Protein 5ZHB (pdb70)

Sequence (777 aa):
MNTFVNEFRNELETHILPFWAKLKDDENGGYYGLVDDYDDLHVHKDAGKGGIATCRQLWAFSAAYRVLKKEAYLQQANHAYRFLTEYVFDHQYKGLYWMMVDYKGNPSDDRRKHVYAQAFGVYALTEYYRVTQQNQEALDYAKQLYKLIETVGFNEETNAYKEEFNRKWEEQQSNEMLSENGVIADITMNTHLHVLEAYTNLYRVWEDEQLKGRIANLIDLFYEKVFDKQSKFLQVFFNNHWESIIDLKSYGHDIEASWLIDDALKVTGNNDRKYTQMVIDIAYNIEKKGVLKDGSLAYENENGKIDYTRVWWVQVEAMVGFYNAYEKTKDEKFLKAVERIWDYVKTYMIDSREGGEWYWSVEADGQPTKREIAGPWKCPYHNARFCLEFIERVMNTFVNEFRNELETHILPFWAKLKDDENGGYYGLVDDYDDLHVHKDAGKGGIATCRQLWAFSAAYRVLKKEAYLQQANHAYRFLTEYVFDHQYKGLYWMVDYKGNPSDDRKHVYAQAFGVYALTEYYRVTQNQEEALDYAKQLYKLIETVGFNEETNAYKEEFNRKWEEQSNEMLSENGVIADITMNTHLHVLEAYTNLYRVWEDEQLKGRIANLIDLFYEKVFDKQSKFLQVFFNNHWESIIDLKSYGHDIEASWLIDDALKVTGNNDRKYTQMVIDIAYNIEKKGVLKDGSLAYENENGKIDYTRVWWVQVEAMVGFYNAYEKTKDEKFLKAVERIWDDYVKTYMMIDSREGGEWYWSVEADGQPTKREIAGPWKCPYHNARFCLEFIERVG

CATH classification: 1.50.10.10

Structure (mmCIF, N/CA/C/O backbone):
data_5ZHB
#
_entry.id   5ZHB
#
_cell.length_a   176.979
_cell.length_b   52.336
_cell.length_c   129.602
_cell.angle_alpha   90.000
_cell.angle_beta   129.945
_cell.angle_gamma   90.000
#
_symmetry.space_group_name_H-M   'C 1 2 1'
#
loop_
_entity.id
_entity.type
_entity.pdbx_description
1 polymer 'Cellobiose 2-epimerase'
2 water water
#
loop_
_atom_site.group_PDB
_atom_site.id
_atom_site.type_symbol
_atom_site.label_atom_id
_atom_site.label_alt_id
_atom_site.label_comp_id
_atom_site.label_asym_id
_atom_site.label_entity_id
_atom_site.label_seq_id
_atom_site.pdbx_PDB_ins_code
_atom_site.Cartn_x
_atom_site.Cartn_y
_atom_site.Cartn_z
_atom_site.occupancy
_atom_site.B_iso_or_equiv
_atom_site.auth_seq_id
_atom_site.auth_comp_id
_atom_site.auth_asym_id
_atom_site.auth_atom_id
_atom_site.pdbx_PDB_model_num
ATOM 1 N N . MET A 1 1 ? 37.467 39.438 8.902 1.000 75.025 1 MET A N 1
ATOM 2 C CA . MET A 1 1 ? 38.780 39.103 9.521 1.000 70.587 1 MET A CA 1
ATOM 3 C C . MET A 1 1 ? 39.185 37.675 9.163 1.000 69.287 1 MET A C 1
ATOM 4 O O . MET A 1 1 ? 40.366 37.368 9.009 1.000 60.268 1 MET A O 1
ATOM 9 N N . ASN A 1 2 ? 38.192 36.795 9.053 1.000 60.172 2 ASN A N 1
ATOM 10 C CA . ASN A 1 2 ? 38.413 35.466 8.514 1.000 61.608 2 ASN A CA 1
ATOM 11 C C . ASN A 1 2 ? 38.883 35.579 7.063 1.000 57.139 2 ASN A C 1
ATOM 12 O O . ASN A 1 2 ? 39.667 34.753 6.604 1.000 52.922 2 ASN A O 1
ATOM 17 N N . THR A 1 3 ? 38.391 36.611 6.365 1.000 52.708 3 THR A N 1
ATOM 18 C CA . THR A 1 3 ? 38.784 36.916 4.999 1.000 54.480 3 THR A CA 1
ATOM 19 C C . THR A 1 3 ? 40.289 37.176 4.922 1.000 53.531 3 THR A C 1
ATOM 20 O O . THR A 1 3 ? 40.974 36.572 4.096 1.000 47.737 3 THR A O 1
ATOM 24 N N . PHE A 1 4 ? 40.789 38.061 5.798 1.000 48.469 4 PHE A N 1
ATOM 25 C CA . PHE A 1 4 ? 42.193 38.450 5.791 1.000 50.406 4 PHE A CA 1
ATOM 26 C C . PHE A 1 4 ? 43.026 37.221 6.169 1.000 40.863 4 PHE A C 1
ATOM 27 O O . PHE A 1 4 ? 44.038 36.942 5.527 1.000 38.376 4 PHE A O 1
ATOM 35 N N . VAL A 1 5 ? 42.584 36.453 7.174 1.000 40.143 5 VAL A N 1
ATOM 36 C CA . VAL A 1 5 ? 43.372 35.337 7.680 1.000 39.897 5 VAL A CA 1
ATOM 37 C C . VAL A 1 5 ? 43.458 34.211 6.650 1.000 43.448 5 VAL A C 1
ATOM 38 O O . VAL A 1 5 ? 44.502 33.556 6.542 1.000 35.547 5 VAL A O 1
ATOM 42 N N . ASN A 1 6 ? 42.394 34.004 5.862 1.000 39.214 6 ASN A N 1
ATOM 43 C CA . ASN A 1 6 ? 42.476 33.046 4.771 1.000 34.559 6 ASN A CA 1
ATOM 44 C C . ASN A 1 6 ? 43.520 33.492 3.759 1.000 27.944 6 ASN A C 1
ATOM 45 O O . ASN A 1 6 ? 44.196 32.673 3.165 1.000 28.125 6 ASN A O 1
ATOM 50 N N . GLU A 1 7 ? 43.662 34.790 3.535 1.000 27.841 7 GLU A N 1
ATOM 51 C CA . GLU A 1 7 ? 44.677 35.281 2.618 1.000 27.421 7 GLU A CA 1
ATOM 52 C C . GLU A 1 7 ? 46.086 35.026 3.163 1.000 28.647 7 GLU A C 1
ATOM 53 O O . GLU A 1 7 ? 47.003 34.739 2.386 1.000 30.438 7 GLU A O 1
ATOM 59 N N . PHE A 1 8 ? 46.249 35.095 4.485 1.000 27.388 8 PHE A N 1
ATOM 60 C CA . PHE A 1 8 ? 47.567 34.866 5.086 1.000 26.100 8 PHE A CA 1
ATOM 61 C C . PHE A 1 8 ? 47.925 33.383 5.042 1.000 25.593 8 PHE A C 1
ATOM 62 O O . PHE A 1 8 ? 49.060 32.997 4.735 1.000 25.172 8 PHE A O 1
ATOM 70 N N . ARG A 1 9 ? 46.954 32.544 5.380 1.000 26.257 9 ARG A N 1
ATOM 71 C CA . ARG A 1 9 ? 47.138 31.105 5.329 1.000 29.842 9 ARG A CA 1
ATOM 72 C C . ARG A 1 9 ? 47.434 30.622 3.910 1.000 30.420 9 ARG A C 1
ATOM 73 O O . ARG A 1 9 ? 48.262 29.741 3.742 1.000 29.170 9 ARG A O 1
ATOM 81 N N . ASN A 1 10 ? 46.712 31.148 2.908 1.000 29.276 10 ASN A N 1
ATOM 82 C CA . ASN A 1 10 ? 46.990 30.856 1.513 1.000 29.694 10 ASN A CA 1
ATOM 83 C C . ASN A 1 10 ? 48.433 31.246 1.175 1.000 29.211 10 ASN A C 1
ATOM 84 O O . ASN A 1 10 ? 49.142 30.481 0.524 1.000 25.071 10 ASN A O 1
ATOM 89 N N . GLU A 1 11 ? 48.852 32.442 1.603 1.000 28.016 11 GLU A N 1
ATOM 90 C CA . GLU A 1 11 ? 50.202 32.931 1.320 1.000 25.810 11 GLU A CA 1
ATOM 91 C C . GLU A 1 11 ? 51.203 31.966 1.935 1.000 24.404 11 GLU A C 1
ATOM 92 O O . GLU A 1 11 ? 52.160 31.542 1.259 1.000 27.912 11 GLU A O 1
ATOM 98 N N . LEU A 1 12 ? 50.930 31.548 3.166 1.000 24.967 12 LEU A N 1
ATOM 99 C CA . LEU A 1 12 ? 51.843 30.681 3.890 1.000 25.043 12 LEU A CA 1
ATOM 100 C C . LEU A 1 12 ? 51.981 29.326 3.191 1.000 26.675 12 LEU A C 1
ATOM 101 O O . LEU A 1 12 ? 53.087 28.886 2.917 1.000 23.079 12 LEU A O 1
ATOM 106 N N . GLU A 1 13 ? 50.849 28.665 2.953 1.000 27.889 13 GLU A N 1
ATOM 107 C CA . GLU A 1 13 ? 50.834 27.268 2.529 1.000 28.557 13 GLU A CA 1
ATOM 108 C C . GLU A 1 13 ? 51.101 27.135 1.033 1.000 26.697 13 GLU A C 1
ATOM 109 O O . GLU A 1 13 ? 51.631 26.120 0.618 1.000 29.619 13 GLU A O 1
ATOM 115 N N . THR A 1 14 ? 50.756 28.134 0.213 1.000 28.521 14 THR A N 1
ATOM 116 C CA . THR A 1 14 ? 50.903 27.962 -1.229 1.000 30.950 14 THR A CA 1
ATOM 117 C C . THR A 1 14 ? 52.132 28.683 -1.782 1.000 32.064 14 THR A C 1
ATOM 118 O O . THR A 1 14 ? 52.493 28.413 -2.918 1.000 31.546 14 THR A O 1
ATOM 122 N N . HIS A 1 15 ? 52.762 29.615 -1.027 1.000 28.818 15 HIS A N 1
ATOM 123 C CA . HIS A 1 15 ? 53.854 30.409 -1.581 1.000 26.747 15 HIS A CA 1
ATOM 124 C C . HIS A 1 15 ? 55.079 30.273 -0.669 1.000 25.365 15 HIS A C 1
ATOM 125 O O . HIS A 1 15 ? 56.127 29.816 -1.128 1.000 25.536 15 HIS A O 1
ATOM 132 N N . ILE A 1 16 ? 54.940 30.635 0.619 1.000 23.855 16 ILE A N 1
ATOM 133 C CA . ILE A 1 16 ? 56.095 30.761 1.511 1.000 23.942 16 ILE A CA 1
ATOM 134 C C . ILE A 1 16 ? 56.709 29.395 1.786 1.000 24.880 16 ILE A C 1
ATOM 135 O O . ILE A 1 16 ? 57.886 29.168 1.515 1.000 25.862 16 ILE A O 1
ATOM 140 N N . LEU A 1 17 ? 55.949 28.508 2.411 1.000 21.728 17 LEU A N 1
ATOM 141 C CA . LEU A 1 17 ? 56.513 27.241 2.835 1.000 25.409 17 LEU A CA 1
ATOM 142 C C . LEU A 1 17 ? 56.973 26.365 1.658 1.000 24.229 17 LEU A C 1
ATOM 143 O O . LEU A 1 17 ? 58.036 25.770 1.753 1.000 28.355 17 LEU A O 1
ATOM 148 N N . PRO A 1 18 ? 56.254 26.240 0.527 1.000 28.097 18 PRO A N 1
ATOM 149 C CA . PRO A 1 18 ? 56.815 25.548 -0.650 1.000 28.191 18 PRO A CA 1
ATOM 150 C C . PRO A 1 18 ? 58.140 26.115 -1.154 1.000 29.133 18 PRO A C 1
ATOM 151 O O . PRO A 1 18 ? 59.004 25.369 -1.603 1.000 27.923 18 PRO A O 1
ATOM 155 N N . PHE A 1 19 ? 58.333 27.445 -1.096 1.000 27.258 19 PHE A N 1
ATOM 156 C CA . PHE A 1 19 ? 59.591 28.018 -1.550 1.000 27.012 19 PHE A CA 1
ATOM 157 C C . PHE A 1 19 ? 60.760 27.495 -0.701 1.000 27.630 19 PHE A C 1
ATOM 158 O O . PHE A 1 19 ? 61.775 27.047 -1.237 1.000 27.169 19 PHE A O 1
ATOM 166 N N . TRP A 1 20 ? 60.590 27.523 0.631 1.000 26.600 20 TRP A N 1
ATOM 167 C CA . TRP A 1 20 ? 61.591 27.048 1.572 1.000 25.041 20 TRP A CA 1
ATOM 168 C C . TRP A 1 20 ? 61.819 25.541 1.456 1.000 28.005 20 TRP A C 1
ATOM 169 O O . TRP A 1 20 ? 62.952 25.088 1.550 1.000 27.752 20 TRP A O 1
ATOM 180 N N . ALA A 1 21 ? 60.755 24.758 1.218 1.000 29.227 21 ALA A N 1
ATOM 181 C CA . ALA A 1 21 ? 60.897 23.323 0.977 1.000 29.772 21 ALA A CA 1
ATOM 182 C C . ALA A 1 21 ? 61.752 23.013 -0.255 1.000 28.198 21 ALA A C 1
ATOM 183 O O . ALA A 1 21 ? 62.482 22.026 -0.234 1.000 29.234 21 ALA A O 1
ATOM 185 N N . LYS A 1 22 ? 61.717 23.870 -1.292 1.000 28.459 22 LYS A N 1
ATOM 186 C CA . LYS A 1 22 ? 62.531 23.689 -2.480 1.000 30.115 22 LYS A CA 1
ATOM 187 C C . LYS A 1 22 ? 64.017 23.947 -2.189 1.000 32.318 22 LYS A C 1
ATOM 188 O O . LYS A 1 22 ? 64.858 23.752 -3.069 1.000 30.749 22 LYS A O 1
ATOM 194 N N . LEU A 1 23 ? 64.366 24.433 -0.987 1.000 28.072 23 LEU A N 1
ATOM 195 C CA . LEU A 1 23 ? 65.773 24.637 -0.650 1.000 27.507 23 LEU A CA 1
ATOM 196 C C . LEU A 1 23 ? 66.322 23.486 0.202 1.000 27.067 23 LEU A C 1
ATOM 197 O O . LEU A 1 23 ? 67.432 23.592 0.745 1.000 27.378 23 LEU A O 1
ATOM 202 N N . LYS A 1 24 ? 65.522 22.432 0.427 1.000 27.851 24 LYS A N 1
ATOM 203 C CA . LYS A 1 24 ? 65.955 21.302 1.241 1.000 31.587 24 LYS A CA 1
ATOM 204 C C . LYS A 1 24 ? 67.183 20.675 0.578 1.000 30.363 24 LYS A C 1
ATOM 205 O O . LYS A 1 24 ? 67.167 20.421 -0.626 1.000 30.082 24 LYS A O 1
ATOM 211 N N . ASP A 1 25 ? 68.249 20.519 1.370 1.000 30.721 25 ASP A N 1
ATOM 212 C CA . ASP A 1 25 ? 69.538 20.053 0.900 1.000 31.768 25 ASP A CA 1
ATOM 213 C C . ASP A 1 25 ? 69.741 18.645 1.453 1.000 34.637 25 ASP A C 1
ATOM 214 O O . ASP A 1 25 ? 70.179 18.477 2.600 1.000 31.413 25 ASP A O 1
ATOM 219 N N . ASP A 1 26 ? 69.372 17.646 0.632 1.000 35.263 26 ASP A N 1
ATOM 220 C CA . ASP A 1 26 ? 69.387 16.250 1.049 1.000 35.126 26 ASP A CA 1
ATOM 221 C C . ASP A 1 26 ? 70.810 15.722 1.129 1.000 33.383 26 ASP A C 1
ATOM 222 O O . ASP A 1 26 ? 71.133 14.981 2.046 1.000 43.269 26 ASP A O 1
ATOM 227 N N . GLU A 1 27 ? 71.664 16.127 0.195 1.000 38.022 27 GLU A N 1
ATOM 228 C CA . GLU A 1 27 ? 73.022 15.607 0.139 1.000 39.965 27 GLU A CA 1
ATOM 229 C C . GLU A 1 27 ? 73.833 16.135 1.322 1.000 39.917 27 GLU A C 1
ATOM 230 O O . GLU A 1 27 ? 74.490 15.366 2.000 1.000 41.932 27 GLU A O 1
ATOM 236 N N . ASN A 1 28 ? 73.767 17.450 1.599 1.000 34.196 28 ASN A N 1
ATOM 237 C CA . ASN A 1 28 ? 74.710 18.057 2.523 1.000 34.289 28 ASN A CA 1
ATOM 238 C C . ASN A 1 28 ? 74.031 18.459 3.833 1.000 33.414 28 ASN A C 1
ATOM 239 O O . ASN A 1 28 ? 74.731 18.755 4.793 1.000 38.064 28 ASN A O 1
ATOM 244 N N . GLY A 1 29 ? 72.688 18.408 3.913 1.000 31.938 29 GLY A N 1
ATOM 245 C CA . GLY A 1 29 ? 71.985 18.688 5.166 1.000 30.191 29 GLY A CA 1
ATOM 246 C C . GLY A 1 29 ? 71.453 20.126 5.187 1.000 29.802 29 GLY A C 1
ATOM 247 O O . GLY A 1 29 ? 71.949 20.988 4.471 1.000 26.946 29 GLY A O 1
ATOM 248 N N . GLY A 1 30 ? 70.417 20.362 5.994 1.000 31.080 30 GLY A N 1
ATOM 249 C CA . GLY A 1 30 ? 69.791 21.676 6.113 1.000 29.369 30 GLY A CA 1
ATOM 250 C C . GLY A 1 30 ? 69.234 22.188 4.791 1.000 29.092 30 GLY A C 1
ATOM 251 O O . GLY A 1 30 ? 68.715 21.415 3.985 1.000 28.280 30 GLY A O 1
ATOM 252 N N . TYR A 1 31 ? 69.382 23.510 4.586 1.000 26.168 31 TYR A N 1
ATOM 253 C CA . TYR A 1 31 ? 68.830 24.241 3.463 1.000 22.812 31 TYR A CA 1
ATOM 254 C C . TYR A 1 31 ? 69.929 25.044 2.789 1.000 22.796 31 TYR A C 1
ATOM 255 O O . TYR A 1 31 ? 70.837 25.553 3.462 1.000 24.703 31 TYR A O 1
ATOM 264 N N . TYR A 1 32 ? 69.856 25.130 1.453 1.000 23.364 32 TYR A N 1
ATOM 265 C CA . TYR A 1 32 ? 70.831 25.875 0.674 1.000 25.427 32 TYR A CA 1
ATOM 266 C C . TYR A 1 32 ? 70.922 27.306 1.222 1.000 25.801 32 TYR A C 1
ATOM 267 O O . TYR A 1 32 ? 69.909 27.911 1.582 1.000 21.151 32 TYR A O 1
ATOM 276 N N . GLY A 1 33 ? 72.139 27.850 1.230 1.000 23.803 33 GLY A N 1
ATOM 277 C CA . GLY A 1 33 ? 72.474 28.972 2.092 1.000 25.955 33 GLY A CA 1
ATOM 278 C C . GLY A 1 33 ? 72.160 30.340 1.496 1.000 24.178 33 GLY A C 1
ATOM 279 O O . GLY A 1 33 ? 72.180 31.327 2.220 1.000 23.979 33 GLY A O 1
ATOM 280 N N . LEU A 1 34 ? 71.884 30.413 0.185 1.000 23.462 34 LEU A N 1
ATOM 281 C CA . LEU A 1 34 ? 71.709 31.686 -0.510 1.000 22.490 34 LEU A CA 1
ATOM 282 C C . LEU A 1 34 ? 70.836 31.483 -1.749 1.000 24.726 34 LEU A C 1
ATOM 283 O O . LEU A 1 34 ? 71.091 30.553 -2.525 1.000 26.383 34 LEU A O 1
ATOM 288 N N . VAL A 1 35 ? 69.820 32.358 -1.888 1.000 21.115 35 VAL A N 1
ATOM 289 C CA . VAL A 1 35 ? 69.132 32.612 -3.132 1.000 21.186 35 VAL A CA 1
ATOM 290 C C . VAL A 1 35 ? 69.252 34.106 -3.397 1.000 23.468 35 VAL A C 1
ATOM 291 O O . VAL A 1 35 ? 68.748 34.899 -2.616 1.000 22.531 35 VAL A O 1
ATOM 295 N N A ASP A 1 36 ? 69.930 34.484 -4.482 0.500 21.268 36 ASP A N 1
ATOM 296 N N B ASP A 1 36 ? 69.886 34.444 -4.529 0.500 24.122 36 ASP A N 1
ATOM 297 C CA A ASP A 1 36 ? 70.171 35.889 -4.768 0.500 20.789 36 ASP A CA 1
ATOM 298 C CA B ASP A 1 36 ? 70.150 35.813 -4.950 0.500 25.747 36 ASP A CA 1
ATOM 299 C C A ASP A 1 36 ? 68.900 36.495 -5.351 0.500 21.780 36 ASP A C 1
ATOM 300 C C B ASP A 1 36 ? 68.850 36.496 -5.348 0.500 24.724 36 ASP A C 1
ATOM 301 O O A ASP A 1 36 ? 67.934 35.781 -5.608 0.500 21.974 36 ASP A O 1
ATOM 302 O O B ASP A 1 36 ? 67.829 35.833 -5.525 0.500 24.770 36 ASP A O 1
ATOM 311 N N . TYR A 1 37 ? 68.910 37.829 -5.498 1.000 23.666 37 TYR A N 1
ATOM 312 C CA . TYR A 1 37 ? 67.789 38.596 -6.003 1.000 23.629 37 TYR A CA 1
ATOM 313 C C . TYR A 1 37 ? 67.299 38.023 -7.338 1.000 22.830 37 TYR A C 1
ATOM 314 O O . TYR A 1 37 ? 66.105 38.065 -7.620 1.000 20.069 37 TYR A O 1
ATOM 323 N N A ASP A 1 38 ? 68.224 37.516 -8.160 0.500 24.040 38 ASP A N 1
ATOM 324 N N B ASP A 1 38 ? 68.254 37.465 -8.102 0.500 22.193 38 ASP A N 1
ATOM 325 C CA A ASP A 1 38 ? 67.857 37.033 -9.489 0.500 24.829 38 ASP A CA 1
ATOM 326 C CA B ASP A 1 38 ? 68.021 36.948 -9.448 0.500 22.222 38 ASP A CA 1
ATOM 327 C C A ASP A 1 38 ? 67.461 35.553 -9.444 0.500 24.052 38 ASP A C 1
ATOM 328 C C B ASP A 1 38 ? 67.426 35.548 -9.435 0.500 22.587 38 ASP A C 1
ATOM 329 O O A ASP A 1 38 ? 67.333 34.930 -10.498 0.500 26.866 38 ASP A O 1
ATOM 330 O O B ASP A 1 38 ? 67.151 34.983 -10.493 0.500 25.757 38 ASP A O 1
ATOM 339 N N . LEU A 1 39 ? 67.274 34.985 -8.236 1.000 21.224 39 LEU A N 1
ATOM 340 C CA . LEU A 1 39 ? 66.710 33.652 -8.047 1.000 22.510 39 LEU A CA 1
ATOM 341 C C . LEU A 1 39 ? 67.682 32.529 -8.414 1.000 23.313 39 LEU A C 1
ATOM 342 O O . LEU A 1 39 ? 67.259 31.367 -8.413 1.000 25.365 39 LEU A O 1
ATOM 347 N N . HIS A 1 40 ? 68.981 32.819 -8.611 1.000 22.971 40 HIS A N 1
ATOM 348 C CA . HIS A 1 40 ? 69.982 31.744 -8.559 1.000 25.623 40 HIS A CA 1
ATOM 349 C C . HIS A 1 40 ? 70.131 31.169 -7.146 1.000 26.345 40 HIS A C 1
ATOM 350 O O . HIS A 1 40 ? 70.290 31.904 -6.168 1.000 23.803 40 HIS A O 1
ATOM 357 N N . VAL A 1 41 ? 70.090 29.834 -7.051 1.000 24.156 41 VAL A N 1
ATOM 358 C CA . VAL A 1 41 ? 70.306 29.111 -5.815 1.000 25.790 41 VAL A CA 1
ATOM 359 C C . VAL A 1 41 ? 71.778 28.712 -5.734 1.000 30.698 41 VAL A C 1
ATOM 360 O O . VAL A 1 41 ? 72.263 27.988 -6.610 1.000 28.353 41 VAL A O 1
ATOM 364 N N . HIS A 1 42 ? 72.496 29.218 -4.720 1.000 26.844 42 HIS A N 1
ATOM 365 C CA . HIS A 1 42 ? 73.907 28.892 -4.519 1.000 27.624 42 HIS A CA 1
ATOM 366 C C . HIS A 1 42 ? 74.021 27.722 -3.545 1.000 31.062 42 HIS A C 1
ATOM 367 O O . HIS A 1 42 ? 73.997 27.907 -2.318 1.000 30.235 42 HIS A O 1
ATOM 374 N N . LYS A 1 43 ? 74.139 26.503 -4.092 1.000 25.799 43 LYS A N 1
ATOM 375 C CA . LYS A 1 43 ? 74.072 25.293 -3.284 1.000 27.376 43 LYS A CA 1
ATOM 376 C C . LYS A 1 43 ? 75.292 25.120 -2.388 1.000 25.512 43 LYS A C 1
ATOM 377 O O . LYS A 1 43 ? 75.221 24.382 -1.387 1.000 26.297 43 LYS A O 1
ATOM 383 N N . ASP A 1 44 ? 76.374 25.819 -2.738 1.000 26.131 44 ASP A N 1
ATOM 384 C CA . ASP A 1 44 ? 77.627 25.757 -2.004 1.000 27.724 44 ASP A CA 1
ATOM 385 C C . ASP A 1 44 ? 77.793 26.968 -1.071 1.000 28.385 44 ASP A C 1
ATOM 386 O O . ASP A 1 44 ? 78.869 27.177 -0.530 1.000 22.778 44 ASP A O 1
ATOM 391 N N . ALA A 1 45 ? 76.744 27.783 -0.867 1.000 25.372 45 ALA A N 1
ATOM 392 C CA . ALA A 1 45 ? 76.877 28.938 0.013 1.000 24.668 45 ALA A CA 1
ATOM 393 C C . ALA A 1 45 ? 76.992 28.491 1.470 1.000 23.869 45 ALA A C 1
ATOM 394 O O . ALA A 1 45 ? 76.553 27.405 1.857 1.000 24.147 45 ALA A O 1
ATOM 396 N N . GLY A 1 46 ? 77.545 29.376 2.306 1.000 23.800 46 GLY A N 1
ATOM 397 C CA . GLY A 1 46 ? 77.539 29.190 3.750 1.000 22.988 46 GLY A CA 1
ATOM 398 C C . GLY A 1 46 ? 76.129 29.064 4.325 1.000 22.348 46 GLY A C 1
ATOM 399 O O . GLY A 1 46 ? 75.182 29.613 3.753 1.000 21.517 46 GLY A O 1
ATOM 400 N N . LYS A 1 47 ? 76.002 28.288 5.421 1.000 22.131 47 LYS A N 1
ATOM 401 C CA . LYS A 1 47 ? 74.734 28.049 6.104 1.000 22.884 47 LYS A CA 1
ATOM 402 C C . LYS A 1 47 ? 74.771 28.678 7.503 1.000 22.702 47 LYS A C 1
ATOM 403 O O . LYS A 1 47 ? 75.616 28.322 8.333 1.000 22.295 47 LYS A O 1
ATOM 409 N N . GLY A 1 48 ? 73.890 29.668 7.752 1.000 20.942 48 GLY A N 1
ATOM 410 C CA . GLY A 1 48 ? 73.922 30.382 9.031 1.000 19.727 48 GLY A CA 1
ATOM 411 C C . GLY A 1 48 ? 73.397 29.521 10.168 1.000 18.814 48 GLY A C 1
ATOM 412 O O . GLY A 1 48 ? 72.477 28.741 9.979 1.000 21.260 48 GLY A O 1
ATOM 413 N N . GLY A 1 49 ? 73.964 29.720 11.367 1.000 19.370 49 GLY A N 1
ATOM 414 C CA . GLY A 1 49 ? 73.497 29.068 12.566 1.000 19.219 49 GLY A CA 1
ATOM 415 C C . GLY A 1 49 ? 72.106 29.581 12.931 1.000 17.640 49 GLY A C 1
ATOM 416 O O . GLY A 1 49 ? 71.188 28.790 13.152 1.000 17.424 49 GLY A O 1
ATOM 417 N N . ILE A 1 50 ? 71.963 30.909 12.926 1.000 17.747 50 ILE A N 1
ATOM 418 C CA . ILE A 1 50 ? 70.656 31.506 13.175 1.000 19.485 50 ILE A CA 1
ATOM 419 C C . ILE A 1 50 ? 69.650 31.133 12.079 1.000 19.178 50 ILE A C 1
ATOM 420 O O . ILE A 1 50 ? 68.504 30.805 12.401 1.000 19.045 50 ILE A O 1
ATOM 425 N N . ALA A 1 51 ? 70.041 31.225 10.807 1.000 17.325 51 ALA A N 1
ATOM 426 C CA . ALA A 1 51 ? 69.144 30.815 9.728 1.000 18.791 51 ALA A CA 1
ATOM 427 C C . ALA A 1 51 ? 68.620 29.397 9.985 1.000 17.019 51 ALA A C 1
ATOM 428 O O . ALA A 1 51 ? 67.434 29.118 9.781 1.000 17.773 51 ALA A O 1
ATOM 430 N N . THR A 1 52 ? 69.488 28.493 10.449 1.000 19.574 52 THR A N 1
ATOM 431 C CA . THR A 1 52 ? 69.094 27.097 10.638 1.000 20.603 52 THR A CA 1
ATOM 432 C C . THR A 1 52 ? 68.085 26.979 11.785 1.000 20.949 52 THR A C 1
ATOM 433 O O . THR A 1 52 ? 67.111 26.224 11.685 1.000 21.639 52 THR A O 1
ATOM 437 N N . CYS A 1 53 ? 68.348 27.669 12.903 1.000 19.461 53 CYS A N 1
ATOM 438 C CA . CYS A 1 53 ? 67.371 27.775 13.968 1.000 20.034 53 CYS A CA 1
ATOM 439 C C . CYS A 1 53 ? 66.032 28.280 13.434 1.000 19.674 53 CYS A C 1
ATOM 440 O O . CYS A 1 53 ? 64.987 27.757 13.802 1.000 20.518 53 CYS A O 1
ATOM 443 N N . ARG A 1 54 ? 66.062 29.329 12.606 1.000 18.357 54 ARG A N 1
ATOM 444 C CA . ARG A 1 54 ? 64.816 29.944 12.189 1.000 19.793 54 ARG A CA 1
ATOM 445 C C . ARG A 1 54 ? 64.027 28.990 11.295 1.000 21.302 54 ARG A C 1
ATOM 446 O O . ARG A 1 54 ? 62.801 28.923 11.396 1.000 21.370 54 ARG A O 1
ATOM 454 N N . GLN A 1 55 ? 64.732 28.289 10.409 1.000 21.653 55 GLN A N 1
ATOM 455 C CA . GLN A 1 55 ? 64.125 27.255 9.577 1.000 22.895 55 GLN A CA 1
ATOM 456 C C . GLN A 1 55 ? 63.462 26.184 10.454 1.000 24.024 55 GLN A C 1
ATOM 457 O O . GLN A 1 55 ? 62.312 25.820 10.206 1.000 23.355 55 GLN A O 1
ATOM 463 N N . LEU A 1 56 ? 64.138 25.759 11.527 1.000 23.338 56 LEU A N 1
ATOM 464 C CA . LEU A 1 56 ? 63.589 24.753 12.415 1.000 23.712 56 LEU A CA 1
ATOM 465 C C . LEU A 1 56 ? 62.347 25.290 13.118 1.000 25.446 56 LEU A C 1
ATOM 466 O O . LEU A 1 56 ? 61.330 24.595 13.261 1.000 25.007 56 LEU A O 1
ATOM 471 N N . TRP A 1 57 ? 62.436 26.541 13.585 1.000 25.499 57 TRP A N 1
ATOM 472 C CA . TRP A 1 57 ? 61.307 27.142 14.290 1.000 22.632 57 TRP A CA 1
ATOM 473 C C . TRP A 1 57 ? 60.081 27.210 13.375 1.000 20.696 57 TRP A C 1
ATOM 474 O O . TRP A 1 57 ? 58.982 26.810 13.785 1.000 22.723 57 TRP A O 1
ATOM 485 N N . ALA A 1 58 ? 60.260 27.733 12.149 1.000 21.740 58 ALA A N 1
ATOM 486 C CA . ALA A 1 58 ? 59.174 27.969 11.207 1.000 20.707 58 ALA A CA 1
ATOM 487 C C . ALA A 1 58 ? 58.473 26.659 10.835 1.000 24.155 58 ALA A C 1
ATOM 488 O O . ALA A 1 58 ? 57.246 26.596 10.884 1.000 23.676 58 ALA A O 1
ATOM 490 N N . PHE A 1 59 ? 59.231 25.613 10.503 1.000 24.360 59 PHE A N 1
ATOM 491 C CA . PHE A 1 59 ? 58.602 24.345 10.156 1.000 25.081 59 PHE A CA 1
ATOM 492 C C . PHE A 1 59 ? 57.932 23.685 11.359 1.000 27.356 59 PHE A C 1
ATOM 493 O O . PHE A 1 59 ? 56.868 23.076 11.185 1.000 31.379 59 PHE A O 1
ATOM 501 N N . SER A 1 60 ? 58.537 23.767 12.543 1.000 25.056 60 SER A N 1
ATOM 502 C CA . SER A 1 60 ? 57.951 23.179 13.741 1.000 24.891 60 SER A CA 1
ATOM 503 C C . SER A 1 60 ? 56.627 23.852 14.082 1.000 27.815 60 SER A C 1
ATOM 504 O O . SER A 1 60 ? 55.630 23.170 14.307 1.000 25.770 60 SER A O 1
ATOM 507 N N . ALA A 1 61 ? 56.627 25.198 14.088 1.000 25.842 61 ALA A N 1
ATOM 508 C CA . ALA A 1 61 ? 55.425 25.968 14.374 1.000 27.100 61 ALA A CA 1
ATOM 509 C C . ALA A 1 61 ? 54.360 25.719 13.306 1.000 26.367 61 ALA A C 1
ATOM 510 O O . ALA A 1 61 ? 53.191 25.661 13.659 1.000 25.948 61 ALA A O 1
ATOM 512 N N . ALA A 1 62 ? 54.749 25.680 12.015 1.000 24.685 62 ALA A N 1
ATOM 513 C CA . ALA A 1 62 ? 53.799 25.397 10.953 1.000 25.761 62 ALA A CA 1
ATOM 514 C C . ALA A 1 62 ? 53.106 24.064 11.222 1.000 30.046 62 ALA A C 1
ATOM 515 O O . ALA A 1 62 ? 51.887 23.951 11.044 1.000 30.411 62 ALA A O 1
ATOM 517 N N . TYR A 1 63 ? 53.892 23.068 11.648 1.000 30.507 63 TYR A N 1
ATOM 518 C CA . TYR A 1 63 ? 53.351 21.748 11.942 1.000 32.545 63 TYR A CA 1
ATOM 519 C C . TYR A 1 63 ? 52.406 21.813 13.143 1.000 31.532 63 TYR A C 1
ATOM 520 O O . TYR A 1 63 ? 51.316 21.252 13.091 1.000 35.272 63 TYR A O 1
ATOM 529 N N . ARG A 1 64 ? 52.790 22.542 14.195 1.000 32.280 64 ARG A N 1
ATOM 530 C CA . ARG A 1 64 ? 51.985 22.677 15.408 1.000 30.568 64 ARG A CA 1
ATOM 531 C C . ARG A 1 64 ? 50.591 23.208 15.091 1.000 34.290 64 ARG A C 1
ATOM 532 O O . ARG A 1 64 ? 49.594 22.725 15.624 1.000 35.251 64 ARG A O 1
ATOM 540 N N . VAL A 1 65 ? 50.535 24.221 14.227 1.000 29.808 65 VAL A N 1
ATOM 541 C CA . VAL A 1 65 ? 49.317 24.958 13.981 1.000 30.751 65 VAL A CA 1
ATOM 542 C C . VAL A 1 65 ? 48.533 24.277 12.873 1.000 32.949 65 VAL A C 1
ATOM 543 O O . VAL A 1 65 ? 47.313 24.179 12.978 1.000 31.528 65 VAL A O 1
ATOM 547 N N . LEU A 1 66 ? 49.222 23.831 11.810 1.000 29.986 66 LEU A N 1
ATOM 548 C CA . LEU A 1 66 ? 48.520 23.377 10.621 1.000 34.893 66 LEU A CA 1
ATOM 549 C C . LEU A 1 66 ? 48.542 21.859 10.455 1.000 39.646 66 LEU A C 1
ATOM 550 O O . LEU A 1 66 ? 47.763 21.362 9.655 1.000 37.575 66 LEU A O 1
ATOM 555 N N . LYS A 1 67 ? 49.511 21.170 11.083 1.000 38.724 67 LYS A N 1
ATOM 556 C CA . LYS A 1 67 ? 49.463 19.733 11.324 1.000 44.355 67 LYS A CA 1
ATOM 557 C C . LYS A 1 67 ? 49.736 18.905 10.067 1.000 45.980 67 LYS A C 1
ATOM 558 O O . LYS A 1 67 ? 49.570 17.695 10.112 1.000 47.019 67 LYS A O 1
ATOM 564 N N . LYS A 1 68 ? 50.196 19.521 8.972 1.000 41.804 68 LYS A N 1
ATOM 565 C CA . LYS A 1 68 ? 50.559 18.770 7.784 1.000 40.978 68 LYS A CA 1
ATOM 566 C C . LYS A 1 68 ? 51.897 18.080 8.015 1.000 42.529 68 LYS A C 1
ATOM 567 O O . LYS A 1 68 ? 52.844 18.731 8.445 1.000 37.577 68 LYS A O 1
ATOM 573 N N . GLU A 1 69 ? 51.994 16.788 7.671 1.000 42.224 69 GLU A N 1
ATOM 574 C CA . GLU A 1 69 ? 53.149 15.978 8.033 1.000 41.235 69 GLU A CA 1
ATOM 575 C C . GLU A 1 69 ? 54.391 16.409 7.244 1.000 36.413 69 GLU A C 1
ATOM 576 O O . GLU A 1 69 ? 55.506 16.239 7.720 1.000 35.405 69 GLU A O 1
ATOM 582 N N . ALA A 1 70 ? 54.221 16.968 6.046 1.000 34.858 70 ALA A N 1
ATOM 583 C CA . ALA A 1 70 ? 55.361 17.486 5.301 1.000 36.236 70 ALA A CA 1
ATOM 584 C C . ALA A 1 70 ? 56.140 18.509 6.140 1.000 35.007 70 ALA A C 1
ATOM 585 O O . ALA A 1 70 ? 57.367 18.545 6.077 1.000 37.680 70 ALA A O 1
ATOM 587 N N . TYR A 1 71 ? 55.432 19.302 6.956 1.000 32.280 71 TYR A N 1
ATOM 588 C CA . TYR A 1 71 ? 56.059 20.362 7.734 1.000 33.890 71 TYR A CA 1
ATOM 589 C C . TYR A 1 71 ? 56.942 19.763 8.830 1.000 31.710 71 TYR A C 1
ATOM 590 O O . TYR A 1 71 ? 58.032 20.271 9.089 1.000 28.477 71 TYR A O 1
ATOM 599 N N . LEU A 1 72 ? 56.465 18.685 9.460 1.000 30.415 72 LEU A N 1
ATOM 600 C CA . LEU A 1 72 ? 57.245 17.921 10.421 1.000 32.886 72 LEU A CA 1
ATOM 601 C C . LEU A 1 72 ? 58.506 17.340 9.782 1.000 32.536 72 LEU A C 1
ATOM 602 O O . LEU A 1 72 ? 59.552 17.301 10.435 1.000 30.995 72 LEU A O 1
ATOM 607 N N . GLN A 1 73 ? 58.389 16.832 8.546 1.000 36.067 73 GLN A N 1
ATOM 608 C CA . GLN A 1 73 ? 59.531 16.274 7.834 1.000 34.718 73 GLN A CA 1
ATOM 609 C C . GLN A 1 73 ? 60.570 17.365 7.574 1.000 32.851 73 GLN A C 1
ATOM 610 O O . GLN A 1 73 ? 61.765 17.129 7.677 1.000 28.801 73 GLN A O 1
ATOM 616 N N . GLN A 1 74 ? 60.121 18.577 7.228 1.000 32.174 74 GLN A N 1
ATOM 617 C CA . GLN A 1 74 ? 61.053 19.683 7.054 1.000 28.943 74 GLN A CA 1
ATOM 618 C C . GLN A 1 74 ? 61.713 20.015 8.389 1.000 27.471 74 GLN A C 1
ATOM 619 O O . GLN A 1 74 ? 62.927 20.210 8.452 1.000 29.920 74 GLN A O 1
ATOM 625 N N . ALA A 1 75 ? 60.906 20.084 9.457 1.000 28.536 75 ALA A N 1
ATOM 626 C CA . ALA A 1 75 ? 61.425 20.377 10.793 1.000 30.356 75 ALA A CA 1
ATOM 627 C C . ALA A 1 75 ? 62.495 19.367 11.215 1.000 33.845 75 ALA A C 1
ATOM 628 O O . ALA A 1 75 ? 63.540 19.740 11.758 1.000 25.771 75 ALA A O 1
ATOM 630 N N . ASN A 1 76 ? 62.218 18.070 11.008 1.000 32.124 76 ASN A N 1
ATOM 631 C CA . ASN A 1 76 ? 63.210 17.047 11.315 1.000 32.104 76 ASN A CA 1
ATOM 632 C C . ASN A 1 76 ? 64.532 17.290 10.600 1.000 28.690 76 ASN A C 1
ATOM 633 O O . ASN A 1 76 ? 65.582 17.112 11.210 1.000 28.955 76 ASN A O 1
ATOM 638 N N . HIS A 1 77 ? 64.474 17.611 9.300 1.000 28.688 77 HIS A N 1
ATOM 639 C CA . HIS A 1 77 ? 65.666 17.845 8.502 1.000 29.503 77 HIS A CA 1
ATOM 640 C C . HIS A 1 77 ? 66.481 19.016 9.070 1.000 30.184 77 HIS A C 1
ATOM 641 O O . HIS A 1 77 ? 67.718 19.004 9.101 1.000 27.062 77 HIS A O 1
ATOM 648 N N . ALA A 1 78 ? 65.770 20.049 9.527 1.000 29.577 78 ALA A N 1
ATOM 649 C CA . ALA A 1 78 ? 66.425 21.209 10.121 1.000 26.840 78 ALA A CA 1
ATOM 650 C C . ALA A 1 78 ? 67.067 20.849 11.456 1.000 24.327 78 ALA A C 1
ATOM 651 O O . ALA A 1 78 ? 68.191 21.264 11.737 1.000 22.965 78 ALA A O 1
ATOM 653 N N . TYR A 1 79 ? 66.363 20.045 12.264 1.000 23.617 79 TYR A N 1
ATOM 654 C CA . TYR A 1 79 ? 66.847 19.624 13.569 1.000 26.055 79 TYR A CA 1
ATOM 655 C C . TYR A 1 79 ? 68.175 18.864 13.458 1.000 27.540 79 TYR A C 1
ATOM 656 O O . TYR A 1 79 ? 69.133 19.147 14.206 1.000 26.939 79 TYR A O 1
ATOM 665 N N . ARG A 1 80 ? 68.214 17.909 12.515 1.000 30.711 80 ARG A N 1
ATOM 666 C CA . ARG A 1 80 ? 69.409 17.128 12.218 1.000 31.619 80 ARG A CA 1
ATOM 667 C C . ARG A 1 80 ? 70.604 18.014 11.886 1.000 28.566 80 ARG A C 1
ATOM 668 O O . ARG A 1 80 ? 71.666 17.859 12.458 1.000 29.693 80 ARG A O 1
ATOM 676 N N . PHE A 1 81 ? 70.437 18.952 10.967 1.000 26.239 81 PHE A N 1
ATOM 677 C CA . PHE A 1 81 ? 71.542 19.814 10.596 1.000 26.573 81 PHE A CA 1
ATOM 678 C C . PHE A 1 81 ? 72.000 20.684 11.767 1.000 24.340 81 PHE A C 1
ATOM 679 O O . PHE A 1 81 ? 73.198 20.955 11.916 1.000 26.379 81 PHE A O 1
ATOM 687 N N . LEU A 1 82 ? 71.031 21.196 12.531 1.000 26.367 82 LEU A N 1
ATOM 688 C CA . LEU A 1 82 ? 71.325 22.045 13.677 1.000 25.589 82 LEU A CA 1
ATOM 689 C C . LEU A 1 82 ? 72.163 21.269 14.691 1.000 24.892 82 LEU A C 1
ATOM 690 O O . LEU A 1 82 ? 73.176 21.790 15.147 1.000 25.322 82 LEU A O 1
ATOM 695 N N . THR A 1 83 ? 71.726 20.056 15.083 1.000 24.819 83 THR A N 1
ATOM 696 C CA . THR A 1 83 ? 72.384 19.352 16.179 1.000 28.762 83 THR A CA 1
ATOM 697 C C . THR A 1 83 ? 73.669 18.658 15.712 1.000 29.721 83 THR A C 1
ATOM 698 O O . THR A 1 83 ? 74.584 18.495 16.514 1.000 33.050 83 THR A O 1
ATOM 702 N N . GLU A 1 84 ? 73.751 18.292 14.422 1.000 32.081 84 GLU A N 1
ATOM 703 C CA . GLU A 1 84 ? 74.886 17.537 13.895 1.000 36.039 84 GLU A CA 1
ATOM 704 C C . GLU A 1 84 ? 76.061 18.438 13.510 1.000 31.536 84 GLU A C 1
ATOM 705 O O . GLU A 1 84 ? 77.190 18.117 13.864 1.000 28.423 84 GLU A O 1
ATOM 711 N N . TYR A 1 85 ? 75.791 19.593 12.866 1.000 27.792 85 TYR A N 1
ATOM 712 C CA . TYR A 1 85 ? 76.831 20.472 12.352 1.000 23.964 85 TYR A CA 1
ATOM 713 C C . TYR A 1 85 ? 76.892 21.844 13.045 1.000 27.096 85 TYR A C 1
ATOM 714 O O . TYR A 1 85 ? 77.985 22.374 13.223 1.000 22.985 85 TYR A O 1
ATOM 723 N N . VAL A 1 86 ? 75.746 22.487 13.345 1.000 25.006 86 VAL A N 1
ATOM 724 C CA . VAL A 1 86 ? 75.792 23.873 13.809 1.000 24.667 86 VAL A CA 1
ATOM 725 C C . VAL A 1 86 ? 76.223 23.900 15.274 1.000 23.649 86 VAL A C 1
ATOM 726 O O . VAL A 1 86 ? 76.933 24.818 15.684 1.000 26.376 86 VAL A O 1
ATOM 730 N N . PHE A 1 87 ? 75.798 22.898 16.061 1.000 25.448 87 PHE A N 1
ATOM 731 C CA . PHE A 1 87 ? 76.222 22.729 17.441 1.000 25.853 87 PHE A CA 1
ATOM 732 C C . PHE A 1 87 ? 77.688 22.317 17.441 1.000 28.541 87 PHE A C 1
ATOM 733 O O . PHE A 1 87 ? 78.090 21.453 16.668 1.000 25.469 87 PHE A O 1
ATOM 741 N N . ASP A 1 88 ? 78.482 22.966 18.297 1.000 27.386 88 ASP A N 1
ATOM 742 C CA . ASP A 1 88 ? 79.899 22.657 18.439 1.000 28.296 88 ASP A CA 1
ATOM 743 C C . ASP A 1 88 ? 80.025 21.586 19.529 1.000 26.949 88 ASP A C 1
ATOM 744 O O . ASP A 1 88 ? 79.907 21.901 20.708 1.000 27.187 88 ASP A O 1
ATOM 749 N N . HIS A 1 89 ? 80.196 20.315 19.162 1.000 26.897 89 HIS A N 1
ATOM 750 C CA . HIS A 1 89 ? 80.161 19.272 20.185 1.000 33.882 89 HIS A CA 1
ATOM 751 C C . HIS A 1 89 ? 81.384 19.290 21.101 1.000 32.651 89 HIS A C 1
ATOM 752 O O . HIS A 1 89 ? 81.328 18.692 22.176 1.000 36.702 89 HIS A O 1
ATOM 759 N N . GLN A 1 90 ? 82.450 19.995 20.709 1.000 34.976 90 GLN A N 1
ATOM 760 C CA . GLN A 1 90 ? 83.617 20.137 21.566 1.000 33.451 90 GLN A CA 1
ATOM 761 C C . GLN A 1 90 ? 83.467 21.287 22.574 1.000 29.735 90 GLN A C 1
ATOM 762 O O . GLN A 1 90 ? 83.528 21.052 23.780 1.000 30.803 90 GLN A O 1
ATOM 768 N N . TYR A 1 91 ? 83.303 22.542 22.120 1.000 25.509 91 TYR A N 1
ATOM 769 C CA . TYR A 1 91 ? 83.277 23.665 23.047 1.000 24.418 91 TYR A CA 1
ATOM 770 C C . TYR A 1 91 ? 81.837 24.072 23.390 1.000 23.399 91 TYR A C 1
ATOM 771 O O . TYR A 1 91 ? 81.668 24.978 24.203 1.000 25.998 91 TYR A O 1
ATOM 780 N N . LYS A 1 92 ? 80.830 23.432 22.769 1.000 26.671 92 LYS A N 1
ATOM 781 C CA . LYS A 1 92 ? 79.410 23.653 23.070 1.000 27.590 92 LYS A CA 1
ATOM 782 C C . LYS A 1 92 ? 78.878 24.970 22.467 1.000 25.743 92 LYS A C 1
ATOM 783 O O . LYS A 1 92 ? 79.604 25.940 22.248 1.000 23.889 92 LYS A O 1
ATOM 789 N N . GLY A 1 93 ? 77.568 24.974 22.215 1.000 26.903 93 GLY A N 1
ATOM 790 C CA . GLY A 1 93 ? 76.850 26.125 21.682 1.000 25.883 93 GLY A CA 1
ATOM 791 C C . GLY A 1 93 ? 76.893 26.129 20.158 1.000 26.863 93 GLY A C 1
ATOM 792 O O . GLY A 1 93 ? 77.567 25.299 19.552 1.000 26.231 93 GLY A O 1
ATOM 793 N N . LEU A 1 94 ? 76.145 27.065 19.551 1.000 23.555 94 LEU A N 1
ATOM 794 C CA . LEU A 1 94 ? 75.924 27.083 18.113 1.000 21.438 94 LEU A CA 1
ATOM 795 C C . LEU A 1 94 ? 76.948 27.986 17.463 1.000 20.954 94 LEU A C 1
ATOM 796 O O . LEU A 1 94 ? 77.153 29.096 17.923 1.000 21.036 94 LEU A O 1
ATOM 801 N N . TYR A 1 95 ? 77.602 27.469 16.413 1.000 21.732 95 TYR A N 1
ATOM 802 C CA . TYR A 1 95 ? 78.420 28.266 15.518 1.000 24.763 95 TYR A CA 1
ATOM 803 C C . TYR A 1 95 ? 77.604 29.383 14.870 1.000 22.709 95 TYR A C 1
ATOM 804 O O . TYR A 1 95 ? 76.422 29.206 14.592 1.000 21.334 95 TYR A O 1
ATOM 813 N N . TRP A 1 96 ? 78.284 30.476 14.518 1.000 22.986 96 TRP A N 1
ATOM 814 C CA . TRP A 1 96 ? 77.674 31.563 13.772 1.000 23.495 96 TRP A CA 1
ATOM 815 C C . TRP A 1 96 ? 77.401 31.198 12.310 1.000 22.757 96 TRP A C 1
ATOM 816 O O . TRP A 1 96 ? 76.338 31.535 11.758 1.000 18.779 96 TRP A O 1
ATOM 827 N N A MET A 1 97 ? 78.375 30.533 11.677 0.500 20.826 97 MET A N 1
ATOM 828 N N B MET A 1 97 ? 78.338 30.473 11.687 0.500 22.933 97 MET A N 1
ATOM 829 C CA A MET A 1 97 ? 78.219 30.043 10.315 0.500 21.970 97 MET A CA 1
ATOM 830 C CA B MET A 1 97 ? 78.160 30.056 10.304 0.500 25.943 97 MET A CA 1
ATOM 831 C C A MET A 1 97 ? 78.910 28.687 10.176 0.500 22.489 97 MET A C 1
ATOM 832 C C B MET A 1 97 ? 78.989 28.806 10.011 0.500 24.622 97 MET A C 1
ATOM 833 O O A MET A 1 97 ? 79.907 28.407 10.848 0.500 20.437 97 MET A O 1
ATOM 834 O O B MET A 1 97 ? 80.162 28.738 10.403 0.500 20.812 97 MET A O 1
ATOM 843 N N . VAL A 1 98 ? 78.368 27.870 9.270 1.000 23.517 98 VAL A N 1
ATOM 844 C CA . VAL A 1 98 ? 79.047 26.696 8.745 1.000 24.784 98 VAL A CA 1
ATOM 845 C C . VAL A 1 98 ? 79.047 26.776 7.221 1.000 23.897 98 VAL A C 1
ATOM 846 O O . VAL A 1 98 ? 78.296 27.534 6.632 1.000 23.177 98 VAL A O 1
ATOM 850 N N . ASP A 1 99 ? 79.926 25.995 6.572 1.000 25.347 99 ASP A N 1
ATOM 851 C CA . ASP A 1 99 ? 79.993 25.954 5.124 1.000 24.396 99 ASP A CA 1
ATOM 852 C C . ASP A 1 99 ? 78.891 25.018 4.662 1.000 23.373 99 ASP A C 1
ATOM 853 O O . ASP A 1 99 ? 78.200 24.426 5.477 1.000 23.877 99 ASP A O 1
ATOM 858 N N . TYR A 1 100 ? 78.796 24.798 3.354 1.000 24.654 100 TYR A N 1
ATOM 859 C CA . TYR A 1 100 ? 77.673 24.050 2.816 1.000 24.738 100 TYR A CA 1
ATOM 860 C C . TYR A 1 100 ? 77.707 22.579 3.232 1.000 28.945 100 TYR A C 1
ATOM 861 O O . TYR A 1 100 ? 76.670 21.921 3.136 1.000 30.391 100 TYR A O 1
ATOM 870 N N . LYS A 1 101 ? 78.870 22.068 3.679 1.000 27.459 101 LYS A N 1
ATOM 871 C CA . LYS A 1 101 ? 78.936 20.699 4.180 1.000 33.498 101 LYS A CA 1
ATOM 872 C C . LYS A 1 101 ? 78.850 20.634 5.706 1.000 32.136 101 LYS A C 1
ATOM 873 O O . LYS A 1 101 ? 78.958 19.566 6.283 1.000 26.760 101 LYS A O 1
ATOM 879 N N . GLY A 1 102 ? 78.682 21.776 6.379 1.000 29.146 102 GLY A N 1
ATOM 880 C CA . GLY A 1 102 ? 78.474 21.765 7.811 1.000 29.904 102 GLY A CA 1
ATOM 881 C C . GLY A 1 102 ? 79.780 21.884 8.587 1.000 27.565 102 GLY A C 1
ATOM 882 O O . GLY A 1 102 ? 79.776 21.813 9.807 1.000 27.601 102 GLY A O 1
ATOM 883 N N . ASN A 1 103 ? 80.890 22.130 7.889 1.000 27.497 103 ASN A N 1
ATOM 884 C CA . ASN A 1 103 ? 82.119 22.443 8.590 1.000 29.022 103 ASN A CA 1
ATOM 885 C C . ASN A 1 103 ? 82.062 23.879 9.102 1.000 30.424 103 ASN A C 1
ATOM 886 O O . ASN A 1 103 ? 81.634 24.766 8.364 1.000 26.431 103 ASN A O 1
ATOM 891 N N . PRO A 1 104 ? 82.574 24.150 10.331 1.000 29.935 104 PRO A N 1
ATOM 892 C CA . PRO A 1 104 ? 82.542 25.501 10.893 1.000 29.647 104 PRO A CA 1
ATOM 893 C C . PRO A 1 104 ? 83.273 26.463 9.971 1.000 28.383 104 PRO A C 1
ATOM 894 O O . PRO A 1 104 ? 84.407 26.187 9.590 1.000 28.200 104 PRO A O 1
ATOM 898 N N . SER A 1 105 ? 82.648 27.603 9.639 1.000 26.240 105 SER A N 1
ATOM 899 C CA . SER A 1 105 ? 83.277 28.633 8.828 1.000 23.015 105 SER A CA 1
ATOM 900 C C . SER A 1 105 ? 83.423 29.936 9.606 1.000 24.171 105 SER A C 1
ATOM 901 O O . SER A 1 105 ? 84.328 30.709 9.335 1.000 24.593 105 SER A O 1
ATOM 904 N N . ASP A 1 106 ? 82.447 30.259 10.481 1.000 22.756 106 ASP A N 1
ATOM 905 C CA . ASP A 1 106 ? 82.575 31.348 11.434 1.000 23.239 106 ASP A CA 1
ATOM 906 C C . ASP A 1 106 ? 82.177 30.779 12.795 1.000 21.611 106 ASP A C 1
ATOM 907 O O . ASP A 1 106 ? 81.003 30.542 13.083 1.000 21.557 106 ASP A O 1
ATOM 912 N N . ASP A 1 107 ? 83.203 30.434 13.571 1.000 21.972 107 ASP A N 1
ATOM 913 C CA . ASP A 1 107 ? 83.028 29.614 14.750 1.000 22.732 107 ASP A CA 1
ATOM 914 C C . ASP A 1 107 ? 82.840 30.457 16.015 1.000 22.822 107 ASP A C 1
ATOM 915 O O . ASP A 1 107 ? 82.890 29.911 17.123 1.000 21.671 107 ASP A O 1
ATOM 920 N N A ARG A 1 108 ? 82.632 31.771 15.854 0.500 23.743 108 ARG A N 1
ATOM 921 N N B ARG A 1 108 ? 82.641 31.777 15.856 0.500 24.056 108 ARG A N 1
ATOM 922 C CA A ARG A 1 108 ? 82.273 32.620 16.980 0.500 23.435 108 ARG A CA 1
ATOM 923 C CA B ARG A 1 108 ? 82.296 32.639 16.980 0.500 24.028 108 ARG A CA 1
ATOM 924 C C A ARG A 1 108 ? 80.968 32.157 17.644 0.500 22.572 108 ARG A C 1
ATOM 925 C C B ARG A 1 108 ? 80.980 32.183 17.636 0.500 23.003 108 ARG A C 1
ATOM 926 O O A ARG A 1 108 ? 80.091 31.551 17.032 0.500 20.326 108 ARG A O 1
ATOM 927 O O B ARG A 1 108 ? 80.097 31.611 17.000 0.500 20.906 108 ARG A O 1
ATOM 942 N N . LYS A 1 109 ? 80.850 32.473 18.928 1.000 21.451 109 LYS A N 1
ATOM 943 C CA . LYS A 1 109 ? 79.717 32.069 19.739 1.000 24.721 109 LYS A CA 1
ATOM 944 C C . LYS A 1 109 ? 79.032 33.345 20.230 1.000 25.450 109 LYS A C 1
ATOM 945 O O . LYS A 1 109 ? 79.609 34.101 21.017 1.000 20.711 109 LYS A O 1
ATOM 951 N N . HIS A 1 110 ? 77.831 33.600 19.717 1.000 21.258 110 HIS A N 1
ATOM 952 C CA . HIS A 1 110 ? 77.134 34.834 20.030 1.000 21.027 110 HIS A CA 1
ATOM 953 C C . HIS A 1 110 ? 75.896 34.452 20.854 1.000 19.638 110 HIS A C 1
ATOM 954 O O . HIS A 1 110 ? 75.204 33.490 20.506 1.000 20.695 110 HIS A O 1
ATOM 961 N N . VAL A 1 111 ? 75.622 35.216 21.917 1.000 21.359 111 VAL A N 1
ATOM 962 C CA . VAL A 1 111 ? 74.450 35.001 22.765 1.000 20.974 111 VAL A CA 1
ATOM 963 C C . VAL A 1 111 ? 73.171 35.029 21.920 1.000 19.926 111 VAL A C 1
ATOM 964 O O . VAL A 1 111 ? 72.267 34.246 22.140 1.000 22.015 111 VAL A O 1
ATOM 968 N N . TYR A 1 112 ? 73.114 35.902 20.908 1.000 22.243 112 TYR A N 1
ATOM 969 C CA . TYR A 1 112 ? 71.954 36.041 20.034 1.000 20.506 112 TYR A CA 1
ATOM 970 C C . TYR A 1 112 ? 71.675 34.719 19.342 1.000 20.580 112 TYR A C 1
ATOM 971 O O . TYR A 1 112 ? 70.527 34.287 19.252 1.000 19.391 112 TYR A O 1
ATOM 980 N N . ALA A 1 113 ? 72.739 34.066 18.865 1.000 21.018 113 ALA A N 1
ATOM 981 C CA . ALA A 1 113 ? 72.561 32.790 18.204 1.000 19.407 113 ALA A CA 1
ATOM 982 C C . ALA A 1 113 ? 72.107 31.718 19.200 1.000 19.002 113 ALA A C 1
ATOM 983 O O . ALA A 1 113 ? 71.267 30.892 18.847 1.000 20.486 113 ALA A O 1
ATOM 985 N N . GLN A 1 114 ? 72.647 31.720 20.425 1.000 20.837 114 GLN A N 1
ATOM 986 C CA . GLN A 1 114 ? 72.289 30.717 21.419 1.000 22.497 114 GLN A CA 1
ATOM 987 C C . GLN A 1 114 ? 70.807 30.863 21.775 1.000 20.532 114 GLN A C 1
ATOM 988 O O . GLN A 1 114 ? 70.099 29.873 21.909 1.000 19.918 114 GLN A O 1
ATOM 994 N N . ALA A 1 115 ? 70.343 32.108 21.880 1.000 19.950 115 ALA A N 1
ATOM 995 C CA . ALA A 1 115 ? 68.922 32.385 22.122 1.000 20.570 115 ALA A CA 1
ATOM 996 C C . ALA A 1 115 ? 68.031 31.771 21.042 1.000 19.430 115 ALA A C 1
ATOM 997 O O . ALA A 1 115 ? 67.067 31.050 21.352 1.000 19.548 115 ALA A O 1
ATOM 999 N N . PHE A 1 116 ? 68.343 32.063 19.774 1.000 19.127 116 PHE A N 1
ATOM 1000 C CA . PHE A 1 116 ? 67.609 31.478 18.664 1.000 18.784 116 PHE A CA 1
ATOM 1001 C C . PHE A 1 116 ? 67.606 29.946 18.747 1.000 20.004 116 PHE A C 1
ATOM 1002 O O . PHE A 1 116 ? 66.617 29.343 18.394 1.000 19.790 116 PHE A 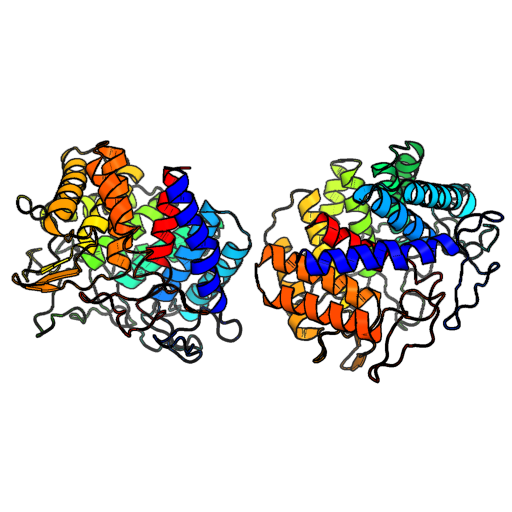O 1
ATOM 1010 N N . GLY A 1 117 ? 68.684 29.326 19.226 1.000 21.688 117 GLY A N 1
ATOM 1011 C CA . GLY A 1 117 ? 68.724 27.876 19.420 1.000 20.565 117 GLY A CA 1
ATOM 1012 C C . GLY A 1 117 ? 67.676 27.394 20.413 1.000 20.898 117 GLY A C 1
ATOM 1013 O O . GLY A 1 117 ? 66.891 26.483 20.116 1.000 20.906 117 GLY A O 1
ATOM 1014 N N . VAL A 1 118 ? 67.608 28.086 21.552 1.000 21.698 118 VAL A N 1
ATOM 1015 C CA . VAL A 1 118 ? 66.607 27.767 22.564 1.000 21.654 118 VAL A CA 1
ATOM 1016 C C . VAL A 1 118 ? 65.205 27.896 22.000 1.000 22.548 118 VAL A C 1
ATOM 1017 O O . VAL A 1 118 ? 64.366 26.996 22.169 1.000 22.442 118 VAL A O 1
ATOM 1021 N N . TYR A 1 119 ? 64.955 29.014 21.292 1.000 23.697 119 TYR A N 1
ATOM 1022 C CA . TYR A 1 119 ? 63.641 29.265 20.715 1.000 21.828 119 TYR A CA 1
ATOM 1023 C C . TYR A 1 119 ? 63.235 28.145 19.753 1.000 21.758 119 TYR A C 1
ATOM 1024 O O . TYR A 1 119 ? 62.090 27.684 19.777 1.000 22.104 119 TYR A O 1
ATOM 1033 N N . ALA A 1 120 ? 64.144 27.743 18.856 1.000 21.198 120 ALA A N 1
ATOM 1034 C CA . ALA A 1 120 ? 63.813 26.745 17.841 1.000 21.737 120 ALA A CA 1
ATOM 1035 C C . ALA A 1 120 ? 63.697 25.324 18.415 1.000 20.454 120 ALA A C 1
ATOM 1036 O O . ALA A 1 120 ? 62.790 24.563 18.023 1.000 20.108 120 ALA A O 1
ATOM 1038 N N . LEU A 1 121 ? 64.595 24.993 19.338 1.000 22.486 121 LEU A N 1
ATOM 1039 C CA . LEU A 1 121 ? 64.637 23.665 19.946 1.000 24.603 121 LEU A CA 1
ATOM 1040 C C . LEU A 1 121 ? 63.401 23.443 20.813 1.000 26.709 121 LEU A C 1
ATOM 1041 O O . LEU A 1 121 ? 62.841 22.353 20.802 1.000 28.450 121 LEU A O 1
ATOM 1046 N N . THR A 1 122 ? 62.959 24.487 21.538 1.000 26.180 122 THR A N 1
ATOM 1047 C CA . THR A 1 122 ? 61.754 24.386 22.345 1.000 25.346 122 THR A CA 1
ATOM 1048 C C . THR A 1 122 ? 60.537 24.229 21.442 1.000 26.169 122 THR A C 1
ATOM 1049 O O . THR A 1 122 ? 59.690 23.394 21.729 1.000 26.836 122 THR A O 1
ATOM 1053 N N . GLU A 1 123 ? 60.485 24.939 20.304 1.000 24.455 123 GLU A N 1
ATOM 1054 C CA . GLU A 1 123 ? 59.359 24.800 19.399 1.000 24.912 123 GLU A CA 1
ATOM 1055 C C . GLU A 1 123 ? 59.303 23.377 18.825 1.000 24.880 123 GLU A C 1
ATOM 1056 O O . GLU A 1 123 ? 58.231 22.774 18.707 1.000 25.368 123 GLU A O 1
ATOM 1062 N N . TYR A 1 124 ? 60.465 22.822 18.475 1.000 24.046 124 TYR A N 1
ATOM 1063 C CA . TYR A 1 124 ? 60.518 21.472 17.948 1.000 25.656 124 TYR A CA 1
ATOM 1064 C C . TYR A 1 124 ? 60.059 20.507 19.039 1.000 26.640 124 TYR A C 1
ATOM 1065 O O . TYR A 1 124 ? 59.330 19.554 18.770 1.000 29.428 124 TYR A O 1
ATOM 1074 N N . TYR A 1 125 ? 60.445 20.797 20.285 1.000 29.456 125 TYR A N 1
ATOM 1075 C CA . TYR A 1 125 ? 60.034 19.947 21.387 1.000 32.554 125 TYR A CA 1
ATOM 1076 C C . TYR A 1 125 ? 58.509 19.979 21.516 1.000 36.742 125 TYR A C 1
ATOM 1077 O O . TYR A 1 125 ? 57.882 18.956 21.756 1.000 36.391 125 TYR A O 1
ATOM 1086 N N . ARG A 1 126 ? 57.892 21.146 21.303 1.000 36.118 126 ARG A N 1
ATOM 1087 C CA . ARG A 1 126 ? 56.444 21.249 21.426 1.000 35.319 126 ARG A CA 1
ATOM 1088 C C . ARG A 1 126 ? 55.754 20.218 20.533 1.000 35.331 126 ARG A C 1
ATOM 1089 O O . ARG A 1 126 ? 54.714 19.692 20.913 1.000 34.583 126 ARG A O 1
ATOM 1097 N N . VAL A 1 127 ? 56.293 19.950 19.346 1.000 32.638 127 VAL A N 1
ATOM 1098 C CA . VAL A 1 127 ? 55.606 19.087 18.398 1.000 35.044 127 VAL A CA 1
ATOM 1099 C C . VAL A 1 127 ? 56.183 17.668 18.359 1.000 37.295 127 VAL A C 1
ATOM 1100 O O . VAL A 1 127 ? 55.637 16.860 17.613 1.000 36.817 127 VAL A O 1
ATOM 1104 N N . THR A 1 128 ? 57.289 17.371 19.069 1.000 33.171 128 THR A N 1
ATOM 1105 C CA . THR A 1 128 ? 57.891 16.038 18.981 1.000 37.021 128 THR A CA 1
ATOM 1106 C C . THR A 1 128 ? 57.991 15.350 20.338 1.000 40.924 128 THR A C 1
ATOM 1107 O O . THR A 1 128 ? 57.904 14.125 20.386 1.000 43.395 128 THR A O 1
ATOM 1111 N N A GLN A 1 129 ? 58.190 16.144 21.398 0.500 38.472 129 GLN A N 1
ATOM 1112 N N B GLN A 1 129 ? 58.191 16.125 21.413 0.500 41.103 129 GLN A N 1
ATOM 1113 C CA A GLN A 1 129 ? 58.543 15.635 22.713 0.500 41.424 129 GLN A CA 1
ATOM 1114 C CA B GLN A 1 129 ? 58.533 15.598 22.730 0.500 46.334 129 GLN A CA 1
ATOM 1115 C C A GLN A 1 129 ? 59.877 14.897 22.644 0.500 41.020 129 GLN A C 1
ATOM 1116 C C B GLN A 1 129 ? 59.947 15.024 22.753 0.500 43.369 129 GLN A C 1
ATOM 1117 O O A GLN A 1 129 ? 60.088 13.942 23.388 0.500 42.637 129 GLN A O 1
ATOM 1118 O O B GLN A 1 129 ? 60.294 14.335 23.708 0.500 44.059 129 GLN A O 1
ATOM 1129 N N . ASN A 1 130 ? 60.761 15.331 21.737 1.000 39.669 130 ASN A N 1
ATOM 1130 C CA . ASN A 1 130 ? 62.100 14.781 21.650 1.000 38.624 130 ASN A CA 1
ATOM 1131 C C . ASN A 1 130 ? 62.937 15.305 22.814 1.000 40.030 130 ASN A C 1
ATOM 1132 O O . ASN A 1 130 ? 63.356 16.466 22.821 1.000 36.285 130 ASN A O 1
ATOM 1137 N N . GLN A 1 131 ? 63.251 14.398 23.753 1.000 39.765 131 GLN A N 1
ATOM 1138 C CA . GLN A 1 131 ? 63.933 14.737 24.992 1.000 37.780 131 GLN A CA 1
ATOM 1139 C C . GLN A 1 131 ? 65.323 15.323 24.732 1.000 36.104 131 GLN A C 1
ATOM 1140 O O . GLN A 1 131 ? 65.793 16.159 25.502 1.000 34.623 131 GLN A O 1
ATOM 1146 N N . GLU A 1 132 ? 65.979 14.860 23.660 1.000 37.130 132 GLU A N 1
ATOM 1147 C CA . GLU A 1 132 ? 67.289 15.361 23.281 1.000 39.570 132 GLU A CA 1
ATOM 1148 C C . GLU A 1 132 ? 67.195 16.862 22.953 1.000 35.385 132 GLU A C 1
ATOM 1149 O O . GLU A 1 132 ? 67.998 17.676 23.425 1.000 34.467 132 GLU A O 1
ATOM 1155 N N . ALA A 1 133 ? 66.164 17.218 22.181 1.000 33.383 133 ALA A N 1
ATOM 1156 C CA . ALA A 1 133 ? 65.937 18.599 21.767 1.000 33.806 133 ALA A CA 1
ATOM 1157 C C . ALA A 1 133 ? 65.797 19.492 22.997 1.000 33.468 133 ALA A C 1
ATOM 1158 O O . ALA A 1 133 ? 66.400 20.560 23.050 1.000 28.431 133 ALA A O 1
ATOM 1160 N N . LEU A 1 134 ? 65.035 19.033 24.007 1.000 31.830 134 LEU A N 1
ATOM 1161 C CA . LEU A 1 134 ? 64.815 19.831 25.204 1.000 34.288 134 LEU A CA 1
ATOM 1162 C C . LEU A 1 134 ? 66.108 19.966 26.015 1.000 35.579 134 LEU A C 1
ATOM 1163 O O . LEU A 1 134 ? 66.379 21.048 26.544 1.000 34.428 134 LEU A O 1
ATOM 1168 N N . ASP A 1 135 ? 66.889 18.876 26.121 1.000 38.028 135 ASP A N 1
ATOM 1169 C CA . ASP A 1 135 ? 68.185 18.888 26.799 1.000 39.381 135 ASP A CA 1
ATOM 1170 C C . ASP A 1 135 ? 69.135 19.880 26.123 1.000 30.346 135 ASP A C 1
ATOM 1171 O O . ASP A 1 135 ? 69.921 20.570 26.761 1.000 31.945 135 ASP A O 1
ATOM 1176 N N . TYR A 1 136 ? 69.124 19.881 24.797 1.000 31.960 136 TYR A N 1
ATOM 1177 C CA . TYR A 1 136 ? 69.953 20.812 24.043 1.000 31.177 136 TYR A CA 1
ATOM 1178 C C . TYR A 1 136 ? 69.552 22.235 24.415 1.000 26.545 136 TYR A C 1
ATOM 1179 O O . TYR A 1 136 ? 70.418 23.064 24.684 1.000 25.509 136 TYR A O 1
ATOM 1188 N N . ALA A 1 137 ? 68.226 22.482 24.484 1.000 28.494 137 ALA A N 1
ATOM 1189 C CA . ALA A 1 137 ? 67.706 23.805 24.817 1.000 26.829 137 ALA A CA 1
ATOM 1190 C C . ALA A 1 137 ? 68.195 24.242 26.198 1.000 29.365 137 ALA A C 1
ATOM 1191 O O . ALA A 1 137 ? 68.721 25.352 26.378 1.000 30.357 137 ALA A O 1
ATOM 1193 N N . LYS A 1 138 ? 68.099 23.322 27.161 1.000 31.065 138 LYS A N 1
ATOM 1194 C CA . LYS A 1 138 ? 68.576 23.588 28.507 1.000 33.558 138 LYS A CA 1
ATOM 1195 C C . LYS A 1 138 ? 70.079 23.838 28.533 1.000 30.972 138 LYS A C 1
ATOM 1196 O O . LYS A 1 138 ? 70.513 24.707 29.275 1.000 31.890 138 LYS A O 1
ATOM 1202 N N . GLN A 1 139 ? 70.884 23.092 27.762 1.000 33.336 139 GLN A N 1
ATOM 1203 C CA . GLN A 1 139 ? 72.313 23.391 27.706 1.000 31.945 139 GLN A CA 1
ATOM 1204 C C . GLN A 1 139 ? 72.579 24.831 27.238 1.000 31.273 139 GLN A C 1
ATOM 1205 O O . GLN A 1 139 ? 73.449 25.514 27.770 1.000 28.063 139 GLN A O 1
ATOM 1211 N N . LEU A 1 140 ? 71.892 25.275 26.181 1.000 27.469 140 LEU A N 1
ATOM 1212 C CA . LEU A 1 140 ? 72.110 26.619 25.666 1.000 25.349 140 LEU A CA 1
ATOM 1213 C C . LEU A 1 140 ? 71.668 27.656 26.697 1.000 25.098 140 LEU A C 1
ATOM 1214 O O . LEU A 1 140 ? 72.359 28.638 26.878 1.000 24.323 140 LEU A O 1
ATOM 1219 N N . TYR A 1 141 ? 70.514 27.433 27.343 1.000 28.215 141 TYR A N 1
ATOM 1220 C CA . TYR A 1 141 ? 70.031 28.277 28.436 1.000 29.789 141 TYR A CA 1
ATOM 1221 C C . TYR A 1 141 ? 71.131 28.431 29.492 1.000 29.776 141 TYR A C 1
ATOM 1222 O O . TYR A 1 141 ? 71.437 29.530 29.946 1.000 29.445 141 TYR A O 1
ATOM 1231 N N . LYS A 1 142 ? 71.776 27.317 29.840 1.000 32.270 142 LYS A N 1
ATOM 1232 C CA . LYS A 1 142 ? 72.799 27.316 30.875 1.000 33.137 142 LYS A CA 1
ATOM 1233 C C . LYS A 1 142 ? 73.974 28.204 30.457 1.000 30.544 142 LYS A C 1
ATOM 1234 O O . LYS A 1 142 ? 74.494 28.999 31.244 1.000 28.824 142 LYS A O 1
ATOM 1240 N N . LEU A 1 143 ? 74.383 28.089 29.185 1.000 28.694 143 LEU A N 1
ATOM 1241 C CA . LEU A 1 143 ? 75.450 28.917 28.666 1.000 28.677 143 LEU A CA 1
ATOM 1242 C C . LEU A 1 143 ? 75.087 30.391 28.785 1.000 25.216 143 LEU A C 1
ATOM 1243 O O . LEU A 1 143 ? 75.907 31.191 29.194 1.000 25.892 143 LEU A O 1
ATOM 1248 N N . ILE A 1 144 ? 73.859 30.741 28.380 1.000 25.356 144 ILE A N 1
ATOM 1249 C CA . ILE A 1 144 ? 73.459 32.134 28.299 1.000 26.431 144 ILE A CA 1
ATOM 1250 C C . ILE A 1 144 ? 73.434 32.703 29.713 1.000 25.765 144 ILE A C 1
ATOM 1251 O O . ILE A 1 144 ? 73.790 33.851 29.910 1.000 23.347 144 ILE A O 1
ATOM 1256 N N . GLU A 1 145 ? 72.986 31.885 30.668 1.000 29.101 145 GLU A N 1
ATOM 1257 C CA . GLU A 1 145 ? 72.818 32.325 32.050 1.000 28.960 145 GLU A CA 1
ATOM 1258 C C . GLU A 1 145 ? 74.152 32.449 32.781 1.000 29.293 145 GLU A C 1
ATOM 1259 O O . GLU A 1 145 ? 74.227 33.165 33.779 1.000 29.211 145 GLU A O 1
ATOM 1265 N N . THR A 1 146 ? 75.195 31.762 32.303 1.000 29.435 146 THR A N 1
ATOM 1266 C CA . THR A 1 146 ? 76.484 31.767 32.987 1.000 28.258 146 THR A CA 1
ATOM 1267 C C . THR A 1 146 ? 77.474 32.622 32.202 1.000 29.088 146 THR A C 1
ATOM 1268 O O . THR A 1 146 ? 77.661 33.811 32.491 1.000 26.247 146 THR A O 1
ATOM 1272 N N . VAL A 1 147 ? 78.074 32.035 31.155 1.000 29.886 147 VAL A N 1
ATOM 1273 C CA . VAL A 1 147 ? 79.088 32.746 30.408 1.000 29.120 147 VAL A CA 1
ATOM 1274 C C . VAL A 1 147 ? 78.474 33.918 29.625 1.000 24.089 147 VAL A C 1
ATOM 1275 O O . VAL A 1 147 ? 79.154 34.914 29.408 1.000 26.385 147 VAL A O 1
ATOM 1279 N N . GLY A 1 148 ? 77.179 33.861 29.248 1.000 24.445 148 GLY A N 1
ATOM 1280 C CA . GLY A 1 148 ? 7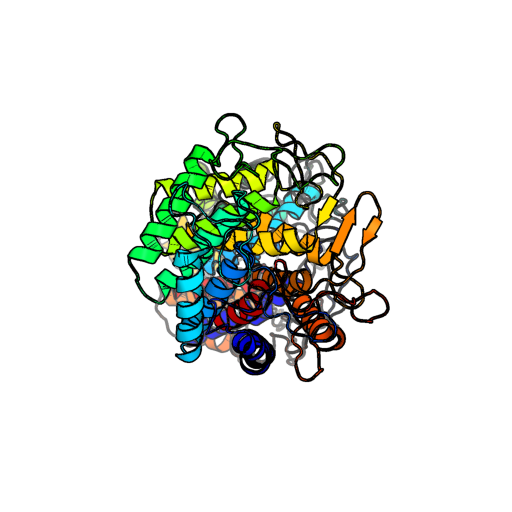6.571 34.917 28.427 1.000 26.075 148 GLY A CA 1
ATOM 1281 C C . GLY A 1 148 ? 75.864 36.031 29.217 1.000 30.144 148 GLY A C 1
ATOM 1282 O O . GLY A 1 148 ? 75.185 36.854 28.616 1.000 27.828 148 GLY A O 1
ATOM 1283 N N . PHE A 1 149 ? 76.078 36.113 30.547 1.000 28.705 149 PHE A N 1
ATOM 1284 C CA . PHE A 1 149 ? 75.355 37.061 31.400 1.000 29.726 149 PHE A CA 1
ATOM 1285 C C . PHE A 1 149 ? 76.333 37.808 32.301 1.000 29.954 149 PHE A C 1
ATOM 1286 O O . PHE A 1 149 ? 77.199 37.186 32.894 1.000 30.397 149 PHE A O 1
ATOM 1294 N N . ASN A 1 150 ? 76.223 39.147 32.332 1.000 26.691 150 ASN A N 1
ATOM 1295 C CA . ASN A 1 150 ? 77.043 39.987 33.175 1.000 29.240 150 ASN A CA 1
ATOM 1296 C C . ASN A 1 150 ? 76.299 40.341 34.474 1.000 34.729 150 ASN A C 1
ATOM 1297 O O . ASN A 1 150 ? 75.449 41.220 34.475 1.000 33.814 150 ASN A O 1
ATOM 1302 N N . GLU A 1 151 ? 76.656 39.675 35.581 1.000 36.526 151 GLU A N 1
ATOM 1303 C CA . GLU A 1 151 ? 76.170 39.993 36.921 1.000 37.472 151 GLU A CA 1
ATOM 1304 C C . GLU A 1 151 ? 76.333 41.460 37.312 1.000 36.365 151 GLU A C 1
ATOM 1305 O O . GLU A 1 151 ? 75.509 42.026 38.026 1.000 35.359 151 GLU A O 1
ATOM 1311 N N . GLU A 1 152 ? 77.440 42.061 36.910 1.000 35.646 152 GLU A N 1
ATOM 1312 C CA . GLU A 1 152 ? 77.772 43.393 37.369 1.000 37.461 152 GLU A CA 1
ATOM 1313 C C . GLU A 1 152 ? 76.780 44.406 36.814 1.000 38.806 152 GLU A C 1
ATOM 1314 O O . GLU A 1 152 ? 76.339 45.263 37.571 1.000 37.699 152 GLU A O 1
ATOM 1320 N N . THR A 1 153 ? 76.443 44.300 35.511 1.000 34.262 153 THR A N 1
ATOM 1321 C CA . THR A 1 153 ? 75.676 45.336 34.819 1.000 31.264 153 THR A CA 1
ATOM 1322 C C . THR A 1 153 ? 74.186 44.977 34.748 1.000 31.012 153 THR A C 1
ATOM 1323 O O . THR A 1 153 ? 73.395 45.834 34.367 1.000 31.783 153 THR A O 1
ATOM 1327 N N . ASN A 1 154 ? 73.834 43.737 35.106 1.000 25.964 154 ASN A N 1
ATOM 1328 C CA . ASN A 1 154 ? 72.550 43.108 34.841 1.000 30.707 154 ASN A CA 1
ATOM 1329 C C . ASN A 1 154 ? 72.234 43.134 33.334 1.000 31.773 154 ASN A C 1
ATOM 1330 O O . ASN A 1 154 ? 71.261 43.752 32.885 1.000 28.685 154 ASN A O 1
ATOM 1335 N N . ALA A 1 155 ? 73.079 42.479 32.532 1.000 31.451 155 ALA A N 1
ATOM 1336 C CA . ALA A 1 155 ? 72.870 42.518 31.087 1.000 26.803 155 ALA A CA 1
ATOM 1337 C C . ALA A 1 155 ? 73.442 41.264 30.446 1.000 29.284 155 ALA A C 1
ATOM 1338 O O . ALA A 1 155 ? 74.452 40.723 30.894 1.000 26.702 155 ALA A O 1
ATOM 1340 N N . TYR A 1 156 ? 72.734 40.747 29.432 1.000 26.506 156 TYR A N 1
ATOM 1341 C CA . TYR A 1 156 ? 73.286 39.675 28.627 1.000 23.834 156 TYR A CA 1
ATOM 1342 C C . TYR A 1 156 ? 74.402 40.243 27.761 1.000 21.607 156 TYR A C 1
ATOM 1343 O O . TYR A 1 156 ? 74.423 41.414 27.384 1.000 21.316 156 TYR A O 1
ATOM 1352 N N . LYS A 1 157 ? 75.359 39.366 27.467 1.000 26.124 157 LYS A N 1
ATOM 1353 C CA . LYS A 1 157 ? 76.548 39.696 26.727 1.000 26.174 157 LYS A CA 1
ATOM 1354 C C . LYS A 1 157 ? 76.320 39.399 25.240 1.000 23.995 157 LYS A C 1
ATOM 1355 O O . LYS A 1 157 ? 75.210 39.055 24.830 1.000 23.008 157 LYS A O 1
ATOM 1361 N N . GLU A 1 158 ? 77.370 39.632 24.440 1.000 23.315 158 GLU A N 1
ATOM 1362 C CA . GLU A 1 158 ? 77.283 39.662 22.991 1.000 21.561 158 GLU A CA 1
ATOM 1363 C C . GLU A 1 158 ? 78.136 38.525 22.413 1.000 23.882 158 GLU A C 1
ATOM 1364 O O . GLU A 1 158 ? 77.638 37.414 22.234 1.000 24.879 158 GLU A O 1
ATOM 1370 N N . GLU A 1 159 ? 79.412 38.809 22.116 1.000 22.890 159 GLU A N 1
ATOM 1371 C CA . GLU A 1 159 ? 80.202 37.978 21.209 1.000 23.422 159 GLU A CA 1
ATOM 1372 C C . GLU A 1 159 ? 81.389 37.362 21.961 1.000 23.216 159 GLU A C 1
ATOM 1373 O O . GLU A 1 159 ? 82.095 38.062 22.694 1.000 21.785 159 GLU A O 1
ATOM 1379 N N . PHE A 1 160 ? 81.601 36.056 21.695 1.000 22.653 160 PHE A N 1
ATOM 1380 C CA . PHE A 1 160 ? 82.738 35.281 22.192 1.000 24.368 160 PHE A CA 1
ATOM 1381 C C . PHE A 1 160 ? 83.417 34.567 21.024 1.000 23.474 160 PHE A C 1
ATOM 1382 O O . PHE A 1 160 ? 82.800 34.343 19.972 1.000 21.587 160 PHE A O 1
ATOM 1390 N N . ASN A 1 161 ? 84.681 34.127 21.239 1.000 21.135 161 ASN A N 1
ATOM 1391 C CA . ASN A 1 161 ? 85.316 33.219 20.304 1.000 20.513 161 ASN A CA 1
ATOM 1392 C C . ASN A 1 161 ? 84.749 31.831 20.528 1.000 20.172 161 ASN A C 1
ATOM 1393 O O . ASN A 1 161 ? 83.951 31.603 21.455 1.000 22.030 161 ASN A O 1
ATOM 1398 N N . ARG A 1 162 ? 85.233 30.889 19.710 1.000 21.537 162 ARG A N 1
ATOM 1399 C CA . ARG A 1 162 ? 84.771 29.521 19.774 1.000 21.687 162 ARG A CA 1
ATOM 1400 C C . ARG A 1 162 ? 84.825 28.972 21.199 1.000 23.754 162 ARG A C 1
ATOM 1401 O O . ARG A 1 162 ? 83.947 28.206 21.596 1.000 26.271 162 ARG A O 1
ATOM 1409 N N . LYS A 1 163 ? 85.895 29.287 21.944 1.000 26.120 163 LYS A N 1
ATOM 1410 C CA . LYS A 1 163 ? 86.100 28.702 23.263 1.000 23.658 163 LYS A CA 1
ATOM 1411 C C . LYS A 1 163 ? 85.497 29.593 24.356 1.000 27.279 163 LYS A C 1
ATOM 1412 O O . LYS A 1 163 ? 85.922 29.582 25.522 1.000 22.315 163 LYS A O 1
ATOM 1418 N N . TRP A 1 164 ? 84.491 30.400 23.990 1.000 29.248 164 TRP A N 1
ATOM 1419 C CA . TRP A 1 164 ? 83.689 31.108 24.980 1.000 25.639 164 TRP A CA 1
ATOM 1420 C C . TRP A 1 164 ? 84.489 32.128 25.753 1.000 27.789 164 TRP A C 1
ATOM 1421 O O . TRP A 1 164 ? 84.188 32.345 26.928 1.000 29.666 164 TRP A O 1
ATOM 1432 N N . GLU A 1 165 ? 85.434 32.781 25.063 1.000 25.945 165 GLU A N 1
ATOM 1433 C CA . GLU A 1 165 ? 86.237 33.859 25.607 1.000 25.149 165 GLU A CA 1
ATOM 1434 C C . GLU A 1 165 ? 85.761 35.170 24.989 1.000 27.319 165 GLU A C 1
ATOM 1435 O O . GLU A 1 165 ? 85.798 35.361 23.767 1.000 25.564 165 GLU A O 1
ATOM 1441 N N . GLU A 1 166 ? 85.291 36.058 25.864 1.000 28.854 166 GLU A N 1
ATOM 1442 C CA . GLU A 1 166 ? 84.657 37.305 25.462 1.000 32.574 166 GLU A CA 1
ATOM 1443 C C . GLU A 1 166 ? 85.560 38.101 24.525 1.000 35.648 166 GLU A C 1
ATOM 1444 O O . GLU A 1 166 ? 86.697 38.408 24.882 1.000 33.219 166 GLU A O 1
ATOM 1450 N N A GLN A 1 167 ? 84.993 38.440 23.350 0.500 35.625 167 GLN A N 1
ATOM 1451 N N B GLN A 1 167 ? 85.084 38.415 23.313 0.500 37.009 167 GLN A N 1
ATOM 1452 C CA A GLN A 1 167 ? 85.660 39.176 22.286 0.500 40.346 167 GLN A CA 1
ATOM 1453 C CA B GLN A 1 167 ? 85.861 39.221 22.381 0.500 42.380 167 GLN A CA 1
ATOM 1454 C C A GLN A 1 167 ? 85.165 40.618 22.302 0.500 50.051 167 GLN A C 1
ATOM 1455 C C B GLN A 1 167 ? 85.011 40.431 22.013 0.500 48.373 167 GLN A C 1
ATOM 1456 O O A GLN A 1 167 ? 84.452 41.015 23.223 0.500 52.115 167 GLN A O 1
ATOM 1457 O O B GLN A 1 167 ? 83.834 40.463 22.352 0.500 42.350 167 GLN A O 1
ATOM 1468 N N . SER A 1 168 ? 85.605 41.405 21.309 1.000 58.614 168 SER A N 1
ATOM 1469 C CA . SER A 1 168 ? 84.912 42.623 20.902 1.000 70.809 168 SER A CA 1
ATOM 1470 C C . SER A 1 168 ? 83.393 42.421 20.923 1.000 81.233 168 SER A C 1
ATOM 1471 O O . SER A 1 168 ? 82.815 42.056 19.898 1.000 85.931 168 SER A O 1
ATOM 1474 N N . ASN A 1 169 ? 82.776 42.674 22.097 1.000 88.055 169 ASN A N 1
ATOM 1475 C CA . ASN A 1 169 ? 81.396 42.312 22.440 1.000 77.800 169 ASN A CA 1
ATOM 1476 C C . ASN A 1 169 ? 80.539 43.544 22.109 1.000 84.358 169 ASN A C 1
ATOM 1477 O O . ASN A 1 169 ? 80.353 44.430 22.941 1.000 79.526 169 ASN A O 1
ATOM 1482 N N . GLU A 1 170 ? 80.068 43.622 20.852 1.000 91.866 170 GLU A N 1
ATOM 1483 C CA . GLU A 1 170 ? 79.483 44.849 20.321 1.000 103.882 170 GLU A CA 1
ATOM 1484 C C . GLU A 1 170 ? 78.400 44.527 19.288 1.000 108.389 170 GLU A C 1
ATOM 1485 O O . GLU A 1 170 ? 77.842 43.431 19.304 1.000 109.635 170 GLU A O 1
ATOM 1491 N N . MET A 1 171 ? 78.045 45.527 18.465 1.000 113.420 171 MET A N 1
ATOM 1492 C CA . MET A 1 171 ? 77.425 45.291 17.169 1.000 125.477 171 MET A CA 1
ATOM 1493 C C . MET A 1 171 ? 78.481 45.623 16.106 1.000 138.997 171 MET A C 1
ATOM 1494 O O . MET A 1 171 ? 78.780 46.792 15.873 1.000 150.148 171 MET A O 1
ATOM 1499 N N . LEU A 1 172 ? 79.062 44.558 15.523 1.000 144.263 172 LEU A N 1
ATOM 1500 C CA . LEU A 1 172 ? 80.264 44.553 14.688 1.000 143.842 172 LEU A CA 1
ATOM 1501 C C . LEU A 1 172 ? 80.624 45.923 14.091 1.000 146.125 172 LEU A C 1
ATOM 1502 O O . LEU A 1 172 ? 79.979 46.388 13.152 1.000 146.097 172 LEU A O 1
ATOM 1507 N N . SER A 1 173 ? 81.720 46.511 14.614 1.000 139.894 173 SER A N 1
ATOM 1508 C CA . SER A 1 173 ? 82.260 47.814 14.230 1.000 132.766 173 SER A CA 1
ATOM 1509 C C . SER A 1 173 ? 81.139 48.813 13.936 1.000 136.792 173 SER A C 1
ATOM 1510 O O . SER A 1 173 ? 80.301 49.036 14.807 1.000 144.191 173 SER A O 1
ATOM 1513 N N . GLU A 1 174 ? 81.151 49.436 12.742 1.000 133.878 174 GLU A N 1
ATOM 1514 C CA . GLU A 1 174 ? 80.092 50.318 12.257 1.000 125.919 174 GLU A CA 1
ATOM 1515 C C . GLU A 1 174 ? 79.761 51.424 13.263 1.000 131.567 174 GLU A C 1
ATOM 1516 O O . GLU A 1 174 ? 79.854 52.607 12.935 1.000 126.698 174 GLU A O 1
ATOM 1522 N N . ASN A 1 175 ? 79.328 51.015 14.466 1.000 130.893 175 ASN A N 1
ATOM 1523 C CA . ASN A 1 175 ? 79.123 51.898 15.604 1.000 120.735 175 ASN A CA 1
ATOM 1524 C C . ASN A 1 175 ? 80.148 53.034 15.585 1.000 122.185 175 ASN A C 1
ATOM 1525 O O . ASN A 1 175 ? 79.767 54.203 15.604 1.000 127.886 175 ASN A O 1
ATOM 1530 N N . GLY A 1 176 ? 81.442 52.687 15.530 1.000 117.931 176 GLY A N 1
ATOM 1531 C CA . GLY A 1 176 ? 82.512 53.666 15.654 1.000 112.566 176 GLY A CA 1
ATOM 1532 C C . GLY A 1 176 ? 82.953 53.780 17.110 1.000 111.136 176 GLY A C 1
ATOM 1533 O O . GLY A 1 176 ? 84.134 53.620 17.410 1.000 112.729 176 GLY A O 1
ATOM 1534 N N . VAL A 1 177 ? 81.990 54.101 17.988 1.000 108.290 177 VAL A N 1
ATOM 1535 C CA . VAL A 1 177 ? 82.041 53.742 19.400 1.000 105.635 177 VAL A CA 1
ATOM 1536 C C . VAL A 1 177 ? 81.073 52.574 19.594 1.000 98.346 177 VAL A C 1
ATOM 1537 O O . VAL A 1 177 ? 79.877 52.714 19.347 1.000 106.738 177 VAL A O 1
ATOM 1541 N N . ILE A 1 178 ? 81.598 51.426 20.040 1.000 85.548 178 ILE A N 1
ATOM 1542 C CA . ILE A 1 178 ? 80.842 50.182 20.022 1.000 76.805 178 ILE A CA 1
ATOM 1543 C C . ILE A 1 178 ? 79.912 50.100 21.235 1.000 59.791 178 ILE A C 1
ATOM 1544 O O . ILE A 1 178 ? 80.172 50.682 22.289 1.000 58.790 178 ILE A O 1
ATOM 1549 N N . ALA A 1 179 ? 78.817 49.354 21.045 1.000 47.417 179 ALA A N 1
ATOM 1550 C CA . ALA A 1 179 ? 77.845 49.064 22.089 1.000 37.942 179 ALA A CA 1
ATOM 1551 C C . ALA A 1 179 ? 78.355 47.910 22.941 1.000 35.851 179 ALA A C 1
ATOM 1552 O O . ALA A 1 179 ? 78.885 46.953 22.387 1.000 34.401 179 ALA A O 1
ATOM 1554 N N . ASP A 1 180 ? 78.138 48.002 24.259 1.000 30.893 180 ASP A N 1
ATOM 1555 C CA . ASP A 1 180 ? 78.376 46.913 25.200 1.000 30.017 180 ASP A CA 1
ATOM 1556 C C . ASP A 1 180 ? 77.125 46.063 25.401 1.000 28.842 180 ASP A C 1
ATOM 1557 O O . ASP A 1 180 ? 77.190 44.897 25.816 1.000 27.096 180 ASP A O 1
ATOM 1562 N N . ILE A 1 181 ? 75.961 46.712 25.265 1.000 27.988 181 ILE A N 1
ATOM 1563 C CA . ILE A 1 181 ? 74.687 46.080 25.562 1.000 28.520 181 ILE A CA 1
ATOM 1564 C C . ILE A 1 181 ? 73.777 46.424 24.386 1.000 24.096 181 ILE A C 1
ATOM 1565 O O . ILE A 1 181 ? 73.848 47.534 23.869 1.000 27.400 181 ILE A O 1
ATOM 1570 N N . THR A 1 182 ? 72.992 45.440 23.918 1.000 26.716 182 THR A N 1
ATOM 1571 C CA . THR A 1 182 ? 72.028 45.685 22.847 1.000 21.516 182 THR A CA 1
ATOM 1572 C C . THR A 1 182 ? 70.626 45.235 23.259 1.000 20.009 182 THR A C 1
ATOM 1573 O O . THR A 1 182 ? 70.401 44.198 23.886 1.000 20.868 182 THR A O 1
ATOM 1577 N N . MET A 1 183 ? 69.662 46.050 22.810 1.000 21.278 183 MET A N 1
ATOM 1578 C CA . MET A 1 183 ? 68.245 45.754 22.865 1.000 19.491 183 MET A CA 1
ATOM 1579 C C . MET A 1 183 ? 67.982 44.475 22.086 1.000 18.337 183 MET A C 1
ATOM 1580 O O . MET A 1 183 ? 67.254 43.590 22.559 1.000 20.139 183 MET A O 1
ATOM 1585 N N . ASN A 1 184 ? 68.617 44.361 20.922 1.000 19.081 184 ASN A N 1
ATOM 1586 C CA . ASN A 1 184 ? 68.309 43.231 20.041 1.000 21.108 184 ASN A CA 1
ATOM 1587 C C . ASN A 1 184 ? 68.565 41.902 20.745 1.000 18.331 184 ASN A C 1
ATOM 1588 O O . ASN A 1 184 ? 67.732 40.996 20.682 1.000 17.827 184 ASN A O 1
ATOM 1593 N N . THR A 1 185 ? 69.747 41.750 21.383 1.000 18.865 185 THR A N 1
ATOM 1594 C CA . THR A 1 185 ? 70.079 40.491 22.051 1.000 18.460 185 THR A CA 1
ATOM 1595 C C . THR A 1 185 ? 69.102 40.205 23.188 1.000 19.154 185 THR A C 1
ATOM 1596 O O . THR A 1 185 ? 68.609 39.097 23.308 1.000 18.699 185 THR A O 1
ATOM 1600 N N . HIS A 1 186 ? 68.768 41.237 23.988 1.000 18.383 186 HIS A N 1
ATOM 1601 C CA . HIS A 1 186 ? 67.828 41.093 25.085 1.000 20.024 186 HIS A CA 1
ATOM 1602 C C . HIS A 1 186 ? 66.449 40.668 24.580 1.000 19.028 186 HIS A C 1
ATOM 1603 O O . HIS A 1 186 ? 65.780 39.839 25.206 1.000 20.094 186 HIS A O 1
ATOM 1610 N N . LEU A 1 187 ? 66.031 41.203 23.423 1.000 19.703 187 LEU A N 1
ATOM 1611 C CA . LEU A 1 187 ? 64.699 40.872 22.910 1.000 20.123 187 LEU A CA 1
ATOM 1612 C C . LEU A 1 187 ? 64.612 39.377 22.616 1.000 18.411 187 LEU A C 1
ATOM 1613 O O . LEU A 1 187 ? 63.633 38.703 22.993 1.000 19.918 187 LEU A O 1
ATOM 1618 N N . HIS A 1 188 ? 65.622 38.866 21.881 1.000 18.176 188 HIS A N 1
ATOM 1619 C CA . HIS A 1 188 ? 65.600 37.471 21.436 1.000 17.575 188 HIS A CA 1
ATOM 1620 C C . HIS A 1 188 ? 65.901 36.511 22.587 1.000 18.689 188 HIS A C 1
ATOM 1621 O O . HIS A 1 188 ? 65.426 35.378 22.561 1.000 17.664 188 HIS A O 1
ATOM 1628 N N . VAL A 1 189 ? 66.625 36.952 23.622 1.000 18.517 189 VAL A N 1
ATOM 1629 C CA . VAL A 1 189 ? 66.709 36.134 24.815 1.000 20.011 189 VAL A CA 1
ATOM 1630 C C . VAL A 1 189 ? 65.310 36.014 25.428 1.000 20.508 189 VAL A C 1
ATOM 1631 O O . VAL A 1 189 ? 64.879 34.924 25.779 1.000 19.153 189 VAL A O 1
ATOM 1635 N N . LEU A 1 190 ? 64.600 37.140 25.571 1.000 21.757 190 LEU A N 1
ATOM 1636 C CA . LEU A 1 190 ? 63.242 37.101 26.125 1.000 22.217 190 LEU A CA 1
ATOM 1637 C C . LEU A 1 190 ? 62.318 36.210 25.290 1.000 20.168 190 LEU A C 1
ATOM 1638 O O . LEU A 1 190 ? 61.578 35.385 25.819 1.000 20.830 190 LEU A O 1
ATOM 1643 N N . GLU A 1 191 ? 62.380 36.349 23.967 1.000 20.461 191 GLU A N 1
ATOM 1644 C CA . GLU A 1 191 ? 61.567 35.558 23.055 1.000 21.620 191 GLU A CA 1
ATOM 1645 C C . GLU A 1 191 ? 61.832 34.069 23.295 1.000 22.226 191 GLU A C 1
ATOM 1646 O O . GLU A 1 191 ? 60.915 33.280 23.394 1.000 18.367 191 GLU A O 1
ATOM 1652 N N . ALA A 1 192 ? 63.114 33.691 23.317 1.000 19.802 192 ALA A N 1
ATOM 1653 C CA . ALA A 1 192 ? 63.508 32.303 23.491 1.000 21.496 192 ALA A CA 1
ATOM 1654 C C . ALA A 1 192 ? 63.033 31.749 24.839 1.000 21.254 192 ALA A C 1
ATOM 1655 O O . ALA A 1 192 ? 62.476 30.651 24.940 1.000 21.240 192 ALA A O 1
ATOM 1657 N N . TYR A 1 193 ? 63.265 32.527 25.882 1.000 22.869 193 TYR A N 1
ATOM 1658 C CA . TYR A 1 193 ? 62.942 32.091 27.232 1.000 24.759 193 TYR A CA 1
ATOM 1659 C C . TYR A 1 193 ? 61.438 31.963 27.428 1.000 25.722 193 TYR A C 1
ATOM 1660 O O . TYR A 1 193 ? 61.018 31.085 28.171 1.000 27.810 193 TYR A O 1
ATOM 1669 N N . THR A 1 194 ? 60.643 32.845 26.797 1.000 25.131 194 THR A N 1
ATOM 1670 C CA . THR A 1 194 ? 59.191 32.673 26.776 1.000 22.984 194 THR A CA 1
ATOM 1671 C C . THR A 1 194 ? 58.812 31.276 26.286 1.000 25.175 194 THR A C 1
ATOM 1672 O O . THR A 1 194 ? 57.972 30.597 26.900 1.000 25.682 194 THR A O 1
ATOM 1676 N N . ASN A 1 195 ? 59.445 30.835 25.194 1.000 23.832 195 ASN A N 1
ATOM 1677 C CA . ASN A 1 195 ? 59.121 29.554 24.575 1.000 21.223 195 ASN A CA 1
ATOM 1678 C C . ASN A 1 195 ? 59.597 28.391 25.448 1.000 22.915 195 ASN A C 1
ATOM 1679 O O . ASN A 1 195 ? 58.939 27.327 25.497 1.000 24.968 195 ASN A O 1
ATOM 1684 N N . LEU A 1 196 ? 60.722 28.599 26.137 1.000 22.941 196 LEU A N 1
ATOM 1685 C CA . LEU A 1 196 ? 61.284 27.579 27.013 1.000 27.984 196 LEU A CA 1
ATOM 1686 C C . LEU A 1 196 ? 60.313 27.355 28.175 1.000 30.013 196 LEU A C 1
ATOM 1687 O O . LEU A 1 196 ? 60.022 26.214 28.541 1.000 27.576 196 LEU A O 1
ATOM 1692 N N . TYR A 1 197 ? 59.770 28.453 28.717 1.000 31.275 197 TYR A N 1
ATOM 1693 C CA . TYR A 1 197 ? 58.889 28.368 29.876 1.000 28.119 197 TYR A CA 1
ATOM 1694 C C . TYR A 1 197 ? 57.582 27.667 29.501 1.000 33.597 197 TYR A C 1
ATOM 1695 O O . TYR A 1 197 ? 56.993 26.981 30.333 1.000 37.847 197 TYR A O 1
ATOM 1704 N N . ARG A 1 198 ? 57.135 27.802 28.244 1.000 28.985 198 ARG A N 1
ATOM 1705 C CA . ARG A 1 198 ? 55.984 27.057 27.759 1.000 30.787 198 ARG A CA 1
ATOM 1706 C C . ARG A 1 198 ? 56.212 25.557 27.911 1.000 33.708 198 ARG A C 1
ATOM 1707 O O . ARG A 1 198 ? 55.268 24.800 28.032 1.000 32.883 198 ARG A O 1
ATOM 1715 N N . VAL A 1 199 ? 57.462 25.112 27.847 1.000 34.511 199 VAL A N 1
ATOM 1716 C CA . VAL A 1 199 ? 57.739 23.687 27.743 1.000 37.211 199 VAL A CA 1
ATOM 1717 C C . VAL A 1 199 ? 58.377 23.135 29.020 1.000 37.840 199 VAL A C 1
ATOM 1718 O O . VAL A 1 199 ? 58.469 21.929 29.186 1.000 41.074 199 VAL A O 1
ATOM 1722 N N . TRP A 1 200 ? 58.787 24.040 29.914 1.000 34.831 200 TRP A N 1
ATOM 1723 C CA . TRP A 1 200 ? 59.561 23.750 31.110 1.000 36.967 200 TRP A CA 1
ATOM 1724 C C . TRP A 1 200 ? 59.284 24.873 32.099 1.000 38.530 200 TRP A C 1
ATOM 1725 O O . TRP A 1 200 ? 59.924 25.922 32.053 1.000 37.898 200 TRP A O 1
ATOM 1736 N N . GLU A 1 201 ? 58.282 24.671 32.966 1.000 41.901 201 GLU A N 1
ATOM 1737 C CA . GLU A 1 201 ? 57.817 25.738 33.841 1.000 39.882 201 GLU A CA 1
ATOM 1738 C C . GLU A 1 201 ? 58.696 25.822 35.084 1.000 43.953 201 GLU A C 1
ATOM 1739 O O . GLU A 1 201 ? 58.234 25.562 36.187 1.000 47.350 201 GLU A O 1
ATOM 1745 N N . ASP A 1 202 ? 59.946 26.248 34.896 1.000 41.707 202 ASP A N 1
ATOM 1746 C CA . ASP A 1 202 ? 60.914 26.383 35.967 1.000 40.122 202 ASP A CA 1
ATOM 1747 C C . ASP A 1 202 ? 60.784 27.744 36.646 1.000 41.603 202 ASP A C 1
ATOM 1748 O O . ASP A 1 202 ? 60.775 28.785 35.989 1.000 37.049 202 ASP A O 1
ATOM 1753 N N . GLU A 1 203 ? 60.758 27.756 37.986 1.000 39.191 203 GLU A N 1
ATOM 1754 C CA . GLU A 1 203 ? 60.544 28.996 38.722 1.000 36.239 203 GLU A CA 1
ATOM 1755 C C . GLU A 1 203 ? 61.729 29.951 38.545 1.000 33.321 203 GLU A C 1
ATOM 1756 O O . GLU A 1 203 ? 61.560 31.176 38.440 1.000 34.622 203 GLU A O 1
ATOM 1762 N N . GLN A 1 204 ? 62.951 29.426 38.512 1.000 32.272 204 GLN A N 1
ATOM 1763 C CA . GLN A 1 204 ? 64.089 30.302 38.282 1.000 32.278 204 GLN A CA 1
ATOM 1764 C C . GLN A 1 204 ? 64.005 30.967 36.892 1.000 27.964 204 GLN A C 1
ATOM 1765 O O . GLN A 1 204 ? 64.275 32.167 36.763 1.000 32.354 204 GLN A O 1
ATOM 1771 N N . LEU A 1 205 ? 63.657 30.195 35.858 1.000 30.224 205 LEU A N 1
ATOM 1772 C CA . LEU A 1 205 ? 63.487 30.717 34.500 1.000 30.509 205 LEU A CA 1
ATOM 1773 C C . LEU A 1 205 ? 62.444 31.843 34.522 1.000 31.753 205 LEU A C 1
ATOM 1774 O O . LEU A 1 205 ? 62.704 32.960 34.047 1.000 29.780 205 LEU A O 1
ATOM 1779 N N . LYS A 1 206 ? 61.296 31.560 35.166 1.000 31.691 206 LYS A N 1
ATOM 1780 C CA . LYS A 1 206 ? 60.263 32.570 35.359 1.000 31.033 206 LYS A CA 1
ATOM 1781 C C . LYS A 1 206 ? 60.873 33.880 35.849 1.000 30.928 206 LYS A C 1
ATOM 1782 O O . LYS A 1 206 ? 60.546 34.962 35.349 1.000 31.492 206 LYS A O 1
ATOM 1788 N N . GLY A 1 207 ? 61.787 33.786 36.825 1.000 29.966 207 GLY A N 1
ATOM 1789 C CA . GLY A 1 207 ? 62.405 34.973 37.365 1.000 29.254 207 GLY A CA 1
ATOM 1790 C C . GLY A 1 207 ? 63.343 35.641 36.372 1.000 26.694 207 GLY A C 1
ATOM 1791 O O . GLY A 1 207 ? 63.533 36.854 36.440 1.000 27.139 207 GLY A O 1
ATOM 1792 N N . ARG A 1 208 ? 63.976 34.842 35.494 1.000 25.637 208 ARG A N 1
ATOM 1793 C CA . ARG A 1 208 ? 64.824 35.408 34.453 1.000 27.313 208 ARG A CA 1
ATOM 1794 C C . ARG A 1 208 ? 63.953 36.181 33.451 1.000 25.786 208 ARG A C 1
ATOM 1795 O O . ARG A 1 208 ? 64.346 37.264 33.007 1.000 25.545 208 ARG A O 1
ATOM 1803 N N . ILE A 1 209 ? 62.765 35.674 33.148 1.000 25.959 209 ILE A N 1
ATOM 1804 C CA . ILE A 1 209 ? 61.841 36.417 32.287 1.000 25.993 209 ILE A CA 1
ATOM 1805 C C . ILE A 1 209 ? 61.434 37.748 32.935 1.000 26.817 209 ILE A C 1
ATOM 1806 O O . ILE A 1 209 ? 61.464 38.822 32.303 1.000 24.790 209 ILE A O 1
ATOM 1811 N N . ALA A 1 210 ? 61.118 37.711 34.244 1.000 28.670 210 ALA A N 1
ATOM 1812 C CA . ALA A 1 210 ? 60.653 38.917 34.921 1.000 27.179 210 ALA A CA 1
ATOM 1813 C C . ALA A 1 210 ? 61.755 39.956 34.912 1.000 25.462 210 ALA A C 1
ATOM 1814 O O . ALA A 1 210 ? 61.500 41.143 34.696 1.000 27.888 210 ALA A O 1
ATOM 1816 N N . ASN A 1 211 ? 62.999 39.492 35.088 1.000 24.367 211 ASN A N 1
ATOM 1817 C CA . ASN A 1 211 ? 64.148 40.367 34.994 1.000 25.228 211 ASN A CA 1
ATOM 1818 C C . ASN A 1 211 ? 64.248 41.035 33.615 1.000 23.903 211 ASN A C 1
ATOM 1819 O O . ASN A 1 211 ? 64.427 42.252 33.539 1.000 26.404 211 ASN A O 1
ATOM 1824 N N . LEU A 1 212 ? 64.163 40.264 32.524 1.000 26.026 212 LEU A N 1
ATOM 1825 C CA . LEU A 1 212 ? 64.206 40.838 31.167 1.000 23.269 212 LEU A CA 1
ATOM 1826 C C . LEU A 1 212 ? 63.105 41.873 30.936 1.000 22.254 212 LEU A C 1
ATOM 1827 O O . LEU A 1 212 ? 63.333 42.941 30.331 1.000 25.422 212 LEU A O 1
ATOM 1832 N N . ILE A 1 213 ? 61.915 41.578 31.432 1.000 26.077 213 ILE A N 1
ATOM 1833 C CA . ILE A 1 213 ? 60.796 42.494 31.243 1.000 25.362 213 ILE A CA 1
ATOM 1834 C C . ILE A 1 213 ? 61.086 43.816 31.931 1.000 25.324 213 ILE A C 1
ATOM 1835 O O . ILE A 1 213 ? 60.897 44.898 31.370 1.000 29.215 213 ILE A O 1
ATOM 1840 N N . ASP A 1 214 ? 61.646 43.733 33.134 1.000 30.164 214 ASP A N 1
ATOM 1841 C CA . ASP A 1 214 ? 61.949 44.928 33.912 1.000 28.826 214 ASP A CA 1
ATOM 1842 C C . ASP A 1 214 ? 63.078 45.733 33.276 1.000 30.016 214 ASP A C 1
ATOM 1843 O O . ASP A 1 214 ? 62.998 46.964 33.200 1.000 26.540 214 ASP A O 1
ATOM 1848 N N . LEU A 1 215 ? 64.100 45.035 32.731 1.000 26.835 215 LEU A N 1
ATOM 1849 C CA . LEU A 1 215 ? 65.126 45.710 31.960 1.000 25.684 215 LEU A CA 1
ATOM 1850 C C . LEU A 1 215 ? 64.508 46.444 30.765 1.000 22.480 215 LEU A C 1
ATOM 1851 O O . LEU A 1 215 ? 64.889 47.572 30.457 1.000 24.132 215 LEU A O 1
ATOM 1856 N N . PHE A 1 216 ? 63.591 45.793 30.051 1.000 23.869 216 PHE A N 1
ATOM 1857 C CA . PHE A 1 216 ? 62.916 46.481 28.956 1.000 25.379 216 PHE A CA 1
ATOM 1858 C C . PHE A 1 216 ? 62.204 47.729 29.477 1.000 23.763 216 PHE A C 1
ATOM 1859 O O . PHE A 1 216 ? 62.369 48.811 28.905 1.000 28.227 216 PHE A O 1
ATOM 1867 N N . TYR A 1 217 ? 61.450 47.556 30.553 1.000 26.419 217 TYR A N 1
ATOM 1868 C CA . TYR A 1 217 ? 60.622 48.645 31.080 1.000 28.854 217 TYR A CA 1
ATOM 1869 C C . TYR A 1 217 ? 61.494 49.813 31.564 1.000 28.454 217 TYR A C 1
ATOM 1870 O O . TYR A 1 217 ? 61.312 50.941 31.099 1.000 27.285 217 TYR A O 1
ATOM 1879 N N . GLU A 1 218 ? 62.490 49.517 32.415 1.000 31.967 218 GLU A N 1
ATOM 1880 C CA . GLU A 1 218 ? 63.342 50.515 33.059 1.000 32.947 218 GLU A CA 1
ATOM 1881 C C . GLU A 1 218 ? 64.463 51.061 32.182 1.000 34.722 218 GLU A C 1
ATOM 1882 O O . GLU A 1 218 ? 64.730 52.261 32.211 1.000 30.318 218 GLU A O 1
ATOM 1888 N N . LYS A 1 219 ? 65.161 50.191 31.432 1.000 31.603 219 LYS A N 1
ATOM 1889 C CA . LYS A 1 219 ? 66.350 50.622 30.703 1.000 28.754 219 LYS A CA 1
ATOM 1890 C C . LYS A 1 219 ? 66.080 50.895 29.215 1.000 27.092 219 LYS A C 1
ATOM 1891 O O . LYS A 1 219 ? 66.569 51.874 28.669 1.000 27.916 219 LYS A O 1
ATOM 1897 N N . VAL A 1 220 ? 65.348 49.996 28.530 1.000 26.791 220 VAL A N 1
ATOM 1898 C CA . VAL A 1 220 ? 65.263 50.048 27.077 1.000 25.689 220 VAL A CA 1
ATOM 1899 C C . VAL A 1 220 ? 64.262 51.129 26.654 1.000 24.408 220 VAL A C 1
ATOM 1900 O O . VAL A 1 220 ? 64.562 51.992 25.819 1.000 24.074 220 VAL A O 1
ATOM 1904 N N . PHE A 1 221 ? 63.082 51.064 27.256 1.000 26.332 221 PHE A N 1
ATOM 1905 C CA . PHE A 1 221 ? 61.939 51.902 26.905 1.000 27.669 221 PHE A CA 1
ATOM 1906 C C . PHE A 1 221 ? 62.101 53.302 27.471 1.000 28.879 221 PHE A C 1
ATOM 1907 O O . PHE A 1 221 ? 62.278 53.449 28.681 1.000 32.823 221 PHE A O 1
ATOM 1915 N N . ASP A 1 222 ? 62.078 54.286 26.569 1.000 30.914 222 ASP A N 1
ATOM 1916 C CA . ASP A 1 222 ? 62.038 55.701 26.897 1.000 34.394 222 ASP A CA 1
ATOM 1917 C C . ASP A 1 222 ? 60.601 56.094 27.251 1.000 33.704 222 ASP A C 1
ATOM 1918 O O . ASP A 1 222 ? 59.713 56.112 26.396 1.000 29.858 222 ASP A O 1
ATOM 1923 N N . LYS A 1 223 ? 60.350 56.380 28.534 1.000 37.035 223 LYS A N 1
ATOM 1924 C CA . LYS A 1 223 ? 58.984 56.582 29.001 1.000 37.596 223 LYS A CA 1
ATOM 1925 C C . LYS A 1 223 ? 58.431 57.932 28.545 1.000 35.841 223 LYS A C 1
ATOM 1926 O O . LYS A 1 223 ? 57.236 58.135 28.647 1.000 39.480 223 LYS A O 1
ATOM 1932 N N . GLN A 1 224 ? 59.261 58.806 27.976 1.000 40.144 224 GLN A N 1
ATOM 1933 C CA . GLN A 1 224 ? 58.805 60.068 27.412 1.000 42.609 224 GLN A CA 1
ATOM 1934 C C . GLN A 1 224 ? 58.438 59.910 25.933 1.000 39.581 224 GLN A C 1
ATOM 1935 O O . GLN A 1 224 ? 57.324 60.204 25.528 1.000 35.074 224 GLN A O 1
ATOM 1941 N N . SER A 1 225 ? 59.382 59.440 25.114 1.000 36.697 225 SER A N 1
ATOM 1942 C CA . SER A 1 225 ? 59.164 59.319 23.675 1.000 35.729 225 SER A CA 1
ATOM 1943 C C . SER A 1 225 ? 58.313 58.094 23.329 1.000 35.320 225 SER A C 1
ATOM 1944 O O . SER A 1 225 ? 57.744 58.036 22.232 1.000 37.496 225 SER A O 1
ATOM 1947 N N . LYS A 1 226 ? 58.330 57.096 24.232 1.000 31.254 226 LYS A N 1
ATOM 1948 C CA . LYS A 1 226 ? 57.672 55.801 24.081 1.000 30.993 226 LYS A CA 1
ATOM 1949 C C . LYS A 1 226 ? 58.401 54.908 23.071 1.000 29.207 226 LYS A C 1
ATOM 1950 O O . LYS A 1 226 ? 57.916 53.821 22.804 1.000 29.272 226 LYS A O 1
ATOM 1956 N N . PHE A 1 227 ? 59.590 55.314 22.616 1.000 27.771 227 PHE A N 1
ATOM 1957 C CA . PHE A 1 227 ? 60.420 54.447 21.788 1.000 27.998 227 PHE A CA 1
ATOM 1958 C C . PHE A 1 227 ? 61.328 53.561 22.639 1.000 31.481 227 PHE A C 1
ATOM 1959 O O . PHE A 1 227 ? 61.666 53.881 23.788 1.000 30.852 227 PHE A O 1
ATOM 1967 N N . LEU A 1 228 ? 61.765 52.444 22.024 1.000 30.468 228 LEU A N 1
ATOM 1968 C CA . LEU A 1 228 ? 62.836 51.648 22.582 1.000 27.433 228 LEU A CA 1
ATOM 1969 C C . LEU A 1 228 ? 64.147 52.283 22.160 1.000 23.307 228 LEU A C 1
ATOM 1970 O O . LEU A 1 228 ? 64.277 52.776 21.052 1.000 26.685 228 LEU A O 1
ATOM 1975 N N . GLN A 1 229 ? 65.136 52.233 23.033 1.000 24.568 229 GLN A N 1
ATOM 1976 C CA . GLN A 1 229 ? 66.494 52.578 22.642 1.000 25.646 229 GLN A CA 1
ATOM 1977 C C . GLN A 1 229 ? 67.194 51.281 22.214 1.000 25.328 229 GLN A C 1
ATOM 1978 O O . GLN A 1 229 ? 66.766 50.198 22.589 1.000 25.965 229 GLN A O 1
ATOM 1984 N N . VAL A 1 230 ? 68.275 51.416 21.456 1.000 25.951 230 VAL A N 1
ATOM 1985 C CA . VAL A 1 230 ? 68.804 50.312 20.666 1.000 27.515 230 VAL A CA 1
ATOM 1986 C C . VAL A 1 230 ? 70.168 49.847 21.177 1.000 24.942 230 VAL A C 1
ATOM 1987 O O . VAL A 1 230 ? 70.370 48.651 21.315 1.000 24.679 230 VAL A O 1
ATOM 1991 N N . PHE A 1 231 ? 71.092 50.776 21.448 1.000 26.178 231 PHE A N 1
ATOM 1992 C CA . PHE A 1 231 ? 72.476 50.460 21.786 1.000 25.316 231 PHE A CA 1
ATOM 1993 C C . PHE A 1 231 ? 72.873 51.231 23.042 1.000 31.006 231 PHE A C 1
ATOM 1994 O O . PHE A 1 231 ? 72.534 52.415 23.172 1.000 30.498 231 PHE A O 1
ATOM 2002 N N . PHE A 1 232 ? 73.545 50.528 23.957 1.000 27.895 232 PHE A N 1
ATOM 2003 C CA . PHE A 1 232 ? 73.854 51.021 25.289 1.000 29.690 232 PHE A CA 1
ATOM 2004 C C . PHE A 1 232 ? 75.326 50.766 25.606 1.000 34.798 232 PHE A C 1
ATOM 2005 O O . PHE A 1 232 ? 75.953 49.854 25.051 1.000 31.672 232 PHE A O 1
ATOM 2013 N N . ASN A 1 233 ? 75.833 51.584 26.539 1.000 34.506 233 ASN A N 1
ATOM 2014 C CA . ASN A 1 233 ? 77.084 51.334 27.225 1.000 37.393 233 ASN A CA 1
ATOM 2015 C C . ASN A 1 233 ? 76.808 50.422 28.423 1.000 36.278 233 ASN A C 1
ATOM 2016 O O . ASN A 1 233 ? 75.662 50.048 28.681 1.000 35.610 233 ASN A O 1
ATOM 2021 N N . ASN A 1 234 ? 77.863 50.098 29.185 1.000 35.750 234 ASN A N 1
ATOM 2022 C CA . ASN A 1 234 ? 77.761 49.185 30.309 1.000 37.155 234 ASN A CA 1
ATOM 2023 C C . ASN A 1 234 ? 76.945 49.760 31.463 1.000 38.151 234 ASN A C 1
ATOM 2024 O O . ASN A 1 234 ? 76.624 49.028 32.394 1.000 41.176 234 ASN A O 1
ATOM 2029 N N . HIS A 1 235 ? 76.616 51.054 31.409 1.000 37.645 235 HIS A N 1
ATOM 2030 C CA . HIS A 1 235 ? 75.765 51.649 32.428 1.000 44.760 235 HIS A CA 1
ATOM 2031 C C . HIS A 1 235 ? 74.306 51.683 31.971 1.000 43.604 235 HIS A C 1
ATOM 2032 O O . HIS A 1 235 ? 73.503 52.375 32.587 1.000 36.548 235 HIS A O 1
ATOM 2039 N N . TRP A 1 236 ? 73.982 50.961 30.878 1.000 35.517 236 TRP A N 1
ATOM 2040 C CA . TRP A 1 236 ? 72.641 50.912 30.317 1.000 30.916 236 TRP A CA 1
ATOM 2041 C C . TRP A 1 236 ? 72.197 52.302 29.891 1.000 30.797 236 TRP A C 1
ATOM 2042 O O . TRP A 1 236 ? 71.012 52.606 29.885 1.000 33.920 236 TRP A O 1
ATOM 2053 N N . GLU A 1 237 ? 73.148 53.127 29.464 1.000 39.141 237 GLU A N 1
ATOM 2054 C CA . GLU A 1 237 ? 72.833 54.422 28.907 1.000 44.130 237 GLU A CA 1
ATOM 2055 C C . GLU A 1 237 ? 72.896 54.304 27.391 1.000 42.150 237 GLU A C 1
ATOM 2056 O O . GLU A 1 237 ? 73.885 53.840 26.842 1.000 37.577 237 GLU A O 1
ATOM 2062 N N . SER A 1 238 ? 71.850 54.776 26.725 1.000 38.299 238 SER A N 1
ATOM 2063 C CA . SER A 1 238 ? 71.788 54.714 25.282 1.000 39.356 238 SER A CA 1
ATOM 2064 C C . SER A 1 238 ? 72.891 55.582 24.669 1.000 40.833 238 SER A C 1
ATOM 2065 O O . SER A 1 238 ? 73.168 56.678 25.145 1.000 41.244 238 SER A O 1
ATOM 2068 N N . ILE A 1 239 ? 73.540 55.103 23.601 1.000 37.316 239 ILE A N 1
ATOM 2069 C CA . ILE A 1 239 ? 74.705 55.795 23.063 1.000 40.306 239 ILE A CA 1
ATOM 2070 C C . ILE A 1 239 ? 74.481 56.274 21.637 1.000 40.602 239 ILE A C 1
ATOM 2071 O O . ILE A 1 239 ? 75.388 56.864 21.064 1.000 40.386 239 ILE A O 1
ATOM 2076 N N . ILE A 1 240 ? 73.313 55.990 21.046 1.000 38.843 240 ILE A N 1
ATOM 2077 C CA . ILE A 1 240 ? 73.039 56.417 19.681 1.000 43.178 240 ILE A CA 1
ATOM 2078 C C . ILE A 1 240 ? 71.596 56.912 19.619 1.000 36.143 240 ILE A C 1
ATOM 2079 O O . ILE A 1 240 ? 70.711 56.390 20.294 1.000 32.226 240 ILE A O 1
ATOM 2084 N N . ASP A 1 241 ? 71.378 57.945 18.805 1.000 34.027 241 ASP A N 1
ATOM 2085 C CA . ASP A 1 241 ? 70.032 58.441 18.570 1.000 37.933 241 ASP A CA 1
ATOM 2086 C C . ASP A 1 241 ? 69.419 57.623 17.428 1.000 32.253 241 ASP A C 1
ATOM 2087 O O . ASP A 1 241 ? 69.551 58.019 16.276 1.000 31.714 241 ASP A O 1
ATOM 2092 N N . LEU A 1 242 ? 68.827 56.460 17.752 1.000 31.937 242 LEU A N 1
ATOM 2093 C CA . LEU A 1 242 ? 68.330 55.530 16.731 1.000 29.787 242 LEU A CA 1
ATOM 2094 C C . LEU A 1 242 ? 67.007 54.937 17.185 1.000 26.317 242 LEU A C 1
ATOM 2095 O O . LEU A 1 242 ? 66.873 54.442 18.291 1.000 30.229 242 LEU A O 1
ATOM 2100 N N . LYS A 1 243 ? 66.014 55.010 16.312 1.000 28.255 243 LYS A N 1
ATOM 2101 C CA . LYS A 1 243 ? 64.740 54.361 16.539 1.000 28.127 243 LYS A CA 1
ATOM 2102 C C . LYS A 1 243 ? 64.523 53.353 15.421 1.000 25.852 243 LYS A C 1
ATOM 2103 O O . LYS A 1 243 ? 64.683 53.717 14.268 1.000 25.258 243 LYS A O 1
ATOM 2109 N N . SER A 1 244 ? 64.149 52.128 15.802 1.000 24.867 244 SER A N 1
ATOM 2110 C CA . SER A 1 244 ? 63.939 51.031 14.877 1.000 25.942 244 SER A CA 1
ATOM 2111 C C . SER A 1 244 ? 62.499 50.571 15.038 1.000 22.510 244 SER A C 1
ATOM 2112 O O . SER A 1 244 ? 62.150 49.953 16.051 1.000 24.202 244 SER A O 1
ATOM 2115 N N . TYR A 1 245 ? 61.652 50.991 14.088 1.000 22.477 245 TYR A N 1
ATOM 2116 C CA . TYR A 1 245 ? 60.210 50.936 14.245 1.000 21.812 245 TYR A CA 1
ATOM 2117 C C . TYR A 1 245 ? 59.790 49.484 14.331 1.000 21.349 245 TYR A C 1
ATOM 2118 O O . TYR A 1 245 ? 58.872 49.104 15.068 1.000 21.030 245 TYR A O 1
ATOM 2127 N N . GLY A 1 246 ? 60.497 48.659 13.558 1.000 20.874 246 GLY A N 1
ATOM 2128 C CA . GLY A 1 246 ? 60.165 47.247 13.510 1.000 21.390 246 GLY A CA 1
ATOM 2129 C C . GLY A 1 246 ? 60.460 46.531 14.813 1.000 19.230 246 GLY A C 1
ATOM 2130 O O . GLY A 1 246 ? 59.662 45.696 15.243 1.000 18.017 246 GLY A O 1
ATOM 2131 N N . HIS A 1 247 ? 61.612 46.832 15.444 1.000 20.274 247 HIS A N 1
ATOM 2132 C CA . HIS A 1 247 ? 61.912 46.248 16.736 1.000 21.989 247 HIS A CA 1
ATOM 2133 C C . HIS A 1 247 ? 60.856 46.626 17.776 1.000 21.789 247 HIS A C 1
ATOM 2134 O O . HIS A 1 247 ? 60.432 45.804 18.578 1.000 18.843 247 HIS A O 1
ATOM 2141 N N . ASP A 1 248 ? 60.440 47.885 17.786 1.000 21.195 248 ASP A N 1
ATOM 2142 C CA . ASP A 1 248 ? 59.475 48.317 18.798 1.000 20.017 248 ASP A CA 1
ATOM 2143 C C . ASP A 1 248 ? 58.178 47.525 18.730 1.000 19.805 248 ASP A C 1
ATOM 2144 O O . ASP A 1 248 ? 57.681 47.049 19.733 1.000 19.044 248 ASP A O 1
ATOM 2149 N N . ILE A 1 249 ? 57.584 47.426 17.531 1.000 20.888 249 ILE A N 1
ATOM 2150 C CA . ILE A 1 249 ? 56.273 46.833 17.409 1.000 20.191 249 ILE A CA 1
ATOM 2151 C C . ILE A 1 249 ? 56.372 45.322 17.609 1.000 19.663 249 ILE A C 1
ATOM 2152 O O . ILE A 1 249 ? 55.473 44.706 18.183 1.000 21.810 249 ILE A O 1
ATOM 2157 N N . GLU A 1 250 ? 57.497 44.728 17.183 1.000 18.806 250 GLU A N 1
ATOM 2158 C CA . GLU A 1 250 ? 57.784 43.340 17.497 1.000 17.724 250 GLU A CA 1
ATOM 2159 C C . GLU A 1 250 ? 57.856 43.138 19.012 1.000 17.379 250 GLU A C 1
ATOM 2160 O O . GLU A 1 250 ? 57.216 42.238 19.532 1.000 17.926 250 GLU A O 1
ATOM 2166 N N . ALA A 1 251 ? 58.664 43.953 19.697 1.000 18.814 251 ALA A N 1
ATOM 2167 C CA . ALA A 1 251 ? 58.833 43.859 21.137 1.000 21.607 251 ALA A CA 1
ATOM 2168 C C . ALA A 1 251 ? 57.503 43.996 21.876 1.000 21.575 251 ALA A C 1
ATOM 2169 O O . ALA A 1 251 ? 57.254 43.269 22.834 1.000 21.745 251 ALA A O 1
ATOM 2171 N N . SER A 1 252 ? 56.651 44.917 21.396 1.000 22.067 252 SER A N 1
ATOM 2172 C CA . SER A 1 252 ? 55.338 45.105 21.997 1.000 20.884 252 SER A CA 1
ATOM 2173 C C . SER A 1 252 ? 54.658 43.760 22.194 1.000 22.100 252 SER A C 1
ATOM 2174 O O . SER A 1 252 ? 54.245 43.442 23.295 1.000 22.137 252 SER A O 1
ATOM 2177 N N . TRP A 1 253 ? 54.531 42.947 21.136 1.000 20.467 253 TRP A N 1
ATOM 2178 C CA . TRP A 1 253 ? 53.733 41.741 21.262 1.000 18.708 253 TRP A CA 1
ATOM 2179 C C . TRP A 1 253 ? 54.534 40.568 21.820 1.000 19.556 253 TRP A C 1
ATOM 2180 O O . TRP A 1 253 ? 53.952 39.719 22.497 1.000 19.274 253 TRP A O 1
ATOM 2191 N N . LEU A 1 254 ? 55.854 40.556 21.602 1.000 20.857 254 LEU A N 1
ATOM 2192 C CA . LEU A 1 254 ? 56.704 39.559 22.258 1.000 20.486 254 LEU A CA 1
ATOM 2193 C C . LEU A 1 254 ? 56.758 39.763 23.777 1.000 19.430 254 LEU A C 1
ATOM 2194 O O . LEU A 1 254 ? 56.644 38.801 24.520 1.000 20.654 254 LEU A O 1
ATOM 2199 N N . ILE A 1 255 ? 56.929 40.997 24.249 1.000 19.622 255 ILE A N 1
ATOM 2200 C CA . ILE A 1 255 ? 56.867 41.230 25.695 1.000 22.306 255 ILE A CA 1
ATOM 2201 C C . ILE A 1 255 ? 55.497 40.784 26.212 1.000 24.132 255 ILE A C 1
ATOM 2202 O O . ILE A 1 255 ? 55.377 40.094 27.249 1.000 22.726 255 ILE A O 1
ATOM 2207 N N . ASP A 1 256 ? 54.434 41.104 25.454 1.000 25.203 256 ASP A N 1
ATOM 2208 C CA . ASP A 1 256 ? 53.095 40.730 25.893 1.000 25.084 256 ASP A CA 1
ATOM 2209 C C . ASP A 1 256 ? 52.969 39.214 26.026 1.000 27.690 256 ASP A C 1
ATOM 2210 O O . ASP A 1 256 ? 52.410 38.701 26.996 1.000 25.017 256 ASP A O 1
ATOM 2215 N N . ASP A 1 257 ? 53.513 38.473 25.052 1.000 26.718 257 ASP A N 1
ATOM 2216 C CA . ASP A 1 257 ? 53.518 37.032 25.168 1.000 23.926 257 ASP A CA 1
ATOM 2217 C C . ASP A 1 257 ? 54.265 36.596 26.416 1.000 25.098 257 ASP A C 1
ATOM 2218 O O . ASP A 1 257 ? 53.862 35.620 27.046 1.000 25.719 257 ASP A O 1
ATOM 2223 N N . ALA A 1 258 ? 55.338 37.308 26.773 1.000 24.748 258 ALA A N 1
ATOM 2224 C CA . ALA A 1 258 ? 56.112 36.943 27.959 1.000 24.354 258 ALA A CA 1
ATOM 2225 C C . ALA A 1 258 ? 55.259 37.172 29.222 1.000 25.270 258 ALA A C 1
ATOM 2226 O O . ALA A 1 258 ? 55.186 36.315 30.113 1.000 27.240 258 ALA A O 1
ATOM 2228 N N . LEU A 1 259 ? 54.558 38.310 29.241 1.000 26.715 259 LEU A N 1
ATOM 2229 C CA . LEU A 1 259 ? 53.565 38.596 30.271 1.000 24.843 259 LEU A CA 1
ATOM 2230 C C . LEU A 1 259 ? 52.523 37.488 30.391 1.000 28.553 259 LEU A C 1
ATOM 2231 O O . LEU A 1 259 ? 52.248 37.037 31.506 1.000 30.996 259 LEU A O 1
ATOM 2236 N N . LYS A 1 260 ? 51.926 37.067 29.270 1.000 31.373 260 LYS A N 1
ATOM 2237 C CA . LYS A 1 260 ? 50.850 36.091 29.283 1.000 31.013 260 LYS A CA 1
ATOM 2238 C C . LYS A 1 260 ? 51.328 34.720 29.766 1.000 34.888 260 LYS A C 1
ATOM 2239 O O . LYS A 1 260 ? 50.633 34.059 30.554 1.000 35.528 260 LYS A O 1
ATOM 2245 N N . VAL A 1 261 ? 52.489 34.260 29.269 1.000 30.797 261 VAL A N 1
ATOM 2246 C CA . VAL A 1 261 ? 53.008 32.932 29.592 1.000 31.828 261 VAL A CA 1
ATOM 2247 C C . VAL A 1 261 ? 53.374 32.836 31.073 1.000 28.943 261 VAL A C 1
ATOM 2248 O O . VAL A 1 261 ? 53.262 31.776 31.683 1.000 34.336 261 VAL A O 1
ATOM 2252 N N . THR A 1 262 ? 53.808 33.938 31.681 1.000 31.192 262 THR A N 1
ATOM 2253 C CA . THR A 1 262 ? 54.212 33.893 33.073 1.000 30.691 262 THR A CA 1
ATOM 2254 C C . THR A 1 262 ? 53.155 34.463 34.045 1.000 34.867 262 THR A C 1
ATOM 2255 O O . THR A 1 262 ? 53.425 34.524 35.242 1.000 36.577 262 THR A O 1
ATOM 2259 N N . GLY A 1 263 ? 52.000 34.944 33.567 1.000 37.201 263 GLY A N 1
ATOM 2260 C CA . GLY A 1 263 ? 50.950 35.436 34.455 1.000 34.886 263 GLY A CA 1
ATOM 2261 C C . GLY A 1 263 ? 51.320 36.762 35.116 1.000 36.834 263 GLY A C 1
ATOM 2262 O O . GLY A 1 263 ? 50.873 37.076 36.216 1.000 36.390 263 GLY A O 1
ATOM 2263 N N . ASN A 1 264 ? 52.125 37.573 34.436 1.000 36.716 264 ASN A N 1
ATOM 2264 C CA . ASN A 1 264 ? 52.577 38.825 35.004 1.000 37.783 264 ASN A CA 1
ATOM 2265 C C . ASN A 1 264 ? 51.549 39.911 34.665 1.000 42.716 264 ASN A C 1
ATOM 2266 O O . ASN A 1 264 ? 51.480 40.355 33.525 1.000 36.208 264 ASN A O 1
ATOM 2271 N N . ASN A 1 265 ? 50.783 40.376 35.671 1.000 41.084 265 ASN A N 1
ATOM 2272 C CA . ASN A 1 265 ? 49.740 41.363 35.449 1.000 41.256 265 ASN A CA 1
ATOM 2273 C C . ASN A 1 265 ? 50.151 42.742 35.950 1.000 40.702 265 ASN A C 1
ATOM 2274 O O . ASN A 1 265 ? 49.300 43.607 36.173 1.000 40.095 265 ASN A O 1
ATOM 2279 N N . ASP A 1 266 ? 51.452 42.976 36.098 1.000 37.367 266 ASP A N 1
ATOM 2280 C CA . ASP A 1 266 ? 51.920 44.295 36.472 1.000 38.131 266 ASP A CA 1
ATOM 2281 C C . ASP A 1 266 ? 51.498 45.306 35.413 1.000 41.025 266 ASP A C 1
ATOM 2282 O O . ASP A 1 266 ? 51.793 45.159 34.233 1.000 34.967 266 ASP A O 1
ATOM 2287 N N . ARG A 1 267 ? 50.880 46.392 35.870 1.000 38.498 267 ARG A N 1
ATOM 2288 C CA . ARG A 1 267 ? 50.154 47.284 34.991 1.000 38.884 267 ARG A CA 1
ATOM 2289 C C . ARG A 1 267 ? 51.101 48.151 34.177 1.000 31.475 267 ARG A C 1
ATOM 2290 O O . ARG A 1 267 ? 50.741 48.577 33.090 1.000 34.602 267 ARG A O 1
ATOM 2298 N N . LYS A 1 268 ? 52.285 48.480 34.690 1.000 30.200 268 LYS A N 1
ATOM 2299 C CA . LYS A 1 268 ? 53.162 49.338 33.911 1.000 31.993 268 LYS A CA 1
ATOM 2300 C C . LYS A 1 268 ? 53.667 48.624 32.635 1.000 29.791 268 LYS A C 1
ATOM 2301 O O . LYS A 1 268 ? 53.954 49.269 31.631 1.000 30.779 268 LYS A O 1
ATOM 2307 N N . TYR A 1 269 ? 53.759 47.303 32.681 1.000 27.469 269 TYR A N 1
ATOM 2308 C CA . TYR A 1 269 ? 54.281 46.493 31.590 1.000 30.015 269 TYR A CA 1
ATOM 2309 C C . TYR A 1 269 ? 53.209 46.375 30.508 1.000 29.659 269 TYR A C 1
ATOM 2310 O O . TYR A 1 269 ? 53.493 46.624 29.332 1.000 26.734 269 TYR A O 1
ATOM 2319 N N . THR A 1 270 ? 51.983 46.018 30.931 1.000 30.288 270 THR A N 1
ATOM 2320 C CA . THR A 1 270 ? 50.817 46.070 30.051 1.000 27.533 270 THR A CA 1
ATOM 2321 C C . THR A 1 270 ? 50.700 47.434 29.370 1.000 29.939 270 THR A C 1
ATOM 2322 O O . THR A 1 270 ? 50.539 47.529 28.148 1.000 29.071 270 THR A O 1
ATOM 2326 N N . GLN A 1 271 ? 50.814 48.522 30.141 1.000 28.623 271 GLN A N 1
ATOM 2327 C CA . GLN A 1 271 ? 50.706 49.848 29.559 1.000 28.364 271 GLN A CA 1
ATOM 2328 C C . GLN A 1 271 ? 51.856 50.110 28.581 1.000 27.608 271 GLN A C 1
ATOM 2329 O O . GLN A 1 271 ? 51.681 50.787 27.577 1.000 26.261 271 GLN A O 1
ATOM 2335 N N . MET A 1 272 ? 53.058 49.598 28.884 1.000 31.104 272 MET A N 1
ATOM 2336 C CA . MET A 1 272 ? 54.167 49.726 27.953 1.000 29.869 272 MET A CA 1
ATOM 2337 C C . MET A 1 272 ? 53.804 49.057 26.618 1.000 21.990 272 MET A C 1
ATOM 2338 O O . MET A 1 272 ? 53.995 49.660 25.582 1.000 26.703 272 MET A O 1
ATOM 2343 N N . VAL A 1 273 ? 53.296 47.832 26.646 1.000 23.852 273 VAL A N 1
ATOM 2344 C CA . VAL A 1 273 ? 52.936 47.115 25.433 1.000 24.230 273 VAL A CA 1
ATOM 2345 C C . VAL A 1 273 ? 52.015 47.977 24.565 1.000 26.208 273 VAL A C 1
ATOM 2346 O O . VAL A 1 273 ? 52.213 48.109 23.354 1.000 24.759 273 VAL A O 1
ATOM 2350 N N . ILE A 1 274 ? 51.030 48.626 25.219 1.000 26.774 274 ILE A N 1
ATOM 2351 C CA . ILE A 1 274 ? 49.994 49.338 24.504 1.000 24.301 274 ILE A CA 1
ATOM 2352 C C . ILE A 1 274 ? 50.571 50.631 23.955 1.000 23.325 274 ILE A C 1
ATOM 2353 O O . ILE A 1 274 ? 50.372 50.940 22.789 1.000 24.341 274 ILE A O 1
ATOM 2358 N N . ASP A 1 275 ? 51.356 51.347 24.782 1.000 23.813 275 ASP A N 1
ATOM 2359 C CA . ASP A 1 275 ? 51.889 52.651 24.409 1.000 23.767 275 ASP A CA 1
ATOM 2360 C C . ASP A 1 275 ? 52.870 52.557 23.236 1.000 24.598 275 ASP A C 1
ATOM 2361 O O . ASP A 1 275 ? 52.912 53.435 22.365 1.000 24.202 275 ASP A O 1
ATOM 2366 N N . ILE A 1 276 ? 53.692 51.499 23.224 1.000 22.931 276 ILE A N 1
ATOM 2367 C CA . ILE A 1 276 ? 54.572 51.267 22.092 1.000 22.779 276 ILE A CA 1
ATOM 2368 C C . ILE A 1 276 ? 53.727 51.135 20.818 1.000 21.045 276 ILE A C 1
ATOM 2369 O O . ILE A 1 276 ? 54.025 51.757 19.805 1.000 22.547 276 ILE A O 1
ATOM 2374 N N . ALA A 1 277 ? 52.669 50.328 20.854 1.000 23.416 277 ALA A N 1
ATOM 2375 C CA . ALA A 1 277 ? 51.877 50.079 19.657 1.000 23.820 277 ALA A CA 1
ATOM 2376 C C . ALA A 1 277 ? 51.234 51.364 19.128 1.000 26.506 277 ALA A C 1
ATOM 2377 O O . ALA A 1 277 ? 51.312 51.676 17.934 1.000 23.806 277 ALA A O 1
ATOM 2379 N N . TYR A 1 278 ? 50.705 52.195 20.045 1.000 30.183 278 TYR A N 1
ATOM 2380 C CA . TYR A 1 278 ? 50.188 53.497 19.655 1.000 26.539 278 TYR A CA 1
ATOM 2381 C C . TYR A 1 278 ? 51.294 54.344 19.052 1.000 23.630 278 TYR A C 1
ATOM 2382 O O . TYR A 1 278 ? 51.086 55.065 18.065 1.000 25.830 278 TYR A O 1
ATOM 2391 N N . ASN A 1 279 ? 52.473 54.292 19.672 1.000 24.549 279 ASN A N 1
ATOM 2392 C CA . ASN A 1 279 ? 53.567 55.138 19.246 1.000 24.403 279 ASN A CA 1
ATOM 2393 C C . ASN A 1 279 ? 53.949 54.809 17.799 1.000 25.335 279 ASN A C 1
ATOM 2394 O O . ASN A 1 279 ? 54.232 55.701 16.975 1.000 23.618 279 ASN A O 1
ATOM 2399 N N . ILE A 1 280 ? 54.024 53.502 17.495 1.000 25.276 280 ILE A N 1
ATOM 2400 C CA . ILE A 1 280 ? 54.518 53.106 16.185 1.000 26.065 280 ILE A CA 1
ATOM 2401 C C . ILE A 1 280 ? 53.418 53.332 15.143 1.000 25.017 280 ILE A C 1
ATOM 2402 O O . ILE A 1 280 ? 53.734 53.684 14.014 1.000 28.286 280 ILE A O 1
ATOM 2407 N N . GLU A 1 281 ? 52.146 53.166 15.526 1.000 26.168 281 GLU A N 1
ATOM 2408 C CA . GLU A 1 281 ? 51.031 53.471 14.627 1.000 27.137 281 GLU A CA 1
ATOM 2409 C C . GLU A 1 281 ? 51.136 54.936 14.191 1.000 30.083 281 GLU A C 1
ATOM 2410 O O . GLU A 1 281 ? 50.935 55.259 13.021 1.000 29.064 281 GLU A O 1
ATOM 2416 N N . LYS A 1 282 ? 51.504 55.824 15.130 1.000 33.074 282 LYS A N 1
ATOM 2417 C CA . LYS A 1 282 ? 51.529 57.253 14.864 1.000 33.771 282 LYS A CA 1
ATOM 2418 C C . LYS A 1 282 ? 52.832 57.682 14.204 1.000 35.048 282 LYS A C 1
ATOM 2419 O O . LYS A 1 282 ? 52.843 58.609 13.399 1.000 39.512 282 LYS A O 1
ATOM 2425 N N . LYS A 1 283 ? 53.953 57.062 14.579 1.000 31.541 283 LYS A N 1
ATOM 2426 C CA . LYS A 1 283 ? 55.239 57.598 14.169 1.000 31.971 283 LYS A CA 1
ATOM 2427 C C . LYS A 1 283 ? 55.906 56.784 13.058 1.000 33.493 283 LYS A C 1
ATOM 2428 O O . LYS A 1 283 ? 56.713 57.343 12.317 1.000 32.595 283 LYS A O 1
ATOM 2434 N N . GLY A 1 284 ? 55.555 55.498 12.915 1.000 31.322 284 GLY A N 1
ATOM 2435 C CA . GLY A 1 284 ? 56.233 54.605 11.982 1.000 30.155 284 GLY A CA 1
ATOM 2436 C C . GLY A 1 284 ? 55.492 54.403 10.655 1.000 29.246 284 GLY A C 1
ATOM 2437 O O . GLY A 1 284 ? 56.123 54.098 9.649 1.000 28.696 284 GLY A O 1
ATOM 2438 N N . VAL A 1 285 ? 54.161 54.525 10.657 1.000 29.608 285 VAL A N 1
ATOM 2439 C CA . VAL A 1 285 ? 53.353 54.256 9.481 1.000 29.955 285 VAL A CA 1
ATOM 2440 C C . VAL A 1 285 ? 53.383 55.441 8.510 1.000 32.998 285 VAL A C 1
ATOM 2441 O O . VAL A 1 285 ? 53.128 56.581 8.886 1.000 34.793 285 VAL A O 1
ATOM 2445 N N . LEU A 1 286 ? 53.672 55.156 7.243 1.000 28.843 286 LEU A N 1
ATOM 2446 C CA . LEU A 1 286 ? 53.759 56.171 6.203 1.000 31.009 286 LEU A CA 1
ATOM 2447 C C . LEU A 1 286 ? 52.384 56.423 5.593 1.000 29.169 286 LEU A C 1
ATOM 2448 O O . LEU A 1 286 ? 51.434 55.710 5.887 1.000 27.023 286 LEU A O 1
ATOM 2453 N N . LYS A 1 287 ? 52.279 57.393 4.676 1.000 36.645 287 LYS A N 1
ATOM 2454 C CA . LYS A 1 287 ? 50.952 57.738 4.187 1.000 42.099 287 LYS A CA 1
ATOM 2455 C C . LYS A 1 287 ? 50.378 56.596 3.337 1.000 33.701 287 LYS A C 1
ATOM 2456 O O . LYS A 1 287 ? 49.157 56.498 3.267 1.000 34.551 287 LYS A O 1
ATOM 2462 N N . ASP A 1 288 ? 51.200 55.678 2.782 1.000 32.444 288 ASP A N 1
ATOM 2463 C CA . ASP A 1 288 ? 50.655 54.526 2.048 1.000 33.683 288 ASP A CA 1
ATOM 2464 C C . ASP A 1 288 ? 50.255 53.379 2.981 1.000 32.909 288 ASP A C 1
ATOM 2465 O O . ASP A 1 288 ? 49.715 52.376 2.528 1.000 34.923 288 ASP A O 1
ATOM 2470 N N . GLY A 1 289 ? 50.487 53.519 4.292 1.000 32.880 289 GLY A N 1
ATOM 2471 C CA . GLY A 1 289 ? 50.123 52.480 5.245 1.000 32.633 289 GLY A CA 1
ATOM 2472 C C . GLY A 1 289 ? 51.291 51.540 5.564 1.000 27.638 289 GLY A C 1
ATOM 2473 O O . GLY A 1 289 ? 51.177 50.709 6.466 1.000 28.775 289 GLY A O 1
ATOM 2474 N N . SER A 1 290 ? 52.406 51.685 4.840 1.000 27.257 290 SER A N 1
ATOM 2475 C CA . SER A 1 290 ? 53.593 50.854 5.062 1.000 27.857 290 SER A CA 1
ATOM 2476 C C . SER A 1 290 ? 54.373 51.391 6.262 1.000 27.214 290 SER A C 1
ATOM 2477 O O . SER A 1 290 ? 54.103 52.492 6.729 1.000 27.276 290 SER A O 1
ATOM 2480 N N . LEU A 1 291 ? 55.370 50.644 6.754 1.000 25.416 291 LEU A N 1
ATOM 2481 C CA . LEU A 1 291 ? 56.233 51.165 7.811 1.000 26.329 291 LEU A CA 1
ATOM 2482 C C . LEU A 1 291 ? 57.625 51.478 7.298 1.000 29.301 291 LEU A C 1
ATOM 2483 O O . LEU A 1 291 ? 58.238 50.676 6.600 1.000 26.780 291 LEU A O 1
ATOM 2488 N N . ALA A 1 292 ? 58.127 52.644 7.726 1.000 27.004 292 ALA A N 1
ATOM 2489 C CA . ALA A 1 292 ? 59.510 53.020 7.567 1.000 26.681 292 ALA A CA 1
ATOM 2490 C C . ALA A 1 292 ? 60.395 52.060 8.352 1.000 22.611 292 ALA A C 1
ATOM 2491 O O . ALA A 1 292 ? 59.901 51.293 9.177 1.000 25.100 292 ALA A O 1
ATOM 2493 N N . TYR A 1 293 ? 61.712 52.177 8.139 1.000 23.646 293 TYR A N 1
ATOM 2494 C CA . TYR A 1 293 ? 62.668 51.268 8.757 1.000 23.912 293 TYR A CA 1
ATOM 2495 C C . TYR A 1 293 ? 63.266 51.848 10.036 1.000 24.630 293 TYR A C 1
ATOM 2496 O O . TYR A 1 293 ? 63.211 51.224 11.095 1.000 25.618 293 TYR A O 1
ATOM 2505 N N . GLU A 1 294 ? 63.947 52.988 9.919 1.000 25.943 294 GLU A N 1
ATOM 2506 C CA . GLU A 1 294 ? 64.729 53.507 11.031 1.000 28.275 294 GLU A CA 1
ATOM 2507 C C . GLU A 1 294 ? 64.701 55.027 10.980 1.000 26.875 294 GLU A C 1
ATOM 2508 O O . GLU A 1 294 ? 64.496 55.612 9.909 1.000 26.626 294 GLU A O 1
ATOM 2514 N N . ASN A 1 295 ? 64.944 55.627 12.147 1.000 29.180 295 ASN A N 1
ATOM 2515 C CA . ASN A 1 295 ? 65.162 57.066 12.253 1.000 29.190 295 ASN A CA 1
ATOM 2516 C C . ASN A 1 295 ? 66.453 57.292 13.041 1.000 25.729 295 ASN A C 1
ATOM 2517 O O . ASN A 1 295 ? 66.530 57.020 14.227 1.000 27.218 295 ASN A O 1
ATOM 2522 N N . GLU A 1 296 ? 67.498 57.674 12.313 1.000 29.792 296 GLU A N 1
ATOM 2523 C CA . GLU A 1 296 ? 68.829 57.809 12.865 1.000 34.293 296 GLU A CA 1
ATOM 2524 C C . GLU A 1 296 ? 69.169 59.294 12.875 1.000 35.925 296 GLU A C 1
ATOM 2525 O O . GLU A 1 296 ? 69.201 59.921 11.816 1.000 35.347 296 GLU A O 1
ATOM 2531 N N . ASN A 1 297 ? 69.423 59.826 14.071 1.000 41.749 297 ASN A N 1
ATOM 2532 C CA . ASN A 1 297 ? 69.593 61.260 14.227 1.000 46.493 297 ASN A CA 1
ATOM 2533 C C . ASN A 1 297 ? 68.249 61.851 13.804 1.000 52.131 297 ASN A C 1
ATOM 2534 O O . ASN A 1 297 ? 67.201 61.373 14.244 1.000 59.229 297 ASN A O 1
ATOM 2539 N N . GLY A 1 298 ? 68.244 62.793 12.868 1.000 52.410 298 GLY A N 1
ATOM 2540 C CA . GLY A 1 298 ? 66.961 63.279 12.376 1.000 56.969 298 GLY A CA 1
ATOM 2541 C C . GLY A 1 298 ? 66.406 62.464 11.204 1.000 49.898 298 GLY A C 1
ATOM 2542 O O . GLY A 1 298 ? 65.265 62.676 10.797 1.000 53.017 298 GLY A O 1
ATOM 2543 N N . LYS A 1 299 ? 67.203 61.543 10.649 1.000 41.418 299 LYS A N 1
ATOM 2544 C CA . LYS A 1 299 ? 66.995 61.095 9.276 1.000 43.278 299 LYS A CA 1
ATOM 2545 C C . LYS A 1 299 ? 66.261 59.755 9.238 1.000 40.660 299 LYS A C 1
ATOM 2546 O O . LYS A 1 299 ? 66.699 58.775 9.837 1.000 35.267 299 LYS A O 1
ATOM 2552 N N . ILE A 1 300 ? 65.146 59.745 8.509 1.000 39.186 300 ILE A N 1
ATOM 2553 C CA . ILE A 1 300 ? 64.321 58.569 8.353 1.000 41.698 300 ILE A CA 1
ATOM 2554 C C . ILE A 1 300 ? 64.783 57.793 7.119 1.000 39.604 300 ILE A C 1
ATOM 2555 O O . ILE A 1 300 ? 64.965 58.329 6.029 1.000 36.109 300 ILE A O 1
ATOM 2560 N N . ASP A 1 301 ? 64.986 56.497 7.318 1.000 32.633 301 ASP A N 1
ATOM 2561 C CA . ASP A 1 301 ? 65.139 55.581 6.210 1.000 31.571 301 ASP A CA 1
ATOM 2562 C C . ASP A 1 301 ? 63.750 55.060 5.850 1.000 30.936 301 ASP A C 1
ATOM 2563 O O . ASP A 1 301 ? 63.146 54.344 6.639 1.000 30.543 301 ASP A O 1
ATOM 2568 N N . TYR A 1 302 ? 63.290 55.408 4.641 1.000 29.523 302 TYR A N 1
ATOM 2569 C CA . TYR A 1 302 ? 61.951 55.115 4.157 1.000 31.847 302 TYR A CA 1
ATOM 2570 C C . TYR A 1 302 ? 61.890 53.769 3.425 1.000 28.294 302 TYR A C 1
ATOM 2571 O O . TYR A 1 302 ? 60.842 53.422 2.884 1.000 29.383 302 TYR A O 1
ATOM 2580 N N . THR A 1 303 ? 62.959 52.981 3.479 1.000 28.401 303 THR A N 1
ATOM 2581 C CA . THR A 1 303 ? 62.927 51.627 2.932 1.000 27.224 303 THR A CA 1
ATOM 2582 C C . THR A 1 303 ? 61.870 50.812 3.667 1.000 22.996 303 THR A C 1
ATOM 2583 O O . THR A 1 303 ? 61.809 50.842 4.891 1.000 23.989 303 THR A O 1
ATOM 2587 N N . ARG A 1 304 ? 61.029 50.107 2.907 1.000 22.198 304 ARG A N 1
ATOM 2588 C CA . ARG A 1 304 ? 60.061 49.178 3.452 1.000 21.813 304 ARG A CA 1
ATOM 2589 C C . ARG A 1 304 ? 60.680 47.780 3.520 1.000 22.040 304 ARG A C 1
ATOM 2590 O O . ARG A 1 304 ? 60.884 47.155 2.476 1.000 19.932 304 ARG A O 1
ATOM 2598 N N . VAL A 1 305 ? 61.037 47.353 4.736 1.000 22.308 305 VAL A N 1
ATOM 2599 C CA . VAL A 1 305 ? 61.777 46.117 4.957 1.000 22.372 305 VAL A CA 1
ATOM 2600 C C . VAL A 1 305 ? 60.750 45.062 5.306 1.000 22.551 305 VAL A C 1
ATOM 2601 O O . VAL A 1 305 ? 59.860 45.348 6.106 1.000 20.802 305 VAL A O 1
ATOM 2605 N N . TRP A 1 306 ? 60.909 43.838 4.758 1.000 21.333 306 TRP A N 1
ATOM 2606 C CA . TRP A 1 306 ? 59.876 42.817 4.839 1.000 19.387 306 TRP A CA 1
ATOM 2607 C C . TRP A 1 306 ? 59.502 42.495 6.290 1.000 19.721 306 TRP A C 1
ATOM 2608 O O . TRP A 1 306 ? 58.311 42.496 6.649 1.000 20.669 306 TRP A O 1
ATOM 2619 N N . TRP A 1 307 ? 60.488 42.255 7.145 1.000 19.020 307 TRP A N 1
ATOM 2620 C CA . TRP A 1 307 ? 60.203 41.782 8.497 1.000 20.431 307 TRP A CA 1
ATOM 2621 C C . TRP A 1 307 ? 59.508 42.860 9.328 1.000 20.139 307 TRP A C 1
ATOM 2622 O O . TRP A 1 307 ? 58.687 42.517 10.177 1.000 18.285 307 TRP A O 1
ATOM 2633 N N . VAL A 1 308 ? 59.832 44.134 9.035 1.000 18.075 308 VAL A N 1
ATOM 2634 C CA . VAL A 1 308 ? 59.212 45.256 9.733 1.000 19.055 308 VAL A CA 1
ATOM 2635 C C . VAL A 1 308 ? 57.704 45.284 9.477 1.000 19.919 308 VAL A C 1
ATOM 2636 O O . VAL A 1 308 ? 56.911 45.385 10.414 1.000 19.700 308 VAL A O 1
ATOM 2640 N N . GLN A 1 309 ? 57.293 45.014 8.238 1.000 20.787 309 GLN A N 1
ATOM 2641 C CA . GLN A 1 309 ? 55.891 45.069 7.881 1.000 20.122 309 GLN A CA 1
ATOM 2642 C C . GLN A 1 309 ? 55.137 43.978 8.632 1.000 21.308 309 GLN A C 1
ATOM 2643 O O . GLN A 1 309 ? 54.077 44.227 9.196 1.000 19.937 309 GLN A O 1
ATOM 2649 N N . VAL A 1 310 ? 55.647 42.743 8.632 1.000 19.653 310 VAL A N 1
ATOM 2650 C CA . VAL A 1 310 ? 54.871 41.672 9.238 1.000 19.590 310 VAL A CA 1
ATOM 2651 C C . VAL A 1 310 ? 54.842 41.783 10.773 1.000 18.205 310 VAL A C 1
ATOM 2652 O O . VAL A 1 310 ? 53.865 41.392 11.385 1.000 19.042 310 VAL A O 1
ATOM 2656 N N . GLU A 1 311 ? 55.942 42.187 11.404 1.000 18.577 311 GLU A N 1
ATOM 2657 C CA . GLU A 1 311 ? 55.929 42.428 12.848 1.000 18.662 311 GLU A CA 1
ATOM 2658 C C . GLU A 1 311 ? 54.922 43.530 13.181 1.000 18.538 311 GLU A C 1
ATOM 2659 O O . GLU A 1 311 ? 54.281 43.476 14.220 1.000 18.884 311 GLU A O 1
ATOM 2665 N N . ALA A 1 312 ? 54.809 44.547 12.338 1.000 20.310 312 ALA A N 1
ATOM 2666 C CA . ALA A 1 312 ? 53.807 45.590 12.576 1.000 22.117 312 ALA A CA 1
ATOM 2667 C C . ALA A 1 312 ? 52.394 45.002 12.497 1.000 23.336 312 ALA A C 1
ATOM 2668 O O . ALA A 1 312 ? 51.526 45.323 13.321 1.000 23.498 312 ALA A O 1
ATOM 2670 N N . MET A 1 313 ? 52.156 44.101 11.535 1.000 20.037 313 MET A N 1
ATOM 2671 C CA . MET A 1 313 ? 50.827 43.491 11.430 1.000 21.198 313 MET A CA 1
ATOM 2672 C C . MET A 1 313 ? 50.519 42.706 12.701 1.000 20.913 313 MET A C 1
ATOM 2673 O O . MET A 1 313 ? 49.416 42.811 13.250 1.000 20.731 313 MET A O 1
ATOM 2678 N N . VAL A 1 314 ? 51.491 41.962 13.239 1.000 19.038 314 VAL A N 1
ATOM 2679 C CA . VAL A 1 314 ? 51.204 41.163 14.415 1.000 18.266 314 VAL A CA 1
ATOM 2680 C C . VAL A 1 314 ? 50.997 42.099 15.617 1.000 19.914 314 VAL A C 1
ATOM 2681 O O . VAL A 1 314 ? 50.044 41.945 16.369 1.000 21.342 314 VAL A O 1
ATOM 2685 N N . GLY A 1 315 ? 51.903 43.054 15.805 1.000 21.900 315 GLY A N 1
ATOM 2686 C CA . GLY A 1 315 ? 51.893 43.875 16.997 1.000 23.769 315 GLY A CA 1
ATOM 2687 C C . GLY A 1 315 ? 50.646 44.751 17.019 1.000 23.533 315 GLY A C 1
ATOM 2688 O O . GLY A 1 315 ? 50.051 44.924 18.069 1.000 22.119 315 GLY A O 1
ATOM 2689 N N . PHE A 1 316 ? 50.248 45.229 15.842 1.000 24.585 316 PHE A N 1
ATOM 2690 C CA . PHE A 1 316 ? 49.056 46.060 15.723 1.000 25.100 316 PHE A CA 1
ATOM 2691 C C . PHE A 1 316 ? 47.799 45.245 15.997 1.000 25.076 316 PHE A C 1
ATOM 2692 O O . PHE A 1 316 ? 46.889 45.746 16.669 1.000 26.808 316 PHE A O 1
ATOM 2700 N N . TYR A 1 317 ? 47.761 43.988 15.549 1.000 23.018 317 TYR A N 1
ATOM 2701 C CA . TYR A 1 317 ? 46.616 43.137 15.819 1.000 22.679 317 TYR A CA 1
ATOM 2702 C C . TYR A 1 317 ? 46.509 42.781 17.307 1.000 26.709 317 TYR A C 1
ATOM 2703 O O . TYR A 1 317 ? 45.409 42.727 17.873 1.000 23.342 317 TYR A O 1
ATOM 2712 N N . ASN A 1 318 ? 47.651 42.499 17.951 1.000 24.322 318 ASN A N 1
ATOM 2713 C CA . ASN A 1 318 ? 47.691 42.296 19.392 1.000 22.922 318 ASN A CA 1
ATOM 2714 C C . ASN A 1 318 ? 47.120 43.520 20.111 1.000 23.211 318 ASN A C 1
ATOM 2715 O O . ASN A 1 318 ? 46.274 43.385 20.997 1.000 28.308 318 ASN A O 1
ATOM 2720 N N . ALA A 1 319 ? 47.598 44.701 19.730 1.000 21.416 319 ALA A N 1
ATOM 2721 C CA . ALA A 1 319 ? 47.127 45.951 20.284 1.000 23.021 319 ALA A CA 1
ATOM 2722 C C . ALA A 1 319 ? 45.613 46.120 20.102 1.000 25.090 319 ALA A C 1
ATOM 2723 O O . ALA A 1 319 ? 44.952 46.670 20.991 1.000 22.499 319 ALA A O 1
ATOM 2725 N N . TYR A 1 320 ? 45.102 45.694 18.940 1.000 26.236 320 TYR A N 1
ATOM 2726 C CA . TYR A 1 320 ? 43.673 45.732 18.671 1.000 28.141 320 TYR A CA 1
ATOM 2727 C C . TYR A 1 320 ? 42.940 44.858 19.669 1.000 28.990 320 TYR A C 1
ATOM 2728 O O . TYR A 1 320 ? 41.895 45.274 20.174 1.000 28.328 320 TYR A O 1
ATOM 2737 N N . GLU A 1 321 ? 43.486 43.656 19.939 1.000 29.941 321 GLU A N 1
ATOM 2738 C CA . GLU A 1 321 ? 42.916 42.742 20.918 1.000 30.469 321 GLU A CA 1
ATOM 2739 C C . GLU A 1 321 ? 42.830 43.409 22.301 1.000 30.617 321 GLU A C 1
ATOM 2740 O O . GLU A 1 321 ? 41.848 43.258 23.006 1.000 29.152 321 GLU A O 1
ATOM 2746 N N . LYS A 1 322 ? 43.831 44.192 22.695 1.000 29.221 322 LYS A N 1
ATOM 2747 C CA . LYS A 1 322 ? 43.829 44.788 24.023 1.000 31.338 322 LYS A CA 1
ATOM 2748 C C . LYS A 1 322 ? 43.034 46.094 24.083 1.000 30.181 322 LYS A C 1
ATOM 2749 O O . LYS A 1 322 ? 42.623 46.511 25.168 1.000 33.407 322 LYS A O 1
ATOM 2755 N N . THR A 1 323 ? 42.888 46.800 22.968 1.000 26.065 323 THR A N 1
ATOM 2756 C CA . THR A 1 323 ? 42.292 48.126 23.016 1.000 26.432 323 THR A CA 1
ATOM 2757 C C . THR A 1 323 ? 40.937 48.189 22.310 1.000 30.799 323 THR A C 1
ATOM 2758 O O . THR A 1 323 ? 40.226 49.172 22.517 1.000 27.575 323 THR A O 1
ATOM 2762 N N . LYS A 1 324 ? 40.622 47.210 21.440 1.000 28.253 324 LYS A N 1
ATOM 2763 C CA . LYS A 1 324 ? 39.463 47.253 20.550 1.000 29.143 324 LYS A CA 1
ATOM 2764 C C . LYS A 1 324 ? 39.421 48.546 19.744 1.000 28.055 324 LYS A C 1
ATOM 2765 O O . LYS A 1 324 ? 38.359 49.007 19.316 1.000 32.147 324 LYS A O 1
ATOM 2771 N N . ASP A 1 325 ? 40.594 49.119 19.509 1.000 24.833 325 ASP A N 1
ATOM 2772 C CA . ASP A 1 325 ? 40.701 50.355 18.769 1.000 26.710 325 ASP A CA 1
ATOM 2773 C C . ASP A 1 325 ? 40.897 50.025 17.296 1.000 32.939 325 ASP A C 1
ATOM 2774 O O . ASP A 1 325 ? 41.961 49.542 16.907 1.000 28.876 325 ASP A O 1
ATOM 2779 N N . GLU A 1 326 ? 39.846 50.314 16.512 1.000 30.944 326 GLU A N 1
ATOM 2780 C CA . GLU A 1 326 ? 39.794 50.033 15.086 1.000 36.947 326 GLU A CA 1
ATOM 2781 C C . GLU A 1 326 ? 41.006 50.585 14.323 1.000 29.319 326 GLU A C 1
ATOM 2782 O O . GLU A 1 326 ? 41.318 50.040 13.283 1.000 28.882 326 GLU A O 1
ATOM 2788 N N . LYS A 1 327 ? 41.615 51.695 14.782 1.000 29.970 327 LYS A N 1
ATOM 2789 C CA . LYS A 1 327 ? 42.849 52.260 14.248 1.000 30.362 327 LYS A CA 1
ATOM 2790 C C . LYS A 1 327 ? 43.890 51.164 13.943 1.000 29.920 327 LYS A C 1
ATOM 2791 O O . LYS A 1 327 ? 44.585 51.195 12.920 1.000 27.976 327 LYS A O 1
ATOM 2797 N N . PHE A 1 328 ? 43.967 50.164 14.827 1.000 27.838 328 PHE A N 1
ATOM 2798 C CA . PHE A 1 328 ? 44.965 49.107 14.704 1.000 27.761 328 PHE A CA 1
ATOM 2799 C C . PHE A 1 328 ? 44.560 48.129 13.602 1.000 27.979 328 PHE A C 1
ATOM 2800 O O . PHE A 1 328 ? 45.422 47.639 12.880 1.000 27.091 328 PHE A O 1
ATOM 2808 N N . LEU A 1 329 ? 43.255 47.815 13.516 1.000 26.698 329 LEU A N 1
ATOM 2809 C CA . LEU A 1 329 ? 42.721 46.950 12.482 1.000 31.357 329 LEU A CA 1
ATOM 2810 C C . LEU A 1 329 ? 42.948 47.599 11.133 1.000 30.111 329 LEU A C 1
ATOM 2811 O O . LEU A 1 329 ? 43.448 46.971 10.204 1.000 29.277 329 LEU A O 1
ATOM 2816 N N . LYS A 1 330 ? 42.562 48.865 11.025 1.000 30.314 330 LYS A N 1
ATOM 2817 C CA . LYS A 1 330 ? 42.822 49.583 9.794 1.000 34.382 330 LYS A CA 1
ATOM 2818 C C . LYS A 1 330 ? 44.310 49.510 9.445 1.000 29.245 330 LYS A C 1
ATOM 2819 O O . LYS A 1 330 ? 44.662 49.442 8.270 1.000 29.507 330 LYS A O 1
ATOM 2825 N N . ALA A 1 331 ? 45.192 49.595 10.441 1.000 28.056 331 ALA A N 1
ATOM 2826 C CA . ALA A 1 331 ? 46.618 49.672 10.137 1.000 25.985 331 ALA A CA 1
ATOM 2827 C C . ALA A 1 331 ? 47.071 48.345 9.518 1.000 24.321 331 ALA A C 1
ATOM 2828 O O . ALA A 1 331 ? 47.874 48.361 8.576 1.000 25.181 331 ALA A O 1
ATOM 2830 N N . VAL A 1 332 ? 46.569 47.247 10.102 1.000 26.112 332 VAL A N 1
ATOM 2831 C CA . VAL A 1 332 ? 46.879 45.888 9.689 1.000 25.570 332 VAL A CA 1
ATOM 2832 C C . VAL A 1 332 ? 46.423 45.710 8.234 1.000 28.672 332 VAL A C 1
ATOM 2833 O O . VAL A 1 332 ? 47.183 45.245 7.387 1.000 23.388 332 VAL A O 1
ATOM 2837 N N . GLU A 1 333 ? 45.192 46.137 7.926 1.000 25.851 333 GLU A N 1
ATOM 2838 C CA . GLU A 1 333 ? 44.650 45.951 6.591 1.000 28.478 333 GLU A CA 1
ATOM 2839 C C . GLU A 1 333 ? 45.515 46.684 5.573 1.000 26.127 333 GLU A C 1
ATOM 2840 O O . GLU A 1 333 ? 45.808 46.133 4.521 1.000 27.059 333 GLU A O 1
ATOM 2846 N N . ARG A 1 334 ? 45.937 47.923 5.870 1.000 23.313 334 ARG A N 1
ATOM 2847 C CA . ARG A 1 334 ? 46.684 48.715 4.917 1.000 26.384 334 ARG A CA 1
ATOM 2848 C C . ARG A 1 334 ? 48.115 48.196 4.734 1.000 26.711 334 ARG A C 1
ATOM 2849 O O . ARG A 1 334 ? 48.657 48.245 3.632 1.000 24.894 334 ARG A O 1
ATOM 2857 N N . ILE A 1 335 ? 48.746 47.688 5.796 1.000 25.270 335 ILE A N 1
ATOM 2858 C CA . ILE A 1 335 ? 50.051 47.066 5.608 1.000 25.104 335 ILE A CA 1
ATOM 2859 C C . ILE A 1 335 ? 49.893 45.860 4.681 1.000 23.187 335 ILE A C 1
ATOM 2860 O O . ILE A 1 335 ? 50.724 45.638 3.805 1.000 25.252 335 ILE A O 1
ATOM 2865 N N . TRP A 1 336 ? 48.863 45.052 4.914 1.000 24.521 336 TRP A N 1
ATOM 2866 C CA . TRP A 1 336 ? 48.702 43.851 4.128 1.000 22.330 336 TRP A CA 1
ATOM 2867 C C . TRP A 1 336 ? 48.525 44.182 2.651 1.000 25.680 336 TRP A C 1
ATOM 2868 O O . TRP A 1 336 ? 49.162 43.568 1.790 1.000 24.545 336 TRP A O 1
ATOM 2879 N N . ASP A 1 337 ? 47.701 45.188 2.344 1.000 28.964 337 ASP A N 1
ATOM 2880 C CA . ASP A 1 337 ? 47.562 45.630 0.964 1.000 32.877 337 ASP A CA 1
ATOM 2881 C C . ASP A 1 337 ? 48.879 46.065 0.348 1.000 28.570 337 ASP A C 1
ATOM 2882 O O . ASP A 1 337 ? 49.151 45.777 -0.815 1.000 27.790 337 ASP A O 1
ATOM 2887 N N . TYR A 1 338 ? 49.658 46.844 1.096 1.000 25.651 338 TYR A N 1
ATOM 2888 C CA . TYR A 1 338 ? 50.963 47.244 0.615 1.000 26.085 338 TYR A CA 1
ATOM 2889 C C . TYR A 1 338 ? 51.816 46.004 0.311 1.000 25.139 338 TYR A C 1
ATOM 2890 O O . TYR A 1 338 ? 52.482 45.949 -0.732 1.000 26.827 338 TYR A O 1
ATOM 2899 N N . VAL A 1 339 ? 51.833 45.058 1.269 1.000 23.218 339 VAL A N 1
ATOM 2900 C CA . VAL A 1 339 ? 52.652 43.862 1.188 1.000 23.411 339 VAL A CA 1
ATOM 2901 C C . VAL A 1 339 ? 52.277 43.027 -0.046 1.000 24.418 339 VAL A C 1
ATOM 2902 O O . VAL A 1 339 ? 53.155 42.519 -0.749 1.000 24.171 339 VAL A O 1
ATOM 2906 N N . LYS A 1 340 ? 50.984 42.809 -0.277 1.000 23.690 340 LYS A N 1
ATOM 2907 C CA . LYS A 1 340 ? 50.569 42.090 -1.473 1.000 26.063 340 LYS A CA 1
ATOM 2908 C C . LYS A 1 340 ? 50.933 42.857 -2.726 1.000 27.611 340 LYS A C 1
ATOM 2909 O O . LYS A 1 340 ? 51.319 42.240 -3.696 1.000 29.604 340 LYS A O 1
ATOM 2915 N N . THR A 1 341 ? 50.851 44.196 -2.703 1.000 31.275 341 THR A N 1
ATOM 2916 C CA . THR A 1 341 ? 51.117 44.980 -3.893 1.000 28.569 341 THR A CA 1
ATOM 2917 C C . THR A 1 341 ? 52.608 45.069 -4.209 1.000 29.822 341 THR A C 1
ATOM 2918 O O . THR A 1 341 ? 52.933 45.068 -5.388 1.000 28.691 341 THR A O 1
ATOM 2922 N N . TYR A 1 342 ? 53.494 45.211 -3.214 1.000 25.052 342 TYR A N 1
ATOM 2923 C CA . TYR A 1 342 ? 54.872 45.540 -3.491 1.000 25.045 342 TYR A CA 1
ATOM 2924 C C . TYR A 1 342 ? 55.890 44.537 -2.963 1.000 23.976 342 TYR A C 1
ATOM 2925 O O . TYR A 1 342 ? 56.998 44.508 -3.491 1.000 25.052 342 TYR A O 1
ATOM 2934 N N . MET A 1 343 ? 55.575 43.790 -1.908 1.000 22.561 343 MET A N 1
ATOM 2935 C CA . MET A 1 343 ? 56.593 43.043 -1.177 1.000 24.581 343 MET A CA 1
ATOM 2936 C C . MET A 1 343 ? 56.591 41.566 -1.554 1.000 22.458 343 MET A C 1
ATOM 2937 O O . MET A 1 343 ? 57.639 40.932 -1.497 1.000 20.428 343 MET A O 1
ATOM 2942 N N . ILE A 1 344 ? 55.422 40.992 -1.889 1.000 24.699 344 ILE A N 1
ATOM 2943 C CA . ILE A 1 344 ? 55.368 39.573 -2.224 1.000 24.649 344 ILE A CA 1
ATOM 2944 C C . ILE A 1 344 ? 55.753 39.438 -3.699 1.000 24.586 344 ILE A C 1
ATOM 2945 O O . ILE A 1 344 ? 55.137 40.066 -4.541 1.000 24.326 344 ILE A O 1
ATOM 2950 N N . ASP A 1 345 ? 56.760 38.619 -3.988 1.000 24.394 345 ASP A N 1
ATOM 2951 C CA . ASP A 1 345 ? 57.350 38.505 -5.321 1.000 23.357 345 ASP A CA 1
ATOM 2952 C C . ASP A 1 345 ? 56.384 37.689 -6.174 1.000 23.935 345 ASP A C 1
ATOM 2953 O O . ASP A 1 345 ? 55.936 36.656 -5.724 1.000 27.788 345 ASP A O 1
ATOM 2958 N N . SER A 1 346 ? 56.063 38.134 -7.384 1.000 26.739 346 SER A N 1
ATOM 2959 C CA . SER A 1 346 ? 55.200 37.316 -8.219 1.000 34.005 346 SER A CA 1
ATOM 2960 C C . SER A 1 346 ? 56.007 36.532 -9.260 1.000 31.280 346 SER A C 1
ATOM 2961 O O . SER A 1 346 ? 55.431 35.803 -10.064 1.000 29.418 346 SER A O 1
ATOM 2964 N N . ARG A 1 347 ? 57.339 36.558 -9.173 1.000 27.583 347 ARG A N 1
ATOM 2965 C CA . ARG A 1 347 ? 58.131 35.737 -10.072 1.000 28.001 347 ARG A CA 1
ATOM 2966 C C . ARG A 1 347 ? 57.948 34.276 -9.699 1.000 28.543 347 ARG A C 1
ATOM 2967 O O . ARG A 1 347 ? 57.777 33.938 -8.532 1.000 23.038 347 ARG A O 1
ATOM 2975 N N . GLU A 1 348 ? 57.970 33.407 -10.718 1.000 27.556 348 GLU A N 1
ATOM 2976 C CA . GLU A 1 348 ? 58.069 31.986 -10.477 1.000 29.053 348 GLU A CA 1
ATOM 2977 C C . GLU A 1 348 ? 59.466 31.718 -9.922 1.000 32.511 348 GLU A C 1
ATOM 2978 O O . GLU A 1 348 ? 60.478 32.077 -10.544 1.000 40.147 348 GLU A O 1
ATOM 2984 N N . GLY A 1 349 ? 59.502 31.059 -8.781 1.000 31.001 349 GLY A N 1
ATOM 2985 C CA . GLY A 1 349 ? 60.759 30.841 -8.100 1.000 30.233 349 GLY A CA 1
ATOM 2986 C C . GLY A 1 349 ? 60.94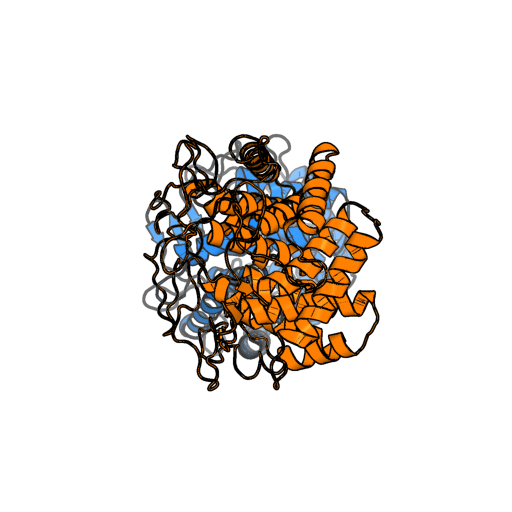2 31.766 -6.897 1.000 26.087 349 GLY A C 1
ATOM 2987 O O . GLY A 1 349 ? 61.899 31.581 -6.158 1.000 26.330 349 GLY A O 1
ATOM 2988 N N . GLY A 1 350 ? 60.072 32.781 -6.763 1.000 27.046 350 GLY A N 1
ATOM 2989 C CA . GLY A 1 350 ? 60.242 33.838 -5.772 1.000 27.329 350 GLY A CA 1
ATOM 2990 C C . GLY A 1 350 ? 59.513 33.582 -4.454 1.000 24.546 350 GLY A C 1
ATOM 2991 O O . GLY A 1 350 ? 58.819 32.573 -4.259 1.000 23.834 350 GLY A O 1
ATOM 2992 N N . GLU A 1 351 ? 59.704 34.517 -3.503 1.000 21.702 351 GLU A N 1
ATOM 2993 C CA . GLU A 1 351 ? 59.032 34.433 -2.213 1.000 22.702 351 GLU A CA 1
ATOM 2994 C C . GLU A 1 351 ? 58.595 35.851 -1.861 1.000 23.233 351 GLU A C 1
ATOM 2995 O O . GLU A 1 351 ? 57.782 36.446 -2.565 1.000 24.252 351 GLU A O 1
ATOM 3001 N N . TRP A 1 352 ? 59.278 36.439 -0.875 1.000 22.606 352 TRP A N 1
ATOM 3002 C CA . TRP A 1 352 ? 59.139 37.853 -0.580 1.000 21.096 352 TRP A CA 1
ATOM 3003 C C . TRP A 1 352 ? 60.459 38.559 -0.883 1.000 19.088 352 TRP A C 1
ATOM 3004 O O . TRP A 1 352 ? 61.561 38.066 -0.651 1.000 19.760 352 TRP A O 1
ATOM 3015 N N . TYR A 1 353 ? 60.354 39.794 -1.346 1.000 20.795 353 TYR A N 1
ATOM 3016 C CA . TYR A 1 353 ? 61.543 40.618 -1.444 1.000 20.000 353 TYR A CA 1
ATOM 3017 C C . TYR A 1 353 ? 62.052 41.021 -0.060 1.000 20.300 353 TYR A C 1
ATOM 3018 O O . TYR A 1 353 ? 61.291 41.102 0.901 1.000 20.094 353 TYR A O 1
ATOM 3027 N N . TRP A 1 354 ? 63.359 41.259 0.022 1.000 19.189 354 TRP A N 1
ATOM 3028 C CA . TRP A 1 354 ? 63.984 41.728 1.237 1.000 21.844 354 TRP A CA 1
ATOM 3029 C C . TRP A 1 354 ? 63.369 43.069 1.632 1.000 22.459 354 TRP A C 1
ATOM 3030 O O . TRP A 1 354 ? 62.988 43.295 2.781 1.000 20.645 354 TRP A O 1
ATOM 3041 N N . SER A 1 355 ? 63.316 43.983 0.659 1.000 20.470 355 SER A N 1
ATOM 3042 C CA . SER A 1 355 ? 62.797 45.316 0.924 1.000 20.949 355 SER A CA 1
ATOM 3043 C C . SER A 1 355 ? 62.307 45.953 -0.364 1.000 23.969 355 SER A C 1
ATOM 3044 O O . SER A 1 355 ? 62.573 45.436 -1.453 1.000 23.931 355 SER A O 1
ATOM 3047 N N . VAL A 1 356 ? 61.576 47.057 -0.205 1.000 23.373 356 VAL A N 1
ATOM 3048 C CA . VAL A 1 356 ? 61.090 47.869 -1.306 1.000 26.493 356 VAL A CA 1
ATOM 3049 C C . VAL A 1 356 ? 61.527 49.314 -1.080 1.000 27.455 356 VAL A C 1
ATOM 3050 O O . VAL A 1 356 ? 61.451 49.826 0.032 1.000 28.018 356 VAL A O 1
ATOM 3054 N N . GLU A 1 357 ? 62.046 49.943 -2.136 1.000 30.414 357 GLU A N 1
ATOM 3055 C CA . GLU A 1 357 ? 62.446 51.346 -2.090 1.000 33.700 357 GLU A CA 1
ATOM 3056 C C . GLU A 1 357 ? 61.210 52.255 -2.126 1.000 35.070 357 GLU A C 1
ATOM 3057 O O . GLU A 1 357 ? 60.098 51.794 -2.407 1.000 31.509 357 GLU A O 1
ATOM 3063 N N . ALA A 1 358 ? 61.407 53.559 -1.837 1.000 41.302 358 ALA A N 1
ATOM 3064 C CA . ALA A 1 358 ? 60.323 54.539 -1.785 1.000 38.964 358 ALA A CA 1
ATOM 3065 C C . ALA A 1 358 ? 59.630 54.686 -3.136 1.000 41.508 358 ALA A C 1
ATOM 3066 O O . ALA A 1 358 ? 58.439 54.981 -3.185 1.000 44.916 358 ALA A O 1
ATOM 3068 N N . ASP A 1 359 ? 60.364 54.455 -4.228 1.000 43.929 359 ASP A N 1
ATOM 3069 C CA . ASP A 1 359 ? 59.795 54.509 -5.569 1.000 47.479 359 ASP A CA 1
ATOM 3070 C C . ASP A 1 359 ? 58.905 53.305 -5.867 1.000 44.679 359 ASP A C 1
ATOM 3071 O O . ASP A 1 359 ? 58.348 53.245 -6.958 1.000 48.833 359 ASP A O 1
ATOM 3076 N N . GLY A 1 360 ? 58.818 52.324 -4.952 1.000 38.723 360 GLY A N 1
ATOM 3077 C CA . GLY A 1 360 ? 58.010 51.134 -5.182 1.000 36.281 360 GLY A CA 1
ATOM 3078 C C . GLY A 1 360 ? 58.789 49.981 -5.823 1.000 31.547 360 GLY A C 1
ATOM 3079 O O . GLY A 1 360 ? 58.263 48.879 -5.978 1.000 37.840 360 GLY A O 1
ATOM 3080 N N . GLN A 1 361 ? 60.063 50.181 -6.131 1.000 34.766 361 GLN A N 1
ATOM 3081 C CA . GLN A 1 361 ? 60.823 49.112 -6.767 1.000 39.317 361 GLN A CA 1
ATOM 3082 C C . GLN A 1 361 ? 61.471 48.213 -5.714 1.000 32.896 361 GLN A C 1
ATOM 3083 O O . GLN A 1 361 ? 61.982 48.690 -4.697 1.000 30.574 361 GLN A O 1
ATOM 3089 N N . PRO A 1 362 ? 61.561 46.898 -6.002 1.000 34.605 362 PRO A N 1
ATOM 3090 C CA . PRO A 1 362 ? 62.273 45.965 -5.123 1.000 32.258 362 PRO A CA 1
ATOM 3091 C C . PRO A 1 362 ? 63.757 46.300 -4.967 1.000 30.303 362 PRO A C 1
ATOM 3092 O O . PRO A 1 362 ? 64.448 46.594 -5.936 1.000 25.517 362 PRO A O 1
ATOM 3096 N N . THR A 1 363 ? 64.266 46.201 -3.732 1.000 26.938 363 THR A N 1
ATOM 3097 C CA . THR A 1 363 ? 65.686 46.317 -3.476 1.000 27.298 363 THR A CA 1
ATOM 3098 C C . THR A 1 363 ? 66.344 45.034 -3.987 1.000 25.604 363 THR A C 1
ATOM 3099 O O . THR A 1 363 ? 65.861 43.937 -3.712 1.000 24.535 363 THR A O 1
ATOM 3103 N N . LYS A 1 364 ? 67.488 45.164 -4.644 1.000 25.756 364 LYS A N 1
ATOM 3104 C CA . LYS A 1 364 ? 68.110 44.024 -5.318 1.000 29.709 364 LYS A CA 1
ATOM 3105 C C . LYS A 1 364 ? 69.024 43.295 -4.352 1.000 28.155 364 LYS A C 1
ATOM 3106 O O . LYS A 1 364 ? 70.240 43.349 -4.466 1.000 34.248 364 LYS A O 1
ATOM 3112 N N . ARG A 1 365 ? 68.400 42.663 -3.369 1.000 30.064 365 ARG A N 1
ATOM 3113 C CA . ARG A 1 365 ? 69.066 41.974 -2.288 1.000 29.188 365 ARG A CA 1
ATOM 3114 C C . ARG A 1 365 ? 68.563 40.546 -2.314 1.000 22.560 365 ARG A C 1
ATOM 3115 O O . ARG A 1 365 ? 67.506 40.299 -2.894 1.000 23.813 365 ARG A O 1
ATOM 3123 N N . GLU A 1 366 ? 69.302 39.650 -1.679 1.000 22.522 366 GLU A N 1
ATOM 3124 C CA . GLU A 1 366 ? 68.984 38.223 -1.685 1.000 24.335 366 GLU A CA 1
ATOM 3125 C C . GLU A 1 366 ? 67.592 37.952 -1.095 1.000 25.587 366 GLU A C 1
ATOM 3126 O O . GLU A 1 366 ? 67.119 38.650 -0.196 1.000 24.870 366 GLU A O 1
ATOM 3132 N N . ILE A 1 367 ? 66.965 36.873 -1.571 1.000 23.087 367 ILE A N 1
ATOM 3133 C CA . ILE A 1 367 ? 65.656 36.439 -1.135 1.000 20.993 367 ILE A CA 1
ATOM 3134 C C . ILE A 1 367 ? 65.793 35.454 0.010 1.000 21.405 367 ILE A C 1
ATOM 3135 O O . ILE A 1 367 ? 64.880 35.284 0.801 1.000 21.239 367 ILE A O 1
ATOM 3140 N N . ALA A 1 368 ? 66.904 34.740 0.043 1.000 21.051 368 ALA A N 1
ATOM 3141 C CA . ALA A 1 368 ? 67.160 33.788 1.093 1.000 21.465 368 ALA A CA 1
ATOM 3142 C C . ALA A 1 368 ? 68.652 33.795 1.383 1.000 20.536 368 ALA A C 1
ATOM 3143 O O . ALA A 1 368 ? 69.475 33.802 0.460 1.000 23.219 368 ALA A O 1
ATOM 3145 N N . GLY A 1 369 ? 68.974 33.755 2.676 1.000 19.760 369 GLY A N 1
ATOM 3146 C CA . GLY A 1 369 ? 70.345 33.679 3.113 1.000 21.342 369 GLY A CA 1
ATOM 3147 C C . GLY A 1 369 ? 70.477 33.834 4.621 1.000 21.751 369 GLY A C 1
ATOM 3148 O O . GLY A 1 369 ? 69.489 33.768 5.335 1.000 19.722 369 GLY A O 1
ATOM 3149 N N . PRO A 1 370 ? 71.706 34.059 5.118 1.000 21.344 370 PRO A N 1
ATOM 3150 C CA . PRO A 1 370 ? 71.959 34.067 6.549 1.000 25.235 370 PRO A CA 1
ATOM 3151 C C . PRO A 1 370 ? 71.033 35.000 7.318 1.000 21.495 370 PRO A C 1
ATOM 3152 O O . PRO A 1 370 ? 70.771 34.728 8.480 1.000 19.745 370 PRO A O 1
ATOM 3156 N N . TRP A 1 371 ? 70.605 36.104 6.697 1.000 19.958 371 TRP A N 1
ATOM 3157 C CA . TRP A 1 371 ? 69.803 37.092 7.397 1.000 25.701 371 TRP A CA 1
ATOM 3158 C C . TRP A 1 371 ? 68.395 37.202 6.830 1.000 26.176 371 TRP A C 1
ATOM 3159 O O . TRP A 1 371 ? 67.661 38.098 7.237 1.000 28.139 371 TRP A O 1
ATOM 3170 N N . LYS A 1 372 ? 67.979 36.259 5.967 1.000 22.899 372 LYS A N 1
ATOM 3171 C CA . LYS A 1 372 ? 66.611 36.283 5.479 1.000 21.089 372 LYS A CA 1
ATOM 3172 C C . LYS A 1 372 ? 66.123 34.855 5.318 1.000 22.393 372 LYS A C 1
ATOM 3173 O O . LYS A 1 372 ? 66.684 34.090 4.515 1.000 19.056 372 LYS A O 1
ATOM 3179 N N . CYS A 1 373 ? 65.111 34.526 6.130 1.000 22.701 373 CYS A N 1
ATOM 3180 C CA . CYS A 1 373 ? 64.637 33.162 6.215 1.000 26.658 373 CYS A CA 1
ATOM 3181 C C . CYS A 1 373 ? 63.133 33.225 6.466 1.000 22.476 373 CYS A C 1
ATOM 3182 O O . CYS A 1 373 ? 62.511 34.245 6.176 1.000 19.577 373 CYS A O 1
ATOM 3185 N N . PRO A 1 374 ? 62.463 32.092 6.764 1.000 21.063 374 PRO A N 1
ATOM 3186 C CA . PRO A 1 374 ? 61.002 32.100 6.846 1.000 23.885 374 PRO A CA 1
ATOM 3187 C C . PRO A 1 374 ? 60.387 32.404 8.206 1.000 20.712 374 PRO A C 1
ATOM 3188 O O . PRO A 1 374 ? 59.183 32.283 8.349 1.000 24.203 374 PRO A O 1
ATOM 3192 N N . TYR A 1 375 ? 61.201 32.752 9.212 1.000 20.478 375 TYR A N 1
ATOM 3193 C CA . TYR A 1 375 ? 60.693 32.898 10.571 1.000 20.150 375 TYR A CA 1
ATOM 3194 C C . TYR A 1 375 ? 59.715 34.070 10.680 1.000 19.780 375 TYR A C 1
ATOM 3195 O O . TYR A 1 375 ? 58.589 33.865 11.153 1.000 21.751 375 TYR A O 1
ATOM 3204 N N . HIS A 1 376 ? 60.121 35.272 10.254 1.000 17.648 376 HIS A N 1
ATOM 3205 C CA . HIS A 1 376 ? 59.279 36.450 10.481 1.000 18.137 376 HIS A CA 1
ATOM 3206 C C . HIS A 1 376 ? 57.932 36.324 9.752 1.000 19.638 376 HIS A C 1
ATOM 3207 O O . HIS A 1 376 ? 56.862 36.540 10.344 1.000 18.947 376 HIS A O 1
ATOM 3214 N N . ASN A 1 377 ? 57.991 36.037 8.457 1.000 18.731 377 ASN A N 1
ATOM 3215 C CA . ASN A 1 377 ? 56.785 36.011 7.640 1.000 19.616 377 ASN A CA 1
ATOM 3216 C C . ASN A 1 377 ? 55.909 34.781 7.936 1.000 21.313 377 ASN A C 1
ATOM 3217 O O . ASN A 1 377 ? 54.673 34.919 7.973 1.000 23.518 377 ASN A O 1
ATOM 3222 N N . ALA A 1 378 ? 56.501 33.600 8.166 1.000 19.979 378 ALA A N 1
ATOM 3223 C CA . ALA A 1 378 ? 55.719 32.452 8.589 1.000 21.905 378 ALA A CA 1
ATOM 3224 C C . ALA A 1 378 ? 55.040 32.698 9.928 1.000 20.929 378 ALA A C 1
ATOM 3225 O O . ALA A 1 378 ? 53.854 32.403 10.083 1.000 22.084 378 ALA A O 1
ATOM 3227 N N . ARG A 1 379 ? 55.822 33.176 10.906 1.000 20.225 379 ARG A N 1
ATOM 3228 C CA . ARG A 1 379 ? 55.305 33.459 12.224 1.000 18.915 379 ARG A CA 1
ATOM 3229 C C . ARG A 1 379 ? 54.113 34.422 12.134 1.000 19.446 379 ARG A C 1
ATOM 3230 O O . ARG A 1 379 ? 53.112 34.216 12.817 1.000 20.075 379 ARG A O 1
ATOM 3238 N N . PHE A 1 380 ? 54.218 35.471 11.306 1.000 18.644 380 PHE A N 1
ATOM 3239 C CA . PHE A 1 380 ? 53.117 36.397 11.146 1.000 21.088 380 PHE A CA 1
ATOM 3240 C C . PHE A 1 380 ? 51.843 35.658 10.714 1.000 23.675 380 PHE A C 1
ATOM 3241 O O . PHE A 1 380 ? 50.790 35.855 11.329 1.000 20.828 380 PHE A O 1
ATOM 3249 N N . CYS A 1 381 ? 51.921 34.851 9.646 1.000 21.561 381 CYS A N 1
ATOM 3250 C CA . CYS A 1 381 ? 50.758 34.126 9.165 1.000 22.788 381 CYS A CA 1
ATOM 3251 C C . CYS A 1 381 ? 50.211 33.233 10.278 1.000 23.166 381 CYS A C 1
ATOM 3252 O O . CYS A 1 381 ? 49.011 33.232 10.526 1.000 24.280 381 CYS A O 1
ATOM 3255 N N . LEU A 1 382 ? 51.088 32.516 10.977 1.000 21.626 382 LEU A N 1
ATOM 3256 C CA . LEU A 1 382 ? 50.695 31.577 12.031 1.000 24.355 382 LEU A CA 1
ATOM 3257 C C . LEU A 1 382 ? 50.072 32.255 13.250 1.000 25.040 382 LEU A C 1
ATOM 3258 O O . LEU A 1 382 ? 49.130 31.726 13.861 1.000 26.033 382 LEU A O 1
ATOM 3263 N N . GLU A 1 383 ? 50.569 33.443 13.597 1.000 25.787 383 GLU A N 1
ATOM 3264 C CA . GLU A 1 383 ? 50.021 34.165 14.735 1.000 23.191 383 GLU A CA 1
ATOM 3265 C C . GLU A 1 383 ? 48.555 34.522 14.480 1.000 25.230 383 GLU A C 1
ATOM 3266 O O . GLU A 1 383 ? 47.722 34.389 15.378 1.000 25.887 383 GLU A O 1
ATOM 3272 N N . PHE A 1 384 ? 48.260 35.060 13.297 1.000 25.366 384 PHE A N 1
ATOM 3273 C CA . PHE A 1 384 ? 46.885 35.390 12.934 1.000 25.198 384 PHE A CA 1
ATOM 3274 C C . PHE A 1 384 ? 46.009 34.144 12.858 1.000 28.066 384 PHE A C 1
ATOM 3275 O O . PHE A 1 384 ? 44.896 34.126 13.368 1.000 26.753 384 PHE A O 1
ATOM 3283 N N . ILE A 1 385 ? 46.507 33.086 12.227 1.000 27.757 385 ILE A N 1
ATOM 3284 C CA . ILE A 1 385 ? 45.748 31.846 12.198 1.000 29.444 385 ILE A CA 1
ATOM 3285 C C . ILE A 1 385 ? 45.324 31.421 13.611 1.000 31.559 385 ILE A C 1
ATOM 3286 O O . ILE A 1 385 ? 44.168 31.047 13.855 1.000 30.379 385 ILE A O 1
ATOM 3291 N N . GLU A 1 386 ? 46.260 31.444 14.561 1.000 30.599 386 GLU A N 1
ATOM 3292 C CA . GLU A 1 386 ? 46.030 30.929 15.900 1.000 35.038 386 GLU A CA 1
ATOM 3293 C C . GLU A 1 386 ? 45.184 31.919 16.699 1.000 34.907 386 GLU A C 1
ATOM 3294 O O . GLU A 1 386 ? 44.337 31.517 17.499 1.000 34.425 386 GLU A O 1
ATOM 3300 N N . ARG A 1 387 ? 45.406 33.228 16.523 1.000 30.657 387 ARG A N 1
ATOM 3301 C CA . ARG A 1 387 ? 44.662 34.209 17.300 1.000 31.114 387 ARG A CA 1
ATOM 3302 C C . ARG A 1 387 ? 43.183 34.228 16.889 1.000 38.116 387 ARG A C 1
ATOM 3303 O O . ARG A 1 387 ? 42.318 34.388 17.754 1.000 39.328 387 ARG A O 1
ATOM 3311 N N . VAL A 1 388 ? 42.920 34.114 15.574 1.000 39.790 388 VAL A N 1
ATOM 3312 C CA . VAL A 1 388 ? 41.589 33.965 14.992 1.000 42.552 388 VAL A CA 1
ATOM 3313 C C . VAL A 1 388 ? 41.316 32.474 14.701 1.000 44.408 388 VAL A C 1
ATOM 3314 O O . VAL A 1 388 ? 41.160 31.684 15.667 1.000 44.767 388 VAL A O 1
ATOM 3318 N N . MET B 1 1 ? 15.738 36.470 32.651 1.000 77.567 1 MET B N 1
ATOM 3319 C CA . MET B 1 1 ? 16.333 35.234 32.071 1.000 74.413 1 MET B CA 1
ATOM 3320 C C . MET B 1 1 ? 17.534 35.581 31.192 1.000 71.005 1 MET B C 1
ATOM 3321 O O . MET B 1 1 ? 17.641 36.686 30.662 1.000 67.229 1 MET B O 1
ATOM 3326 N N . ASN B 1 2 ? 18.434 34.594 31.097 1.000 67.720 2 ASN B N 1
ATOM 3327 C CA . ASN B 1 2 ? 19.655 34.596 30.299 1.000 72.734 2 ASN B CA 1
ATOM 3328 C C . ASN B 1 2 ? 19.509 35.235 28.912 1.000 65.283 2 ASN B C 1
ATOM 3329 O O . ASN B 1 2 ? 20.436 35.890 28.444 1.000 57.411 2 ASN B O 1
ATOM 3334 N N . THR B 1 3 ? 18.376 35.032 28.237 1.000 62.482 3 THR B N 1
ATOM 3335 C CA . THR B 1 3 ? 18.250 35.435 26.844 1.000 65.908 3 THR B CA 1
ATOM 3336 C C . THR B 1 3 ? 18.118 36.961 26.758 1.000 60.557 3 THR B C 1
ATOM 3337 O O . THR B 1 3 ? 18.676 37.575 25.845 1.000 53.865 3 THR B O 1
ATOM 3341 N N . PHE B 1 4 ? 17.416 37.559 27.736 1.000 56.120 4 PHE B N 1
ATOM 3342 C CA . PHE B 1 4 ? 17.257 39.005 27.837 1.000 54.258 4 PHE B CA 1
ATOM 3343 C C . PHE B 1 4 ? 18.586 39.669 28.173 1.000 45.801 4 PHE B C 1
ATOM 3344 O O . PHE B 1 4 ? 18.923 40.710 27.614 1.000 40.300 4 PHE B O 1
ATOM 3352 N N . VAL B 1 5 ? 19.363 39.054 29.065 1.000 39.730 5 VAL B N 1
ATOM 3353 C CA . VAL B 1 5 ? 20.610 39.654 29.505 1.000 40.274 5 VAL B CA 1
ATOM 3354 C C . VAL B 1 5 ? 21.661 39.557 28.400 1.000 38.815 5 VAL B C 1
ATOM 3355 O O . VAL B 1 5 ? 22.511 40.432 28.306 1.000 37.691 5 VAL B O 1
ATOM 3359 N N . ASN B 1 6 ? 21.649 38.465 27.616 1.000 36.040 6 ASN B N 1
ATOM 3360 C CA . ASN B 1 6 ? 22.489 38.367 26.432 1.000 37.617 6 ASN B CA 1
ATOM 3361 C C . ASN B 1 6 ? 22.256 39.567 25.513 1.000 30.987 6 ASN B C 1
ATOM 3362 O O . ASN B 1 6 ? 23.211 40.112 24.956 1.000 33.204 6 ASN B O 1
ATOM 3367 N N . GLU B 1 7 ? 20.987 39.949 25.322 1.000 28.368 7 GLU B N 1
ATOM 3368 C CA . GLU B 1 7 ? 20.656 41.118 24.502 1.000 30.452 7 GLU B CA 1
ATOM 3369 C C . GLU B 1 7 ? 21.222 42.404 25.123 1.000 24.673 7 GLU B C 1
ATOM 3370 O O . GLU B 1 7 ? 21.783 43.223 24.426 1.000 23.707 7 GLU B O 1
ATOM 3376 N N . PHE B 1 8 ? 21.089 42.578 26.430 1.000 26.449 8 PHE B N 1
ATOM 3377 C CA . PHE B 1 8 ? 21.609 43.761 27.113 1.000 26.026 8 PHE B CA 1
ATOM 3378 C C . PHE B 1 8 ? 23.125 43.838 26.986 1.000 27.773 8 PHE B C 1
ATOM 3379 O O . PHE B 1 8 ? 23.707 44.913 26.773 1.000 20.595 8 PHE B O 1
ATOM 3387 N N . ARG B 1 9 ? 23.769 42.663 27.097 1.000 27.665 9 ARG B N 1
ATOM 3388 C CA . ARG B 1 9 ? 25.214 42.595 27.030 1.000 26.449 9 ARG B CA 1
ATOM 3389 C C . ARG B 1 9 ? 25.721 42.940 25.630 1.000 23.710 9 ARG B C 1
ATOM 3390 O O . ARG B 1 9 ? 26.728 43.642 25.474 1.000 24.474 9 ARG B O 1
ATOM 3398 N N . ASN B 1 10 ? 25.083 42.348 24.618 1.000 26.000 10 ASN B N 1
ATOM 3399 C CA . ASN B 1 10 ? 25.368 42.616 23.222 1.000 26.663 10 ASN B CA 1
ATOM 3400 C C . ASN B 1 10 ? 25.211 44.115 22.939 1.000 25.021 10 ASN B C 1
ATOM 3401 O O . ASN B 1 10 ? 26.063 44.722 22.299 1.000 24.700 10 ASN B O 1
ATOM 3406 N N . GLU B 1 11 ? 24.100 44.697 23.417 1.000 25.571 11 GLU B N 1
ATOM 3407 C CA . GLU B 1 11 ? 23.848 46.117 23.216 1.000 23.624 11 GLU B CA 1
ATOM 3408 C C . GLU B 1 11 ? 25.001 46.913 23.806 1.000 22.070 11 GLU B C 1
ATOM 3409 O O . GLU B 1 11 ? 25.505 47.830 23.168 1.000 20.933 11 GLU B O 1
ATOM 3415 N N . LEU B 1 12 ? 25.405 46.578 25.043 1.000 21.326 12 LEU B N 1
ATOM 3416 C CA . LEU B 1 12 ? 26.471 47.297 25.735 1.000 21.382 12 LEU B CA 1
ATOM 3417 C C . LEU B 1 12 ? 27.808 47.215 24.999 1.000 21.824 12 LEU B C 1
ATOM 3418 O O . LEU B 1 12 ? 28.478 48.220 24.770 1.000 20.772 12 LEU B O 1
ATOM 3423 N N . GLU B 1 13 ? 28.210 45.998 24.633 1.000 23.573 13 GLU B N 1
ATOM 3424 C CA . GLU B 1 13 ? 29.558 45.754 24.144 1.000 23.839 13 GLU B CA 1
ATOM 3425 C C . GLU B 1 13 ? 29.696 46.000 22.657 1.000 21.793 13 GLU B C 1
ATOM 3426 O O . GLU B 1 13 ? 30.784 46.378 22.221 1.000 25.624 13 GLU B O 1
ATOM 3432 N N . THR B 1 14 ? 28.640 45.793 21.871 1.000 22.167 14 THR B N 1
ATOM 3433 C CA . THR B 1 14 ? 28.775 46.013 20.424 1.000 23.270 14 THR B CA 1
ATOM 3434 C C . THR B 1 14 ? 28.283 47.398 19.998 1.000 24.299 14 THR B C 1
ATOM 3435 O O . THR B 1 14 ? 28.577 47.805 18.874 1.000 23.461 14 THR B O 1
ATOM 3439 N N . HIS B 1 15 ? 27.535 48.133 20.855 1.000 21.726 15 HIS B N 1
ATOM 3440 C CA . HIS B 1 15 ? 26.924 49.381 20.415 1.000 19.769 15 HIS B CA 1
ATOM 3441 C C . HIS B 1 15 ? 27.269 50.531 21.356 1.000 18.973 15 HIS B C 1
ATOM 3442 O O . HIS B 1 15 ? 27.894 51.481 20.909 1.000 19.773 15 HIS B O 1
ATOM 3449 N N . ILE B 1 16 ? 26.917 50.435 22.651 1.000 17.713 16 ILE B N 1
ATOM 3450 C CA . ILE B 1 16 ? 27.069 51.555 23.571 1.000 19.712 16 ILE B CA 1
ATOM 3451 C C . ILE B 1 16 ? 28.547 51.890 23.781 1.000 23.464 16 ILE B C 1
ATOM 3452 O O . ILE B 1 16 ? 29.000 53.019 23.530 1.000 20.744 16 ILE B O 1
ATOM 3457 N N . LEU B 1 17 ? 29.328 50.917 24.263 1.000 22.255 17 LEU B N 1
ATOM 3458 C CA . LEU B 1 17 ? 30.690 51.225 24.646 1.000 21.989 17 LEU B CA 1
ATOM 3459 C C . LEU B 1 17 ? 31.554 51.556 23.425 1.000 20.021 17 LEU B C 1
ATOM 3460 O O . LEU B 1 17 ? 32.384 52.441 23.532 1.000 18.560 17 LEU B O 1
ATOM 3465 N N . PRO B 1 18 ? 31.403 50.892 22.261 1.000 20.975 18 PRO B N 1
ATOM 3466 C CA . PRO B 1 18 ? 32.098 51.331 21.044 1.000 19.984 18 PRO B CA 1
ATOM 3467 C C . PRO B 1 18 ? 31.820 52.765 20.619 1.000 20.073 18 PRO B C 1
ATOM 3468 O O . PRO B 1 18 ? 32.754 53.453 20.223 1.000 22.236 18 PRO B O 1
ATOM 3472 N N . PHE B 1 19 ? 30.571 53.248 20.796 1.000 19.039 19 PHE B N 1
ATOM 3473 C CA . PHE B 1 19 ? 30.231 54.621 20.453 1.000 19.710 19 PHE B CA 1
ATOM 3474 C C . PHE B 1 19 ? 31.042 55.581 21.334 1.000 19.640 19 PHE B C 1
ATOM 3475 O O . PHE B 1 19 ? 31.708 56.502 20.846 1.000 19.457 19 PHE B O 1
ATOM 3483 N N . TRP B 1 20 ? 31.039 55.336 22.639 1.000 19.285 20 TRP B N 1
ATOM 3484 C CA . TRP B 1 20 ? 31.713 56.242 23.559 1.000 20.155 20 TRP B CA 1
ATOM 3485 C C . TRP B 1 20 ? 33.229 56.202 23.361 1.000 20.104 20 TRP B C 1
ATOM 3486 O O . TRP B 1 20 ? 33.871 57.249 23.453 1.000 20.839 20 TRP B O 1
ATOM 3497 N N . ALA B 1 21 ? 33.794 55.015 23.061 1.000 20.048 21 ALA B N 1
ATOM 3498 C CA . ALA B 1 21 ? 35.228 54.917 22.805 1.000 21.741 21 ALA B CA 1
ATOM 3499 C C . ALA B 1 21 ? 35.645 55.794 21.618 1.000 22.262 21 ALA B C 1
ATOM 3500 O O . ALA B 1 21 ? 36.750 56.370 21.608 1.000 22.019 21 ALA B O 1
ATOM 3502 N N . LYS B 1 22 ? 34.763 55.909 20.612 1.000 21.836 22 LYS B N 1
ATOM 3503 C CA . LYS B 1 22 ? 35.043 56.705 19.433 1.000 24.423 22 LYS B CA 1
ATOM 3504 C C . LYS B 1 22 ? 35.117 58.191 19.757 1.000 24.653 22 LYS B C 1
ATOM 3505 O O . LYS B 1 22 ? 35.658 58.994 18.967 1.000 24.074 22 LYS B O 1
ATOM 3511 N N . LEU B 1 23 ? 34.640 58.575 20.946 1.000 21.753 23 LEU B N 1
ATOM 3512 C CA . LEU B 1 23 ? 34.720 59.972 21.320 1.000 21.463 23 LEU B CA 1
ATOM 3513 C C . LEU B 1 23 ? 35.992 60.267 22.122 1.000 23.545 23 LEU B C 1
ATOM 3514 O O . LEU B 1 23 ? 36.148 61.389 22.611 1.000 24.098 23 LEU B O 1
ATOM 3519 N N . LYS B 1 24 ? 36.905 59.297 22.238 1.000 23.118 24 LYS B N 1
ATOM 3520 C CA . LYS B 1 24 ? 38.125 59.511 23.007 1.000 28.370 24 LYS B CA 1
ATOM 3521 C C . LYS B 1 24 ? 38.982 60.610 22.363 1.000 29.595 24 LYS B C 1
ATOM 3522 O O . LYS B 1 24 ? 39.296 60.565 21.179 1.000 24.827 24 LYS B O 1
ATOM 3528 N N . ASP B 1 25 ? 39.334 61.625 23.147 1.000 28.735 25 ASP B N 1
ATOM 3529 C CA . ASP B 1 25 ? 40.045 62.777 22.626 1.000 28.703 25 ASP B CA 1
ATOM 3530 C C . ASP B 1 25 ? 41.504 62.691 23.072 1.000 30.612 25 ASP B C 1
ATOM 3531 O O . ASP B 1 25 ? 41.807 63.056 24.211 1.000 30.938 25 ASP B O 1
ATOM 3536 N N . ASP B 1 26 ? 42.403 62.225 22.192 1.000 30.955 26 ASP B N 1
ATOM 3537 C CA . ASP B 1 26 ? 43.795 62.034 22.590 1.000 36.810 26 ASP B CA 1
ATOM 3538 C C . ASP B 1 26 ? 44.552 63.358 22.627 1.000 39.048 26 ASP B C 1
ATOM 3539 O O . ASP B 1 26 ? 45.443 63.534 23.462 1.000 42.599 26 ASP B O 1
ATOM 3544 N N . GLU B 1 27 ? 44.196 64.293 21.743 1.000 37.734 27 GLU B N 1
ATOM 3545 C CA . GLU B 1 27 ? 44.946 65.537 21.675 1.000 42.524 27 GLU B CA 1
ATOM 3546 C C . GLU B 1 27 ? 44.683 66.381 22.926 1.000 37.535 27 GLU B C 1
ATOM 3547 O O . GLU B 1 27 ? 45.623 66.870 23.547 1.000 38.053 27 GLU B O 1
ATOM 3553 N N . ASN B 1 28 ? 43.419 66.527 23.330 1.000 34.505 28 ASN B N 1
ATOM 3554 C CA . ASN B 1 28 ? 43.072 67.481 24.379 1.000 32.887 28 ASN B CA 1
ATOM 3555 C C . ASN B 1 28 ? 42.604 66.785 25.654 1.000 33.396 28 ASN B C 1
ATOM 3556 O O . ASN B 1 28 ? 42.374 67.451 26.651 1.000 34.236 28 ASN B O 1
ATOM 3561 N N . GLY B 1 29 ? 42.440 65.463 25.626 1.000 28.948 29 GLY B N 1
ATOM 3562 C CA . GLY B 1 29 ? 42.086 64.723 26.822 1.000 29.801 29 GLY B CA 1
ATOM 3563 C C . GLY B 1 29 ? 40.579 64.511 26.971 1.000 27.906 29 GLY B C 1
ATOM 3564 O O . GLY B 1 29 ? 39.760 65.241 26.406 1.000 30.075 29 GLY B O 1
ATOM 3565 N N . GLY B 1 30 ? 40.218 63.499 27.765 1.000 24.274 30 GLY B N 1
ATOM 3566 C CA . GLY B 1 30 ? 38.819 63.179 27.967 1.000 23.034 30 GLY B CA 1
ATOM 3567 C C . GLY B 1 30 ? 38.109 62.794 26.673 1.000 22.540 30 GLY B C 1
ATOM 3568 O O . GLY B 1 30 ? 38.692 62.126 25.819 1.000 25.383 30 GLY B O 1
ATOM 3569 N N . TYR B 1 31 ? 36.813 63.120 26.613 1.000 22.690 31 TYR B N 1
ATOM 3570 C CA . TYR B 1 31 ? 35.926 62.704 25.529 1.000 23.137 31 TYR B CA 1
ATOM 3571 C C . TYR B 1 31 ? 35.337 63.963 24.895 1.000 21.941 31 TYR B C 1
ATOM 3572 O O . TYR B 1 31 ? 35.007 64.889 25.617 1.000 21.746 31 TYR B O 1
ATOM 3581 N N . TYR B 1 32 ? 35.185 63.967 23.563 1.000 22.197 32 TYR B N 1
ATOM 3582 C CA . TYR B 1 32 ? 34.552 65.058 22.840 1.000 22.101 32 TYR B CA 1
ATOM 3583 C C . TYR B 1 32 ? 33.223 65.403 23.501 1.000 22.859 32 TYR B C 1
ATOM 3584 O O . TYR B 1 32 ? 32.467 64.527 23.904 1.000 22.203 32 TYR B O 1
ATOM 3593 N N . GLY B 1 33 ? 32.945 66.703 23.624 1.000 21.528 33 GLY B N 1
ATOM 3594 C CA . GLY B 1 33 ? 31.932 67.205 24.547 1.000 20.593 33 GLY B CA 1
ATOM 3595 C C . GLY B 1 33 ? 30.511 67.228 23.980 1.000 21.908 33 GLY B C 1
ATOM 3596 O O . GLY B 1 33 ? 29.590 67.421 24.750 1.000 25.931 33 GLY B O 1
ATOM 3597 N N . LEU B 1 34 ? 30.329 67.061 22.655 1.000 22.810 34 LEU B N 1
ATOM 3598 C CA . LEU B 1 34 ? 29.011 67.103 22.038 1.000 23.358 34 LEU B CA 1
ATOM 3599 C C . LEU B 1 34 ? 28.982 66.270 20.755 1.000 24.309 34 LEU B C 1
ATOM 3600 O O . LEU B 1 34 ? 29.860 66.354 19.890 1.000 23.572 34 LEU B O 1
ATOM 3605 N N . VAL B 1 35 ? 27.930 65.461 20.651 1.000 23.432 35 VAL B N 1
ATOM 3606 C CA . VAL B 1 35 ? 27.527 64.840 19.414 1.000 23.203 35 VAL B CA 1
ATOM 3607 C C . VAL B 1 35 ? 26.059 65.213 19.248 1.000 24.046 35 VAL B C 1
ATOM 3608 O O . VAL B 1 35 ? 25.224 64.792 20.049 1.000 24.652 35 VAL B O 1
ATOM 3612 N N A ASP B 1 36 ? 25.766 65.915 18.148 0.500 24.859 36 ASP B N 1
ATOM 3613 N N B ASP B 1 36 ? 25.732 66.001 18.225 0.500 24.465 36 ASP B N 1
ATOM 3614 C CA A ASP B 1 36 ? 24.444 66.442 17.846 0.500 25.057 36 ASP B CA 1
ATOM 3615 C CA B ASP B 1 36 ? 24.365 66.475 18.067 0.500 24.112 36 ASP B CA 1
ATOM 3616 C C A ASP B 1 36 ? 23.490 65.322 17.456 0.500 24.867 36 ASP B C 1
ATOM 3617 C C B ASP B 1 36 ? 23.499 65.367 17.481 0.500 24.205 36 ASP B C 1
ATOM 3618 O O A ASP B 1 36 ? 23.915 64.216 17.166 0.500 22.945 36 ASP B O 1
ATOM 3619 O O B ASP B 1 36 ? 23.999 64.317 17.111 0.500 21.730 36 ASP B O 1
ATOM 3628 N N . TYR B 1 37 ? 22.197 65.654 17.361 1.000 25.892 37 TYR B N 1
ATOM 3629 C CA . TYR B 1 37 ? 21.212 64.724 16.854 1.000 25.048 37 TYR B CA 1
ATOM 3630 C C . TYR B 1 37 ? 21.597 64.192 15.469 1.000 24.432 37 TYR B C 1
ATOM 3631 O O . TYR B 1 37 ? 21.303 63.055 15.153 1.000 23.048 37 TYR B O 1
ATOM 3640 N N A ASP B 1 38 ? 22.207 65.032 14.625 0.500 24.908 38 ASP B N 1
ATOM 3641 N N B ASP B 1 38 ? 22.251 65.055 14.670 0.500 25.441 38 ASP B N 1
ATOM 3642 C CA A ASP B 1 38 ? 22.541 64.652 13.261 0.500 25.012 38 ASP B CA 1
ATOM 3643 C CA B ASP B 1 38 ? 22.636 64.786 13.292 0.500 25.612 38 ASP B CA 1
ATOM 3644 C C A ASP B 1 38 ? 23.933 64.004 13.203 0.500 24.367 38 ASP B C 1
ATOM 3645 C C B ASP B 1 38 ? 23.865 63.879 13.204 0.500 24.776 38 ASP B C 1
ATOM 3646 O O A ASP B 1 38 ? 24.527 63.911 12.134 0.500 23.312 38 ASP B O 1
ATOM 3647 O O B ASP B 1 38 ? 24.239 63.446 12.117 0.500 23.548 38 ASP B O 1
ATOM 3656 N N . LEU B 1 39 ? 24.455 63.584 14.366 1.000 23.029 39 LEU B N 1
ATOM 3657 C CA . LEU B 1 39 ? 25.679 62.810 14.511 1.000 22.851 39 LEU B CA 1
ATOM 3658 C C . LEU B 1 39 ? 26.925 63.608 14.132 1.000 21.814 39 LEU B C 1
ATOM 3659 O O . LEU B 1 39 ? 27.993 63.024 13.983 1.000 24.902 39 LEU B O 1
ATOM 3664 N N . HIS B 1 40 ? 26.864 64.941 14.068 1.000 24.095 40 HIS B N 1
ATOM 3665 C CA . HIS B 1 40 ? 28.120 65.696 14.025 1.000 26.940 40 HIS B CA 1
ATOM 3666 C C . HIS B 1 40 ? 28.783 65.685 15.407 1.000 25.261 40 HIS B C 1
ATOM 3667 O O . HIS B 1 40 ? 28.137 66.033 16.374 1.000 25.839 40 HIS B O 1
ATOM 3674 N N . VAL B 1 41 ? 30.074 65.369 15.447 1.000 24.125 41 VAL B N 1
ATOM 3675 C CA . VAL B 1 41 ? 30.904 65.476 16.625 1.000 24.414 41 VAL B CA 1
ATOM 3676 C C . VAL B 1 41 ? 31.528 66.866 16.690 1.000 27.645 41 VAL B C 1
ATOM 3677 O O . VAL B 1 41 ? 32.208 67.286 15.748 1.000 24.418 41 VAL B O 1
ATOM 3681 N N . HIS B 1 42 ? 31.351 67.552 17.823 1.000 27.658 42 HIS B N 1
ATOM 3682 C CA . HIS B 1 42 ? 31.932 68.872 17.980 1.000 31.915 42 HIS B CA 1
ATOM 3683 C C . HIS B 1 42 ? 33.132 68.747 18.902 1.000 30.142 42 HIS B C 1
ATOM 3684 O O . HIS B 1 42 ? 32.955 68.795 20.105 1.000 29.859 42 HIS B O 1
ATOM 3691 N N . LYS B 1 43 ? 34.325 68.645 18.313 1.000 29.256 43 LYS B N 1
ATOM 3692 C CA . LYS B 1 43 ? 35.556 68.367 19.038 1.000 30.421 43 LYS B CA 1
ATOM 3693 C C . LYS B 1 43 ? 35.974 69.548 19.900 1.000 30.292 43 LYS B C 1
ATOM 3694 O O . LYS B 1 43 ? 36.711 69.338 20.861 1.000 33.145 43 LYS B O 1
ATOM 3700 N N . ASP B 1 44 ? 35.429 70.740 19.615 1.000 31.005 44 ASP B N 1
ATOM 3701 C CA . ASP B 1 44 ? 35.757 71.964 20.341 1.000 35.056 44 ASP B CA 1
ATOM 3702 C C . ASP B 1 44 ? 34.680 72.301 21.378 1.000 32.457 44 ASP B C 1
ATOM 3703 O O . ASP B 1 44 ? 34.692 73.373 21.986 1.000 32.074 44 ASP B O 1
ATOM 3708 N N . ALA B 1 45 ? 33.727 71.392 21.596 1.000 30.224 45 ALA B N 1
ATOM 3709 C CA . ALA B 1 45 ? 32.697 71.608 22.599 1.000 29.885 45 ALA B CA 1
ATOM 3710 C C . ALA B 1 45 ? 33.293 71.522 23.998 1.000 28.354 45 ALA B C 1
ATOM 3711 O O . ALA B 1 45 ? 34.313 70.885 24.219 1.000 29.776 45 ALA B O 1
ATOM 3713 N N . GLY B 1 46 ? 32.649 72.221 24.929 1.000 29.083 46 GLY B N 1
ATOM 3714 C CA . GLY B 1 46 ? 32.954 72.122 26.340 1.000 27.271 46 GLY B CA 1
ATOM 3715 C C . GLY B 1 46 ? 32.658 70.725 26.887 1.000 30.062 46 GLY B C 1
ATOM 3716 O O . GLY B 1 46 ? 31.775 70.011 26.397 1.000 28.465 46 GLY B O 1
ATOM 3717 N N . LYS B 1 47 ? 33.406 70.399 27.941 1.000 30.152 47 LYS B N 1
ATOM 3718 C CA . LYS B 1 47 ? 33.403 69.097 28.590 1.000 29.142 47 LYS B CA 1
ATOM 3719 C C . LYS B 1 47 ? 32.876 69.225 30.012 1.000 27.371 47 LYS B C 1
ATOM 3720 O O . LYS B 1 47 ? 33.493 69.855 30.878 1.000 33.005 47 LYS B O 1
ATOM 3726 N N . GLY B 1 48 ? 31.717 68.617 30.244 1.000 26.394 48 GLY B N 1
ATOM 3727 C CA . GLY B 1 48 ? 31.096 68.596 31.550 1.000 26.404 48 GLY B CA 1
ATOM 3728 C C . GLY B 1 48 ? 31.975 67.895 32.593 1.000 26.182 48 GLY B C 1
ATOM 3729 O O . GLY B 1 48 ? 32.612 66.873 32.327 1.000 25.277 48 GLY B O 1
ATOM 3730 N N . GLY B 1 49 ? 31.947 68.448 33.807 1.000 27.230 49 GLY B N 1
ATOM 3731 C CA . GLY B 1 49 ? 32.571 67.854 34.975 1.000 27.042 49 GLY B CA 1
ATOM 3732 C C . GLY B 1 49 ? 31.840 66.572 35.357 1.000 25.348 49 GLY B C 1
ATOM 3733 O O . GLY B 1 49 ? 32.469 65.544 35.551 1.000 22.124 49 GLY B O 1
ATOM 3734 N N . ILE B 1 50 ? 30.507 66.631 35.365 1.000 21.936 50 ILE B N 1
ATOM 3735 C CA . ILE B 1 50 ? 29.728 65.472 35.746 1.000 25.095 50 ILE B CA 1
ATOM 3736 C C . ILE B 1 50 ? 29.827 64.435 34.629 1.000 25.080 50 ILE B C 1
ATOM 3737 O O . ILE B 1 50 ? 29.934 63.258 34.926 1.000 23.450 50 ILE B O 1
ATOM 3742 N N . ALA B 1 51 ? 29.811 64.878 33.363 1.000 23.891 51 ALA B N 1
ATOM 3743 C CA . ALA B 1 51 ? 29.946 63.972 32.231 1.000 22.675 51 ALA B CA 1
ATOM 3744 C C . ALA B 1 51 ? 31.279 63.222 32.292 1.000 19.487 51 ALA B C 1
ATOM 3745 O O . ALA B 1 51 ? 31.318 62.021 32.016 1.000 21.681 51 ALA B O 1
ATOM 3747 N N . THR B 1 52 ? 32.361 63.911 32.677 1.000 17.284 52 THR B N 1
ATOM 3748 C CA . THR B 1 52 ? 33.644 63.254 32.803 1.000 20.626 52 THR B CA 1
ATOM 3749 C C . THR B 1 52 ? 33.562 62.196 33.903 1.000 20.972 52 THR B C 1
ATOM 3750 O O . THR B 1 52 ? 34.024 61.077 33.689 1.000 19.159 52 THR B O 1
ATOM 3754 N N . CYS B 1 53 ? 32.970 62.518 35.068 1.000 20.925 53 CYS B N 1
ATOM 3755 C CA . CYS B 1 53 ? 32.783 61.520 36.120 1.000 22.673 53 CYS B CA 1
ATOM 3756 C C . CYS B 1 53 ? 31.995 60.302 35.619 1.000 21.461 53 CYS B C 1
ATOM 3757 O O . CYS B 1 53 ? 32.362 59.155 35.878 1.000 20.471 53 CYS B O 1
ATOM 3760 N N . ARG B 1 54 ? 30.870 60.555 34.922 1.000 20.308 54 ARG B N 1
ATOM 3761 C CA . ARG B 1 54 ? 30.007 59.495 34.453 1.000 21.394 54 ARG B CA 1
ATOM 3762 C C . ARG B 1 54 ? 30.726 58.606 33.452 1.000 20.082 54 ARG B C 1
ATOM 3763 O O . ARG B 1 54 ? 30.513 57.406 33.449 1.000 20.486 54 ARG B O 1
ATOM 3771 N N . GLN B 1 55 ? 31.568 59.192 32.608 1.000 19.894 55 GLN B N 1
ATOM 3772 C CA . GLN B 1 55 ? 32.393 58.419 31.686 1.000 21.701 55 GLN B CA 1
ATOM 3773 C C . GLN B 1 55 ? 33.367 57.518 32.478 1.000 21.167 55 GLN B C 1
ATOM 3774 O O . GLN B 1 55 ? 33.458 56.315 32.223 1.000 20.745 55 GLN B O 1
ATOM 3780 N N . LEU B 1 56 ? 34.069 58.100 33.464 1.000 21.073 56 LEU B N 1
ATOM 3781 C CA . LEU B 1 56 ? 34.956 57.320 34.330 1.000 21.168 56 LEU B CA 1
ATOM 3782 C C . LEU B 1 56 ? 34.202 56.181 35.018 1.000 21.813 56 LEU B C 1
ATOM 3783 O O . LEU B 1 56 ? 34.649 55.027 34.985 1.000 19.209 56 LEU B O 1
ATOM 3788 N N . TRP B 1 57 ? 33.021 56.485 35.572 1.000 20.357 57 TRP B N 1
ATOM 3789 C CA . TRP B 1 57 ? 32.241 55.476 36.258 1.000 20.398 57 TRP B CA 1
ATOM 3790 C C . TRP B 1 57 ? 31.918 54.347 35.286 1.000 20.668 57 TRP B C 1
ATOM 3791 O O . TRP B 1 57 ? 32.124 53.175 35.630 1.000 20.414 57 TRP B O 1
ATOM 3802 N N . ALA B 1 58 ? 31.421 54.693 34.069 1.000 18.380 58 ALA B N 1
ATOM 3803 C CA . ALA B 1 58 ? 30.890 53.690 33.174 1.000 17.981 58 ALA B CA 1
ATOM 3804 C C . ALA B 1 58 ? 31.985 52.722 32.755 1.000 17.852 58 ALA B C 1
ATOM 3805 O O . ALA B 1 58 ? 31.739 51.512 32.684 1.000 18.844 58 ALA B O 1
ATOM 3807 N N . PHE B 1 59 ? 33.124 53.282 32.377 1.000 21.189 59 PHE B N 1
ATOM 3808 C CA . PHE B 1 59 ? 34.205 52.458 31.846 1.000 20.586 59 PHE B CA 1
ATOM 3809 C C . PHE B 1 59 ? 34.845 51.652 32.984 1.000 19.446 59 PHE B C 1
ATOM 3810 O O . PHE B 1 59 ? 35.240 50.503 32.770 1.000 20.347 59 PHE B O 1
ATOM 3818 N N . SER B 1 60 ? 34.931 52.216 34.185 1.000 20.245 60 SER B N 1
ATOM 3819 C CA . SER B 1 60 ? 35.419 51.447 35.348 1.000 20.239 60 SER B CA 1
ATOM 3820 C C . SER B 1 60 ? 34.506 50.272 35.703 1.000 21.670 60 SER B C 1
ATOM 3821 O O . SER B 1 60 ? 34.961 49.143 35.976 1.000 22.128 60 SER B O 1
ATOM 3824 N N . ALA B 1 61 ? 33.185 50.512 35.715 1.000 21.435 61 ALA B N 1
ATOM 3825 C CA . ALA B 1 61 ? 32.228 49.480 36.063 1.000 19.785 61 ALA B CA 1
ATOM 3826 C C . ALA B 1 61 ? 32.231 48.397 34.999 1.000 20.716 61 ALA B C 1
ATOM 3827 O O . ALA B 1 61 ? 32.119 47.211 35.314 1.000 20.476 61 ALA B O 1
ATOM 3829 N N . ALA B 1 62 ? 32.370 48.815 33.735 1.000 19.300 62 ALA B N 1
ATOM 3830 C CA . ALA B 1 62 ? 32.372 47.858 32.644 1.000 20.831 62 ALA B CA 1
ATOM 3831 C C . ALA B 1 62 ? 33.597 46.938 32.768 1.000 21.518 62 ALA B C 1
ATOM 3832 O O . ALA B 1 62 ? 33.498 45.740 32.521 1.000 21.941 62 ALA B O 1
ATOM 3834 N N . TYR B 1 63 ? 34.723 47.524 33.142 1.000 23.788 63 TYR B N 1
ATOM 3835 C CA . TYR B 1 63 ? 35.928 46.741 33.384 1.000 23.984 63 TYR B CA 1
ATOM 3836 C C . TYR B 1 63 ? 35.708 45.827 34.594 1.000 24.369 63 TYR B C 1
ATOM 3837 O O . TYR B 1 63 ? 35.997 44.649 34.501 1.000 25.051 63 TYR B O 1
ATOM 3846 N N . ARG B 1 64 ? 35.121 46.335 35.676 1.000 24.852 64 ARG B N 1
ATOM 3847 C CA . ARG B 1 64 ? 34.853 45.501 36.839 1.000 25.652 64 ARG B CA 1
ATOM 3848 C C . ARG B 1 64 ? 34.088 44.248 36.455 1.000 27.849 64 ARG B C 1
ATOM 3849 O O . ARG B 1 64 ? 34.392 43.178 36.963 1.000 24.271 64 ARG B O 1
ATOM 3857 N N . VAL B 1 65 ? 33.010 44.402 35.668 1.000 25.749 65 VAL B N 1
ATOM 3858 C CA . VAL B 1 65 ? 32.069 43.327 35.428 1.000 26.524 65 VAL B CA 1
ATOM 3859 C C . VAL B 1 65 ? 32.537 42.454 34.276 1.000 27.653 65 VAL B C 1
ATOM 3860 O O . VAL B 1 65 ? 32.362 41.236 34.346 1.000 27.594 65 VAL B O 1
ATOM 3864 N N . LEU B 1 66 ? 33.086 43.083 33.215 1.000 23.777 66 LEU B N 1
ATOM 3865 C CA . LEU B 1 66 ? 33.340 42.390 31.961 1.000 25.757 66 LEU B CA 1
ATOM 3866 C C . LEU B 1 66 ? 34.826 42.053 31.779 1.000 27.121 66 LEU B C 1
ATOM 3867 O O . LEU B 1 66 ? 35.144 41.174 31.003 1.000 27.812 66 LEU B O 1
ATOM 3872 N N . LYS B 1 67 ? 35.731 42.810 32.408 1.000 29.067 67 LYS B N 1
ATOM 3873 C CA . LYS B 1 67 ? 37.125 42.422 32.572 1.000 32.419 67 LYS B CA 1
ATOM 3874 C C . LYS B 1 67 ? 37.939 42.581 31.292 1.000 33.456 67 LYS B C 1
ATOM 3875 O O . LYS B 1 67 ? 39.031 42.046 31.213 1.000 37.505 67 LYS B O 1
ATOM 3881 N N . LYS B 1 68 ? 37.501 43.406 30.341 1.000 33.815 68 LYS B N 1
ATOM 3882 C CA . LYS B 1 68 ? 38.289 43.640 29.143 1.000 34.294 68 LYS B CA 1
ATOM 3883 C C . LYS B 1 68 ? 39.221 44.847 29.304 1.000 32.285 68 LYS B C 1
ATOM 3884 O O . LYS B 1 68 ? 38.779 45.947 29.675 1.000 25.529 68 LYS B O 1
ATOM 3890 N N . GLU B 1 69 ? 40.501 44.643 28.926 1.000 27.756 69 GLU B N 1
ATOM 3891 C CA . GLU B 1 69 ? 41.543 45.659 29.038 1.000 28.247 69 GLU B CA 1
ATOM 3892 C C . GLU B 1 69 ? 41.096 46.951 28.349 1.000 24.230 69 GLU B C 1
ATOM 3893 O O . GLU B 1 69 ? 41.382 48.069 28.816 1.000 22.709 69 GLU B O 1
ATOM 3899 N N . ALA B 1 70 ? 40.369 46.773 27.246 1.000 25.302 70 ALA B N 1
ATOM 3900 C CA . ALA B 1 70 ? 39.866 47.899 26.477 1.000 26.399 70 ALA B CA 1
ATOM 3901 C C . ALA B 1 70 ? 39.127 48.901 27.378 1.000 22.963 70 ALA B C 1
ATOM 3902 O O . ALA B 1 70 ? 39.322 50.105 27.247 1.000 22.427 70 ALA B O 1
ATOM 3904 N N . TYR B 1 71 ? 38.291 48.416 28.311 1.000 24.221 71 TYR B N 1
ATOM 3905 C CA . TYR B 1 71 ? 37.480 49.301 29.146 1.000 22.159 71 TYR B CA 1
ATOM 3906 C C . TYR B 1 71 ? 38.357 50.002 30.174 1.000 22.548 71 TYR B C 1
ATOM 3907 O O . TYR B 1 71 ? 38.189 51.194 30.492 1.000 21.602 71 TYR B O 1
ATOM 3916 N N . LEU B 1 72 ? 39.382 49.300 30.674 1.000 22.525 72 LEU B N 1
ATOM 3917 C CA . LEU B 1 72 ? 40.290 49.935 31.610 1.000 24.172 72 LEU B CA 1
ATOM 3918 C C . LEU B 1 72 ? 41.042 51.087 30.952 1.000 22.140 72 LEU B C 1
ATOM 3919 O O . LEU B 1 72 ? 41.288 52.116 31.577 1.000 20.517 72 LEU B O 1
ATOM 3924 N N . GLN B 1 73 ? 41.462 50.906 29.694 1.000 24.931 73 GLN B N 1
ATOM 3925 C CA . GLN B 1 73 ? 42.195 51.938 28.982 1.000 23.915 73 GLN B CA 1
ATOM 3926 C C . GLN B 1 73 ? 41.335 53.195 28.867 1.000 21.981 73 GLN B C 1
ATOM 3927 O O . GLN B 1 73 ? 41.819 54.314 29.052 1.000 20.789 73 GLN B O 1
ATOM 3933 N N . GLN B 1 74 ? 40.035 52.996 28.590 1.000 23.812 74 GLN B N 1
ATOM 3934 C CA . GLN B 1 74 ? 39.112 54.129 28.510 1.000 22.387 74 GLN B CA 1
ATOM 3935 C C . GLN B 1 74 ? 38.956 54.774 29.894 1.000 21.579 74 GLN B C 1
ATOM 3936 O O . GLN B 1 74 ? 39.071 55.988 30.047 1.000 21.636 74 GLN B O 1
ATOM 3942 N N . ALA B 1 75 ? 38.783 53.956 30.924 1.000 21.032 75 ALA B N 1
ATOM 3943 C CA . ALA B 1 75 ? 38.690 54.461 32.292 1.000 21.226 75 ALA B CA 1
ATOM 3944 C C . ALA B 1 75 ? 39.912 55.293 32.675 1.000 21.185 75 ALA B C 1
ATOM 3945 O O . ALA B 1 75 ? 39.788 56.363 33.247 1.000 19.785 75 ALA B O 1
ATOM 3947 N N . ASN B 1 76 ? 41.113 54.796 32.353 1.000 21.306 76 ASN B N 1
ATOM 3948 C CA . ASN B 1 76 ? 42.337 55.531 32.617 1.000 22.591 76 ASN B CA 1
ATOM 3949 C C . ASN B 1 76 ? 42.302 56.910 31.986 1.000 22.255 76 ASN B C 1
ATOM 3950 O O . ASN B 1 76 ? 42.769 57.873 32.596 1.000 22.553 76 ASN B O 1
ATOM 3955 N N . HIS B 1 77 ? 41.809 56.982 30.741 1.000 22.696 77 HIS B N 1
ATOM 3956 C CA . HIS B 1 77 ? 41.763 58.224 29.997 1.000 22.468 77 HIS B CA 1
ATOM 3957 C C . HIS B 1 77 ? 40.829 59.208 30.708 1.000 23.191 77 HIS B C 1
ATOM 3958 O O . HIS B 1 77 ? 41.140 60.398 30.784 1.000 22.268 77 HIS B O 1
ATOM 3965 N N . ALA B 1 78 ? 39.644 58.739 31.117 1.000 22.195 78 ALA B N 1
ATOM 3966 C CA . ALA B 1 78 ? 38.705 59.599 31.827 1.000 22.277 78 ALA B CA 1
ATOM 3967 C C . ALA B 1 78 ? 39.313 60.071 33.143 1.000 21.759 78 ALA B C 1
ATOM 3968 O O . ALA B 1 78 ? 39.192 61.232 33.528 1.000 22.290 78 ALA B O 1
ATOM 3970 N N . TYR B 1 79 ? 39.947 59.141 33.850 1.000 23.886 79 TYR B N 1
ATOM 3971 C CA . TYR B 1 79 ? 40.582 59.453 35.126 1.000 25.157 79 TYR B CA 1
ATOM 3972 C C . TYR B 1 79 ? 41.620 60.573 34.987 1.000 25.147 79 TYR B C 1
ATOM 3973 O O . TYR B 1 79 ? 41.623 61.515 35.792 1.000 24.682 79 TYR B O 1
ATOM 3982 N N . ARG B 1 80 ? 42.479 60.493 33.962 1.000 26.236 80 ARG B N 1
ATOM 3983 C CA . ARG B 1 80 ? 43.470 61.537 33.706 1.000 27.897 80 ARG B CA 1
ATOM 3984 C C . ARG B 1 80 ? 42.792 62.889 33.482 1.000 27.149 80 ARG B C 1
ATOM 3985 O O . ARG B 1 80 ? 43.186 63.893 34.074 1.000 29.984 80 ARG B O 1
ATOM 3993 N N . PHE B 1 81 ? 41.741 62.929 32.657 1.000 24.319 81 PHE B N 1
ATOM 3994 C CA . PHE B 1 81 ? 41.063 64.187 32.412 1.000 25.916 81 PHE B CA 1
ATOM 3995 C C . PHE B 1 81 ? 40.415 64.701 33.693 1.000 24.491 81 PHE B C 1
ATOM 3996 O O . PHE B 1 81 ? 40.444 65.898 33.969 1.000 25.620 81 PHE B O 1
ATOM 4004 N N . LEU B 1 82 ? 39.795 63.806 34.471 1.000 24.760 82 LEU B N 1
ATOM 4005 C CA . LEU B 1 82 ? 39.126 64.243 35.690 1.000 25.122 82 LEU B CA 1
ATOM 4006 C C . LEU B 1 82 ? 40.117 64.876 36.673 1.000 26.558 82 LEU B C 1
ATOM 4007 O O . LEU B 1 82 ? 39.834 65.949 37.234 1.000 31.542 82 LEU B O 1
ATOM 4012 N N . THR B 1 83 ? 41.233 64.189 36.912 1.000 27.119 83 THR B N 1
ATOM 4013 C CA . THR B 1 83 ? 42.166 64.578 37.964 1.000 30.289 83 THR B CA 1
ATOM 4014 C C . THR B 1 83 ? 43.117 65.665 37.462 1.000 33.243 83 THR B C 1
ATOM 4015 O O . THR B 1 83 ? 43.526 66.507 38.252 1.000 37.827 83 THR B O 1
ATOM 4019 N N . GLU B 1 84 ? 43.413 65.705 36.160 1.000 33.995 84 GLU B N 1
ATOM 4020 C CA . GLU B 1 84 ? 44.334 66.707 35.655 1.000 34.512 84 GLU B CA 1
ATOM 4021 C C . GLU B 1 84 ? 43.618 68.035 35.381 1.000 39.436 84 GLU B C 1
ATOM 4022 O O . GLU B 1 84 ? 44.227 69.076 35.595 1.000 35.705 84 GLU B O 1
ATOM 4028 N N . TYR B 1 85 ? 42.345 68.045 34.934 1.000 35.229 85 TYR B N 1
ATOM 4029 C CA . TYR B 1 85 ? 41.727 69.301 34.512 1.000 32.966 85 TYR B CA 1
ATOM 4030 C C . TYR B 1 85 ? 40.420 69.618 35.235 1.000 34.107 85 TYR B C 1
ATOM 4031 O O . TYR B 1 85 ? 40.143 70.789 35.478 1.000 33.076 85 TYR B O 1
ATOM 4040 N N . VAL B 1 86 ? 39.556 68.623 35.490 1.000 32.184 86 VAL B N 1
ATOM 4041 C CA . VAL B 1 86 ? 38.258 68.924 36.086 1.000 33.471 86 VAL B CA 1
ATOM 4042 C C . VAL B 1 86 ? 38.422 69.258 37.572 1.000 33.155 86 VAL B C 1
ATOM 4043 O O . VAL B 1 86 ? 37.709 70.114 38.085 1.000 34.321 86 VAL B O 1
ATOM 4047 N N . PHE B 1 87 ? 39.375 68.605 38.254 1.000 36.382 87 PHE B N 1
ATOM 4048 C CA . PHE B 1 87 ? 39.651 68.905 39.653 1.000 36.117 87 PHE B CA 1
ATOM 4049 C C . PHE B 1 87 ? 40.423 70.219 39.714 1.000 38.023 87 PHE B C 1
ATOM 4050 O O . PHE B 1 87 ? 41.451 70.371 39.039 1.000 33.248 87 PHE B O 1
ATOM 4058 N N . ASP B 1 88 ? 39.880 71.144 40.519 1.000 36.181 88 ASP B N 1
ATOM 4059 C CA . ASP B 1 88 ? 40.492 72.428 40.836 1.000 40.661 88 ASP B CA 1
ATOM 4060 C C . ASP B 1 88 ? 41.567 72.255 41.921 1.000 41.093 88 ASP B C 1
ATOM 4061 O O . ASP B 1 88 ? 41.239 72.103 43.096 1.000 42.871 88 ASP B O 1
ATOM 4066 N N . HIS B 1 89 ? 42.855 72.280 41.536 1.000 39.939 89 HIS B N 1
ATOM 4067 C CA . HIS B 1 89 ? 43.935 71.983 42.473 1.000 43.905 89 HIS B CA 1
ATOM 4068 C C . HIS B 1 89 ? 44.179 73.135 43.455 1.000 45.585 89 HIS B C 1
ATOM 4069 O O . HIS B 1 89 ? 44.801 72.932 44.496 1.000 49.225 89 HIS B O 1
ATOM 4076 N N . GLN B 1 90 ? 43.667 74.325 43.140 1.000 46.754 90 GLN B N 1
ATOM 4077 C CA . GLN B 1 90 ? 43.805 75.474 44.015 1.000 54.104 90 GLN B CA 1
ATOM 4078 C C . GLN B 1 90 ? 42.715 75.426 45.082 1.000 51.481 90 GLN B C 1
ATOM 4079 O O . GLN B 1 90 ? 43.015 75.142 46.234 1.000 49.921 90 GLN B O 1
ATOM 4085 N N . TYR B 1 91 ? 41.452 75.663 44.696 1.000 50.736 91 TYR B N 1
ATOM 4086 C CA . TYR B 1 91 ? 40.362 75.808 45.657 1.000 45.215 91 TYR B CA 1
ATOM 4087 C C . TYR B 1 91 ? 39.644 74.481 45.924 1.000 44.314 91 TYR B C 1
ATOM 4088 O O . TYR B 1 91 ? 38.743 74.438 46.766 1.000 39.730 91 TYR B O 1
ATOM 4097 N N . LYS B 1 92 ? 40.039 73.419 45.198 1.000 44.742 92 LYS B N 1
ATOM 4098 C CA . LYS B 1 92 ? 39.646 72.037 45.472 1.000 42.488 92 LYS B CA 1
ATOM 4099 C C . LYS B 1 92 ? 38.231 71.760 44.962 1.000 39.073 92 LYS B C 1
ATOM 4100 O O . LYS B 1 92 ? 37.403 72.661 44.871 1.000 35.054 92 LYS B O 1
ATOM 4106 N N . GLY B 1 93 ? 37.963 70.476 44.675 1.000 37.958 93 GLY B N 1
ATOM 4107 C CA . GLY B 1 93 ? 36.669 70.037 44.183 1.000 32.316 93 GLY B CA 1
ATOM 4108 C C . GLY B 1 93 ? 36.596 70.174 42.662 1.000 32.390 93 GLY B C 1
ATOM 4109 O O . GLY B 1 93 ? 37.472 70.779 42.037 1.000 34.823 93 GLY B O 1
ATOM 4110 N N . LEU B 1 94 ? 35.509 69.650 42.079 1.000 29.514 94 LEU B N 1
ATOM 4111 C CA . LEU B 1 94 ? 35.386 69.536 40.635 1.000 30.434 94 LEU B CA 1
ATOM 4112 C C . LEU B 1 94 ? 34.672 70.765 40.093 1.000 32.135 94 LEU B C 1
ATOM 4113 O O . LEU B 1 94 ? 33.613 71.152 40.592 1.000 32.942 94 LEU B O 1
ATOM 4118 N N . TYR B 1 95 ? 35.240 71.312 39.022 1.000 32.804 95 TYR B N 1
ATOM 4119 C CA . TYR B 1 95 ? 34.569 72.344 38.250 1.000 34.049 95 TYR B CA 1
ATOM 4120 C C . TYR B 1 95 ? 33.344 71.773 37.540 1.000 33.502 95 TYR B C 1
ATOM 4121 O O . TYR B 1 95 ? 33.316 70.592 37.178 1.000 32.242 95 TYR B O 1
ATOM 4130 N N . TRP B 1 96 ? 32.371 72.658 37.305 1.000 31.528 96 TRP B N 1
ATOM 4131 C CA . TRP B 1 96 ? 31.141 72.334 36.607 1.000 30.762 96 TRP B CA 1
ATOM 4132 C C . TRP B 1 96 ? 31.422 72.016 35.141 1.000 33.923 96 TRP B C 1
ATOM 4133 O O . TRP B 1 96 ? 30.926 71.009 34.624 1.000 30.710 96 TRP B O 1
ATOM 4144 N N . MET B 1 97 ? 32.198 72.889 34.482 1.000 32.597 97 MET B N 1
ATOM 4145 C CA . MET B 1 97 ? 32.504 72.741 33.062 1.000 37.707 97 MET B CA 1
ATOM 4146 C C . MET B 1 97 ? 33.924 73.223 32.787 1.000 34.699 97 MET B C 1
ATOM 4147 O O . MET B 1 97 ? 34.385 74.198 33.373 1.000 36.695 97 MET B O 1
ATOM 4152 N N . VAL B 1 98 ? 34.625 72.502 31.908 1.000 33.601 98 VAL B N 1
ATOM 4153 C CA . VAL B 1 98 ? 35.881 72.960 31.344 1.000 31.937 98 VAL B CA 1
ATOM 4154 C C . VAL B 1 98 ? 35.684 73.029 29.837 1.000 29.895 98 VAL B C 1
ATOM 4155 O O . VAL B 1 98 ? 34.777 72.412 29.292 1.000 31.219 98 VAL B O 1
ATOM 4159 N N . ASP B 1 99 ? 36.538 73.792 29.168 1.000 31.028 99 ASP B N 1
ATOM 4160 C CA . ASP B 1 99 ? 36.500 73.890 27.725 1.000 33.167 99 ASP B CA 1
ATOM 4161 C C . ASP B 1 99 ? 37.245 72.681 27.160 1.000 32.299 99 ASP B C 1
ATOM 4162 O O . ASP B 1 99 ? 37.778 71.872 27.912 1.000 31.337 99 ASP B O 1
ATOM 4167 N N . TYR B 1 100 ? 37.342 72.601 25.836 1.000 32.525 100 TYR B N 1
ATOM 4168 C CA . TYR B 1 100 ? 37.804 71.385 25.181 1.000 31.832 100 TYR B CA 1
ATOM 4169 C C . TYR B 1 100 ? 39.281 71.142 25.457 1.000 33.985 100 TYR B C 1
ATOM 4170 O O . TYR B 1 100 ? 39.744 70.012 25.320 1.000 31.592 100 TYR B O 1
ATOM 4179 N N . LYS B 1 101 ? 40.002 72.193 25.875 1.000 33.116 101 LYS B N 1
ATOM 4180 C CA . LYS B 1 101 ? 41.393 72.048 26.278 1.000 39.521 101 LYS B CA 1
ATOM 4181 C C . LYS B 1 101 ? 41.568 71.831 27.783 1.000 36.227 101 LYS B C 1
ATOM 4182 O O . LYS B 1 101 ? 42.692 71.660 28.250 1.000 35.196 101 LYS B O 1
ATOM 4188 N N . GLY B 1 102 ? 40.484 71.808 28.548 1.000 35.613 102 GLY B N 1
ATOM 4189 C CA . GLY B 1 102 ? 40.610 71.551 29.976 1.000 39.119 102 GLY B CA 1
ATOM 4190 C C . GLY B 1 102 ? 40.693 72.823 30.823 1.000 36.995 102 GLY B C 1
ATOM 4191 O O . GLY B 1 102 ? 40.708 72.727 32.043 1.000 37.248 102 GLY B O 1
ATOM 4192 N N . ASN B 1 103 ? 40.684 74.002 30.189 1.000 38.175 103 ASN B N 1
ATOM 4193 C CA . ASN B 1 103 ? 40.631 75.257 30.927 1.000 40.158 103 ASN B CA 1
ATOM 4194 C C . ASN B 1 103 ? 39.254 75.429 31.553 1.000 40.624 103 ASN B C 1
ATOM 4195 O O . ASN B 1 103 ? 38.240 75.192 30.907 1.000 38.590 103 ASN B O 1
ATOM 4200 N N . PRO B 1 104 ? 39.162 75.868 32.824 1.000 41.043 104 PRO B N 1
ATOM 4201 C CA . PRO B 1 104 ? 37.864 76.181 33.423 1.000 39.959 104 PRO B CA 1
ATOM 4202 C C . PRO B 1 104 ? 36.991 77.070 32.536 1.000 42.236 104 PRO B C 1
ATOM 4203 O O . PRO B 1 104 ? 37.435 78.109 32.053 1.000 40.535 104 PRO B O 1
ATOM 4207 N N . SER B 1 105 ? 35.753 76.633 32.283 1.000 42.383 105 SER B N 1
ATOM 4208 C CA . SER B 1 105 ? 34.799 77.470 31.572 1.000 40.678 105 SER B CA 1
ATOM 4209 C C . SER B 1 105 ? 33.606 77.756 32.475 1.000 41.616 105 SER B C 1
ATOM 4210 O O . SER B 1 105 ? 32.907 78.734 32.273 1.000 42.372 105 SER B O 1
ATOM 4213 N N . ASP B 1 106 ? 33.383 76.919 33.493 1.000 41.347 106 ASP B N 1
ATOM 4214 C CA . ASP B 1 106 ? 32.392 77.235 34.499 1.000 40.496 106 ASP B CA 1
ATOM 4215 C C . ASP B 1 106 ? 32.869 76.668 35.822 1.000 45.247 106 ASP B C 1
ATOM 4216 O O . ASP B 1 106 ? 32.730 75.464 36.069 1.000 42.226 106 ASP B O 1
ATOM 4221 N N . ASP B 1 107 ? 33.377 77.575 36.674 1.000 44.052 107 ASP B N 1
ATOM 4222 C CA . ASP B 1 107 ? 34.135 77.207 37.856 1.000 43.359 107 ASP B CA 1
ATOM 4223 C C . ASP B 1 107 ? 33.240 77.093 39.092 1.000 40.711 107 ASP B C 1
ATOM 4224 O O . ASP B 1 107 ? 33.734 76.938 40.197 1.000 48.070 107 ASP B O 1
ATOM 4229 N N . ARG B 1 108 ? 31.926 77.139 38.925 1.000 40.649 108 ARG B N 1
ATOM 4230 C CA . ARG B 1 108 ? 31.031 76.940 40.050 1.000 45.310 108 ARG B CA 1
ATOM 4231 C C . ARG B 1 108 ? 31.300 75.568 40.660 1.000 40.875 108 ARG B C 1
ATOM 4232 O O . ARG B 1 108 ? 31.571 74.613 39.943 1.000 35.775 108 ARG B O 1
ATOM 4240 N N . LYS B 1 109 ? 31.236 75.489 41.987 1.000 42.957 109 LYS B N 1
ATOM 4241 C CA . LYS B 1 109 ? 31.339 74.238 42.711 1.000 39.348 109 LYS B CA 1
ATOM 4242 C C . LYS B 1 109 ? 29.955 73.812 43.177 1.000 40.579 109 LYS B C 1
ATOM 4243 O O . LYS B 1 109 ? 29.347 74.490 44.012 1.000 37.561 109 LYS B O 1
ATOM 4249 N N . HIS B 1 110 ? 29.473 72.677 42.638 1.000 39.572 110 HIS B N 1
ATOM 4250 C CA . HIS B 1 110 ? 28.160 72.156 42.972 1.000 35.280 110 HIS B CA 1
ATOM 4251 C C . HIS B 1 110 ? 28.312 70.819 43.690 1.000 31.323 110 HIS B C 1
ATOM 4252 O O . HIS B 1 110 ? 29.088 69.955 43.261 1.000 32.281 110 HIS B O 1
ATOM 4259 N N . VAL B 1 111 ? 27.556 70.653 44.777 1.000 29.427 111 VAL B N 1
ATOM 4260 C CA . VAL B 1 111 ? 27.633 69.445 45.589 1.000 32.212 111 VAL B CA 1
ATOM 4261 C C . VAL B 1 111 ? 27.349 68.203 44.732 1.000 32.688 111 VAL B C 1
ATOM 4262 O O . VAL B 1 111 ? 27.952 67.157 44.949 1.000 28.929 111 VAL B O 1
ATOM 4266 N N . TYR B 1 112 ? 26.369 68.323 43.824 1.000 31.443 112 TYR B N 1
ATOM 4267 C CA . TYR B 1 112 ? 25.959 67.265 42.905 1.000 32.829 112 TYR B CA 1
ATOM 4268 C C . TYR B 1 112 ? 27.135 66.714 42.105 1.000 30.524 112 TYR B C 1
ATOM 4269 O O . TYR B 1 112 ? 27.231 65.502 41.895 1.000 28.643 112 TYR B O 1
ATOM 4278 N N . ALA B 1 113 ? 27.986 67.622 41.621 1.000 27.318 113 ALA B N 1
ATOM 4279 C CA . ALA B 1 113 ? 29.173 67.270 40.858 1.000 28.682 113 ALA B CA 1
ATOM 4280 C C . ALA B 1 113 ? 30.166 66.555 41.762 1.000 29.498 113 ALA B C 1
ATOM 4281 O O . ALA B 1 113 ? 30.853 65.626 41.317 1.000 25.756 113 ALA B O 1
ATOM 4283 N N . GLN B 1 114 ? 30.251 66.998 43.029 1.000 26.068 114 GLN B N 1
ATOM 4284 C CA . GLN B 1 114 ? 31.234 66.419 43.925 1.000 26.865 114 GLN B CA 1
ATOM 4285 C C . GLN B 1 114 ? 30.804 64.995 44.255 1.000 26.393 114 GLN B C 1
ATOM 4286 O O . GLN B 1 114 ? 31.655 64.108 44.401 1.000 26.595 114 GLN B O 1
ATOM 4292 N N . ALA B 1 115 ? 29.486 64.781 44.356 1.000 23.495 115 ALA B N 1
ATOM 4293 C CA . ALA B 1 115 ? 28.980 63.446 44.612 1.000 26.640 115 ALA B CA 1
ATOM 4294 C C . ALA B 1 115 ? 29.359 62.532 43.449 1.000 24.741 115 ALA B C 1
ATOM 4295 O O . ALA B 1 115 ? 29.768 61.390 43.670 1.000 24.446 115 ALA B O 1
ATOM 4297 N N . PHE B 1 116 ? 29.174 63.018 42.209 1.000 23.822 116 PHE B N 1
ATOM 4298 C CA . PHE B 1 116 ? 29.493 62.192 41.045 1.000 23.149 116 PHE B CA 1
ATOM 4299 C C . PHE B 1 116 ? 30.997 61.901 40.990 1.000 22.690 116 PHE B C 1
ATOM 4300 O O . PHE B 1 116 ? 31.370 60.794 40.600 1.000 24.305 116 PHE B O 1
ATOM 4308 N N . GLY B 1 117 ? 31.826 62.866 41.402 1.000 24.955 117 GLY B N 1
ATOM 4309 C CA . GLY B 1 117 ? 33.260 62.646 41.633 1.000 26.706 117 GLY B CA 1
ATOM 4310 C C . GLY B 1 117 ? 33.549 61.455 42.553 1.000 27.839 117 GLY B C 1
ATOM 4311 O O . GLY B 1 117 ? 34.321 60.561 42.187 1.000 25.869 117 GLY B O 1
ATOM 4312 N N . VAL B 1 118 ? 32.904 61.415 43.736 1.000 24.909 118 VAL B N 1
ATOM 4313 C CA . VAL B 1 118 ? 33.087 60.306 44.671 1.000 25.101 118 VAL B CA 1
ATOM 4314 C C . VAL B 1 118 ? 32.642 58.992 44.037 1.000 24.027 118 VAL B C 1
ATOM 4315 O O . VAL B 1 118 ? 33.323 57.958 44.138 1.000 23.505 118 VAL B O 1
ATOM 4319 N N . TYR B 1 119 ? 31.467 59.018 43.391 1.000 21.521 119 TYR B N 1
ATOM 4320 C CA . TYR B 1 119 ? 30.948 57.811 42.776 1.000 20.817 119 TYR B CA 1
ATOM 4321 C C . TYR B 1 119 ? 31.948 57.232 41.770 1.000 19.511 119 TYR B C 1
ATOM 4322 O O . TYR B 1 119 ? 32.173 56.010 41.728 1.000 22.210 119 TYR B O 1
ATOM 4331 N N . ALA B 1 120 ? 32.451 58.088 40.889 1.000 21.524 120 ALA B N 1
ATOM 4332 C CA . ALA B 1 120 ? 33.285 57.642 39.787 1.000 21.293 120 ALA B CA 1
ATOM 4333 C C . ALA B 1 120 ? 34.661 57.186 40.294 1.000 21.843 120 ALA B C 1
ATOM 4334 O O . ALA B 1 120 ? 35.137 56.136 39.898 1.000 23.695 120 ALA B O 1
ATOM 4336 N N . LEU B 1 121 ? 35.275 57.964 41.183 1.000 22.859 121 LEU B N 1
ATOM 4337 C CA . LEU B 1 121 ? 36.618 57.666 41.671 1.000 22.555 121 LEU B CA 1
ATOM 4338 C C . LEU B 1 121 ? 36.636 56.377 42.493 1.000 23.169 121 LEU B C 1
ATOM 4339 O O . LEU B 1 121 ? 37.574 55.595 42.386 1.000 25.021 121 LEU B O 1
ATOM 4344 N N . THR B 1 122 ? 35.589 56.132 43.280 1.000 22.713 122 THR B N 1
ATOM 4345 C CA . THR B 1 122 ? 35.511 54.920 44.078 1.000 23.365 122 THR B CA 1
ATOM 4346 C C . THR B 1 122 ? 35.345 53.711 43.164 1.000 24.846 122 THR B C 1
ATOM 4347 O O . THR B 1 122 ? 35.907 52.649 43.441 1.000 25.088 122 THR B O 1
ATOM 4351 N N . GLU B 1 123 ? 34.582 53.861 42.071 1.000 21.430 123 GLU B N 1
ATOM 4352 C CA . GLU B 1 123 ? 34.458 52.773 41.115 1.000 22.503 123 GLU B CA 1
ATOM 4353 C C . GLU B 1 123 ? 35.821 52.461 40.495 1.000 21.423 123 GLU B C 1
ATOM 4354 O O . GLU B 1 123 ? 36.208 51.303 40.360 1.000 25.503 123 GLU B O 1
ATOM 4360 N N . TYR B 1 124 ? 36.524 53.505 40.080 1.000 21.487 124 TYR B N 1
ATOM 4361 C CA . TYR B 1 124 ? 37.852 53.361 39.499 1.000 22.996 124 TYR B CA 1
ATOM 4362 C C . TYR B 1 124 ? 38.781 52.701 40.525 1.000 23.813 124 TYR B C 1
ATOM 4363 O O . TYR B 1 124 ? 39.543 51.789 40.185 1.000 24.349 124 TYR B O 1
ATOM 4372 N N . TYR B 1 125 ? 38.668 53.127 41.789 1.000 25.589 125 TYR B N 1
ATOM 4373 C CA . TYR B 1 125 ? 39.449 52.505 42.859 1.000 26.523 125 TYR B CA 1
ATOM 4374 C C . TYR B 1 125 ? 39.148 51.008 42.936 1.000 26.715 125 TYR B C 1
ATOM 4375 O O . TYR B 1 125 ? 40.065 50.201 43.039 1.000 26.338 125 TYR B O 1
ATOM 4384 N N . ARG B 1 126 ? 37.884 50.608 42.823 1.000 23.813 126 ARG B N 1
ATOM 4385 C CA . ARG B 1 126 ? 37.525 49.207 42.943 1.000 26.643 126 ARG B CA 1
ATOM 4386 C C . ARG B 1 126 ? 38.284 48.356 41.937 1.000 28.676 126 ARG B C 1
ATOM 4387 O O . ARG B 1 126 ? 38.465 47.171 42.182 1.000 32.307 126 ARG B O 1
ATOM 4395 N N . VAL B 1 127 ? 38.635 48.916 40.777 1.000 27.173 127 VAL B N 1
ATOM 4396 C CA . VAL B 1 127 ? 39.216 48.102 39.725 1.000 30.373 127 VAL B CA 1
ATOM 4397 C C . VAL B 1 127 ? 40.727 48.300 39.603 1.000 31.084 127 VAL B C 1
ATOM 4398 O O . VAL B 1 127 ? 41.331 47.502 38.887 1.000 30.764 127 VAL B O 1
ATOM 4402 N N . THR B 1 128 ? 41.313 49.354 40.211 1.000 31.081 128 THR B N 1
ATOM 4403 C CA . THR B 1 128 ? 42.739 49.660 40.077 1.000 29.862 128 THR B CA 1
ATOM 4404 C C . THR B 1 128 ? 43.483 49.573 41.419 1.000 32.665 128 THR B C 1
ATOM 4405 O O . THR B 1 128 ? 44.706 49.452 41.411 1.000 29.793 128 THR B O 1
ATOM 4409 N N . GLN B 1 129 ? 42.794 49.833 42.542 1.000 32.890 129 GLN B N 1
ATOM 4410 C CA . GLN B 1 129 ? 43.428 50.052 43.846 1.000 39.469 129 GLN B CA 1
ATOM 4411 C C . GLN B 1 129 ? 44.389 51.245 43.793 1.000 35.835 129 GLN B C 1
ATOM 4412 O O . GLN B 1 129 ? 45.332 51.350 44.576 1.000 37.015 129 GLN B O 1
ATOM 4418 N N . ASN B 1 130 ? 44.149 52.166 42.870 1.000 32.660 130 ASN B N 1
ATOM 4419 C CA . ASN B 1 130 ? 44.951 53.377 42.793 1.000 34.000 130 ASN B CA 1
ATOM 4420 C C . ASN B 1 130 ? 44.629 54.256 44.001 1.000 34.118 130 ASN B C 1
ATOM 4421 O O . ASN B 1 130 ? 43.510 54.744 44.123 1.000 27.116 130 ASN B O 1
ATOM 4426 N N . GLN B 1 131 ? 45.617 54.452 44.901 1.000 35.644 131 GLN B N 1
ATOM 4427 C CA . GLN B 1 131 ? 45.382 55.124 46.177 1.000 34.980 131 GLN B CA 1
ATOM 4428 C C . GLN B 1 131 ? 45.164 56.623 45.983 1.000 32.799 131 GLN B C 1
ATOM 4429 O O . GLN B 1 131 ? 44.489 57.253 46.794 1.000 32.332 131 GLN B O 1
ATOM 4435 N N . GLU B 1 132 ? 45.756 57.202 44.936 1.000 29.270 132 GLU B N 1
ATOM 4436 C CA A GLU B 1 132 ? 45.520 58.602 44.645 0.500 31.408 132 GLU B CA 1
ATOM 4437 C CA B GLU B 1 132 ? 45.534 58.592 44.545 0.500 31.294 132 GLU B CA 1
ATOM 4438 C C . GLU B 1 132 ? 44.037 58.817 44.311 1.000 31.526 132 GLU B C 1
ATOM 4439 O O . GLU B 1 132 ? 43.470 59.850 44.665 1.000 29.429 132 GLU B O 1
ATOM 4450 N N . ALA B 1 133 ? 43.400 57.836 43.665 1.000 31.348 133 ALA B N 1
ATOM 4451 C CA . ALA B 1 133 ? 41.989 57.955 43.310 1.000 30.569 133 ALA B CA 1
ATOM 4452 C C . ALA B 1 133 ? 41.112 57.946 44.567 1.000 30.925 133 ALA B C 1
ATOM 4453 O O . ALA B 1 133 ? 40.174 58.746 44.669 1.000 27.198 133 ALA B O 1
ATOM 4455 N N . LEU B 1 134 ? 41.386 56.996 45.491 1.000 29.256 134 LEU B N 1
ATOM 4456 C CA . LEU B 1 134 ? 40.655 56.907 46.745 1.000 28.519 134 LEU B CA 1
ATOM 4457 C C . LEU B 1 134 ? 40.889 58.191 47.536 1.000 28.429 134 LEU B C 1
ATOM 4458 O O . LEU B 1 134 ? 39.967 58.751 48.115 1.000 28.767 134 LEU B O 1
ATOM 4463 N N . ASP B 1 135 ? 42.109 58.716 47.476 1.000 31.975 135 ASP B N 1
ATOM 4464 C CA . ASP B 1 135 ? 42.432 59.935 48.193 1.000 33.957 135 ASP B CA 1
ATOM 4465 C C . ASP B 1 135 ? 41.609 61.103 47.666 1.000 33.554 135 ASP B C 1
ATOM 4466 O O . ASP B 1 135 ? 41.107 61.873 48.464 1.000 34.590 135 ASP B O 1
ATOM 4471 N N . TYR B 1 136 ? 41.481 61.258 46.342 1.000 33.516 136 TYR B N 1
ATOM 4472 C CA . TYR B 1 136 ? 40.639 62.310 45.775 1.000 31.841 136 TYR B CA 1
ATOM 4473 C C . TYR B 1 136 ? 39.173 62.103 46.176 1.000 26.712 136 TYR B C 1
ATOM 4474 O O . TYR B 1 136 ? 38.476 63.041 46.544 1.000 27.085 136 TYR B O 1
ATOM 4483 N N . ALA B 1 137 ? 38.707 60.856 46.157 1.000 26.586 137 ALA B N 1
ATOM 4484 C CA . ALA B 1 137 ? 37.356 60.546 46.586 1.000 25.540 137 ALA B CA 1
ATOM 4485 C C . ALA B 1 137 ? 37.122 61.094 47.992 1.000 31.670 137 ALA B C 1
ATOM 4486 O O . ALA B 1 137 ? 36.111 61.757 48.228 1.000 30.282 137 ALA B O 1
ATOM 4488 N N . LYS B 1 138 ? 38.066 60.782 48.903 1.000 33.580 138 LYS B N 1
ATOM 4489 C CA . LYS B 1 138 ? 37.975 61.149 50.308 1.000 33.341 138 LYS B CA 1
ATOM 4490 C C . LYS B 1 138 ? 37.948 62.666 50.460 1.000 31.255 138 LYS B C 1
ATOM 4491 O O . LYS B 1 138 ? 37.219 63.183 51.303 1.000 35.036 138 LYS B O 1
ATOM 4497 N N . GLN B 1 139 ? 38.681 63.377 49.600 1.000 30.796 139 GLN B N 1
ATOM 4498 C CA . GLN B 1 139 ? 38.724 64.830 49.693 1.000 33.112 139 GLN B CA 1
ATOM 4499 C C . GLN B 1 139 ? 37.359 65.387 49.311 1.000 37.820 139 GLN B C 1
ATOM 4500 O O . GLN B 1 139 ? 36.897 66.387 49.869 1.000 37.768 139 GLN B O 1
ATOM 4506 N N . LEU B 1 140 ? 36.732 64.742 48.316 1.000 33.597 140 LEU B N 1
ATOM 4507 C CA . LEU B 1 140 ? 35.434 65.189 47.857 1.000 31.289 140 LEU B CA 1
ATOM 4508 C C . LEU B 1 140 ? 34.413 64.918 48.957 1.000 29.329 140 LEU B C 1
ATOM 4509 O O . LEU B 1 140 ? 33.586 65.781 49.233 1.000 30.724 140 LEU B O 1
ATOM 4514 N N . TYR B 1 141 ? 34.486 63.735 49.582 1.000 32.113 141 TYR B N 1
ATOM 4515 C CA . TYR B 1 141 ? 33.649 63.391 50.720 1.000 34.141 141 TYR B CA 1
ATOM 4516 C C . TYR B 1 141 ? 33.770 64.457 51.815 1.000 35.001 141 TYR B C 1
ATOM 4517 O O . TYR B 1 141 ? 32.765 64.940 52.327 1.000 31.719 141 TYR B O 1
ATOM 4526 N N . LYS B 1 142 ? 34.996 64.890 52.104 1.000 39.500 142 LYS B N 1
ATOM 4527 C CA . LYS B 1 142 ? 35.225 65.867 53.160 1.000 43.204 142 LYS B CA 1
ATOM 4528 C C . LYS B 1 142 ? 34.536 67.191 52.818 1.000 43.998 142 LYS B C 1
ATOM 4529 O O . LYS B 1 142 ? 33.868 67.791 53.669 1.000 42.877 142 LYS B O 1
ATOM 4535 N N . LEU B 1 143 ? 34.674 67.624 51.564 1.000 37.614 143 LEU B N 1
ATOM 4536 C CA . LEU B 1 143 ? 34.091 68.874 51.105 1.000 38.271 143 LEU B CA 1
ATOM 4537 C C . LEU B 1 143 ? 32.574 68.815 51.270 1.000 37.103 143 LEU B C 1
ATOM 4538 O O . LEU B 1 143 ? 31.954 69.704 51.860 1.000 39.680 143 LEU B O 1
ATOM 4543 N N . ILE B 1 144 ? 31.986 67.722 50.768 1.000 36.258 144 ILE B N 1
ATOM 4544 C CA . ILE B 1 144 ? 30.553 67.534 50.818 1.000 30.868 144 ILE B CA 1
ATOM 4545 C C . ILE B 1 144 ? 30.070 67.584 52.271 1.000 29.499 144 ILE B C 1
ATOM 4546 O O . ILE B 1 144 ? 29.016 68.149 52.539 1.000 30.112 144 ILE B O 1
ATOM 4551 N N . GLU B 1 145 ? 30.796 66.924 53.174 1.000 33.832 145 GLU B N 1
ATOM 4552 C CA . GLU B 1 145 ? 30.395 66.776 54.570 1.000 39.151 145 GLU B CA 1
ATOM 4553 C C . GLU B 1 145 ? 30.578 68.076 55.362 1.000 42.479 145 GLU B C 1
ATOM 4554 O O . GLU B 1 145 ? 29.972 68.229 56.425 1.000 48.844 145 GLU B O 1
ATOM 4560 N N . THR B 1 146 ? 31.372 69.025 54.852 1.000 39.386 146 THR B N 1
ATOM 4561 C CA . THR B 1 146 ? 31.674 70.237 55.605 1.000 40.913 146 THR B CA 1
ATOM 4562 C C . THR B 1 146 ? 30.967 71.417 54.962 1.000 36.421 146 THR B C 1
ATOM 4563 O O . THR B 1 146 ? 29.792 71.671 55.238 1.000 38.552 146 THR B O 1
ATOM 4567 N N . VAL B 1 147 ? 31.667 72.065 54.031 1.000 38.518 147 VAL B N 1
ATOM 4568 C CA . VAL B 1 147 ? 31.146 73.214 53.312 1.000 42.096 147 VAL B CA 1
ATOM 4569 C C . VAL B 1 147 ? 29.854 72.856 52.574 1.000 45.175 147 VAL B C 1
ATOM 4570 O O . VAL B 1 147 ? 29.100 73.749 52.204 1.000 45.012 147 VAL B O 1
ATOM 4574 N N . GLY B 1 148 ? 29.604 71.555 52.342 1.000 41.496 148 GLY B N 1
ATOM 4575 C CA . GLY B 1 148 ? 28.521 71.164 51.457 1.000 41.874 148 GLY B CA 1
ATOM 4576 C C . GLY B 1 148 ? 27.313 70.628 52.211 1.000 41.494 148 GLY B C 1
ATOM 4577 O O . GLY B 1 148 ? 26.416 70.061 51.589 1.000 38.786 148 GLY B O 1
ATOM 4578 N N . PHE B 1 149 ? 27.299 70.813 53.539 1.000 41.818 149 PHE B N 1
ATOM 4579 C CA . PHE B 1 149 ? 26.260 70.258 54.394 1.000 41.144 149 PHE B CA 1
ATOM 4580 C C . PHE B 1 149 ? 25.778 71.340 55.361 1.000 45.252 149 PHE B C 1
ATOM 4581 O O . PHE B 1 149 ? 26.576 72.089 55.918 1.000 41.130 149 PHE B O 1
ATOM 4589 N N . ASN B 1 150 ? 24.459 71.384 55.565 1.000 48.345 150 ASN B N 1
ATOM 4590 C CA . ASN B 1 150 ? 23.824 72.339 56.462 1.000 47.786 150 ASN B CA 1
ATOM 4591 C C . ASN B 1 150 ? 23.313 71.598 57.698 1.000 47.853 150 ASN B C 1
ATOM 4592 O O . ASN B 1 150 ? 22.240 70.999 57.672 1.000 48.958 150 ASN B O 1
ATOM 4597 N N . GLU B 1 151 ? 24.126 71.627 58.768 1.000 55.820 151 GLU B N 1
ATOM 4598 C CA . GLU B 1 151 ? 23.831 70.969 60.036 1.000 58.675 151 GLU B CA 1
ATOM 4599 C C . GLU B 1 151 ? 22.569 71.572 60.660 1.000 55.288 151 GLU B C 1
ATOM 4600 O O . GLU B 1 151 ? 21.874 70.889 61.410 1.000 47.486 151 GLU B O 1
ATOM 4606 N N . GLU B 1 152 ? 22.276 72.830 60.299 1.000 51.983 152 GLU B N 1
ATOM 4607 C CA . GLU B 1 152 ? 21.115 73.558 60.788 1.000 57.086 152 GLU B CA 1
ATOM 4608 C C . GLU B 1 152 ? 19.821 72.923 60.274 1.000 57.093 152 GLU B C 1
ATOM 4609 O O . GLU B 1 152 ? 18.858 72.836 61.031 1.000 57.152 152 GLU B O 1
ATOM 4615 N N . THR B 1 153 ? 19.806 72.450 59.011 1.000 53.354 153 THR B N 1
ATOM 4616 C CA . THR B 1 153 ? 18.615 71.852 58.409 1.000 48.183 153 THR B CA 1
ATOM 4617 C C . THR B 1 153 ? 18.722 70.326 58.299 1.000 42.406 153 THR B C 1
ATOM 4618 O O . THR B 1 153 ? 17.732 69.662 58.005 1.000 40.610 153 THR B O 1
ATOM 4622 N N . ASN B 1 154 ? 19.906 69.756 58.554 1.000 40.324 154 ASN B N 1
ATOM 4623 C CA . ASN B 1 154 ? 20.212 68.374 58.201 1.000 40.057 154 ASN B CA 1
ATOM 4624 C C . ASN B 1 154 ? 19.865 68.156 56.729 1.000 40.390 154 ASN B C 1
ATOM 4625 O O . ASN B 1 154 ? 18.955 67.384 56.408 1.000 36.951 154 ASN B O 1
ATOM 4630 N N . ALA B 1 155 ? 20.539 68.918 55.864 1.000 39.308 155 ALA B N 1
ATOM 4631 C CA . ALA B 1 155 ? 20.389 68.745 54.427 1.000 44.184 155 ALA B CA 1
ATOM 4632 C C . ALA B 1 155 ? 21.697 69.100 53.726 1.000 44.713 155 ALA B C 1
ATOM 4633 O O . ALA B 1 155 ? 22.410 69.994 54.185 1.000 42.177 155 ALA B O 1
ATOM 4635 N N . TYR B 1 156 ? 22.013 68.393 52.625 1.000 37.719 156 TYR B N 1
ATOM 4636 C CA . TYR B 1 156 ? 23.142 68.781 51.785 1.000 36.238 156 TYR B CA 1
ATOM 4637 C C . TYR B 1 156 ? 22.764 70.044 50.998 1.000 33.074 156 TYR B C 1
ATOM 4638 O O . TYR B 1 156 ? 21.604 70.234 50.635 1.000 33.576 156 TYR B O 1
ATOM 4647 N N . LYS B 1 157 ? 23.773 70.883 50.740 1.000 33.725 157 LYS B N 1
ATOM 4648 C CA . LYS B 1 157 ? 23.632 72.116 49.977 1.000 36.026 157 LYS B CA 1
ATOM 4649 C C . LYS B 1 157 ? 23.745 71.873 48.464 1.000 41.674 157 LYS B C 1
ATOM 4650 O O . LYS B 1 157 ? 23.748 70.723 47.997 1.000 37.934 157 LYS B O 1
ATOM 4656 N N . GLU B 1 158 ? 23.799 72.978 47.704 1.000 36.312 158 GLU B N 1
ATOM 4657 C CA . GLU B 1 158 ? 23.680 72.951 46.256 1.000 37.340 158 GLU B CA 1
ATOM 4658 C C . GLU B 1 158 ? 24.880 73.625 45.605 1.000 38.890 158 GLU B C 1
ATOM 4659 O O . GLU B 1 158 ? 25.896 72.967 45.331 1.000 35.484 158 GLU B O 1
ATOM 4665 N N . GLU B 1 159 ? 24.752 74.939 45.363 1.000 34.312 159 GLU B N 1
ATOM 4666 C CA . GLU B 1 159 ? 25.627 75.641 44.443 1.000 38.428 159 GLU B CA 1
ATOM 4667 C C . GLU B 1 159 ? 26.525 76.652 45.153 1.000 42.755 159 GLU B C 1
ATOM 4668 O O . GLU B 1 159 ? 26.065 77.492 45.918 1.000 40.405 159 GLU B O 1
ATOM 4674 N N . PHE B 1 160 ? 27.812 76.605 44.805 1.000 49.380 160 PHE B N 1
ATOM 4675 C CA . PHE B 1 160 ? 28.827 77.483 45.358 1.000 48.613 160 PHE B CA 1
ATOM 4676 C C . PHE B 1 160 ? 29.597 78.122 44.215 1.000 48.448 160 PHE B C 1
ATOM 4677 O O . PHE B 1 160 ? 29.548 77.658 43.079 1.000 47.963 160 PHE B O 1
ATOM 4685 N N . ASN B 1 161 ? 30.316 79.194 44.537 1.000 43.900 161 ASN B N 1
ATOM 4686 C CA . ASN B 1 161 ? 31.266 79.763 43.596 1.000 42.120 161 ASN B CA 1
ATOM 4687 C C . ASN B 1 161 ? 32.552 78.936 43.706 1.000 37.675 161 ASN B C 1
ATOM 4688 O O . ASN B 1 161 ? 32.624 78.022 44.533 1.000 38.556 161 ASN B O 1
ATOM 4693 N N . ARG B 1 162 ? 33.559 79.286 42.896 1.000 38.466 162 ARG B N 1
ATOM 4694 C CA . ARG B 1 162 ? 34.821 78.561 42.815 1.000 44.623 162 ARG B CA 1
ATOM 4695 C C . ARG B 1 162 ? 35.504 78.431 44.175 1.000 49.743 162 ARG B C 1
ATOM 4696 O O . ARG B 1 162 ? 36.162 77.414 44.451 1.000 46.398 162 ARG B O 1
ATOM 4704 N N . LYS B 1 163 ? 35.364 79.478 45.003 1.000 51.293 163 LYS B N 1
ATOM 4705 C CA . LYS B 1 163 ? 36.036 79.563 46.288 1.000 53.947 163 LYS B CA 1
ATOM 4706 C C . LYS B 1 163 ? 35.143 79.001 47.390 1.000 52.665 163 LYS B C 1
ATOM 4707 O O . LYS B 1 163 ? 35.399 79.226 48.567 1.000 51.649 163 LYS B O 1
ATOM 4713 N N . TRP B 1 164 ? 34.085 78.288 47.000 1.000 52.376 164 TRP B N 1
ATOM 4714 C CA . TRP B 1 164 ? 33.196 77.627 47.940 1.000 51.424 164 TRP B CA 1
ATOM 4715 C C . TRP B 1 164 ? 32.457 78.623 48.831 1.000 51.918 164 TRP B C 1
ATOM 4716 O O . TRP B 1 164 ? 32.205 78.315 49.990 1.000 50.086 164 TRP B O 1
ATOM 4727 N N . GLU B 1 165 ? 32.056 79.765 48.260 1.000 52.029 165 GLU B N 1
ATOM 4728 C CA . GLU B 1 165 ? 31.142 80.692 48.912 1.000 56.024 165 GLU B CA 1
ATOM 4729 C C . GLU B 1 165 ? 29.723 80.451 48.394 1.000 54.307 165 GLU B C 1
ATOM 4730 O O . GLU B 1 165 ? 29.486 80.465 47.188 1.000 51.765 165 GLU B O 1
ATOM 4736 N N . GLU B 1 166 ? 28.785 80.243 49.321 1.000 51.869 166 GLU B N 1
ATOM 4737 C CA . GLU B 1 166 ? 27.470 79.716 48.999 1.000 57.161 166 GLU B CA 1
ATOM 4738 C C . GLU B 1 166 ? 26.698 80.706 48.128 1.000 62.793 166 GLU B C 1
ATOM 4739 O O . GLU B 1 166 ? 27.032 81.886 48.116 1.000 73.934 166 GLU B O 1
ATOM 4745 N N . GLN B 1 167 ? 25.715 80.196 47.362 1.000 64.745 167 GLN B N 1
ATOM 4746 C CA . GLN B 1 167 ? 24.854 80.998 46.493 1.000 71.050 167 GLN B CA 1
ATOM 4747 C C . GLN B 1 167 ? 23.402 80.533 46.631 1.000 79.710 167 GLN B C 1
ATOM 4748 O O . GLN B 1 167 ? 23.116 79.678 47.469 1.000 72.761 167 GLN B O 1
ATOM 4754 N N . SER B 1 168 ? 22.484 81.103 45.828 1.000 92.902 168 SER B N 1
ATOM 4755 C CA . SER B 1 168 ? 21.062 80.781 45.931 1.000 105.462 168 SER B CA 1
ATOM 4756 C C . SER B 1 168 ? 20.755 79.464 45.209 1.000 124.699 168 SER B C 1
ATOM 4757 O O . SER B 1 168 ? 20.992 78.399 45.780 1.000 130.690 168 SER B O 1
ATOM 4760 N N . ASN B 1 169 ? 20.221 79.503 43.976 1.000 142.599 169 ASN B N 1
ATOM 4761 C CA . ASN B 1 169 ? 20.053 78.268 43.218 1.000 158.231 169 ASN B CA 1
ATOM 4762 C C . ASN B 1 169 ? 19.751 78.542 41.741 1.000 164.754 169 ASN B C 1
ATOM 4763 O O . ASN B 1 169 ? 18.914 79.385 41.410 1.000 159.879 169 ASN B O 1
ATOM 4768 N N . GLU B 1 170 ? 20.461 77.797 40.875 1.000 167.464 170 GLU B N 1
ATOM 4769 C CA . GLU B 1 170 ? 20.198 77.706 39.444 1.000 157.901 170 GLU B CA 1
ATOM 4770 C C . GLU B 1 170 ? 19.030 76.753 39.187 1.000 167.847 170 GLU B C 1
ATOM 4771 O O . GLU B 1 170 ? 18.275 76.943 38.234 1.000 159.492 170 GLU B O 1
ATOM 4777 N N . MET B 1 171 ? 18.916 75.721 40.039 1.000 180.460 171 MET B N 1
ATOM 4778 C CA . MET B 1 171 ? 17.880 74.703 39.934 1.000 179.115 171 MET B CA 1
ATOM 4779 C C . MET B 1 171 ? 16.577 75.316 40.458 1.000 177.936 171 MET B C 1
ATOM 4780 O O . MET B 1 171 ? 16.101 74.960 41.537 1.000 175.096 171 MET B O 1
ATOM 4785 N N . LEU B 1 172 ? 16.019 76.253 39.672 1.000 169.946 172 LEU B N 1
ATOM 4786 C CA . LEU B 1 172 ? 14.939 77.136 40.095 1.000 155.791 172 LEU B CA 1
ATOM 4787 C C . LEU B 1 172 ? 13.597 76.400 39.996 1.000 152.349 172 LEU B C 1
ATOM 4788 O O . LEU B 1 172 ? 13.429 75.308 40.543 1.000 137.060 172 LEU B O 1
ATOM 4793 N N . SER B 1 173 ? 12.614 77.057 39.364 1.000 153.669 173 SER B N 1
ATOM 4794 C CA . SER B 1 173 ? 11.575 76.393 38.592 1.000 149.015 173 SER B CA 1
ATOM 4795 C C . SER B 1 173 ? 11.455 77.114 37.245 1.000 152.320 173 SER B C 1
ATOM 4796 O O . SER B 1 173 ? 12.198 78.065 36.993 1.000 150.401 173 SER B O 1
ATOM 4799 N N . GLU B 1 174 ? 10.560 76.637 36.364 1.000 149.274 174 GLU B N 1
ATOM 4800 C CA . GLU B 1 174 ? 10.406 77.190 35.023 1.000 134.993 174 GLU B CA 1
ATOM 4801 C C . GLU B 1 174 ? 10.022 78.670 35.098 1.000 136.247 174 GLU B C 1
ATOM 4802 O O . GLU B 1 174 ? 10.454 79.458 34.259 1.000 140.130 174 GLU B O 1
ATOM 4808 N N . ASN B 1 175 ? 9.211 79.033 36.105 1.000 133.388 175 ASN B N 1
ATOM 4809 C CA . ASN B 1 175 ? 8.905 80.427 36.399 1.000 128.301 175 ASN B CA 1
ATOM 4810 C C . ASN B 1 175 ? 10.106 81.054 37.111 1.000 137.916 175 ASN B C 1
ATOM 4811 O O . ASN B 1 175 ? 10.750 81.944 36.556 1.000 141.053 175 ASN B O 1
ATOM 4816 N N . GLY B 1 176 ? 10.420 80.579 38.328 1.000 137.326 176 GLY B N 1
ATOM 4817 C CA . GLY B 1 176 ? 11.506 81.165 39.103 1.000 130.154 176 GLY B CA 1
ATOM 4818 C C . GLY B 1 176 ? 11.696 80.554 40.494 1.000 131.423 176 GLY B C 1
ATOM 4819 O O . GLY B 1 176 ? 12.839 80.350 40.903 1.000 130.699 176 GLY B O 1
ATOM 4820 N N . VAL B 1 177 ? 10.591 80.287 41.217 1.000 128.178 177 VAL B N 1
ATOM 4821 C CA . VAL B 1 177 ? 10.615 80.037 42.658 1.000 114.127 177 VAL B CA 1
ATOM 4822 C C . VAL B 1 177 ? 11.554 78.868 42.977 1.000 108.396 177 VAL B C 1
ATOM 4823 O O . VAL B 1 177 ? 11.158 77.702 42.961 1.000 110.262 177 VAL B O 1
ATOM 4827 N N . ILE B 1 178 ? 12.807 79.221 43.305 1.000 95.814 178 ILE B N 1
ATOM 4828 C CA . ILE B 1 178 ? 13.899 78.270 43.414 1.000 88.000 178 ILE B CA 1
ATOM 4829 C C . ILE B 1 178 ? 13.771 77.496 44.722 1.000 81.874 178 ILE B C 1
ATOM 4830 O O . ILE B 1 178 ? 13.146 77.960 45.671 1.000 83.203 178 ILE B O 1
ATOM 4832 N N . ALA B 1 179 ? 14.390 76.313 44.748 1.000 78.242 179 ALA B N 1
ATOM 4833 C CA . ALA B 1 179 ? 14.351 75.425 45.898 1.000 69.012 179 ALA B CA 1
ATOM 4834 C C . ALA B 1 179 ? 15.618 75.609 46.726 1.000 59.316 179 ALA B C 1
ATOM 4835 O O . ALA B 1 179 ? 16.624 76.107 46.229 1.000 53.491 179 ALA B O 1
ATOM 4837 N N . ASP B 1 180 ? 15.551 75.212 47.999 1.000 52.897 180 ASP B N 1
ATOM 4838 C CA . ASP B 1 180 ? 16.722 75.255 48.858 1.000 54.403 180 ASP B CA 1
ATOM 4839 C C . ASP B 1 180 ? 17.323 73.852 49.005 1.000 44.165 180 ASP B C 1
ATOM 4840 O O . ASP B 1 180 ? 18.521 73.721 49.211 1.000 51.225 180 ASP B O 1
ATOM 4845 N N . ILE B 1 181 ? 16.487 72.817 48.928 1.000 40.881 181 ILE B N 1
ATOM 4846 C CA . ILE B 1 181 ? 16.886 71.435 49.147 1.000 40.786 181 ILE B CA 1
ATOM 4847 C C . ILE B 1 181 ? 16.312 70.597 48.002 1.000 40.655 181 ILE B C 1
ATOM 4848 O O . ILE B 1 181 ? 15.119 70.707 47.725 1.000 34.992 181 ILE B O 1
ATOM 4853 N N . THR B 1 182 ? 17.129 69.739 47.370 1.000 38.126 182 THR B N 1
ATOM 4854 C CA . THR B 1 182 ? 16.635 68.934 46.255 1.000 33.608 182 THR B CA 1
ATOM 4855 C C . THR B 1 182 ? 16.778 67.450 46.562 1.000 32.650 182 THR B C 1
ATOM 4856 O O . THR B 1 182 ? 17.776 66.994 47.105 1.000 32.237 182 THR B O 1
ATOM 4860 N N . MET B 1 183 ? 15.756 66.709 46.161 1.000 31.370 183 MET B N 1
ATOM 4861 C CA . MET B 1 183 ? 15.801 65.262 46.147 1.000 28.420 183 MET B CA 1
ATOM 4862 C C . MET B 1 183 ? 17.014 64.835 45.319 1.000 28.801 183 MET B C 1
ATOM 4863 O O . MET B 1 183 ? 17.748 63.954 45.756 1.000 30.293 183 MET B O 1
ATOM 4868 N N . ASN B 1 184 ? 17.250 65.505 44.177 1.000 30.572 184 ASN B N 1
ATOM 4869 C CA . ASN B 1 184 ? 18.194 64.991 43.193 1.000 29.122 184 ASN B CA 1
ATOM 4870 C C . ASN B 1 184 ? 19.594 64.958 43.813 1.000 31.434 184 ASN B C 1
ATOM 4871 O O . ASN B 1 184 ? 20.244 63.909 43.805 1.000 29.350 184 ASN B O 1
ATOM 4876 N N . THR B 1 185 ? 20.044 66.090 44.379 1.000 28.735 185 THR B N 1
ATOM 4877 C CA . THR B 1 185 ? 21.320 66.140 45.072 1.000 29.752 185 THR B CA 1
ATOM 4878 C C . THR B 1 185 ? 21.432 65.058 46.145 1.000 29.166 185 THR B C 1
ATOM 4879 O O . THR B 1 185 ? 22.480 64.426 46.258 1.000 29.288 185 THR B O 1
ATOM 4883 N N . HIS B 1 186 ? 20.375 64.848 46.939 1.000 27.977 186 HIS B N 1
ATOM 4884 C CA . HIS B 1 186 ? 20.416 63.890 48.025 1.000 28.590 186 HIS B CA 1
ATOM 4885 C C . HIS B 1 186 ? 20.535 62.466 47.470 1.000 29.095 186 HIS B C 1
ATOM 4886 O O . HIS B 1 186 ? 21.220 61.622 48.040 1.000 26.381 186 HIS B O 1
ATOM 4893 N N . LEU B 1 187 ? 19.869 62.196 46.351 1.000 27.388 187 LEU B N 1
ATOM 4894 C CA . LEU B 1 187 ? 19.880 60.863 45.776 1.000 27.542 187 LEU B CA 1
ATOM 4895 C C . LEU B 1 187 ? 21.314 60.491 45.389 1.000 26.832 187 LEU B C 1
ATOM 4896 O O . LEU B 1 187 ? 21.759 59.364 45.647 1.000 28.311 187 LEU B O 1
ATOM 4901 N N . HIS B 1 188 ? 22.003 61.430 44.723 1.000 24.983 188 HIS B N 1
ATOM 4902 C CA . HIS B 1 188 ? 23.307 61.128 44.144 1.000 25.009 188 HIS B CA 1
ATOM 4903 C C . HIS B 1 188 ? 24.394 61.230 45.220 1.000 26.216 188 HIS B C 1
ATOM 4904 O O . HIS B 1 188 ? 25.423 60.578 45.098 1.000 23.323 188 HIS B O 1
ATOM 4911 N N . VAL B 1 189 ? 24.167 61.985 46.307 1.000 24.285 189 VAL B N 1
ATOM 4912 C CA . VAL B 1 189 ? 25.075 61.890 47.440 1.000 23.632 189 VAL B CA 1
ATOM 4913 C C . VAL B 1 189 ? 24.966 60.474 48.013 1.000 25.272 189 VAL B C 1
ATOM 4914 O O . VAL B 1 189 ? 25.983 59.822 48.263 1.000 26.713 189 VAL B O 1
ATOM 4918 N N . LEU B 1 190 ? 23.739 59.995 48.228 1.000 22.259 190 LEU B N 1
ATOM 4919 C CA . LEU B 1 190 ? 23.552 58.648 48.751 1.000 26.723 190 LEU B CA 1
ATOM 4920 C C . LEU B 1 190 ? 24.181 57.594 47.821 1.000 25.175 190 LEU B C 1
ATOM 4921 O O . LEU B 1 190 ? 24.787 56.610 48.279 1.000 24.104 190 LEU B O 1
ATOM 4926 N N . GLU B 1 191 ? 23.933 57.741 46.516 1.000 24.360 191 GLU B N 1
ATOM 4927 C CA . GLU B 1 191 ? 24.523 56.876 45.480 1.000 23.742 191 GLU B CA 1
ATOM 4928 C C . GLU B 1 191 ? 26.035 56.761 45.660 1.000 20.474 191 GLU B C 1
ATOM 4929 O O . GLU B 1 191 ? 26.592 55.670 45.726 1.000 20.381 191 GLU B O 1
ATOM 4935 N N . ALA B 1 192 ? 26.666 57.928 45.752 1.000 20.397 192 ALA B N 1
ATOM 4936 C CA . ALA B 1 192 ? 28.101 58.077 45.852 1.000 23.990 192 ALA B CA 1
ATOM 4937 C C . ALA B 1 192 ? 28.595 57.419 47.139 1.000 25.035 192 ALA B C 1
ATOM 4938 O O . ALA B 1 192 ? 29.567 56.665 47.134 1.000 23.418 192 ALA B O 1
ATOM 4940 N N . TYR B 1 193 ? 27.886 57.684 48.243 1.000 23.530 193 TYR B N 1
ATOM 4941 C CA . TYR B 1 193 ? 28.337 57.260 49.545 1.000 23.568 193 TYR B CA 1
ATOM 4942 C C . TYR B 1 193 ? 28.237 55.746 49.639 1.000 24.236 193 TYR B C 1
ATOM 4943 O O . TYR B 1 193 ? 29.090 55.139 50.269 1.000 23.139 193 TYR B O 1
ATOM 4952 N N . THR B 1 194 ? 27.228 55.157 48.997 1.000 24.077 194 THR B N 1
ATOM 4953 C CA . THR B 1 194 ? 27.127 53.707 48.938 1.000 26.639 194 THR B CA 1
ATOM 4954 C C . THR B 1 194 ? 28.397 53.108 48.324 1.000 30.084 194 THR B C 1
ATOM 4955 O O . THR B 1 194 ? 28.899 52.094 48.823 1.000 27.576 194 THR B O 1
ATOM 4959 N N . ASN B 1 195 ? 28.893 53.705 47.231 1.000 26.408 195 ASN B N 1
ATOM 4960 C CA . ASN B 1 195 ? 30.037 53.139 46.519 1.000 24.726 195 ASN B CA 1
ATOM 4961 C C . ASN B 1 195 ? 31.315 53.356 47.333 1.000 24.573 195 ASN B C 1
ATOM 4962 O O . ASN B 1 195 ? 32.204 52.497 47.368 1.000 26.091 195 ASN B O 1
ATOM 4967 N N . LEU B 1 196 ? 31.395 54.504 48.002 1.000 25.274 196 LEU B N 1
ATOM 4968 C CA . LEU B 1 196 ? 32.498 54.777 48.896 1.000 29.428 196 LEU B CA 1
ATOM 4969 C C . LEU B 1 196 ? 32.580 53.748 50.038 1.000 27.061 196 LEU B C 1
ATOM 4970 O O . LEU B 1 196 ? 33.668 53.244 50.323 1.000 27.862 196 LEU B O 1
ATOM 4975 N N . TYR B 1 197 ? 31.454 53.429 50.670 1.000 26.456 197 TYR B N 1
ATOM 4976 C CA . TYR B 1 197 ? 31.420 52.459 51.761 1.000 27.213 197 TYR B CA 1
ATOM 4977 C C . TYR B 1 197 ? 31.898 51.086 51.284 1.000 29.533 197 TYR B C 1
ATOM 4978 O O . TYR B 1 197 ? 32.494 50.327 52.045 1.000 29.902 197 TYR B O 1
ATOM 4987 N N . ARG B 1 198 ? 31.593 50.750 50.026 1.000 27.234 198 ARG B N 1
ATOM 4988 C CA . ARG B 1 198 ? 32.071 49.525 49.414 1.000 30.130 198 ARG B CA 1
ATOM 4989 C C . ARG B 1 198 ? 33.596 49.440 49.419 1.000 29.480 198 ARG B C 1
ATOM 4990 O O . ARG B 1 198 ? 34.094 48.327 49.452 1.000 30.570 198 ARG B O 1
ATOM 4998 N N . VAL B 1 199 ? 34.307 50.573 49.314 1.000 25.960 199 VAL B N 1
ATOM 4999 C CA . VAL B 1 199 ? 35.764 50.559 49.208 1.000 30.913 199 VAL B CA 1
ATOM 5000 C C . VAL B 1 199 ? 36.404 51.048 50.508 1.000 32.850 199 VAL B C 1
ATOM 5001 O O . VAL B 1 199 ? 37.624 50.976 50.648 1.000 30.251 199 VAL B O 1
ATOM 5005 N N . TRP B 1 200 ? 35.580 51.526 51.444 1.000 29.449 200 TRP B N 1
ATOM 5006 C CA . TRP B 1 200 ? 36.038 52.139 52.663 1.000 32.290 200 TRP B CA 1
ATOM 5007 C C . TRP B 1 200 ? 34.932 52.070 53.719 1.000 36.352 200 TRP B C 1
ATOM 5008 O O . TRP B 1 200 ? 34.105 52.984 53.806 1.000 29.872 200 TRP B O 1
ATOM 5019 N N . GLU B 1 201 ? 34.958 51.002 54.529 1.000 35.193 201 GLU B N 1
ATOM 5020 C CA . GLU B 1 201 ? 33.859 50.677 55.422 1.000 36.620 201 GLU B CA 1
ATOM 5021 C C . GLU B 1 201 ? 33.970 51.499 56.705 1.000 37.082 201 GLU B C 1
ATOM 5022 O O . GLU B 1 201 ? 33.988 50.942 57.794 1.000 38.355 201 GLU B O 1
ATOM 5028 N N . ASP B 1 202 ? 33.974 52.827 56.572 1.000 35.801 202 ASP B N 1
ATOM 5029 C CA . ASP B 1 202 ? 34.115 53.733 57.696 1.000 36.416 202 ASP B CA 1
ATOM 5030 C C . ASP B 1 202 ? 32.794 53.839 58.466 1.000 38.818 202 ASP B C 1
ATOM 5031 O O . ASP B 1 202 ? 31.724 53.949 57.866 1.000 30.702 202 ASP B O 1
ATOM 5036 N N . GLU B 1 203 ? 32.868 53.843 59.809 1.000 35.464 203 GLU B N 1
ATOM 5037 C CA . GLU B 1 203 ? 31.670 53.784 60.651 1.000 37.933 203 GLU B CA 1
ATOM 5038 C C . GLU B 1 203 ? 30.900 55.108 60.615 1.000 30.563 203 GLU B C 1
ATOM 5039 O O . GLU B 1 203 ? 29.675 55.100 60.607 1.000 37.498 203 GLU B O 1
ATOM 5045 N N . GLN B 1 204 ? 31.579 56.255 60.581 1.000 26.980 204 GLN B N 1
ATOM 5046 C CA . GLN B 1 204 ? 30.853 57.509 60.456 1.000 28.447 204 GLN B CA 1
ATOM 5047 C C . GLN B 1 204 ? 30.168 57.667 59.087 1.000 33.453 204 GLN B C 1
ATOM 5048 O O . GLN B 1 204 ? 29.040 58.178 58.993 1.000 30.213 204 GLN B O 1
ATOM 5054 N N . LEU B 1 205 ? 30.868 57.243 58.020 1.000 33.724 205 LEU B N 1
ATOM 5055 C CA . LEU B 1 205 ? 30.304 57.223 56.674 1.000 31.633 205 LEU B CA 1
ATOM 5056 C C . LEU B 1 205 ? 29.001 56.438 56.717 1.000 31.186 205 LEU B C 1
ATOM 5057 O O . LEU B 1 205 ? 27.977 56.871 56.183 1.000 33.853 205 LEU B O 1
ATOM 5062 N N . LYS B 1 206 ? 29.045 55.296 57.407 1.000 33.896 206 LYS B N 1
ATOM 5063 C CA . LYS B 1 206 ? 27.874 54.459 57.541 1.000 35.982 206 LYS B CA 1
ATOM 5064 C C . LYS B 1 206 ? 26.718 55.264 58.127 1.000 34.489 206 LYS B C 1
ATOM 5065 O O . LYS B 1 206 ? 25.597 55.188 57.626 1.000 35.171 206 LYS B O 1
ATOM 5071 N N . GLY B 1 207 ? 26.980 56.041 59.177 1.000 32.365 207 GLY B N 1
ATOM 5072 C CA . GLY B 1 207 ? 25.926 56.806 59.828 1.000 32.369 207 GLY B CA 1
ATOM 5073 C C . GLY B 1 207 ? 25.326 57.859 58.897 1.000 32.268 207 GLY B C 1
ATOM 5074 O O . GLY B 1 207 ? 24.123 58.135 58.956 1.000 29.217 207 GLY B O 1
ATOM 5075 N N . ARG B 1 208 ? 26.182 58.428 58.030 1.000 30.609 208 ARG B N 1
ATOM 5076 C CA . ARG B 1 208 ? 25.770 59.410 57.026 1.000 33.011 208 ARG B CA 1
ATOM 5077 C C . ARG B 1 208 ? 24.829 58.793 55.981 1.000 30.102 208 ARG B C 1
ATOM 5078 O O . ARG B 1 208 ? 23.847 59.394 55.545 1.000 30.219 208 ARG B O 1
ATOM 5086 N N . ILE B 1 209 ? 25.110 57.557 55.601 1.000 31.213 209 ILE B N 1
ATOM 5087 C CA . ILE B 1 209 ? 24.187 56.823 54.752 1.000 31.940 209 ILE B CA 1
ATOM 5088 C C . ILE B 1 209 ? 22.853 56.614 55.487 1.000 35.414 209 ILE B C 1
ATOM 5089 O O . ILE B 1 209 ? 21.787 56.866 54.914 1.000 31.233 209 ILE B O 1
ATOM 5094 N N . ALA B 1 210 ? 22.905 56.138 56.748 1.000 33.925 210 ALA B N 1
ATOM 5095 C CA . ALA B 1 210 ? 21.706 55.980 57.562 1.000 35.678 210 ALA B CA 1
ATOM 5096 C C . ALA B 1 210 ? 20.935 57.298 57.621 1.000 30.782 210 ALA B C 1
ATOM 5097 O O . ALA B 1 210 ? 19.723 57.310 57.545 1.000 32.253 210 ALA B O 1
ATOM 5099 N N . ASN B 1 211 ? 21.633 58.415 57.723 1.000 29.456 211 ASN B N 1
ATOM 5100 C CA . ASN B 1 211 ? 20.962 59.698 57.763 1.000 31.122 211 ASN B CA 1
ATOM 5101 C C . ASN B 1 211 ? 20.194 59.934 56.464 1.000 34.694 211 ASN B C 1
ATOM 5102 O O . ASN B 1 211 ? 19.020 60.332 56.469 1.000 32.818 211 ASN B O 1
ATOM 5107 N N . LEU B 1 212 ? 20.873 59.692 55.333 1.000 32.009 212 LEU B N 1
ATOM 5108 C CA . LEU B 1 212 ? 20.256 59.920 54.035 1.000 30.725 212 LEU B CA 1
ATOM 5109 C C . LEU B 1 212 ? 19.054 58.998 53.841 1.000 28.885 212 LEU B C 1
ATOM 5110 O O . LEU B 1 212 ? 18.020 59.426 53.339 1.000 32.047 212 LEU B O 1
ATOM 5115 N N . ILE B 1 213 ? 19.199 57.709 54.165 1.000 27.408 213 ILE B N 1
ATOM 5116 C CA . ILE B 1 213 ? 18.081 56.790 54.045 1.000 29.688 213 ILE B CA 1
ATOM 5117 C C . ILE B 1 213 ? 16.918 57.315 54.886 1.000 33.350 213 ILE B C 1
ATOM 5118 O O . ILE B 1 213 ? 15.760 57.264 54.467 1.000 30.620 213 ILE B O 1
ATOM 5123 N N . ASP B 1 214 ? 17.247 57.875 56.060 1.000 38.412 214 ASP B N 1
ATOM 5124 C CA . ASP B 1 214 ? 16.225 58.325 56.997 1.000 40.136 214 ASP B CA 1
ATOM 5125 C C . ASP B 1 214 ? 15.530 59.579 56.461 1.000 38.374 214 ASP B C 1
ATOM 5126 O O . ASP B 1 214 ? 14.311 59.680 56.564 1.000 37.734 214 ASP B O 1
ATOM 5131 N N . LEU B 1 215 ? 16.308 60.513 55.890 1.000 36.038 215 LEU B N 1
ATOM 5132 C CA . LEU B 1 215 ? 15.755 61.702 55.256 1.000 36.221 215 LEU B CA 1
ATOM 5133 C C . LEU B 1 215 ? 14.835 61.311 54.094 1.000 39.214 215 LEU B C 1
ATOM 5134 O O . LEU B 1 215 ? 13.765 61.884 53.933 1.000 38.815 215 LEU B O 1
ATOM 5139 N N . PHE B 1 216 ? 15.247 60.333 53.269 1.000 38.057 216 PHE B N 1
ATOM 5140 C CA . PHE B 1 216 ? 14.380 59.872 52.193 1.000 33.414 216 PHE B CA 1
ATOM 5141 C C . PHE B 1 216 ? 13.062 59.378 52.787 1.000 32.757 216 PHE B C 1
ATOM 5142 O O . PHE B 1 216 ? 12.004 59.644 52.226 1.000 31.845 216 PHE B O 1
ATOM 5150 N N . TYR B 1 217 ? 13.142 58.586 53.866 1.000 31.070 217 TYR B N 1
ATOM 5151 C CA . TYR B 1 217 ? 11.958 57.927 54.390 1.000 38.432 217 TYR B CA 1
ATOM 5152 C C . TYR B 1 217 ? 11.055 58.983 55.022 1.000 38.707 217 TYR B C 1
ATOM 5153 O O . TYR B 1 217 ? 9.842 58.939 54.800 1.000 35.937 217 TYR B O 1
ATOM 5162 N N . GLU B 1 218 ? 11.660 59.926 55.767 1.000 41.034 218 GLU B N 1
ATOM 5163 C CA . GLU B 1 218 ? 10.908 60.863 56.594 1.000 42.983 218 GLU B CA 1
ATOM 5164 C C . GLU B 1 218 ? 10.470 62.057 55.774 1.000 45.757 218 GLU B C 1
ATOM 5165 O O . GLU B 1 218 ? 9.319 62.473 55.896 1.000 50.155 218 GLU B O 1
ATOM 5171 N N . LYS B 1 219 ? 11.369 62.598 54.948 1.000 42.487 219 LYS B N 1
ATOM 5172 C CA . LYS B 1 219 ? 11.128 63.907 54.351 1.000 38.016 219 LYS B CA 1
ATOM 5173 C C . LYS B 1 219 ? 10.785 63.822 52.851 1.000 40.290 219 LYS B C 1
ATOM 5174 O O . LYS B 1 219 ? 9.885 64.517 52.368 1.000 33.928 219 LYS B O 1
ATOM 5180 N N . VAL B 1 220 ? 11.469 62.956 52.085 1.000 35.887 220 VAL B N 1
ATOM 5181 C CA . VAL B 1 220 ? 11.287 62.960 50.643 1.000 31.165 220 VAL B CA 1
ATOM 5182 C C . VAL B 1 220 ? 10.044 62.150 50.278 1.000 26.680 220 VAL B C 1
ATOM 5183 O O . VAL B 1 220 ? 9.265 62.580 49.440 1.000 32.250 220 VAL B O 1
ATOM 5187 N N . PHE B 1 221 ? 9.922 60.934 50.823 1.000 31.899 221 PHE B N 1
ATOM 5188 C CA . PHE B 1 221 ? 8.864 60.001 50.469 1.000 32.168 221 PHE B CA 1
ATOM 5189 C C . PHE B 1 221 ? 7.568 60.555 51.033 1.000 38.541 221 PHE B C 1
ATOM 5190 O O . PHE B 1 221 ? 7.553 60.944 52.188 1.000 40.762 221 PHE B O 1
ATOM 5198 N N . ASP B 1 222 ? 6.538 60.658 50.187 1.000 45.121 222 ASP B N 1
ATOM 5199 C CA . ASP B 1 222 ? 5.200 60.995 50.635 1.000 40.163 222 ASP B CA 1
ATOM 5200 C C . ASP B 1 222 ? 4.553 59.690 51.026 1.000 38.211 222 ASP B C 1
ATOM 5201 O O . ASP B 1 222 ? 4.146 58.931 50.151 1.000 43.145 222 ASP B O 1
ATOM 5206 N N . LYS B 1 223 ? 4.485 59.404 52.327 1.000 42.296 223 LYS B N 1
ATOM 5207 C CA . LYS B 1 223 ? 3.818 58.181 52.739 1.000 44.073 223 LYS B CA 1
ATOM 5208 C C . LYS B 1 223 ? 2.383 58.389 52.287 1.000 42.990 223 LYS B C 1
ATOM 5209 O O . LYS B 1 223 ? 1.944 59.532 52.213 1.000 49.350 223 LYS B O 1
ATOM 5215 N N . GLN B 1 224 ? 1.723 57.312 51.868 1.000 47.181 224 GLN B N 1
ATOM 5216 C CA . GLN B 1 224 ? 0.361 57.370 51.335 1.000 57.439 224 GLN B CA 1
ATOM 5217 C C . GLN B 1 224 ? 0.284 57.569 49.812 1.000 49.669 224 GLN B C 1
ATOM 5218 O O . GLN B 1 224 ? -0.362 56.734 49.185 1.000 53.581 224 GLN B O 1
ATOM 5224 N N . SER B 1 225 ? 0.875 58.622 49.193 1.000 44.266 225 SER B N 1
ATOM 5225 C CA . SER B 1 225 ? 0.889 58.683 47.725 1.000 41.126 225 SER B CA 1
ATOM 5226 C C . SER B 1 225 ? 1.946 57.722 47.168 1.000 41.218 225 SER B C 1
ATOM 5227 O O . SER B 1 225 ? 1.775 57.148 46.095 1.000 37.996 225 SER B O 1
ATOM 5230 N N . LYS B 1 226 ? 3.023 57.508 47.932 1.000 41.966 226 LYS B N 1
ATOM 5231 C CA . LYS B 1 226 ? 4.061 56.533 47.611 1.000 40.062 226 LYS B CA 1
ATOM 5232 C C . LYS B 1 226 ? 5.085 57.153 46.650 1.000 37.267 226 LYS B C 1
ATOM 5233 O O . LYS B 1 226 ? 6.037 56.470 46.266 1.000 30.199 226 LYS B O 1
ATOM 5239 N N . PHE B 1 227 ? 4.923 58.458 46.360 1.000 32.965 227 PHE B N 1
ATOM 5240 C CA . PHE B 1 227 ? 5.739 59.207 45.416 1.000 38.102 227 PHE B CA 1
ATOM 5241 C C . PHE B 1 227 ? 6.839 59.947 46.161 1.000 39.573 227 PHE B C 1
ATOM 5242 O O . PHE B 1 227 ? 6.655 60.369 47.309 1.000 36.908 227 PHE B O 1
ATOM 5250 N N . LEU B 1 228 ? 7.981 60.127 45.477 1.000 34.555 228 LEU B N 1
ATOM 5251 C CA . LEU B 1 228 ? 9.016 60.988 46.007 1.000 33.817 228 LEU B CA 1
ATOM 5252 C C . LEU B 1 228 ? 8.614 62.416 45.691 1.000 32.714 228 LEU B C 1
ATOM 5253 O O . LEU B 1 228 ? 8.046 62.670 44.644 1.000 38.594 228 LEU B O 1
ATOM 5258 N N . GLN B 1 229 ? 8.944 63.336 46.595 1.000 33.563 229 GLN B N 1
ATOM 5259 C CA . GLN B 1 229 ? 8.827 64.764 46.359 1.000 31.327 229 GLN B CA 1
ATOM 5260 C C . GLN B 1 229 ? 10.212 65.243 45.949 1.000 33.387 229 GLN B C 1
ATOM 5261 O O . GLN B 1 229 ? 11.224 64.622 46.310 1.000 30.708 229 GLN B O 1
ATOM 5267 N N . VAL B 1 230 ? 10.238 66.359 45.217 1.000 32.063 230 VAL B N 1
ATOM 5268 C CA . VAL B 1 230 ? 11.340 66.696 44.330 1.000 34.502 230 VAL B CA 1
ATOM 5269 C C . VAL B 1 230 ? 12.079 67.942 44.816 1.000 35.223 230 VAL B C 1
ATOM 5270 O O . VAL B 1 230 ? 13.313 67.932 44.880 1.000 31.421 230 VAL B O 1
ATOM 5274 N N . PHE B 1 231 ? 11.347 69.025 45.135 1.000 35.397 231 PHE B N 1
ATOM 5275 C CA . PHE B 1 231 ? 11.977 70.273 45.554 1.000 36.260 231 PHE B CA 1
ATOM 5276 C C . PHE B 1 231 ? 11.435 70.696 46.926 1.000 39.816 231 PHE B C 1
ATOM 5277 O O . PHE B 1 231 ? 10.270 70.457 47.221 1.000 34.221 231 PHE B O 1
ATOM 5285 N N . PHE B 1 232 ? 12.296 71.276 47.782 1.000 42.203 232 PHE B N 1
ATOM 5286 C CA . PHE B 1 232 ? 11.915 71.545 49.162 1.000 44.447 232 PHE B CA 1
ATOM 5287 C C . PHE B 1 232 ? 12.404 72.916 49.626 1.000 47.051 232 PHE B C 1
ATOM 5288 O O . PHE B 1 232 ? 13.379 73.437 49.103 1.000 47.474 232 PHE B O 1
ATOM 5296 N N . ASN B 1 233 ? 11.705 73.466 50.640 1.000 53.132 233 ASN B N 1
ATOM 5297 C CA . ASN B 1 233 ? 12.168 74.596 51.443 1.000 52.775 233 ASN B CA 1
ATOM 5298 C C . ASN B 1 233 ? 13.125 74.111 52.535 1.000 53.785 233 ASN B C 1
ATOM 5299 O O . ASN B 1 233 ? 13.249 72.907 52.780 1.000 54.969 233 ASN B O 1
ATOM 5304 N N . ASN B 1 234 ? 13.707 75.065 53.275 1.000 55.125 234 ASN B N 1
ATOM 5305 C CA . ASN B 1 234 ? 14.633 74.759 54.355 1.000 51.944 234 ASN B CA 1
ATOM 5306 C C . ASN B 1 234 ? 13.993 73.948 55.486 1.000 56.571 234 ASN B C 1
ATOM 5307 O O . ASN B 1 234 ? 14.726 73.417 56.325 1.000 56.465 234 ASN B O 1
ATOM 5312 N N . HIS B 1 235 ? 12.654 73.823 55.504 1.000 54.705 235 HIS B N 1
ATOM 5313 C CA . HIS B 1 235 ? 11.965 73.032 56.515 1.000 57.544 235 HIS B CA 1
ATOM 5314 C C . HIS B 1 235 ? 11.653 71.633 55.976 1.000 56.043 235 HIS B C 1
ATOM 5315 O O . HIS B 1 235 ? 10.894 70.874 56.591 1.000 54.200 235 HIS B O 1
ATOM 5322 N N . TRP B 1 236 ? 12.275 71.279 54.837 1.000 55.785 236 TRP B N 1
ATOM 5323 C CA . TRP B 1 236 ? 12.125 69.961 54.237 1.000 50.747 236 TRP B CA 1
ATOM 5324 C C . TRP B 1 236 ? 10.669 69.694 53.850 1.000 45.360 236 TRP B C 1
ATOM 5325 O O . TRP B 1 236 ? 10.163 68.599 54.090 1.000 53.032 236 TRP B O 1
ATOM 5336 N N . GLU B 1 237 ? 10.009 70.666 53.205 1.000 46.785 237 GLU B N 1
ATOM 5337 C CA . GLU B 1 237 ? 8.630 70.483 52.754 1.000 50.192 237 GLU B CA 1
ATOM 5338 C C . GLU B 1 237 ? 8.536 70.784 51.257 1.000 46.079 237 GLU B C 1
ATOM 5339 O O . GLU B 1 237 ? 9.060 71.805 50.821 1.000 42.665 237 GLU B O 1
ATOM 534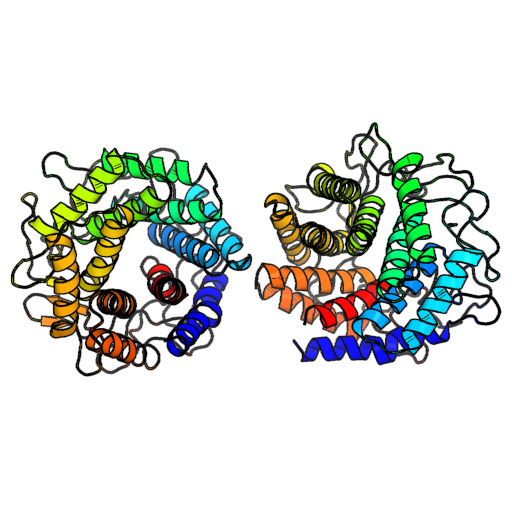5 N N . SER B 1 238 ? 7.859 69.912 50.489 1.000 49.033 238 SER B N 1
ATOM 5346 C CA . SER B 1 238 ? 7.797 70.046 49.037 1.000 49.172 238 SER B CA 1
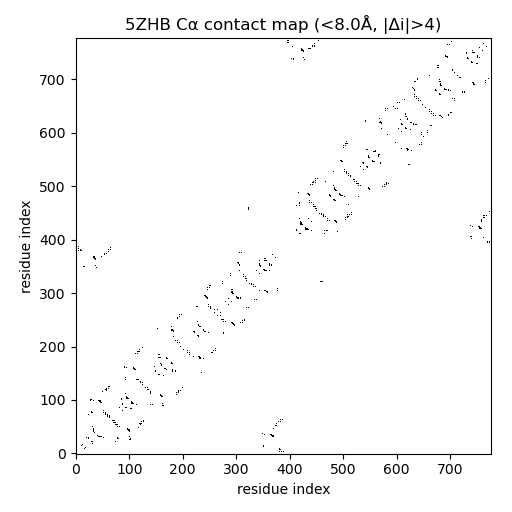ATOM 5347 C C . SER B 1 238 ? 7.227 71.407 48.681 1.000 51.189 238 SER B C 1
ATOM 5348 O O . SER B 1 238 ? 6.295 71.855 49.340 1.000 54.787 238 SER B O 1
ATOM 5351 N N . ILE B 1 239 ? 7.756 72.025 47.623 1.000 54.777 239 ILE B N 1
ATOM 5352 C CA . ILE B 1 239 ? 7.333 73.355 47.220 1.000 56.469 239 ILE B CA 1
ATOM 5353 C C . ILE B 1 239 ? 6.706 73.350 45.823 1.000 59.281 239 ILE B C 1
ATOM 5354 O O . ILE B 1 239 ? 6.296 74.411 45.358 1.000 54.009 239 ILE B O 1
ATOM 5359 N N . ILE B 1 240 ? 6.643 72.198 45.131 1.000 55.827 240 ILE B N 1
ATOM 5360 C CA . ILE B 1 240 ? 5.872 72.123 43.892 1.000 49.265 240 ILE B CA 1
ATOM 5361 C C . ILE B 1 240 ? 5.287 70.729 43.754 1.000 45.584 240 ILE B C 1
ATOM 5362 O O . ILE B 1 240 ? 5.839 69.759 44.259 1.000 46.114 240 ILE B O 1
ATOM 5367 N N . ASP B 1 241 ? 4.140 70.663 43.079 1.000 43.907 241 ASP B N 1
ATOM 5368 C CA . ASP B 1 241 ? 3.501 69.404 42.763 1.000 43.129 241 ASP B CA 1
ATOM 5369 C C . ASP B 1 241 ? 4.144 68.917 41.472 1.000 42.089 241 ASP B C 1
ATOM 5370 O O . ASP B 1 241 ? 3.723 69.327 40.386 1.000 34.980 241 ASP B O 1
ATOM 5375 N N . LEU B 1 242 ? 5.197 68.102 41.632 1.000 39.213 242 LEU B N 1
ATOM 5376 C CA . LEU B 1 242 ? 5.910 67.507 40.506 1.000 35.772 242 LEU B CA 1
ATOM 5377 C C . LEU B 1 242 ? 6.240 66.062 40.846 1.000 36.046 242 LEU B C 1
ATOM 5378 O O . LEU B 1 242 ? 6.843 65.816 41.888 1.000 36.784 242 LEU B O 1
ATOM 5383 N N . LYS B 1 243 ? 5.794 65.123 39.995 1.000 31.312 243 LYS B N 1
ATOM 5384 C CA . LYS B 1 243 ? 6.161 63.722 40.103 1.000 32.778 243 LYS B CA 1
ATOM 5385 C C . LYS B 1 243 ? 7.169 63.437 38.988 1.000 35.268 243 LYS B C 1
ATOM 5386 O O . LYS B 1 243 ? 6.966 63.856 37.853 1.000 29.369 243 LYS B O 1
ATOM 5392 N N . SER B 1 244 ? 8.296 62.814 39.352 1.000 29.695 244 SER B N 1
ATOM 5393 C CA . SER B 1 244 ? 9.335 62.441 38.402 1.000 29.397 244 SER B CA 1
ATOM 5394 C C . SER B 1 244 ? 9.509 60.928 38.436 1.000 25.975 244 SER B C 1
ATOM 5395 O O . SER B 1 244 ? 10.155 60.375 39.338 1.000 27.403 244 SER B O 1
ATOM 5398 N N . TYR B 1 245 ? 8.849 60.254 37.503 1.000 22.545 245 TYR B N 1
ATOM 5399 C CA . TYR B 1 245 ? 8.681 58.818 37.589 1.000 23.719 245 TYR B CA 1
ATOM 5400 C C . TYR B 1 245 ? 10.038 58.103 37.572 1.000 27.120 245 TYR B C 1
ATOM 5401 O O . TYR B 1 245 ? 10.197 57.065 38.246 1.000 26.727 245 TYR B O 1
ATOM 5410 N N . GLY B 1 246 ? 10.966 58.632 36.750 1.000 24.797 246 GLY B N 1
ATOM 5411 C CA . GLY B 1 246 ? 12.322 58.090 36.625 1.000 23.969 246 GLY B CA 1
ATOM 5412 C C . GLY B 1 246 ? 13.139 58.173 37.923 1.000 24.791 246 GLY B C 1
ATOM 5413 O O . GLY B 1 246 ? 13.858 57.229 38.307 1.000 24.319 246 GLY B O 1
ATOM 5414 N N . HIS B 1 247 ? 13.118 59.325 38.583 1.000 22.767 247 HIS B N 1
ATOM 5415 C CA . HIS B 1 247 ? 13.767 59.450 39.892 1.000 27.418 247 HIS B CA 1
ATOM 5416 C C . HIS B 1 247 ? 13.230 58.443 40.926 1.000 27.410 247 HIS B C 1
ATOM 5417 O O . HIS B 1 247 ? 13.993 57.822 41.680 1.000 24.442 247 HIS B O 1
ATOM 5424 N N . ASP B 1 248 ? 11.903 58.236 40.969 1.000 24.021 248 ASP B N 1
ATOM 5425 C CA . ASP B 1 248 ? 11.318 57.348 41.969 1.000 24.707 248 ASP B CA 1
ATOM 5426 C C . ASP B 1 248 ? 11.847 55.927 41.825 1.000 23.913 248 ASP B C 1
ATOM 5427 O O . ASP B 1 248 ? 12.302 55.331 42.812 1.000 23.005 248 ASP B O 1
ATOM 5432 N N . ILE B 1 249 ? 11.780 55.386 40.598 1.000 20.956 249 ILE B N 1
ATOM 5433 C CA . ILE B 1 249 ? 12.075 53.979 40.410 1.000 21.179 249 ILE B CA 1
ATOM 5434 C C . ILE B 1 249 ? 13.590 53.796 40.522 1.000 21.097 249 ILE B C 1
ATOM 5435 O O . ILE B 1 249 ? 14.056 52.737 40.957 1.000 24.414 249 ILE B O 1
ATOM 5440 N N . GLU B 1 250 ? 14.334 54.808 40.075 1.000 21.393 250 GLU B N 1
ATOM 5441 C CA . GLU B 1 250 ? 15.774 54.874 40.290 1.000 20.757 250 GLU B CA 1
ATOM 5442 C C . GLU B 1 250 ? 16.100 54.853 41.792 1.000 22.266 250 GLU B C 1
ATOM 5443 O O . GLU B 1 250 ? 16.896 54.016 42.223 1.000 22.514 250 GLU B O 1
ATOM 5449 N N . ALA B 1 251 ? 15.513 55.778 42.576 1.000 22.800 251 ALA B N 1
ATOM 5450 C CA . ALA B 1 251 ? 15.696 55.804 44.032 1.000 24.094 251 ALA B CA 1
ATOM 5451 C C . ALA B 1 251 ? 15.312 54.485 44.699 1.000 25.211 251 ALA B C 1
ATOM 5452 O O . ALA B 1 251 ? 15.973 54.092 45.672 1.000 27.170 251 ALA B O 1
ATOM 5454 N N . SER B 1 252 ? 14.284 53.794 44.176 1.000 22.256 252 SER B N 1
ATOM 5455 C CA . SER B 1 252 ? 13.854 52.526 44.751 1.000 24.852 252 SER B CA 1
ATOM 5456 C C . SER B 1 252 ? 15.036 51.561 44.868 1.000 27.943 252 SER B C 1
ATOM 5457 O O . SER B 1 252 ? 15.315 51.047 45.976 1.000 24.576 252 SER B O 1
ATOM 5460 N N . TRP B 1 253 ? 15.769 51.363 43.758 1.000 22.711 253 TRP B N 1
ATOM 5461 C CA . TRP B 1 253 ? 16.809 50.354 43.764 1.000 22.282 253 TRP B CA 1
ATOM 5462 C C . TRP B 1 253 ? 18.130 50.896 44.296 1.000 24.192 253 TRP B C 1
ATOM 5463 O O . TRP B 1 253 ? 18.912 50.120 44.845 1.000 26.075 253 TRP B O 1
ATOM 5474 N N . LEU B 1 254 ? 18.370 52.215 44.190 1.000 22.758 254 LEU B N 1
ATOM 5475 C CA . LEU B 1 254 ? 19.565 52.809 44.769 1.000 22.206 254 LEU B CA 1
ATOM 5476 C C . LEU B 1 254 ? 19.490 52.779 46.298 1.000 25.860 254 LEU B C 1
ATOM 5477 O O . LEU B 1 254 ? 20.473 52.460 47.005 1.000 24.647 254 LEU B O 1
ATOM 5482 N N . ILE B 1 255 ? 18.334 53.174 46.831 1.000 26.611 255 ILE B N 1
ATOM 5483 C CA . ILE B 1 255 ? 18.157 53.094 48.279 1.000 23.773 255 ILE B CA 1
ATOM 5484 C C . ILE B 1 255 ? 18.307 51.635 48.736 1.000 23.096 255 ILE B C 1
ATOM 5485 O O . ILE B 1 255 ? 18.950 51.384 49.746 1.000 27.116 255 ILE B O 1
ATOM 5490 N N . ASP B 1 256 ? 17.766 50.677 47.987 1.000 24.394 256 ASP B N 1
ATOM 5491 C CA . ASP B 1 256 ? 17.897 49.268 48.309 1.000 25.032 256 ASP B CA 1
ATOM 5492 C C . ASP B 1 256 ? 19.376 48.892 48.397 1.000 28.453 256 ASP B C 1
ATOM 5493 O O . ASP B 1 256 ? 19.780 48.202 49.340 1.000 28.277 256 ASP B O 1
ATOM 5498 N N . ASP B 1 257 ? 20.185 49.337 47.420 1.000 24.398 257 ASP B N 1
ATOM 5499 C CA . ASP B 1 257 ? 21.613 49.057 47.410 1.000 26.547 257 ASP B CA 1
ATOM 5500 C C . ASP B 1 257 ? 22.283 49.599 48.667 1.000 26.555 257 ASP B C 1
ATOM 5501 O O . ASP B 1 257 ? 23.116 48.909 49.262 1.000 28.471 257 ASP B O 1
ATOM 5506 N N . ALA B 1 258 ? 21.943 50.834 49.059 1.000 27.567 258 ALA B N 1
ATOM 5507 C CA . ALA B 1 258 ? 22.454 51.421 50.287 1.000 27.956 258 ALA B CA 1
ATOM 5508 C C . ALA B 1 258 ? 22.078 50.561 51.514 1.000 31.315 258 ALA B C 1
ATOM 5509 O O . ALA B 1 258 ? 22.916 50.305 52.386 1.000 30.212 258 ALA B O 1
ATOM 5511 N N . LEU B 1 259 ? 20.828 50.100 51.592 1.000 33.648 259 LEU B N 1
ATOM 5512 C CA . LEU B 1 259 ? 20.412 49.219 52.681 1.000 32.683 259 LEU B CA 1
ATOM 5513 C C . LEU B 1 259 ? 21.243 47.936 52.693 1.000 33.840 259 LEU B C 1
ATOM 5514 O O . LEU B 1 259 ? 21.686 47.479 53.756 1.000 36.054 259 LEU B O 1
ATOM 5519 N N . LYS B 1 260 ? 21.401 47.316 51.519 1.000 30.755 260 LYS B N 1
ATOM 5520 C CA . LYS B 1 260 ? 22.138 46.064 51.395 1.000 31.082 260 LYS B CA 1
ATOM 5521 C C . LYS B 1 260 ? 23.609 46.284 51.759 1.000 34.986 260 LYS B C 1
ATOM 5522 O O . LYS B 1 260 ? 24.178 45.514 52.540 1.000 32.780 260 LYS B O 1
ATOM 5528 N N . VAL B 1 261 ? 24.213 47.371 51.262 1.000 32.228 261 VAL B N 1
ATOM 5529 C CA . VAL B 1 261 ? 25.624 47.617 51.521 1.000 35.056 261 VAL B CA 1
ATOM 5530 C C . VAL B 1 261 ? 25.905 47.893 53.008 1.000 35.359 261 VAL B C 1
ATOM 5531 O O . VAL B 1 261 ? 26.990 47.555 53.488 1.000 32.192 261 VAL B O 1
ATOM 5535 N N . THR B 1 262 ? 24.957 48.503 53.745 1.000 31.432 262 THR B N 1
ATOM 5536 C CA . THR B 1 262 ? 25.186 48.849 55.150 1.000 30.818 262 THR B CA 1
ATOM 5537 C C . THR B 1 262 ? 24.501 47.864 56.106 1.000 32.407 262 THR B C 1
ATOM 5538 O O . THR B 1 262 ? 24.494 48.106 57.301 1.000 36.131 262 THR B O 1
ATOM 5542 N N . GLY B 1 263 ? 23.920 46.777 55.593 1.000 33.269 263 GLY B N 1
ATOM 5543 C CA . GLY B 1 263 ? 23.195 45.802 56.390 1.000 35.809 263 GLY B CA 1
ATOM 5544 C C . GLY B 1 263 ? 22.063 46.431 57.196 1.000 41.175 263 GLY B C 1
ATOM 5545 O O . GLY B 1 263 ? 21.821 46.051 58.345 1.000 39.861 263 GLY B O 1
ATOM 5546 N N . ASN B 1 264 ? 21.344 47.370 56.565 1.000 37.699 264 ASN B N 1
ATOM 5547 C CA . ASN B 1 264 ? 20.261 48.078 57.220 1.000 35.409 264 ASN B CA 1
ATOM 5548 C C . ASN B 1 264 ? 18.962 47.320 56.949 1.000 38.531 264 ASN B C 1
ATOM 5549 O O . ASN B 1 264 ? 18.380 47.452 55.872 1.000 34.002 264 ASN B O 1
ATOM 5554 N N . ASN B 1 265 ? 18.484 46.555 57.942 1.000 38.367 265 ASN B N 1
ATOM 5555 C CA . ASN B 1 265 ? 17.384 45.637 57.715 1.000 34.540 265 ASN B CA 1
ATOM 5556 C C . ASN B 1 265 ? 16.093 46.177 58.323 1.000 35.891 265 ASN B C 1
ATOM 5557 O O . ASN B 1 265 ? 15.163 45.412 58.556 1.000 40.790 265 ASN B O 1
ATOM 5562 N N . ASP B 1 266 ? 16.021 47.494 58.544 1.000 31.995 266 ASP B N 1
ATOM 5563 C CA . ASP B 1 266 ? 14.827 48.079 59.106 1.000 33.894 266 ASP B CA 1
ATOM 5564 C C . ASP B 1 266 ? 13.660 47.879 58.131 1.000 40.172 266 ASP B C 1
ATOM 5565 O O . ASP B 1 266 ? 13.744 48.301 56.977 1.000 31.264 266 ASP B O 1
ATOM 5570 N N . ARG B 1 267 ? 12.570 47.262 58.632 1.000 35.963 267 ARG B N 1
ATOM 5571 C CA . ARG B 1 267 ? 11.398 46.894 57.850 1.000 40.841 267 ARG B CA 1
ATOM 5572 C C . ARG B 1 267 ? 10.837 48.031 57.008 1.000 37.909 267 ARG B C 1
ATOM 5573 O O . ARG B 1 267 ? 10.436 47.806 55.867 1.000 44.096 267 ARG B O 1
ATOM 5581 N N . LYS B 1 268 ? 10.714 49.222 57.589 1.000 36.086 268 LYS B N 1
ATOM 5582 C CA . LYS B 1 268 ? 10.004 50.292 56.914 1.000 39.046 268 LYS B CA 1
ATOM 5583 C C . LYS B 1 268 ? 10.785 50.777 55.680 1.000 41.763 268 LYS B C 1
ATOM 5584 O O . LYS B 1 268 ? 10.196 51.276 54.719 1.000 36.626 268 LYS B O 1
ATOM 5590 N N . TYR B 1 269 ? 12.120 50.679 55.701 1.000 40.161 269 TYR B N 1
ATOM 5591 C CA . TYR B 1 269 ? 12.898 51.162 54.562 1.000 34.832 269 TYR B CA 1
ATOM 5592 C C . TYR B 1 269 ? 12.717 50.189 53.404 1.000 30.854 269 TYR B C 1
ATOM 5593 O O . TYR B 1 269 ? 12.542 50.601 52.259 1.000 32.305 269 TYR B O 1
ATOM 5602 N N . THR B 1 270 ? 12.741 48.887 53.724 1.000 31.204 270 THR B N 1
ATOM 5603 C CA . THR B 1 270 ? 12.499 47.835 52.755 1.000 34.347 270 THR B CA 1
ATOM 5604 C C . THR B 1 270 ? 11.095 47.966 52.158 1.000 35.704 270 THR B C 1
ATOM 5605 O O . THR B 1 270 ? 10.903 47.722 50.962 1.000 33.855 270 THR B O 1
ATOM 5609 N N . GLN B 1 271 ? 10.121 48.383 52.981 1.000 35.873 271 GLN B N 1
ATOM 5610 C CA . GLN B 1 271 ? 8.749 48.553 52.521 1.000 34.216 271 GLN B CA 1
ATOM 5611 C C . GLN B 1 271 ? 8.628 49.778 51.607 1.000 32.330 271 GLN B C 1
ATOM 5612 O O . GLN B 1 271 ? 7.893 49.741 50.628 1.000 34.796 271 GLN B O 1
ATOM 5618 N N . MET B 1 272 ? 9.297 50.879 51.961 1.000 29.697 272 MET B N 1
ATOM 5619 C CA . MET B 1 272 ? 9.343 52.049 51.114 1.000 31.115 272 MET B CA 1
ATOM 5620 C C . MET B 1 272 ? 9.824 51.697 49.694 1.000 35.381 272 MET B C 1
ATOM 5621 O O . MET B 1 272 ? 9.206 52.106 48.717 1.000 33.348 272 MET B O 1
ATOM 5626 N N . VAL B 1 273 ? 10.902 50.912 49.599 1.000 37.780 273 VAL B N 1
ATOM 5627 C CA . VAL B 1 273 ? 11.506 50.506 48.338 1.000 36.763 273 VAL B CA 1
ATOM 5628 C C . VAL B 1 273 ? 10.490 49.773 47.476 1.000 38.899 273 VAL B C 1
ATOM 5629 O O . VAL B 1 273 ? 10.452 49.996 46.263 1.000 32.821 273 VAL B O 1
ATOM 5633 N N . ILE B 1 274 ? 9.745 48.844 48.111 1.000 37.331 274 ILE B N 1
ATOM 5634 C CA . ILE B 1 274 ? 8.800 47.992 47.403 1.000 38.534 274 ILE B CA 1
ATOM 5635 C C . ILE B 1 274 ? 7.587 48.830 46.982 1.000 34.531 274 ILE B C 1
ATOM 5636 O O . ILE B 1 274 ? 7.115 48.707 45.858 1.000 30.762 274 ILE B O 1
ATOM 5641 N N . ASP B 1 275 ? 7.148 49.725 47.875 1.000 34.790 275 ASP B N 1
ATOM 5642 C CA . ASP B 1 275 ? 5.985 50.570 47.674 1.000 35.057 275 ASP B CA 1
ATOM 5643 C C . ASP B 1 275 ? 6.222 51.471 46.474 1.000 32.227 275 ASP B C 1
ATOM 5644 O O . ASP B 1 275 ? 5.300 51.745 45.714 1.000 30.191 275 ASP B O 1
ATOM 5649 N N . ILE B 1 276 ? 7.460 51.953 46.337 1.000 32.217 276 ILE B N 1
ATOM 5650 C CA . ILE B 1 276 ? 7.787 52.862 45.245 1.000 32.134 276 ILE B CA 1
ATOM 5651 C C . ILE B 1 276 ? 7.710 52.071 43.944 1.000 27.939 276 ILE B C 1
ATOM 5652 O O . ILE B 1 276 ? 7.060 52.496 43.001 1.000 28.846 276 ILE B O 1
ATOM 5657 N N . ALA B 1 277 ? 8.336 50.894 43.914 1.000 28.631 277 ALA B N 1
ATOM 5658 C CA . ALA B 1 277 ? 8.270 50.057 42.731 1.000 31.877 277 ALA B CA 1
ATOM 5659 C C . ALA B 1 277 ? 6.807 49.835 42.337 1.000 37.608 277 ALA B C 1
ATOM 5660 O O . ALA B 1 277 ? 6.467 50.094 41.187 1.000 31.453 277 ALA B O 1
ATOM 5662 N N . TYR B 1 278 ? 5.948 49.390 43.284 1.000 34.894 278 TYR B N 1
ATOM 5663 C CA . TYR B 1 278 ? 4.547 49.118 42.975 1.000 30.460 278 TYR B CA 1
ATOM 5664 C C . TYR B 1 278 ? 3.891 50.404 42.470 1.000 25.245 278 TYR B C 1
ATOM 5665 O O . TYR B 1 278 ? 3.093 50.373 41.540 1.000 30.474 278 TYR B O 1
ATOM 5674 N N . ASN B 1 279 ? 4.200 51.525 43.116 1.000 27.553 279 ASN B N 1
ATOM 5675 C CA . ASN B 1 279 ? 3.624 52.809 42.770 1.000 26.877 279 ASN B CA 1
ATOM 5676 C C . ASN B 1 279 ? 3.920 53.174 41.305 1.000 30.601 279 ASN B C 1
ATOM 5677 O O . ASN B 1 279 ? 3.012 53.434 40.509 1.000 29.971 279 ASN B O 1
ATOM 5682 N N . ILE B 1 280 ? 5.202 53.170 40.932 1.000 28.635 280 ILE B N 1
ATOM 5683 C CA . ILE B 1 280 ? 5.590 53.542 39.577 1.000 27.283 280 ILE B CA 1
ATOM 5684 C C . ILE B 1 280 ? 5.048 52.547 38.549 1.000 26.357 280 ILE B C 1
ATOM 5685 O O . ILE B 1 280 ? 4.641 52.949 37.463 1.000 31.014 280 ILE B O 1
ATOM 5690 N N . GLU B 1 281 ? 5.020 51.250 38.859 1.000 25.397 281 GLU B N 1
ATOM 5691 C CA . GLU B 1 281 ? 4.468 50.288 37.925 1.000 28.367 281 GLU B CA 1
ATOM 5692 C C . GLU B 1 281 ? 3.033 50.685 37.580 1.000 32.266 281 GLU B C 1
ATOM 5693 O O . GLU B 1 281 ? 2.590 50.497 36.439 1.000 30.402 281 GLU B O 1
ATOM 5699 N N . LYS B 1 282 ? 2.311 51.202 38.592 1.000 38.591 282 LYS B N 1
ATOM 5700 C CA . LYS B 1 282 ? 0.885 51.465 38.475 1.000 33.691 282 LYS B CA 1
ATOM 5701 C C . LYS B 1 282 ? 0.659 52.835 37.829 1.000 35.222 282 LYS B C 1
ATOM 5702 O O . LYS B 1 282 ? -0.229 52.981 36.998 1.000 35.777 282 LYS B O 1
ATOM 5708 N N . LYS B 1 283 ? 1.464 53.833 38.196 1.000 32.913 283 LYS B N 1
ATOM 5709 C CA . LYS B 1 283 ? 1.162 55.211 37.861 1.000 34.791 283 LYS B CA 1
ATOM 5710 C C . LYS B 1 283 ? 2.045 55.821 36.769 1.000 34.648 283 LYS B C 1
ATOM 5711 O O . LYS B 1 283 ? 1.638 56.811 36.184 1.000 31.706 283 LYS B O 1
ATOM 5717 N N . GLY B 1 284 ? 3.239 55.279 36.496 1.000 33.366 284 GLY B N 1
ATOM 5718 C CA . GLY B 1 284 ? 4.160 55.920 35.562 1.000 30.890 284 GLY B CA 1
ATOM 5719 C C . GLY B 1 284 ? 4.166 55.216 34.210 1.000 29.727 284 GLY B C 1
ATOM 5720 O O . GLY B 1 284 ? 4.618 55.784 33.204 1.000 30.598 284 GLY B O 1
ATOM 5721 N N . VAL B 1 285 ? 3.681 53.973 34.199 1.000 25.751 285 VAL B N 1
ATOM 5722 C CA . VAL B 1 285 ? 3.817 53.088 33.060 1.000 26.548 285 VAL B CA 1
ATOM 5723 C C . VAL B 1 285 ? 2.635 53.321 32.123 1.000 30.754 285 VAL B C 1
ATOM 5724 O O . VAL B 1 285 ? 1.488 53.304 32.558 1.000 28.608 285 VAL B O 1
ATOM 5728 N N . LEU B 1 286 ? 2.950 53.587 30.851 1.000 27.300 286 LEU B N 1
ATOM 5729 C CA . LEU B 1 286 ? 1.976 53.919 29.825 1.000 29.188 286 LEU B CA 1
ATOM 5730 C C . LEU B 1 286 ? 1.426 52.628 29.249 1.000 30.275 286 LEU B C 1
ATOM 5731 O O . LEU B 1 286 ? 1.855 51.551 29.645 1.000 29.508 286 LEU B O 1
ATOM 5736 N N . LYS B 1 287 ? 0.518 52.725 28.265 1.000 30.499 287 LYS B N 1
ATOM 5737 C CA . LYS B 1 287 ? -0.201 51.542 27.836 1.000 27.945 287 LYS B CA 1
ATOM 5738 C C . LYS B 1 287 ? 0.672 50.610 27.017 1.000 27.313 287 LYS B C 1
ATOM 5739 O O . LYS B 1 287 ? 0.296 49.470 26.785 1.000 26.801 287 LYS B O 1
ATOM 5745 N N . ASP B 1 288 ? 1.811 51.107 26.512 1.000 27.512 288 ASP B N 1
ATOM 5746 C CA . ASP B 1 288 ? 2.761 50.250 25.835 1.000 28.536 288 ASP B CA 1
ATOM 5747 C C . ASP B 1 288 ? 3.847 49.719 26.781 1.000 27.488 288 ASP B C 1
ATOM 5748 O O . ASP B 1 288 ? 4.723 49.010 26.314 1.000 27.407 288 ASP B O 1
ATOM 5753 N N . GLY B 1 289 ? 3.809 50.020 28.079 1.000 29.547 289 GLY B N 1
ATOM 5754 C CA . GLY B 1 289 ? 4.825 49.496 28.991 1.000 31.518 289 GLY B CA 1
ATOM 5755 C C . GLY B 1 289 ? 5.982 50.469 29.218 1.000 28.595 289 GLY B C 1
ATOM 5756 O O . GLY B 1 289 ? 6.710 50.384 30.225 1.000 26.943 289 GLY B O 1
ATOM 5757 N N . SER B 1 290 ? 6.084 51.464 28.328 1.000 23.532 290 SER B N 1
ATOM 5758 C CA . SER B 1 290 ? 7.074 52.515 28.471 1.000 24.115 290 SER B CA 1
ATOM 5759 C C . SER B 1 290 ? 6.687 53.424 29.621 1.000 23.288 290 SER B C 1
ATOM 5760 O O . SER B 1 290 ? 5.526 53.419 30.059 1.000 30.299 290 SER B O 1
ATOM 5763 N N . LEU B 1 291 ? 7.654 54.228 30.092 1.000 21.928 291 LEU B N 1
ATOM 5764 C CA . LEU B 1 291 ? 7.436 55.157 31.187 1.000 24.110 291 LEU B CA 1
ATOM 5765 C C . LEU B 1 291 ? 7.311 56.590 30.691 1.000 25.824 291 LEU B C 1
ATOM 5766 O O . LEU B 1 291 ? 8.123 57.066 29.906 1.000 25.770 291 LEU B O 1
ATOM 5771 N N . ALA B 1 292 ? 6.313 57.300 31.246 1.000 25.920 292 ALA B N 1
ATOM 5772 C CA . ALA B 1 292 ? 6.201 58.746 31.073 1.000 25.091 292 ALA B CA 1
ATOM 5773 C C . ALA B 1 292 ? 7.321 59.425 31.847 1.000 25.723 292 ALA B C 1
ATOM 5774 O O . ALA B 1 292 ? 7.955 58.823 32.723 1.000 26.143 292 ALA B O 1
ATOM 5776 N N . TYR B 1 293 ? 7.496 60.719 31.592 1.000 23.476 293 TYR B N 1
ATOM 5777 C CA . TYR B 1 293 ? 8.598 61.455 32.169 1.000 23.846 293 TYR B CA 1
ATOM 5778 C C . TYR B 1 293 ? 8.229 62.099 33.506 1.000 30.764 293 TYR B C 1
ATOM 5779 O O . TYR B 1 293 ? 8.921 61.910 34.512 1.000 25.102 293 TYR B O 1
ATOM 5788 N N . GLU B 1 294 ? 7.177 62.930 33.496 1.000 28.142 294 GLU B N 1
ATOM 5789 C CA . GLU B 1 294 ? 6.866 63.779 34.637 1.000 29.979 294 GLU B CA 1
ATOM 5790 C C . GLU B 1 294 ? 5.361 64.025 34.705 1.000 33.664 294 GLU B C 1
ATOM 5791 O O . GLU B 1 294 ? 4.661 63.923 33.691 1.000 31.064 294 GLU B O 1
ATOM 5797 N N . ASN B 1 295 ? 4.900 64.394 35.907 1.000 37.679 295 ASN B N 1
ATOM 5798 C CA . ASN B 1 295 ? 3.546 64.897 36.128 1.000 36.491 295 ASN B CA 1
ATOM 5799 C C . ASN B 1 295 ? 3.642 66.155 36.989 1.000 34.460 295 ASN B C 1
ATOM 5800 O O . ASN B 1 295 ? 3.950 66.065 38.178 1.000 31.735 295 ASN B O 1
ATOM 5805 N N . GLU B 1 296 ? 3.455 67.313 36.346 1.000 32.155 296 GLU B N 1
ATOM 5806 C CA . GLU B 1 296 ? 3.623 68.619 36.951 1.000 35.464 296 GLU B CA 1
ATOM 5807 C C . GLU B 1 296 ? 2.245 69.281 37.026 1.000 40.736 296 GLU B C 1
ATOM 5808 O O . GLU B 1 296 ? 1.650 69.601 35.993 1.000 33.911 296 GLU B O 1
ATOM 5814 N N . ASN B 1 297 ? 1.746 69.427 38.258 1.000 43.243 297 ASN B N 1
ATOM 5815 C CA . ASN B 1 297 ? 0.417 69.952 38.520 1.000 42.089 297 ASN B CA 1
ATOM 5816 C C . ASN B 1 297 ? -0.650 69.196 37.751 1.000 39.509 297 ASN B C 1
ATOM 5817 O O . ASN B 1 297 ? -1.602 69.803 37.287 1.000 41.280 297 ASN B O 1
ATOM 5822 N N . GLY B 1 298 ? -0.488 67.886 37.598 1.000 40.161 298 GLY B N 1
ATOM 5823 C CA . GLY B 1 298 ? -1.512 67.067 36.975 1.000 38.839 298 GLY B CA 1
ATOM 5824 C C . GLY B 1 298 ? -1.366 66.984 35.459 1.000 35.935 298 GLY B C 1
ATOM 5825 O O . GLY B 1 298 ? -2.032 66.168 34.853 1.000 41.841 298 GLY B O 1
ATOM 5826 N N . LYS B 1 299 ? -0.498 67.801 34.855 1.000 38.069 299 LYS B N 1
ATOM 5827 C CA . LYS B 1 299 ? -0.176 67.654 33.445 1.000 39.445 299 LYS B CA 1
ATOM 5828 C C . LYS B 1 299 ? 0.986 66.661 33.256 1.000 36.144 299 LYS B C 1
ATOM 5829 O O . LYS B 1 299 ? 2.095 66.928 33.720 1.000 31.346 299 LYS B O 1
ATOM 5835 N N . ILE B 1 300 ? 0.713 65.530 32.587 1.000 35.411 300 ILE B N 1
ATOM 5836 C CA . ILE B 1 300 ? 1.707 64.509 32.276 1.000 34.420 300 ILE B CA 1
ATOM 5837 C C . ILE B 1 300 ? 2.498 64.871 31.014 1.000 35.375 300 ILE B C 1
ATOM 5838 O O . ILE B 1 300 ? 1.935 65.279 29.996 1.000 33.408 300 ILE B O 1
ATOM 5843 N N . ASP B 1 301 ? 3.837 64.749 31.092 1.000 30.025 301 ASP B N 1
ATOM 5844 C CA . ASP B 1 301 ? 4.705 64.793 29.924 1.000 26.029 301 ASP B CA 1
ATOM 5845 C C . ASP B 1 301 ? 4.958 63.351 29.475 1.000 29.787 301 ASP B C 1
ATOM 5846 O O . ASP B 1 301 ? 5.588 62.582 30.206 1.000 28.134 301 ASP B O 1
ATOM 5851 N N . TYR B 1 302 ? 4.391 62.987 28.313 1.000 26.728 302 TYR B N 1
ATOM 5852 C CA . TYR B 1 302 ? 4.390 61.626 27.812 1.000 27.115 302 TYR B CA 1
ATOM 5853 C C . TYR B 1 302 ? 5.673 61.288 27.027 1.000 21.835 302 TYR B C 1
ATOM 5854 O O . TYR B 1 302 ? 5.747 60.205 26.457 1.000 24.152 302 TYR B O 1
ATOM 5863 N N . THR B 1 303 ? 6.645 62.196 26.989 1.000 22.363 303 THR B N 1
ATOM 5864 C CA . THR B 1 303 ? 7.931 61.954 26.330 1.000 24.503 303 THR B CA 1
ATOM 5865 C C . THR B 1 303 ? 8.593 60.755 27.030 1.000 24.218 303 THR B C 1
ATOM 5866 O O . THR B 1 303 ? 8.594 60.702 28.253 1.000 23.770 303 THR B O 1
ATOM 5870 N N . ARG B 1 304 ? 9.160 59.833 26.246 1.000 22.532 304 ARG B N 1
ATOM 5871 C CA . ARG B 1 304 ? 9.953 58.735 26.778 1.000 21.710 304 ARG B CA 1
ATOM 5872 C C . ARG B 1 304 ? 11.422 59.145 26.770 1.000 22.104 304 ARG B C 1
ATOM 5873 O O . ARG B 1 304 ? 12.043 59.209 25.700 1.000 24.183 304 ARG B O 1
ATOM 5881 N N . VAL B 1 305 ? 11.952 59.426 27.974 1.000 20.388 305 VAL B N 1
ATOM 5882 C CA . VAL B 1 305 ? 13.325 59.837 28.159 1.000 21.723 305 VAL B CA 1
ATOM 5883 C C . VAL B 1 305 ? 14.196 58.604 28.424 1.000 22.672 305 VAL B C 1
ATOM 5884 O O . VAL B 1 305 ? 13.763 57.655 29.092 1.000 19.632 305 VAL B O 1
ATOM 5888 N N . TRP B 1 306 ? 15.405 58.599 27.832 1.000 20.900 306 TRP B N 1
ATOM 5889 C CA . TRP B 1 306 ? 16.179 57.364 27.779 1.000 20.773 306 TRP B CA 1
ATOM 5890 C C . TRP B 1 306 ? 16.516 56.893 29.195 1.000 18.096 306 TRP B C 1
ATOM 5891 O O . TRP B 1 306 ? 16.323 55.725 29.519 1.000 19.406 306 TRP B O 1
ATOM 5902 N N . TRP B 1 307 ? 16.922 57.807 30.053 1.000 18.077 307 TRP B N 1
ATOM 5903 C CA . TRP B 1 307 ? 17.428 57.392 31.359 1.000 18.379 307 TRP B CA 1
ATOM 5904 C C . TRP B 1 307 ? 16.298 56.842 32.221 1.000 21.766 307 TRP B C 1
ATOM 5905 O O . TRP B 1 307 ? 16.517 55.943 33.047 1.000 18.502 307 TRP B O 1
ATOM 5916 N N . VAL B 1 308 ? 15.076 57.381 31.999 1.000 20.084 308 VAL B N 1
ATOM 5917 C CA . VAL B 1 308 ? 13.905 56.969 32.732 1.000 20.769 308 VAL B CA 1
ATOM 5918 C C . VAL B 1 308 ? 13.583 55.521 32.434 1.000 21.105 308 VAL B C 1
ATOM 5919 O O . VAL B 1 308 ? 13.301 54.780 33.373 1.000 23.690 308 VAL B O 1
ATOM 5923 N N . GLN B 1 309 ? 13.612 55.119 31.151 1.000 17.515 309 GLN B N 1
ATOM 5924 C CA . GLN B 1 309 ? 13.304 53.751 30.764 1.000 19.614 309 GLN B CA 1
ATOM 5925 C C . GLN B 1 309 ? 14.275 52.726 31.417 1.000 21.563 309 GLN B C 1
ATOM 5926 O O . GLN B 1 309 ? 13.884 51.637 31.879 1.000 20.867 309 GLN B O 1
ATOM 5932 N N . VAL B 1 310 ? 15.574 53.022 31.395 1.000 19.750 310 VAL B N 1
ATOM 5933 C CA . VAL B 1 310 ? 16.563 52.071 31.901 1.000 17.724 310 VAL B CA 1
ATOM 5934 C C . VAL B 1 310 ? 16.523 51.967 33.437 1.000 19.589 310 VAL B C 1
ATOM 5935 O O . VAL B 1 310 ? 16.660 50.872 33.965 1.000 19.224 310 VAL B O 1
ATOM 5939 N N . GLU B 1 311 ? 16.377 53.075 34.153 1.000 19.370 311 GLU B N 1
ATOM 5940 C CA . GLU B 1 311 ? 16.184 53.075 35.602 1.000 22.003 311 GLU B CA 1
ATOM 5941 C C . GLU B 1 311 ? 14.940 52.277 36.028 1.000 23.656 311 GLU B C 1
ATOM 5942 O O . GLU B 1 311 ? 14.958 51.587 37.043 1.000 23.130 311 GLU B O 1
ATOM 5948 N N . ALA B 1 312 ? 13.857 52.350 35.247 1.000 23.934 312 ALA 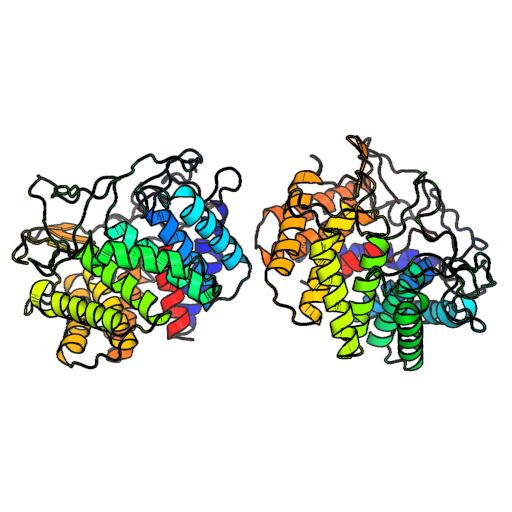B N 1
ATOM 5949 C CA . ALA B 1 312 ? 12.690 51.522 35.477 1.000 22.237 312 ALA B CA 1
ATOM 5950 C C . ALA B 1 312 ? 13.015 50.043 35.272 1.000 23.315 312 ALA B C 1
ATOM 5951 O O . ALA B 1 312 ? 12.526 49.178 35.990 1.000 22.013 312 ALA B O 1
ATOM 5953 N N . MET B 1 313 ? 13.773 49.712 34.227 1.000 19.692 313 MET B N 1
ATOM 5954 C CA . MET B 1 313 ? 14.092 48.317 34.033 1.000 21.792 313 MET B CA 1
ATOM 5955 C C . MET B 1 313 ? 14.853 47.800 35.267 1.000 24.977 313 MET B C 1
ATOM 5956 O O . MET B 1 313 ? 14.559 46.697 35.751 1.000 22.699 313 MET B O 1
ATOM 5961 N N . VAL B 1 314 ? 15.831 48.569 35.764 1.000 23.665 314 VAL B N 1
ATOM 5962 C CA . VAL B 1 314 ? 16.619 48.085 36.896 1.000 25.121 314 VAL B CA 1
ATOM 5963 C C . VAL B 1 314 ? 15.730 48.009 38.152 1.000 25.502 314 VAL B C 1
ATOM 5964 O O . VAL B 1 314 ? 15.729 47.001 38.883 1.000 24.002 314 VAL B O 1
ATOM 5968 N N . GLY B 1 315 ? 14.995 49.092 38.417 1.000 25.527 315 GLY B N 1
ATOM 5969 C CA . GLY B 1 315 ? 14.172 49.200 39.618 1.000 26.863 315 GLY B CA 1
ATOM 5970 C C . GLY B 1 315 ? 13.110 48.096 39.670 1.000 28.804 315 GLY B C 1
ATOM 5971 O O . GLY B 1 315 ? 12.883 47.483 40.715 1.000 27.039 315 GLY B O 1
ATOM 5972 N N . PHE B 1 316 ? 12.483 47.836 38.526 1.000 26.154 316 PHE B N 1
ATOM 5973 C CA . PHE B 1 316 ? 11.485 46.791 38.396 1.000 28.548 316 PHE B CA 1
ATOM 5974 C C . PHE B 1 316 ? 12.123 45.416 38.565 1.000 31.356 316 PHE B C 1
ATOM 5975 O O . PHE B 1 316 ? 11.562 44.541 39.237 1.000 32.119 316 PHE B O 1
ATOM 5983 N N . TYR B 1 317 ? 13.316 45.224 38.014 1.000 30.328 317 TYR B N 1
ATOM 5984 C CA . TYR B 1 317 ? 13.973 43.944 38.182 1.000 28.776 317 TYR B CA 1
ATOM 5985 C C . TYR B 1 317 ? 14.346 43.730 39.652 1.000 28.892 317 TYR B C 1
ATOM 5986 O O . TYR B 1 317 ? 14.208 42.609 40.179 1.000 29.974 317 TYR B O 1
ATOM 5995 N N . ASN B 1 318 ? 14.807 44.791 40.311 1.000 26.847 318 ASN B N 1
ATOM 5996 C CA . ASN B 1 318 ? 15.150 44.721 41.727 1.000 26.506 318 ASN B CA 1
ATOM 5997 C C . ASN B 1 318 ? 13.903 44.340 42.534 1.000 31.392 318 ASN B C 1
ATOM 5998 O O . ASN B 1 318 ? 13.951 43.477 43.420 1.000 31.980 318 ASN B O 1
ATOM 6003 N N . ALA B 1 319 ? 12.774 44.957 42.205 1.000 27.141 319 ALA B N 1
ATOM 6004 C CA . ALA B 1 319 ? 11.528 44.662 42.886 1.000 30.061 319 ALA B CA 1
ATOM 6005 C C . ALA B 1 319 ? 11.123 43.209 42.660 1.000 30.339 319 ALA B C 1
ATOM 6006 O O . ALA B 1 319 ? 10.528 42.587 43.540 1.000 35.902 319 ALA B O 1
ATOM 6008 N N . TYR B 1 320 ? 11.450 42.660 41.491 1.000 28.279 320 TYR B N 1
ATOM 6009 C CA . TYR B 1 320 ? 11.086 41.297 41.155 1.000 31.796 320 TYR B CA 1
ATOM 6010 C C . TYR B 1 320 ? 11.941 40.301 41.941 1.000 36.345 320 TYR B C 1
ATOM 6011 O O . TYR B 1 320 ? 11.417 39.281 42.390 1.000 37.882 320 TYR B O 1
ATOM 6020 N N . GLU B 1 321 ? 13.263 40.544 42.036 1.000 30.292 321 GLU B N 1
ATOM 6021 C CA . GLU B 1 321 ? 14.139 39.730 42.876 1.000 33.687 321 GLU B CA 1
ATOM 6022 C C . GLU B 1 321 ? 13.623 39.684 44.310 1.000 37.274 321 GLU B C 1
ATOM 6023 O O . GLU B 1 321 ? 13.775 38.673 44.984 1.000 43.810 321 GLU B O 1
ATOM 6029 N N . LYS B 1 322 ? 13.048 40.788 44.782 1.000 39.225 322 LYS B N 1
ATOM 6030 C CA . LYS B 1 322 ? 12.599 40.873 46.161 1.000 44.738 322 LYS B CA 1
ATOM 6031 C C . LYS B 1 322 ? 11.303 40.097 46.355 1.000 47.851 322 LYS B C 1
ATOM 6032 O O . LYS B 1 322 ? 11.194 39.280 47.263 1.000 48.919 322 LYS B O 1
ATOM 6038 N N . THR B 1 323 ? 10.311 40.385 45.512 1.000 44.382 323 THR B N 1
ATOM 6039 C CA . THR B 1 323 ? 8.940 40.005 45.798 1.000 39.447 323 THR B CA 1
ATOM 6040 C C . THR B 1 323 ? 8.586 38.742 45.029 1.000 40.102 323 THR B C 1
ATOM 6041 O O . THR B 1 323 ? 7.631 38.048 45.382 1.000 41.989 323 THR B O 1
ATOM 6045 N N . LYS B 1 324 ? 9.368 38.442 43.992 1.000 37.880 324 LYS B N 1
ATOM 6046 C CA . LYS B 1 324 ? 9.057 37.366 43.060 1.000 41.845 324 LYS B CA 1
ATOM 6047 C C . LYS B 1 324 ? 7.716 37.597 42.350 1.000 41.105 324 LYS B C 1
ATOM 6048 O O . LYS B 1 324 ? 7.163 36.654 41.802 1.000 43.789 324 LYS B O 1
ATOM 6054 N N . ASP B 1 325 ? 7.231 38.847 42.309 1.000 37.708 325 ASP B N 1
ATOM 6055 C CA . ASP B 1 325 ? 6.011 39.210 41.607 1.000 36.698 325 ASP B CA 1
ATOM 6056 C C . ASP B 1 325 ? 6.295 39.371 40.105 1.000 40.275 325 ASP B C 1
ATOM 6057 O O . ASP B 1 325 ? 6.987 40.303 39.694 1.000 39.035 325 ASP B O 1
ATOM 6062 N N . GLU B 1 326 ? 5.715 38.469 39.298 1.000 42.156 326 GLU B N 1
ATOM 6063 C CA . GLU B 1 326 ? 5.920 38.368 37.854 1.000 48.185 326 GLU B CA 1
ATOM 6064 C C . GLU B 1 326 ? 5.564 39.660 37.105 1.000 43.265 326 GLU B C 1
ATOM 6065 O O . GLU B 1 326 ? 5.994 39.848 35.975 1.000 36.324 326 GLU B O 1
ATOM 6071 N N . LYS B 1 327 ? 4.683 40.471 37.695 1.000 40.564 327 LYS B N 1
ATOM 6072 C CA . LYS B 1 327 ? 4.268 41.760 37.177 1.000 38.919 327 LYS B CA 1
ATOM 6073 C C . LYS B 1 327 ? 5.459 42.671 36.883 1.000 36.489 327 LYS B C 1
ATOM 6074 O O . LYS B 1 327 ? 5.436 43.429 35.923 1.000 30.731 327 LYS B O 1
ATOM 6080 N N . PHE B 1 328 ? 6.471 42.643 37.755 1.000 38.031 328 PHE B N 1
ATOM 6081 C CA . PHE B 1 328 ? 7.665 43.459 37.571 1.000 34.704 328 PHE B CA 1
ATOM 6082 C C . PHE B 1 328 ? 8.508 42.910 36.418 1.000 32.828 328 PHE B C 1
ATOM 6083 O O . PHE B 1 328 ? 9.109 43.679 35.657 1.000 31.966 328 PHE B O 1
ATOM 6091 N N . LEU B 1 329 ? 8.547 41.585 36.285 1.000 30.554 329 LEU B N 1
ATOM 6092 C CA . LEU B 1 329 ? 9.293 40.946 35.216 1.000 34.536 329 LEU B CA 1
ATOM 6093 C C . LEU B 1 329 ? 8.655 41.319 33.872 1.000 35.088 329 LEU B C 1
ATOM 6094 O O . LEU B 1 329 ? 9.360 41.614 32.907 1.000 31.696 329 LEU B O 1
ATOM 6099 N N . LYS B 1 330 ? 7.316 41.261 33.793 1.000 32.217 330 LYS B N 1
ATOM 6100 C CA . LYS B 1 330 ? 6.618 41.576 32.554 1.000 34.070 330 LYS B CA 1
ATOM 6101 C C . LYS B 1 330 ? 6.932 43.026 32.194 1.000 31.494 330 LYS B C 1
ATOM 6102 O O . LYS B 1 330 ? 7.209 43.326 31.040 1.000 32.334 330 LYS B O 1
ATOM 6108 N N . ALA B 1 331 ? 6.917 43.899 33.214 1.000 29.479 331 ALA B N 1
ATOM 6109 C CA . ALA B 1 331 ? 7.176 45.305 33.031 1.000 30.052 331 ALA B CA 1
ATOM 6110 C C . ALA B 1 331 ? 8.544 45.518 32.378 1.000 29.784 331 ALA B C 1
ATOM 6111 O O . ALA B 1 331 ? 8.674 46.399 31.528 1.000 29.429 331 ALA B O 1
ATOM 6113 N N . VAL B 1 332 ? 9.547 44.729 32.787 1.000 25.954 332 VAL B N 1
ATOM 6114 C CA . VAL B 1 332 ? 10.900 44.900 32.293 1.000 25.480 332 VAL B CA 1
ATOM 6115 C C . VAL B 1 332 ? 10.895 44.552 30.809 1.000 28.804 332 VAL B C 1
ATOM 6116 O O . VAL B 1 332 ? 11.429 45.294 29.971 1.000 27.510 332 VAL B O 1
ATOM 6120 N N . GLU B 1 333 ? 10.268 43.404 30.504 1.000 27.339 333 GLU B N 1
ATOM 6121 C CA . GLU B 1 333 ? 10.174 42.920 29.144 1.000 30.404 333 GLU B CA 1
ATOM 6122 C C . GLU B 1 333 ? 9.602 43.999 28.216 1.000 29.326 333 GLU B C 1
ATOM 6123 O O . GLU B 1 333 ? 10.114 44.188 27.129 1.000 30.696 333 GLU B O 1
ATOM 6129 N N . ARG B 1 334 ? 8.505 44.634 28.629 1.000 27.672 334 ARG B N 1
ATOM 6130 C CA . ARG B 1 334 ? 7.775 45.558 27.778 1.000 29.613 334 ARG B CA 1
ATOM 6131 C C . ARG B 1 334 ? 8.582 46.841 27.552 1.000 27.657 334 ARG B C 1
ATOM 6132 O O . ARG B 1 334 ? 8.565 47.395 26.451 1.000 23.015 334 ARG B O 1
ATOM 6140 N N . ILE B 1 335 ? 9.280 47.321 28.588 1.000 26.419 335 ILE B N 1
ATOM 6141 C CA . ILE B 1 335 ? 10.141 48.483 28.430 1.000 25.335 335 ILE B CA 1
ATOM 6142 C C . ILE B 1 335 ? 11.232 48.172 27.406 1.000 24.978 335 ILE B C 1
ATOM 6143 O O . ILE B 1 335 ? 11.532 49.001 26.547 1.000 22.819 335 ILE B O 1
ATOM 6148 N N . TRP B 1 336 ? 11.847 46.992 27.537 1.000 22.750 336 TRP B N 1
ATOM 6149 C CA . TRP B 1 336 ? 12.933 46.604 26.667 1.000 25.746 336 TRP B CA 1
ATOM 6150 C C . TRP B 1 336 ? 12.452 46.532 25.223 1.000 27.757 336 TRP B C 1
ATOM 6151 O O . TRP B 1 336 ? 13.154 47.016 24.352 1.000 22.799 336 TRP B O 1
ATOM 6162 N N A ASP B 1 337 ? 11.272 45.948 24.977 0.500 26.874 337 ASP B N 1
ATOM 6163 N N B ASP B 1 337 ? 11.281 45.929 24.992 0.500 26.199 337 ASP B N 1
ATOM 6164 C CA A ASP B 1 337 ? 10.735 45.889 23.624 0.500 27.382 337 ASP B CA 1
ATOM 6165 C CA B ASP B 1 337 ? 10.677 45.882 23.667 0.500 26.330 337 ASP B CA 1
ATOM 6166 C C A ASP B 1 337 ? 10.521 47.297 23.071 0.500 26.651 337 ASP B C 1
ATOM 6167 C C B ASP B 1 337 ? 10.513 47.284 23.086 0.500 26.080 337 ASP B C 1
ATOM 6168 O O A ASP B 1 337 ? 10.780 47.532 21.883 0.500 25.882 337 ASP B O 1
ATOM 6169 O O B ASP B 1 337 ? 10.791 47.499 21.898 0.500 25.603 337 ASP B O 1
ATOM 6178 N N . TYR B 1 338 ? 10.038 48.210 23.930 1.000 25.638 338 TYR B N 1
ATOM 6179 C CA . TYR B 1 338 ? 9.845 49.602 23.554 1.000 23.887 338 TYR B CA 1
ATOM 6180 C C . TYR B 1 338 ? 11.208 50.221 23.197 1.000 24.458 338 TYR B C 1
ATOM 6181 O O . TYR B 1 338 ? 11.345 50.861 22.154 1.000 23.496 338 TYR B O 1
ATOM 6190 N N . VAL B 1 339 ? 12.213 50.026 24.064 1.000 20.312 339 VAL B N 1
ATOM 6191 C CA . VAL B 1 339 ? 13.529 50.641 23.900 1.000 19.878 339 VAL B CA 1
ATOM 6192 C C . VAL B 1 339 ? 14.176 50.195 22.586 1.000 22.181 339 VAL B C 1
ATOM 6193 O O . VAL B 1 339 ? 14.748 51.009 21.844 1.000 20.474 339 VAL B O 1
ATOM 6197 N N . LYS B 1 340 ? 14.090 48.893 22.292 1.000 21.557 340 LYS B N 1
ATOM 6198 C CA . LYS B 1 340 ? 14.677 48.356 21.082 1.000 23.726 340 LYS B CA 1
ATOM 6199 C C . LYS B 1 340 ? 13.942 48.886 19.853 1.000 27.223 340 LYS B C 1
ATOM 6200 O O . LYS B 1 340 ? 14.566 49.093 18.839 1.000 23.174 340 LYS B O 1
ATOM 6206 N N . THR B 1 341 ? 12.635 49.117 19.961 1.000 26.306 341 THR B N 1
ATOM 6207 C CA . THR B 1 341 ? 11.838 49.517 18.806 1.000 30.312 341 THR B CA 1
ATOM 6208 C C . THR B 1 341 ? 12.034 51.000 18.519 1.000 29.029 341 THR B C 1
ATOM 6209 O O . THR B 1 341 ? 12.143 51.397 17.353 1.000 26.304 341 THR B O 1
ATOM 6213 N N . TYR B 1 342 ? 12.106 51.830 19.569 1.000 25.968 342 TYR B N 1
ATOM 6214 C CA . TYR B 1 342 ? 12.064 53.259 19.341 1.000 23.452 342 TYR B CA 1
ATOM 6215 C C . TYR B 1 342 ? 13.265 54.074 19.812 1.000 23.226 342 TYR B C 1
ATOM 6216 O O . TYR B 1 342 ? 13.449 55.182 19.300 1.000 23.443 342 TYR B O 1
ATOM 6225 N N A MET B 1 343 ? 14.010 53.603 20.825 0.500 21.700 343 MET B N 1
ATOM 6226 N N B MET B 1 343 ? 14.025 53.572 20.791 0.500 22.677 343 MET B N 1
ATOM 6227 C CA A MET B 1 343 ? 14.971 54.451 21.521 0.500 19.365 343 MET B CA 1
ATOM 6228 C CA B MET B 1 343 ? 14.956 54.411 21.528 0.500 20.753 343 MET B CA 1
ATOM 6229 C C A MET B 1 343 ? 16.415 54.187 21.093 0.500 18.411 343 MET B C 1
ATOM 6230 C C B MET B 1 343 ? 16.407 54.179 21.110 0.500 19.141 343 MET B C 1
ATOM 6231 O O A MET B 1 343 ? 17.255 55.078 21.139 0.500 19.900 343 MET B O 1
ATOM 6232 O O B MET B 1 343 ? 17.232 55.083 21.169 0.500 20.714 343 MET B O 1
ATOM 6241 N N . ILE B 1 344 ? 16.742 52.951 20.737 1.000 18.918 344 ILE B N 1
ATOM 6242 C CA . ILE B 1 344 ? 18.098 52.647 20.298 1.000 20.095 344 ILE B CA 1
ATOM 6243 C C . ILE B 1 344 ? 18.200 53.069 18.834 1.000 20.391 344 ILE B C 1
ATOM 6244 O O . ILE B 1 344 ? 17.375 52.678 18.021 1.000 21.869 344 ILE B O 1
ATOM 6249 N N . ASP B 1 345 ? 19.182 53.892 18.507 1.000 22.487 345 ASP B N 1
ATOM 6250 C CA . ASP B 1 345 ? 19.330 54.441 17.158 1.000 22.506 345 ASP B CA 1
ATOM 6251 C C . ASP B 1 345 ? 19.952 53.375 16.256 1.000 23.308 345 ASP B C 1
ATOM 6252 O O . ASP B 1 345 ? 20.882 52.688 16.665 1.000 25.566 345 ASP B O 1
ATOM 6257 N N . SER B 1 346 ? 19.404 53.138 15.069 1.000 24.623 346 SER B N 1
ATOM 6258 C CA . SER B 1 346 ? 20.056 52.180 14.184 1.000 28.203 346 SER B CA 1
ATOM 6259 C C . SER B 1 346 ? 20.940 52.896 13.150 1.000 26.806 346 SER B C 1
ATOM 6260 O O . SER B 1 346 ? 21.544 52.247 12.319 1.000 28.839 346 SER B O 1
ATOM 6263 N N . ARG B 1 347 ? 21.085 54.225 13.229 1.000 25.890 347 ARG B N 1
ATOM 6264 C CA . ARG B 1 347 ? 21.995 54.898 12.318 1.000 28.166 347 ARG B CA 1
ATOM 6265 C C . ARG B 1 347 ? 23.429 54.464 12.585 1.000 28.643 347 ARG B C 1
ATOM 6266 O O . ARG B 1 347 ? 23.872 54.280 13.725 1.000 23.529 347 ARG B O 1
ATOM 6274 N N . GLU B 1 348 ? 24.167 54.345 11.493 1.000 27.258 348 GLU B N 1
ATOM 6275 C CA . GLU B 1 348 ? 25.600 54.215 11.624 1.000 31.782 348 GLU B CA 1
ATOM 6276 C C . GLU B 1 348 ? 26.118 55.483 12.308 1.000 29.144 348 GLU B C 1
ATOM 6277 O O . GLU B 1 348 ? 25.953 56.612 11.819 1.000 38.316 348 GLU B O 1
ATOM 6283 N N . GLY B 1 349 ? 26.788 55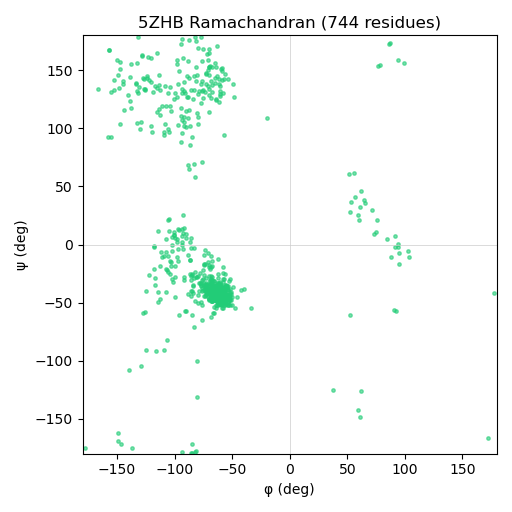.268 13.414 1.000 26.155 349 GLY B N 1
ATOM 6284 C CA . GLY B 1 349 ? 27.387 56.367 14.154 1.000 25.709 349 GLY B CA 1
ATOM 6285 C C . GLY B 1 349 ? 26.572 56.735 15.389 1.000 22.256 349 GLY B C 1
ATOM 6286 O O . GLY B 1 349 ? 27.020 57.571 16.179 1.000 23.478 349 GLY B O 1
ATOM 6287 N N . GLY B 1 350 ? 25.402 56.102 15.547 1.000 19.092 350 GLY B N 1
ATOM 6288 C CA . GLY B 1 350 ? 24.492 56.459 16.631 1.000 18.732 350 GLY B CA 1
ATOM 6289 C C . GLY B 1 350 ? 24.655 55.593 17.890 1.000 19.479 350 GLY B C 1
ATOM 6290 O O . GLY B 1 350 ? 25.455 54.652 17.952 1.000 18.363 350 GLY B O 1
ATOM 6291 N N . GLU B 1 351 ? 23.943 55.999 18.940 1.000 19.770 351 GLU B N 1
ATOM 6292 C CA . GLU B 1 351 ? 23.848 55.229 20.174 1.000 20.266 351 GLU B CA 1
ATOM 6293 C C . GLU B 1 351 ? 22.362 55.117 20.504 1.000 17.455 351 GLU B C 1
ATOM 6294 O O . GLU B 1 351 ? 21.647 54.355 19.874 1.000 20.261 351 GLU B O 1
ATOM 6300 N N . TRP B 1 352 ? 21.911 55.890 21.481 1.000 18.884 352 TRP B N 1
ATOM 6301 C CA . TRP B 1 352 ? 20.519 55.936 21.875 1.000 17.954 352 TRP B CA 1
ATOM 6302 C C . TRP B 1 352 ? 20.062 57.375 21.774 1.000 17.066 352 TRP B C 1
ATOM 6303 O O . TRP B 1 352 ? 20.817 58.283 22.090 1.000 16.261 352 TRP B O 1
ATOM 6314 N N . TYR B 1 353 ? 18.811 57.567 21.379 1.000 19.956 353 TYR B N 1
ATOM 6315 C CA . TYR B 1 353 ? 18.270 58.916 21.349 1.000 19.757 353 TYR B CA 1
ATOM 6316 C C . TYR B 1 353 ? 18.096 59.429 22.765 1.000 22.529 353 TYR B C 1
ATOM 6317 O O . TYR B 1 353 ? 17.886 58.637 23.685 1.000 21.830 353 TYR B O 1
ATOM 6326 N N . TRP B 1 354 ? 18.143 60.765 22.925 1.000 19.913 354 TRP B N 1
ATOM 6327 C CA . TRP B 1 354 ? 17.819 61.393 24.192 1.000 19.795 354 TRP B CA 1
ATOM 6328 C C . TRP B 1 354 ? 16.417 60.997 24.665 1.000 22.153 354 TRP B C 1
ATOM 6329 O O . TRP B 1 354 ? 16.187 60.608 25.827 1.000 19.315 354 TRP B O 1
ATOM 6340 N N . SER B 1 355 ? 15.451 61.134 23.754 1.000 20.682 355 SER B N 1
ATOM 6341 C CA . SER B 1 355 ? 14.064 60.822 24.053 1.000 21.929 355 SER B CA 1
ATOM 6342 C C . SER B 1 355 ? 13.313 60.529 22.765 1.000 22.714 355 SER B C 1
ATOM 6343 O O . SER B 1 355 ? 13.788 60.816 21.657 1.000 22.217 355 SER B O 1
ATOM 6346 N N . VAL B 1 356 ? 12.117 59.979 22.958 1.000 20.074 356 VAL B N 1
ATOM 6347 C CA . VAL B 1 356 ? 11.199 59.708 21.884 1.000 20.642 356 VAL B CA 1
ATOM 6348 C C . VAL B 1 356 ? 9.888 60.395 22.258 1.000 24.410 356 VAL B C 1
ATOM 6349 O O . VAL B 1 356 ? 9.396 60.244 23.373 1.000 22.922 356 VAL B O 1
ATOM 6353 N N . GLU B 1 357 ? 9.318 61.118 21.286 1.000 26.082 357 GLU B N 1
ATOM 6354 C CA . GLU B 1 357 ? 8.041 61.801 21.457 1.000 26.034 357 GLU B CA 1
ATOM 6355 C C . GLU B 1 357 ? 6.882 60.800 21.539 1.000 22.724 357 GLU B C 1
ATOM 6356 O O . GLU B 1 357 ? 6.978 59.645 21.128 1.000 23.512 357 GLU B O 1
ATOM 6362 N N . ALA B 1 358 ? 5.713 61.272 22.012 1.000 24.606 358 ALA B N 1
ATOM 6363 C CA . ALA B 1 358 ? 4.526 60.430 22.087 1.000 27.878 358 ALA B CA 1
ATOM 6364 C C . ALA B 1 358 ? 4.142 59.808 20.742 1.000 28.627 358 ALA B C 1
ATOM 6365 O O . ALA B 1 358 ? 3.498 58.766 20.747 1.000 33.665 358 ALA B O 1
ATOM 6367 N N . ASP B 1 359 ? 4.515 60.435 19.616 1.000 30.225 359 ASP B N 1
ATOM 6368 C CA . ASP B 1 359 ? 4.162 59.947 18.287 1.000 32.822 359 ASP B CA 1
ATOM 6369 C C . ASP B 1 359 ? 5.175 58.910 17.775 1.000 36.069 359 ASP B C 1
ATOM 6370 O O . ASP B 1 359 ? 4.996 58.333 16.700 1.000 31.568 359 ASP B O 1
ATOM 6375 N N . GLY B 1 360 ? 6.241 58.643 18.547 1.000 29.621 360 GLY B N 1
ATOM 6376 C CA . GLY B 1 360 ? 7.189 57.596 18.188 1.000 27.950 360 GLY B CA 1
ATOM 6377 C C . GLY B 1 360 ? 8.397 58.113 17.393 1.000 27.089 360 GLY B C 1
ATOM 6378 O O . GLY B 1 360 ? 9.283 57.333 17.064 1.000 25.511 360 GLY B O 1
ATOM 6379 N N . GLN B 1 361 ? 8.448 59.426 17.137 1.000 25.925 361 GLN B N 1
ATOM 6380 C CA . GLN B 1 361 ? 9.569 60.060 16.472 1.000 28.146 361 GLN B CA 1
ATOM 6381 C C . GLN B 1 361 ? 10.626 60.458 17.499 1.000 24.880 361 GLN B C 1
ATOM 6382 O O . GLN B 1 361 ? 10.304 60.930 18.591 1.000 22.339 361 GLN B O 1
ATOM 6388 N N . PRO B 1 362 ? 11.926 60.337 17.158 1.000 26.142 362 PRO B N 1
ATOM 6389 C CA . PRO B 1 362 ? 12.987 60.665 18.093 1.000 25.012 362 PRO B CA 1
ATOM 6390 C C . PRO B 1 362 ? 12.981 62.156 18.325 1.000 27.671 362 PRO B C 1
ATOM 6391 O O . PRO B 1 362 ? 12.753 62.919 17.377 1.000 29.642 362 PRO B O 1
ATOM 6395 N N . THR B 1 363 ? 13.212 62.565 19.568 1.000 23.370 363 THR B N 1
ATOM 6396 C CA . THR B 1 363 ? 13.447 63.959 19.872 1.000 24.711 363 THR B CA 1
ATOM 6397 C C . THR B 1 363 ? 14.787 64.374 19.260 1.000 27.456 363 THR B C 1
ATOM 6398 O O . THR B 1 363 ? 15.789 63.675 19.412 1.000 25.208 363 THR B O 1
ATOM 6402 N N . LYS B 1 364 ? 14.826 65.565 18.638 1.000 26.471 364 LYS B N 1
ATOM 6403 C CA . LYS B 1 364 ? 16.032 66.045 17.985 1.000 29.635 364 LYS B CA 1
ATOM 6404 C C . LYS B 1 364 ? 16.933 66.788 18.966 1.000 33.345 364 LYS B C 1
ATOM 6405 O O . LYS B 1 364 ? 17.114 67.992 18.860 1.000 33.747 364 LYS B O 1
ATOM 6411 N N . ARG B 1 365 ? 17.449 66.043 19.953 1.000 32.995 365 ARG B N 1
ATOM 6412 C CA . ARG B 1 365 ? 18.396 66.523 20.938 1.000 30.500 365 ARG B CA 1
ATOM 6413 C C . ARG B 1 365 ? 19.722 65.781 20.753 1.000 24.135 365 ARG B C 1
ATOM 6414 O O . ARG B 1 365 ? 19.761 64.758 20.081 1.000 24.910 365 ARG B O 1
ATOM 6422 N N . GLU B 1 366 ? 20.786 66.300 21.357 1.000 24.863 366 GLU B N 1
ATOM 6423 C CA . GLU B 1 366 ? 22.125 65.705 21.274 1.000 25.049 366 GLU B CA 1
ATOM 6424 C C . GLU B 1 366 ? 22.114 64.238 21.744 1.000 24.059 366 GLU B C 1
ATOM 6425 O O . GLU B 1 366 ? 21.336 63.854 22.619 1.000 21.534 366 GLU B O 1
ATOM 6431 N N . ILE B 1 367 ? 22.974 63.422 21.115 1.000 23.928 367 ILE B N 1
ATOM 6432 C CA . ILE B 1 367 ? 23.179 62.030 21.470 1.000 22.783 367 ILE B CA 1
ATOM 6433 C C . ILE B 1 367 ? 24.203 61.935 22.606 1.000 22.405 367 ILE B C 1
ATOM 6434 O O . ILE B 1 367 ? 24.168 60.974 23.381 1.000 23.006 367 ILE B O 1
ATOM 6439 N N . ALA B 1 368 ? 25.088 62.931 22.703 1.000 19.416 368 ALA B N 1
ATOM 6440 C CA . ALA B 1 368 ? 26.162 62.967 23.687 1.000 23.040 368 ALA B CA 1
ATOM 6441 C C . ALA B 1 368 ? 26.413 64.422 24.045 1.000 22.732 368 ALA B C 1
ATOM 6442 O O . ALA B 1 368 ? 26.426 65.268 23.176 1.000 20.846 368 ALA B O 1
ATOM 6444 N N . GLY B 1 369 ? 26.546 64.713 25.335 1.000 23.752 369 GLY B N 1
ATOM 6445 C CA . GLY B 1 369 ? 26.673 66.089 25.757 1.000 24.871 369 GLY B CA 1
ATOM 6446 C C . GLY B 1 369 ? 26.875 66.182 27.262 1.000 25.475 369 GLY B C 1
ATOM 6447 O O . GLY B 1 369 ? 27.021 65.150 27.905 1.000 24.948 369 GLY B O 1
ATOM 6448 N N . PRO B 1 370 ? 26.917 67.411 27.835 1.000 28.132 370 PRO B N 1
ATOM 6449 C CA . PRO B 1 370 ? 27.017 67.605 29.283 1.000 27.485 370 PRO B CA 1
ATOM 6450 C C . PRO B 1 370 ? 25.997 66.778 30.050 1.000 27.531 370 PRO B C 1
ATOM 6451 O O . PRO B 1 370 ? 26.311 66.291 31.138 1.000 24.207 370 PRO B O 1
ATOM 6455 N N . TRP B 1 371 ? 24.787 66.626 29.486 1.000 25.534 371 TRP B N 1
ATOM 6456 C CA . TRP B 1 371 ? 23.719 65.941 30.191 1.000 32.108 371 TRP B CA 1
ATOM 6457 C C . TRP B 1 371 ? 23.403 64.560 29.628 1.000 31.335 371 TRP B C 1
ATOM 6458 O O . TRP B 1 371 ? 22.491 63.928 30.130 1.000 31.699 371 TRP B O 1
ATOM 6469 N N . LYS B 1 372 ? 24.159 64.061 28.634 1.000 26.232 372 LYS B N 1
ATOM 6470 C CA . LYS B 1 372 ? 23.842 62.727 28.133 1.000 24.769 372 LYS B CA 1
ATOM 6471 C C . LYS B 1 372 ? 25.130 61.953 27.916 1.000 23.773 372 LYS B C 1
ATOM 6472 O O . LYS B 1 372 ? 25.981 62.396 27.151 1.000 20.032 372 LYS B O 1
ATOM 6478 N N . CYS B 1 373 ? 25.303 60.851 28.658 1.000 25.828 373 CYS B N 1
ATOM 6479 C CA . CYS B 1 373 ? 26.567 60.133 28.602 1.000 24.962 373 CYS B CA 1
ATOM 6480 C C . CYS B 1 373 ? 26.243 58.660 28.846 1.000 20.943 373 CYS B C 1
ATOM 6481 O O . CYS B 1 373 ? 25.103 58.260 28.743 1.000 19.669 373 CYS B O 1
ATOM 6484 N N . PRO B 1 374 ? 27.240 57.795 29.067 1.000 17.533 374 PRO B N 1
ATOM 6485 C CA . PRO B 1 374 ? 27.013 56.356 29.096 1.000 19.522 374 PRO B CA 1
ATOM 6486 C C . PRO B 1 374 ? 26.594 55.780 30.449 1.000 16.969 374 PRO B C 1
ATOM 6487 O O . PRO B 1 374 ? 26.428 54.578 30.569 1.000 20.183 374 PRO B O 1
ATOM 6491 N N . TYR B 1 375 ? 26.429 56.628 31.460 1.000 18.190 375 TYR B N 1
ATOM 6492 C CA . TYR B 1 375 ? 26.269 56.158 32.821 1.000 20.359 375 TYR B CA 1
ATOM 6493 C C . TYR B 1 375 ? 24.962 55.404 32.986 1.000 18.529 375 TYR B C 1
ATOM 6494 O O . TYR B 1 375 ? 25.001 54.229 33.345 1.000 18.273 375 TYR B O 1
ATOM 6503 N N . HIS B 1 376 ? 23.809 56.032 32.718 1.000 18.226 376 HIS B N 1
ATOM 6504 C CA . HIS B 1 376 ? 22.541 55.362 32.977 1.000 17.777 376 HIS B CA 1
ATOM 6505 C C . HIS B 1 376 ? 22.409 54.083 32.169 1.000 20.383 376 HIS B C 1
ATOM 6506 O O . HIS B 1 376 ? 21.972 53.050 32.710 1.000 16.966 376 HIS B O 1
ATOM 6513 N N . ASN B 1 377 ? 22.691 54.161 30.842 1.000 17.331 377 ASN B N 1
ATOM 6514 C CA . ASN B 1 377 ? 22.358 52.994 30.045 1.000 19.564 377 ASN B CA 1
ATOM 6515 C C . ASN B 1 377 ? 23.390 51.860 30.222 1.000 19.462 377 ASN B C 1
ATOM 6516 O O . ASN B 1 377 ? 23.023 50.677 30.204 1.000 21.325 377 ASN B O 1
ATOM 6521 N N . ALA B 1 378 ? 24.665 52.192 30.401 1.000 20.457 378 ALA B N 1
ATOM 6522 C CA . ALA B 1 378 ? 25.678 51.176 30.695 1.000 18.578 378 ALA B CA 1
ATOM 6523 C C . ALA B 1 378 ? 25.400 50.544 32.048 1.000 19.623 378 ALA B C 1
ATOM 6524 O O . ALA B 1 378 ? 25.467 49.331 32.170 1.000 20.688 378 ALA B O 1
ATOM 6526 N N . ARG B 1 379 ? 25.071 51.366 33.043 1.000 18.450 379 ARG B N 1
ATOM 6527 C CA . ARG B 1 379 ? 24.742 50.831 34.360 1.000 20.642 379 ARG B CA 1
ATOM 6528 C C . ARG B 1 379 ? 23.588 49.836 34.282 1.000 22.786 379 ARG B C 1
ATOM 6529 O O . ARG B 1 379 ? 23.637 48.767 34.906 1.000 20.499 379 ARG B O 1
ATOM 6537 N N . PHE B 1 380 ? 22.542 50.175 33.502 1.000 20.113 380 PHE B N 1
ATOM 6538 C CA . PHE B 1 380 ? 21.406 49.292 33.372 1.000 20.203 380 PHE B CA 1
ATOM 6539 C C . PHE B 1 380 ? 21.870 47.919 32.856 1.000 20.988 380 PHE B C 1
ATOM 6540 O O . PHE B 1 380 ? 21.474 46.912 33.419 1.000 21.557 380 PHE B O 1
ATOM 6548 N N . CYS B 1 381 ? 22.678 47.876 31.790 1.000 18.859 381 CYS B N 1
ATOM 6549 C CA . CYS B 1 381 ? 23.160 46.627 31.221 1.000 22.126 381 CYS B CA 1
ATOM 6550 C C . CYS B 1 381 ? 23.996 45.862 32.260 1.000 21.307 381 CYS B C 1
ATOM 6551 O O . CYS B 1 381 ? 23.796 44.665 32.435 1.000 22.766 381 CYS B O 1
ATOM 6554 N N . LEU B 1 382 ? 24.900 46.563 32.934 1.000 20.707 382 LEU B N 1
ATOM 6555 C CA . LEU B 1 382 ? 25.800 45.973 33.922 1.000 23.652 382 LEU B CA 1
ATOM 6556 C C . LEU B 1 382 ? 25.037 45.416 35.123 1.000 24.416 382 LEU B C 1
ATOM 6557 O O . LEU B 1 382 ? 25.383 44.339 35.619 1.000 23.988 382 LEU B O 1
ATOM 6562 N N . GLU B 1 383 ? 24.002 46.142 35.577 1.000 21.038 383 GLU B N 1
ATOM 6563 C CA . GLU B 1 383 ? 23.176 45.695 36.699 1.000 22.478 383 GLU B CA 1
ATOM 6564 C C . GLU B 1 383 ? 22.539 44.333 36.428 1.000 26.655 383 GLU B C 1
ATOM 6565 O O . GLU B 1 383 ? 22.566 43.457 37.306 1.000 27.569 383 GLU B O 1
ATOM 6571 N N . PHE B 1 384 ? 22.011 44.151 35.215 1.000 27.191 384 PHE B N 1
ATOM 6572 C CA . PHE B 1 384 ? 21.410 42.890 34.803 1.000 26.004 384 PHE B CA 1
ATOM 6573 C C . PHE B 1 384 ? 22.484 41.803 34.667 1.000 29.837 384 PHE B C 1
ATOM 6574 O O . PHE B 1 384 ? 22.268 40.680 35.123 1.000 27.920 384 PHE B O 1
ATOM 6582 N N . ILE B 1 385 ? 23.610 42.112 34.012 1.000 27.791 385 ILE B N 1
ATOM 6583 C CA . ILE B 1 385 ? 24.671 41.123 33.845 1.000 31.141 385 ILE B CA 1
ATOM 6584 C C . ILE B 1 385 ? 25.099 40.591 35.217 1.000 31.852 385 ILE B C 1
ATOM 6585 O O . ILE B 1 385 ? 25.175 39.380 35.401 1.000 26.577 385 ILE B O 1
ATOM 6590 N N . GLU B 1 386 ? 25.333 41.499 36.172 1.000 28.564 386 GLU B N 1
ATOM 6591 C CA . GLU B 1 386 ? 25.816 41.135 37.498 1.000 34.643 386 GLU B CA 1
ATOM 6592 C C . GLU B 1 386 ? 24.765 40.350 38.289 1.000 37.264 386 GLU B C 1
ATOM 6593 O O . GLU B 1 386 ? 25.086 39.320 38.881 1.000 37.908 386 GLU B O 1
ATOM 6599 N N . ARG B 1 387 ? 23.510 40.832 38.306 1.000 31.265 387 ARG B N 1
ATOM 6600 C CA . ARG B 1 387 ? 22.469 40.234 39.127 1.000 30.529 387 ARG B CA 1
ATOM 6601 C C . ARG B 1 387 ? 22.158 38.816 38.640 1.000 33.590 387 ARG B C 1
ATOM 6602 O O . ARG B 1 387 ? 21.999 37.900 39.439 1.000 40.556 387 ARG B O 1
ATOM 6610 N N . VAL B 1 388 ? 22.112 38.622 37.330 1.000 33.430 388 VAL B N 1
ATOM 6611 C CA . VAL B 1 388 ? 21.777 37.329 36.763 1.000 41.893 388 VAL B CA 1
ATOM 6612 C C . VAL B 1 388 ? 22.995 36.404 36.753 1.000 45.836 388 VAL B C 1
ATOM 6613 O O . VAL B 1 388 ? 22.825 35.196 36.815 1.000 51.988 388 VAL B O 1
ATOM 6617 N N . GLY B 1 389 ? 24.213 36.960 36.678 1.000 56.534 389 GLY B N 1
ATOM 6618 C CA . GLY B 1 389 ? 25.437 36.172 36.737 1.000 54.461 389 GLY B CA 1
ATOM 6619 C C . GLY B 1 389 ? 26.082 36.239 38.109 1.000 55.843 389 GLY B C 1
ATOM 6620 O O . GLY B 1 389 ? 25.524 35.614 39.026 1.000 60.881 389 GLY B O 1
#

Radius of gyration: 32.17 Å; Cα contacts (8 Å, |Δi|>4): 1477; chains: 2; bounding box: 88×66×71 Å

Foldseek 3Di:
DVVVLVVLVCLQPVFAPVLQVVQADPPQFAGQFFQFLVRDGDLFAKHFLLQLLLQLQLLLLCCVQVVDVVSVVSNVRSVCLNVPQQADVPLGAGAGIATSNRHRDRLKHWLLSLLSLLQSLLSNCVRPVPPVSLVSSVRSVVCQVPLQADPVLRAGWTIGGNNSHDDPTFDPCPVVPGFGHFPSSLLSNLLSLLSSCVRPVDVVSLVVNVSSLVCQLPQQADPPLLFGATGHHSNSHRDFPKGFLLSLLLSLVSNVSSCVSSVPVPPSSVVSSLSSLVSSLPPAADPQLAGWGMQGPNDTHRKRFVLSLLSNLLSLVVSCVVPVDCSSVVSNVSSVVLCVQQFADPDVSAGGARIAHPVSHGDRGIRGHNPHHCNRSSVSSSSVSVVD/DVVVLVVLVCLVPVFAVVLQVVQADPVQFAGQFFQFLVRDGDLFAKHFLLQLLLQLQLLLLCCVQVVDVVSLVSNVRSVCLNVVAQADPPLGAGAGIATSNRHHPGLKHWLLSLLSLLQNLLSNCVRVVPVVSLVSSVRSVVCQVPLQADPVLRAGFTIGGNNSHDDQDPCADPVGHHFGGFPSSLLSNLLSLLSNCVNPVDPVSLVNNVSSLVCQLPQQQDPPLLFGATGHHSNSHHDFPKGFLLSLLLSLVSNVSSCVSSVPVPPSSPVSSLSSLVNSLPPQADPQLAGWGMQGPNDTRRKRFDLSLLSLLLSLVSSCVVPVPCSSVVSNVSSVVLCVQQFADPDVSAGGARIAHPVRHGDRGIRGHNPHHSNRSSVSSSSVSVVVD

Solvent-accessible surface area: 30480 Å² total; per-residue (Å²): 62,101,84,47,15,93,69,0,96,85,18,0,33,90,43,0,3,50,7,3,37,134,5,54,4,106,160,37,15,1,5,37,8,49,1,32,50,86,37,112,64,67,125,98,19,26,5,4,0,6,6,4,0,12,12,0,12,0,2,0,0,0,42,56,25,18,152,106,100,56,19,29,106,22,0,38,13,0,14,112,3,1,13,99,92,0,8,1,92,122,74,88,0,2,10,41,34,0,44,71,108,4,79,70,72,39,58,72,0,22,1,24,0,0,0,1,0,0,12,0,2,0,1,11,30,80,28,45,134,48,116,96,0,10,72,32,0,64,61,0,19,130,30,2,31,75,45,0,18,36,143,169,31,51,1,1,41,3,12,3,44,66,114,34,96,88,64,74,24,16,82,120,83,163,34,79,99,74,0,37,2,3,0,24,2,0,0,6,0,0,5,0,0,5,2,0,22,86,33,70,137,39,13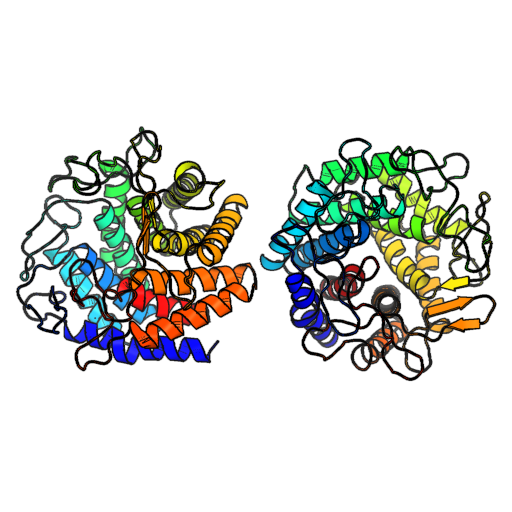4,130,0,74,38,49,1,44,29,0,0,44,6,0,38,96,76,0,6,47,88,171,32,65,16,1,51,9,17,0,42,67,146,18,104,42,47,50,67,18,52,4,6,0,31,0,0,2,0,1,2,10,0,2,22,0,6,107,40,12,53,33,124,57,98,87,14,14,46,2,1,1,33,0,0,50,9,0,38,154,91,0,33,32,189,50,0,0,0,2,58,39,29,80,86,67,161,66,58,106,27,19,9,7,32,0,0,0,2,0,0,2,0,0,19,2,1,40,71,30,8,98,38,98,91,0,27,110,8,0,42,87,0,3,78,11,0,83,90,90,0,29,2,115,78,175,32,3,0,0,27,30,3,0,62,74,110,22,113,26,27,158,98,34,0,1,7,35,105,0,4,0,0,16,0,0,4,1,0,5,30,1,23,102,56,71,113,103,69,51,13,101,71,0,100,85,19,0,34,88,42,0,3,47,16,2,34,150,6,43,3,93,159,28,15,0,4,36,9,46,2,42,45,82,38,113,61,66,120,99,19,26,6,4,0,4,6,3,0,14,12,0,10,0,1,0,1,0,44,59,25,14,155,67,32,6,17,6,22,17,0,23,12,0,20,103,2,1,12,99,93,0,6,1,94,129,84,88,0,1,11,33,36,0,42,69,100,3,80,70,67,41,61,80,0,1,0,18,0,0,0,1,0,0,13,0,2,0,1,12,22,69,29,45,113,53,114,110,0,12,71,29,0,69,59,0,17,139,28,1,33,78,48,0,29,30,139,160,30,51,2,1,44,9,10,2,42,62,107,28,106,99,92,104,10,59,54,87,35,163,153,27,101,35,3,76,4,0,0,28,0,0,0,6,0,0,6,0,0,4,2,0,25,83,31,72,136,33,138,125,0,86,39,43,0,45,26,0,0,52,12,0,39,84,84,0,5,37,74,160,34,51,11,2,42,8,36,0,39,69,136,14,100,45,54,46,72,18,56,3,4,0,31,0,0,2,0,1,3,10,0,2,21,0,6,108,40,12,54,33,129,55,212,78,17,47,95,2,1,28,30,0,0,68,6,0,41,144,90,1,32,31,204,62,0,0,0,2,58,42,22,65,116,57,169,55,58,110,24,24,9,8,34,0,0,0,2,0,0,1,0,0,24,1,1,41,65,72,48,136,44,116,83,0,41,108,6,3,42,86,0,4,87,15,0,86,88,94,0,32,2,117,78,177,48,4,0,0,27,31,3,0,68,72,115,23,110,27,25,160,96,30,0,1,7,35,101,0,4,0,0,14,0,0,4,1,0,6,32,6,17,85,52,59,93

Secondary structure (DSSP, 8-state):
-HHHHHHHHHHIIIIIHHHHHTTB-TTTSSB-SEE-TT--EETTS-EEHHHHHHHHHHHHHHHHHH--HHHHHHHHHHHHHIIIIIB-TTT-SB-SEE-TTS-EEE--EEHHHHHHHHHHHHHHHHHH--HHHHHHHHHHHHHHHTTTEETTTTEE--EE-TTS-B-S-SSTTTSSS--SEEHHHHHHHHHHHHHHHHH---HHHHHHHHHHHHHIIIIIB-TTT-PBP-EE-TTS-B-S-EEEHHHHHHHHHHHHHHHHHHT---HHHHHHHHHHHHHHHHHTB-TTS-B--EEETTEEE--EEHHHHHHHHHHHHHHHHHH--HHHHHHHHHHHHHIIIIIB--STT--B-SEE-TTSPBP---SBBTTB-SHHHHHHHHHHHHH-/-HHHHHHHHHHIIIIIHHHHHHTB-TTTSSB-SEE-TT--EETTS-EEHHHHHHHHHHHHHHHHHH--HHHHHHHHHHHHHIIIIIB-TTT-SB-SEE-TTS-EEE--EEHHHHHHHHHHHHHHHHHH--HHHHHHHHHHHHHHHTTTEETTTTEE--EE-TT--B---SS--SSS---SEEHHHHHHHHHHHHHHHHH---HHHHHHHHHHHHHIIIIIB-TTT-PBP-EE-TTS-B-S-EEEHHHHHHHHHHHHHHHHHTT---HHHHHHHHHHHHHHHHHTB-TTS-B--EEETTEEE--EEHHHHHHHHHHHHHHHHHH--HHHHHHHHHHHHHIIIIIB--STT--B-SEE-TTSPBP-S-SBBTTB-SHHHHHHHHHHHHHH-

B-factor: mean 34.4, std 17.61, range [16.26, 180.46]

Nearest PDB structures (foldseek):
  5zhb-assembly1_A  TM=9.981E-01  e=8.637E-65  Caldibacillus thermoamylovorans
  8wbv-assembly1_A  TM=9.753E-01  e=5.368E-42  Caldicellulosiruptor saccharolyticus DSM 8903
  4z4l-assembly1_A  TM=9.621E-01  e=3.789E-42  Caldicellulosiruptor saccharolyticus DSM 8903
  7d5g-assembly1_A  TM=9.775E-01  e=1.686E-41  Caldicellulosiruptor saccharolyticus DSM 8903
  3vw5-assembly3_C  TM=9.736E-01  e=4.494E-40  Ruminococcus albus